Protein 1XG4 (pdb70)

GO terms:
  GO:0000287 magnesium ion binding (F, IDA)
  GO:0046421 methylisocitrate lyase activity (F, IDA)

Sequence (1143 aa):
SLHSPGKAFRAALTKENPLQIVGTINANHALLAQRAGYQAIYLSGGGVAAGSLGLPDLGISTLDDVLTDIRRITDVCSLPLLVDADIGFGSSAFNVARTVKSMIKAGAAGLHIEDQVGAKRSGHRPNKAIVSKEEMVDRIRAAVDAKTDPDFVIMARTDALAVEGLDAAIERAQAYVEAGAEMLFPEAITELAMYRQFADAVQVPILANITEFGATPLFTTDELRSAHVAMALYPLSAFRAMNRAAEHVYNVLRQEGTQKSVIDTMQTRNELYESINYYQYEEKLDNLHSPGKAFRAALTKENPLQIVGTINANHALLAQRAGYQAIYLSGGGVAAGSLGLPDLGISTLDDVLTDIRRITDVCSLPLLVDADIGFGSSAFNVARTVKSMIKAGAAGLHIEDQVGAKRSGHRPNKAIVSKEEMVDRIRAAVDAKTDPDFVIMARTDALAVEGLDAAIERAQAYVEAGAEMLFPEAITELAMYRQFADAVQVPILANITEFGATPLFTTDELRSAHVAMALYPLSAFRAMNRAAEHVYNVLRQEGTQKSVIDTMQTRNELYESINYYQYEEKLDNLHSPGKAFRAALTKENPLQIVGTINANHALLAQRAGYQAIYLSGGGVAAGSLGLPDLGISTLDDVLTDIRRITDVCSLPLLVDADIGFGSSAFNVARTVKSMIKAGAAGLHIEDQVGAKRSGHRPNKAIVSKEEMVDRIRAAVDAKTDPDFVIMARTDALAVEGLDAAIERAQAYVEAGAEMLFPEAITELAMYRQFADAVQVPILANITEFGATPLFTTDELRSAHVAMALYPLSAFRAMNRAAEHVYNVLRQEGTQKSVIDTMQTRNELYESINYYQYEEKLDNLLHSPGKAFRAALTKENPLQIVGTINANHALLAQRAGYQAIYLSGGGVAAGSLGLPDLGISTLDDVLTDIRRITDVCSLPLLVDADIGFGSSAFNVARTVKSMIKAGAAGLHIEDQVGAKRSGHRPNKAIVSKEEMVDRIRAAVDAKTDPDFVIMARTDALAVEGLDAAIERAQAYVEAGAEMLFPEAITELAMYRQFADAVQVPILANITEFGATPLFTTDELRSAHVAMALYPLSAFRAMNRAAEHVYNVLRQEGTQKSVIDTMQTRNELYESINYYQYEEK

Secondary structure (DSSP, 8-state):
----HHHHHHHHHHHSSSEEEEE-SSHHHHHHHHHTT-S-EEE-HHHIIIIII---SSS-S-HHHHHHHHHHHHHH--S-EEEE-TT-SSSSHHHHHHHHHHHHHHT-SEEEEE-B-SS---TTSSS--B--HHHHHHHHHHHHHH-SSTTSEEEEEE--HHHH-HHHHHHHHHHHHHTT-SEEEETT--SHHHHHHHHHHH-S-BEEE--SSSSS----HHHHHHTT-SEEEESSHHHHHHHHHHHHHHHHHHHHSSSGGGGGGSPPHHHHHHHTTHHHHHHHHH-/---HHHHHHHHHHHSSSEEEEE-SSHHHHHHHHHTT-S-EEE-HHHIIIIII---SSS-S-HHHHHHHHHHHHHH--S-EEEE-TT-SSSSHHHHHHHHHHHHHHT-SEEEEE-B-SS---TTSSS--B--HHHHHHHHHHHHHH-SSTTSEEEEEE-HHHHH-HHHHHHHHHHHHHTT-SEEEETT--SHHHHHHHHHHH-S-BEEE--SSSSS----HHHHHHTT-SEEEESSHHHHHHHHHHHHHHHHHHHHSSSGGGGGGSPPHHHHHHHTTHHHHHHHHH-/---HHHHHHHHHHHSSSEEEEE-SSHHHHHHHHHTT-S-EEE-HHHIIIIII---SSS---HHHHHHHHHHHHHH--S-EEEE-TT-SSSSHHHHHHHHHHHHHHT-SEEEEE-BSTTTTTTT--SS-B--HHHHHHHHHHHHHT-SSTTSEEEEEE--HHHH-HHHHHHHHHHHHHTT--EEEETT---HHHHHHHHHHH-S-BEEE--SSSSS----HHHHHHTT-SEEEESSHHHHHHHHHHHHHHHHHHHHSSSGGGGGGSPPHHHHHHHTTHHHHHHHHHT-/---HHHHHHHHHHHSSSEEEEE-SSHHHHHHHHHTT-SEEEE-HHHIIIIII---SSS-S-HHHHHHHHHHHHHH--S-EEEE-TT-SSSSHHHHHHHHHHHHHHT-SEEEEE-B-SS---TTSSS--B--HHHHHHHHHHHHHH-SSTTSEEEEEE-HHHHH-HHHHHHHHHHHHHTT-SEEEETT--SHHHHHHHHHHH-S-BEEE--SSSSS----HHHHHHTT--EEEESSHHHHHHHHHHHHHHHHHHHHSSSGGGGGGSPPHHHHHHHTTHHHHHT-

CATH classification: 3.20.20.60

Radius of gyration: 29.42 Å; Cα contacts (8 Å, |Δi|>4): 2658; chains: 4; bounding box: 77×76×77 Å

Foldseek 3Di:
DDDALLVQVVVQLVVDQQQEEEEALAQLSLLVVVVVPHQEYEHFLQSLACPVPVHASFLPDALVSQLVRLLRNVVQHVHAYEYECEAQRDDDLVSNLVSLVSSSVSPHNEYEYEFWPRRAHALQDPDTHGDDLVSSLRSLLSNCVSHPDNSRAYEYEYSCCRPPNLVVRLVSLQSNVVSPHQEYEDPLDQDLLSLLVSCVSNVHAYEYEQEPPGNYDNDDSVSNSVSVHSYYYHHCVVVVVVVVLVVVQVVCCVVPVDSVVCVVVDDDPVNSCVSRVNVVVVVVVVD/DDALLVQVVVQLVVDFQQEEEEALAQLSLLVCVVVPHQEYEHDLQSLACPVPVHASFLPDALVSQLVRLLRNVVQHVHAYEYECEAQGDDDLVSNLVSLVSSSVSRHNEYEYEFFDRGAHALQDPDTHGDDLVVSLRSLLSNCVSDPDNSRAYEYEYSCCRPPNLVVRLVSLQSNVVSPHQEYEDPLDQDLLSLLVSCVSRVHAYEYEQEPPGRYDNDDSVSNSVSVHSYYYHHCVVVVVVVVLVVVQVVCCVVPVDSVVCPVVDDDPVNSCVSRVVVVVVVVVVD/DDALLVQVVVQLVVDFQQEEEEQLAQLSLLVCVVVPHQAYEHDLQSLACPVVVHGSQLPDALVSQLVRLLRNVVQHVHAYEYECEAQRDDDLVSNLVSLLSSSVSPHNEYEYEFFDRRCVSVVHQPPGGDDLVVVLSSLLSNCVSDPDNSRAYEYEYPPCVRPNLVVQLVSLQSNVVSPHQEYEYPDDADLLSLLVSCVSRVHAYEDEQEPPDRHDNDDSVSNSVSVHSYYYHHCVVVVVVVVLVVVQVVCCVVPVDSVVCVVVDDDPVNSCVSRVNVVVVVVVVVD/DDALLVQVVVQLVVDQQQEEEEQLAQLSLLVCVVVPHQAYEHDLQSLACPVPVHASFQPDALVSQLVRLLRNVVQHVHAYEYECEAQGDDDLVSNLVSLVSSRVSPHNEYEYEFWDRGAHALQDPDTHGDDLVVSLRSLLSNCVSHPDNSRAYEYEYSCCRPPNLVVRLVSLQSNVVSPHQEYEDPLDQDLLSLLVSCVSHVHAYEYEQEPPGRYDNDDSVSNVVSVHRYYYHHCVVVVVVVVLVVVQVVCCVVVVDSVVCVVVDDDPVNSCVSRVNVVVVVD

Structure (mmCIF, N/CA/C/O backbone):
data_1XG4
#
_entry.id   1XG4
#
_cell.length_a   159.061
_cell.length_b   84.561
_cell.length_c   99.756
_cell.angle_alpha   90.00
_cell.angle_beta   108.15
_cell.angle_gamma   90.00
#
_symmetry.space_group_name_H-M   'C 1 2 1'
#
loop_
_entity.id
_entity.type
_entity.pdbx_description
1 polymer 'Probable methylisocitrate lyase'
2 non-polymer 'MAGNESIUM ION'
3 non-polymer 'ISOCITRIC ACID'
4 water water
#
loop_
_atom_site.group_PDB
_atom_site.id
_atom_site.type_symbol
_atom_site.label_atom_id
_atom_site.label_alt_id
_atom_site.label_comp_id
_atom_site.label_asym_id
_atom_site.label_entity_id
_atom_site.label_seq_id
_atom_site.pdbx_PDB_ins_code
_atom_site.Cartn_x
_atom_site.Cartn_y
_atom_site.Cartn_z
_atom_site.occupancy
_atom_site.B_iso_or_equiv
_atom_site.auth_seq_id
_atom_site.auth_comp_id
_atom_site.auth_asym_id
_atom_site.auth_atom_id
_atom_site.pdbx_PDB_model_num
ATOM 1 N N . SER A 1 1 ? 23.317 23.251 27.464 1.00 47.09 2 SER A N 1
ATOM 2 C CA . SER A 1 1 ? 22.607 22.258 26.605 1.00 46.71 2 SER A CA 1
ATOM 3 C C . SER A 1 1 ? 23.605 21.489 25.731 1.00 45.27 2 SER A C 1
ATOM 4 O O . SER A 1 1 ? 24.255 22.066 24.856 1.00 45.53 2 SER A O 1
ATOM 7 N N . LEU A 1 2 ? 23.721 20.187 25.978 1.00 42.48 3 LEU A N 1
ATOM 8 C CA . LEU A 1 2 ? 24.636 19.331 25.225 1.00 39.71 3 LEU A CA 1
ATOM 9 C C . LEU A 1 2 ? 23.990 18.832 23.932 1.00 37.75 3 LEU A C 1
ATOM 10 O O . LEU A 1 2 ? 22.771 18.687 23.857 1.00 38.02 3 LEU A O 1
ATOM 15 N N . HIS A 1 3 ? 24.815 18.564 22.922 1.00 34.96 4 HIS A N 1
ATOM 16 C CA . HIS A 1 3 ? 24.328 18.092 21.626 1.00 33.06 4 HIS A CA 1
ATOM 17 C C . HIS A 1 3 ? 23.923 16.621 21.641 1.00 28.95 4 HIS A C 1
ATOM 18 O O . HIS A 1 3 ? 24.652 15.769 22.143 1.00 28.36 4 HIS A O 1
ATOM 25 N N . SER A 1 4 ? 22.748 16.331 21.093 1.00 25.57 5 SER A N 1
ATOM 26 C CA . SER A 1 4 ? 22.252 14.960 21.025 1.00 23.42 5 SER A CA 1
ATOM 27 C C . SER A 1 4 ? 22.302 14.438 19.593 1.00 22.39 5 SER A C 1
ATOM 28 O O . SER A 1 4 ? 21.630 14.967 18.700 1.00 23.32 5 SER A O 1
ATOM 31 N N . PRO A 1 5 ? 23.108 13.400 19.351 1.00 20.14 6 PRO A N 1
ATOM 32 C CA . PRO A 1 5 ? 23.193 12.853 17.992 1.00 19.29 6 PRO A CA 1
ATOM 33 C C . PRO A 1 5 ? 21.840 12.298 17.545 1.00 18.55 6 PRO A C 1
ATOM 34 O O . PRO A 1 5 ? 21.480 12.380 16.359 1.00 17.78 6 PRO A O 1
ATOM 38 N N . GLY A 1 6 ? 21.101 11.740 18.502 1.00 17.45 7 GLY A N 1
ATOM 39 C CA . GLY A 1 6 ? 19.793 11.185 18.214 1.00 19.20 7 GLY A CA 1
ATOM 40 C C . GLY A 1 6 ? 18.841 12.268 17.749 1.00 19.95 7 GLY A C 1
ATOM 41 O O . GLY A 1 6 ? 18.028 12.047 16.851 1.00 19.15 7 GLY A O 1
ATOM 42 N N . LYS A 1 7 ? 18.941 13.446 18.363 1.00 19.71 8 LYS A N 1
ATOM 43 C CA . LYS A 1 7 ? 18.089 14.566 17.983 1.00 20.75 8 LYS A CA 1
ATOM 44 C C . LYS A 1 7 ? 18.460 15.024 16.572 1.00 21.23 8 LYS A C 1
ATOM 45 O O . LYS A 1 7 ? 17.592 15.430 15.801 1.00 21.66 8 LYS A O 1
ATOM 51 N N . ALA A 1 8 ? 19.749 14.961 16.240 1.00 18.03 9 ALA A N 1
ATOM 52 C CA . ALA A 1 8 ? 20.219 15.345 14.912 1.00 20.25 9 ALA A CA 1
ATOM 53 C C . ALA A 1 8 ? 19.731 14.344 13.856 1.00 21.52 9 ALA A C 1
ATOM 54 O O . ALA A 1 8 ? 19.432 14.729 12.721 1.00 20.67 9 ALA A O 1
ATOM 56 N N . PHE A 1 9 ? 19.646 13.066 14.232 1.00 20.18 10 PHE A N 1
ATOM 57 C CA . PHE A 1 9 ? 19.177 12.033 13.311 1.00 20.41 10 PHE A CA 1
ATOM 58 C C . PHE A 1 9 ? 17.702 12.273 12.990 1.00 20.64 10 PHE A C 1
ATOM 59 O O . PHE A 1 9 ? 17.293 12.251 11.824 1.00 20.44 10 PHE A O 1
ATOM 67 N N . ARG A 1 10 ? 16.912 12.500 14.032 1.00 19.96 11 ARG A N 1
ATOM 68 C CA . ARG A 1 10 ? 15.483 12.745 13.866 1.00 21.75 11 ARG A CA 1
ATOM 69 C C . ARG A 1 10 ? 15.263 13.989 12.999 1.00 22.38 11 ARG A C 1
ATOM 70 O O . ARG A 1 10 ? 14.354 14.029 12.169 1.00 24.01 11 ARG A O 1
ATOM 78 N N . ALA A 1 11 ? 16.108 14.997 13.178 1.00 23.05 12 ALA A N 1
ATOM 79 C CA . ALA A 1 11 ? 15.999 16.217 12.385 1.00 23.91 12 ALA A CA 1
ATOM 80 C C . ALA A 1 11 ? 16.327 15.935 10.918 1.00 24.40 12 ALA A C 1
ATOM 81 O O . ALA A 1 11 ? 15.686 16.481 10.015 1.00 24.88 12 ALA A O 1
ATOM 83 N N . ALA A 1 12 ? 17.325 15.087 10.677 1.00 22.87 13 ALA A N 1
ATOM 84 C CA . ALA A 1 12 ? 17.712 14.753 9.308 1.00 22.78 13 ALA A CA 1
ATOM 85 C C . ALA A 1 12 ? 16.557 14.072 8.586 1.00 23.17 13 ALA A C 1
ATOM 86 O O . ALA A 1 12 ? 16.357 14.277 7.386 1.00 22.84 13 ALA A O 1
ATOM 88 N N . LEU A 1 13 ? 15.801 13.260 9.319 1.00 23.70 14 LEU A N 1
ATOM 89 C CA . LEU A 1 13 ? 14.659 12.551 8.747 1.00 25.50 14 LEU A CA 1
ATOM 90 C C . LEU A 1 13 ? 13.582 13.512 8.258 1.00 27.43 14 LEU A C 1
ATOM 91 O O . LEU A 1 13 ? 12.898 13.234 7.274 1.00 25.48 14 LEU A O 1
ATOM 96 N N . THR A 1 14 ? 13.429 14.639 8.947 1.00 27.70 15 THR A N 1
ATOM 97 C CA . THR A 1 14 ? 12.410 15.615 8.574 1.00 29.93 15 THR A CA 1
ATOM 98 C C . THR A 1 14 ? 12.817 16.483 7.393 1.00 31.55 15 THR A C 1
ATOM 99 O O . THR A 1 14 ? 11.972 17.143 6.791 1.00 32.83 15 THR A O 1
ATOM 103 N N . LYS A 1 15 ? 14.102 16.479 7.057 1.00 32.04 16 LYS A N 1
ATOM 104 C CA . LYS A 1 15 ? 14.600 17.311 5.968 1.00 33.39 16 LYS A CA 1
ATOM 105 C C . LYS A 1 15 ? 14.895 16.582 4.665 1.00 32.38 16 LYS A C 1
ATOM 106 O O . LYS A 1 15 ? 15.161 17.211 3.638 1.00 32.90 16 LYS A O 1
ATOM 112 N N . GLU A 1 16 ? 14.831 15.259 4.696 1.00 31.18 17 GLU A N 1
ATOM 113 C CA . GLU A 1 16 ? 15.113 14.470 3.509 1.00 30.94 17 GLU A CA 1
ATOM 114 C C . GLU A 1 16 ? 14.168 13.271 3.485 1.00 31.10 17 GLU A C 1
ATOM 115 O O . GLU A 1 16 ? 14.020 12.576 4.488 1.00 31.06 17 GLU A O 1
ATOM 121 N N . ASN A 1 17 ? 13.529 13.031 2.341 1.00 31.41 18 ASN A N 1
ATOM 122 C CA . ASN A 1 17 ? 12.580 11.928 2.227 1.00 31.50 18 ASN A CA 1
ATOM 123 C C . ASN A 1 17 ? 12.629 11.196 0.879 1.00 29.96 18 ASN A C 1
ATOM 124 O O . ASN A 1 17 ? 12.207 11.724 -0.146 1.00 31.96 18 ASN A O 1
ATOM 129 N N . PRO A 1 18 ? 13.146 9.956 0.866 1.00 26.71 19 PRO A N 1
ATOM 130 C CA . PRO A 1 18 ? 13.664 9.258 2.046 1.00 24.40 19 PRO A CA 1
ATOM 131 C C . PRO A 1 18 ? 15.058 9.755 2.406 1.00 22.36 19 PRO A C 1
ATOM 132 O O . PRO A 1 18 ? 15.782 10.283 1.564 1.00 21.51 19 PRO A O 1
ATOM 136 N N . LEU A 1 19 ? 15.428 9.585 3.667 1.00 20.92 20 LEU A N 1
ATOM 137 C CA . LEU A 1 19 ? 16.741 10.004 4.132 1.00 20.34 20 LEU A CA 1
ATOM 138 C C . LEU A 1 19 ? 17.755 8.956 3.678 1.00 19.38 20 LEU A C 1
ATOM 139 O O . LEU A 1 19 ? 17.624 7.787 4.031 1.00 19.45 20 LEU A O 1
ATOM 144 N N . GLN A 1 20 ? 18.749 9.359 2.889 1.00 18.52 21 GLN A N 1
ATOM 145 C CA . GLN A 1 20 ? 19.773 8.411 2.462 1.00 18.36 21 GLN A CA 1
ATOM 146 C C . GLN A 1 20 ? 20.804 8.263 3.579 1.00 17.99 21 GLN A C 1
ATOM 147 O O . GLN A 1 20 ? 21.345 9.251 4.082 1.00 18.76 21 GLN A O 1
ATOM 153 N N . ILE A 1 21 ? 21.065 7.024 3.964 1.00 18.05 22 ILE A N 1
ATOM 154 C CA . ILE A 1 21 ? 22.035 6.750 5.017 1.00 16.15 22 ILE A CA 1
ATOM 155 C C . ILE A 1 21 ? 23.057 5.789 4.426 1.00 16.36 22 ILE A C 1
ATOM 156 O O . ILE A 1 21 ? 22.696 4.705 3.967 1.00 16.64 22 ILE A O 1
ATOM 161 N N . VAL A 1 22 ? 24.328 6.177 4.416 1.00 16.31 23 VAL A N 1
ATOM 162 C CA . VAL A 1 22 ? 25.333 5.282 3.854 1.00 14.02 23 VAL A CA 1
ATOM 163 C C . VAL A 1 22 ? 26.237 4.669 4.901 1.00 14.24 23 VAL A C 1
ATOM 164 O O . VAL A 1 22 ? 26.613 5.320 5.873 1.00 14.20 23 VAL A O 1
ATOM 168 N N . GLY A 1 23 ? 26.573 3.401 4.707 1.00 14.70 24 GLY A N 1
ATOM 169 C CA . GLY A 1 23 ? 27.490 2.763 5.629 1.00 14.02 24 GLY A CA 1
ATOM 170 C C . GLY A 1 23 ? 28.877 3.362 5.445 1.00 12.40 24 GLY A C 1
ATOM 171 O O . GLY A 1 23 ? 29.304 3.671 4.326 1.00 14.25 24 GLY A O 1
ATOM 172 N N . THR A 1 24 ? 29.589 3.523 6.554 1.00 13.96 25 THR A N 1
ATOM 173 C CA . THR A 1 24 ? 30.941 4.071 6.554 1.00 14.34 25 THR A CA 1
ATOM 174 C C . THR A 1 24 ? 31.788 3.059 7.324 1.00 13.66 25 THR A C 1
ATOM 175 O O . THR A 1 24 ? 31.640 2.901 8.537 1.00 16.62 25 THR A O 1
ATOM 179 N N . ILE A 1 25 ? 32.664 2.370 6.599 1.00 14.09 26 ILE A N 1
ATOM 180 C CA . ILE A 1 25 ? 33.504 1.312 7.171 1.00 13.83 26 ILE A CA 1
ATOM 181 C C . ILE A 1 25 ? 34.515 1.775 8.225 1.00 13.78 26 ILE A C 1
ATOM 182 O O . ILE A 1 25 ? 34.907 0.999 9.099 1.00 13.32 26 ILE A O 1
ATOM 187 N N . ASN A 1 26 ? 34.939 3.031 8.145 1.00 12.44 27 ASN A N 1
ATOM 188 C CA . ASN A 1 26 ? 35.887 3.571 9.110 1.00 13.14 27 ASN A CA 1
ATOM 189 C C . ASN A 1 26 ? 35.726 5.076 9.172 1.00 13.29 27 ASN A C 1
ATOM 190 O O . ASN A 1 26 ? 34.900 5.646 8.453 1.00 11.84 27 ASN A O 1
ATOM 195 N N . ALA A 1 27 ? 36.514 5.712 10.033 1.00 12.14 28 ALA A N 1
ATOM 196 C CA . ALA A 1 27 ? 36.443 7.161 10.219 1.00 12.99 28 ALA A CA 1
ATOM 197 C C . ALA A 1 27 ? 36.722 7.976 8.958 1.00 12.95 28 ALA A C 1
ATOM 198 O O . ALA A 1 27 ? 36.077 8.997 8.715 1.00 12.33 28 ALA A O 1
ATOM 200 N N . ASN A 1 28 ? 37.691 7.540 8.171 1.00 11.66 29 ASN A N 1
ATOM 201 C CA . ASN A 1 28 ? 38.027 8.238 6.937 1.00 13.52 29 ASN A CA 1
ATOM 202 C C . ASN A 1 28 ? 36.803 8.293 6.015 1.00 14.27 29 ASN A C 1
ATOM 203 O O . ASN A 1 28 ? 36.461 9.346 5.468 1.00 13.01 29 ASN A O 1
ATOM 208 N N . HIS A 1 29 ? 36.126 7.160 5.858 1.00 13.59 30 HIS A N 1
ATOM 209 C CA . HIS A 1 29 ? 34.972 7.124 4.976 1.00 14.71 30 HIS A CA 1
ATOM 210 C C . HIS A 1 29 ? 33.780 7.926 5.489 1.00 14.47 30 HIS A C 1
ATOM 211 O O . HIS A 1 29 ? 32.975 8.416 4.699 1.00 15.00 30 HIS A O 1
ATOM 218 N N . ALA A 1 30 ? 33.679 8.087 6.808 1.00 12.96 31 ALA A N 1
ATOM 219 C CA . ALA A 1 30 ? 32.610 8.886 7.385 1.00 12.91 31 ALA A CA 1
ATOM 220 C C . ALA A 1 30 ? 32.841 10.343 6.933 1.00 14.41 31 ALA A C 1
ATOM 221 O O . ALA A 1 30 ? 31.896 11.068 6.590 1.00 14.02 31 ALA A O 1
ATOM 223 N N . LEU A 1 31 ? 34.103 10.766 6.934 1.00 13.18 32 LEU A N 1
ATOM 224 C CA . LEU A 1 31 ? 34.435 12.119 6.493 1.00 14.77 32 LEU A CA 1
ATOM 225 C C . LEU A 1 31 ? 34.129 12.247 4.991 1.00 16.33 32 LEU A C 1
ATOM 226 O O . LEU A 1 31 ? 33.613 13.271 4.540 1.00 16.53 32 LEU A O 1
ATOM 231 N N . LEU A 1 32 ? 34.428 11.207 4.217 1.00 15.13 33 LEU A N 1
ATOM 232 C CA . LEU A 1 32 ? 34.137 11.246 2.780 1.00 16.64 33 LEU A CA 1
ATOM 233 C C . LEU A 1 32 ? 32.632 11.338 2.543 1.00 17.03 33 LEU A C 1
ATOM 234 O O . LEU A 1 32 ? 32.181 12.068 1.655 1.00 16.68 33 LEU A O 1
ATOM 239 N N . ALA A 1 33 ? 31.853 10.605 3.337 1.00 15.42 34 ALA A N 1
ATOM 240 C CA . ALA A 1 33 ? 30.393 10.624 3.200 1.00 16.00 34 ALA A CA 1
ATOM 241 C C . ALA A 1 33 ? 29.848 12.004 3.544 1.00 18.65 34 ALA A C 1
ATOM 242 O O . ALA A 1 33 ? 28.917 12.501 2.903 1.00 18.64 34 ALA A O 1
ATOM 244 N N . GLN A 1 34 ? 30.436 12.624 4.561 1.00 17.98 35 GLN A N 1
ATOM 245 C CA . GLN A 1 34 ? 30.016 13.944 4.982 1.00 17.79 35 GLN A CA 1
ATOM 246 C C . GLN A 1 34 ? 30.348 14.952 3.878 1.00 17.84 35 GLN A C 1
ATOM 247 O O . GLN A 1 34 ? 29.530 15.808 3.538 1.00 17.44 35 GLN A O 1
ATOM 253 N N . ARG A 1 35 ? 31.540 14.841 3.306 1.00 17.98 36 ARG A N 1
ATOM 254 C CA . ARG A 1 35 ? 31.933 15.755 2.237 1.00 20.65 36 ARG A CA 1
ATOM 255 C C . ARG A 1 35 ? 31.049 15.563 0.998 1.00 21.75 36 ARG A C 1
ATOM 256 O O . ARG A 1 35 ? 30.866 16.491 0.205 1.00 22.11 36 ARG A O 1
ATOM 264 N N . ALA A 1 36 ? 30.475 14.374 0.853 1.00 20.18 37 ALA A N 1
ATOM 265 C CA . ALA A 1 36 ? 29.598 14.076 -0.280 1.00 21.23 37 ALA A CA 1
ATOM 266 C C . ALA A 1 36 ? 28.178 14.613 -0.067 1.00 20.89 37 ALA A C 1
ATOM 267 O O . ALA A 1 36 ? 27.343 14.556 -0.974 1.00 23.19 37 ALA A O 1
ATOM 269 N N . GLY A 1 37 ? 27.897 15.122 1.129 1.00 21.22 38 GLY A N 1
ATOM 270 C CA . GLY A 1 37 ? 26.579 15.683 1.392 1.00 20.60 38 GLY A CA 1
ATOM 271 C C . GLY A 1 37 ? 25.574 14.887 2.207 1.00 20.88 38 GLY A C 1
ATOM 272 O O . GLY A 1 37 ? 24.470 15.368 2.477 1.00 18.85 38 GLY A O 1
ATOM 273 N N . TYR A 1 38 ? 25.935 13.676 2.615 1.00 20.00 39 TYR A N 1
ATOM 274 C CA . TYR A 1 38 ? 25.011 12.864 3.399 1.00 20.60 39 TYR A CA 1
ATOM 275 C C . TYR A 1 38 ? 24.734 13.504 4.755 1.00 19.41 39 TYR A C 1
ATOM 276 O O . TYR A 1 38 ? 25.589 14.191 5.306 1.00 19.83 39 TYR A O 1
ATOM 285 N N . GLN A 1 39 ? 23.531 13.282 5.275 1.00 18.68 40 GLN A N 1
ATOM 286 C CA . GLN A 1 39 ? 23.111 13.864 6.548 1.00 18.96 40 GLN A CA 1
ATOM 287 C C . GLN A 1 39 ? 23.085 12.856 7.690 1.00 18.23 40 GLN A C 1
ATOM 288 O O . GLN A 1 39 ? 22.812 13.209 8.840 1.00 17.88 40 GLN A O 1
ATOM 294 N N . ALA A 1 40 ? 23.348 11.598 7.359 1.00 16.24 41 ALA A N 1
ATOM 295 C CA . ALA A 1 40 ? 23.375 10.536 8.359 1.00 14.98 41 ALA A CA 1
ATOM 296 C C . ALA A 1 40 ? 24.210 9.391 7.808 1.00 14.63 41 ALA A C 1
ATOM 297 O O . ALA A 1 40 ? 24.250 9.170 6.584 1.00 15.93 41 ALA A O 1
ATOM 299 N N . ILE A 1 41 ? 24.866 8.656 8.709 1.00 12.69 42 ILE A N 1
ATOM 300 C CA . ILE A 1 41 ? 25.713 7.533 8.317 1.00 13.69 42 ILE A CA 1
ATOM 301 C C . ILE A 1 41 ? 25.402 6.285 9.143 1.00 12.18 42 ILE A C 1
ATOM 302 O O . ILE A 1 41 ? 24.680 6.348 10.136 1.00 11.59 42 ILE A O 1
ATOM 307 N N . TYR A 1 42 ? 25.971 5.158 8.728 1.00 12.54 43 TYR A N 1
ATOM 308 C CA . TYR A 1 42 ? 25.673 3.886 9.359 1.00 12.60 43 TYR A CA 1
ATOM 309 C C . TYR A 1 42 ? 26.904 3.033 9.657 1.00 12.27 43 TYR A C 1
ATOM 310 O O . TYR A 1 42 ? 27.852 3.011 8.871 1.00 12.32 43 TYR A O 1
ATOM 319 N N . LEU A 1 43 ? 26.890 2.336 10.793 1.00 11.66 44 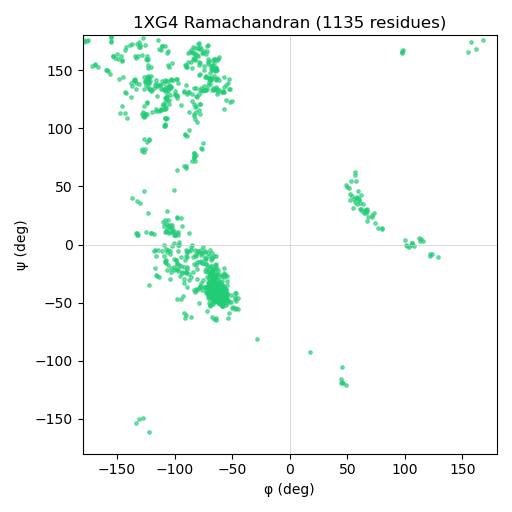LEU A N 1
ATOM 320 C CA . LEU A 1 43 ? 27.988 1.433 11.122 1.00 11.67 44 LEU A CA 1
ATOM 321 C C . LEU A 1 43 ? 27.397 0.033 10.967 1.00 12.69 44 LEU A C 1
ATOM 322 O O . LEU A 1 43 ? 26.624 -0.420 11.799 1.00 13.26 44 LEU A O 1
ATOM 327 N N . SER A 1 44 ? 27.751 -0.614 9.863 1.00 13.50 45 SER A N 1
ATOM 328 C CA . SER A 1 44 ? 27.271 -1.952 9.526 1.00 13.97 45 SER A CA 1
ATOM 329 C C . SER A 1 44 ? 27.908 -3.045 10.364 1.00 14.38 45 SER A C 1
ATOM 330 O O . SER A 1 44 ? 29.129 -3.065 10.532 1.00 13.82 45 SER A O 1
ATOM 333 N N . GLY A 1 45 ? 27.079 -3.947 10.886 1.00 12.81 46 GLY A N 1
ATOM 334 C CA . GLY A 1 45 ? 27.586 -5.050 11.691 1.00 14.93 46 GLY A CA 1
ATOM 335 C C . GLY A 1 45 ? 28.354 -5.986 10.773 1.00 15.31 46 GLY A C 1
ATOM 336 O O . GLY A 1 45 ? 29.365 -6.564 11.159 1.00 16.35 46 GLY A O 1
ATOM 337 N N . GLY A 1 46 ? 27.862 -6.138 9.548 1.00 15.44 47 GLY A N 1
ATOM 338 C CA . GLY A 1 46 ? 28.537 -6.992 8.588 1.00 15.12 47 GLY A CA 1
ATOM 339 C C . GLY A 1 46 ? 29.883 -6.392 8.221 1.00 16.26 47 GLY A C 1
ATOM 340 O O . GLY A 1 46 ? 30.817 -7.114 7.881 1.00 17.07 47 GLY A O 1
ATOM 341 N N . GLY A 1 47 ? 29.967 -5.059 8.277 1.00 14.61 48 GLY A N 1
ATOM 342 C CA . GLY A 1 47 ? 31.200 -4.346 7.974 1.00 14.44 48 GLY A CA 1
ATOM 343 C C . GLY A 1 47 ? 32.218 -4.434 9.103 1.00 13.03 48 GLY A C 1
ATOM 344 O O . GLY A 1 47 ? 33.428 -4.568 8.867 1.00 12.40 48 GLY A O 1
ATOM 345 N N . VAL A 1 48 ? 31.741 -4.348 10.339 1.00 12.43 49 VAL A N 1
ATOM 346 C CA . VAL A 1 48 ? 32.652 -4.477 11.474 1.00 13.20 49 VAL A CA 1
ATOM 347 C C . VAL A 1 48 ? 33.243 -5.882 11.415 1.00 13.69 49 VAL A C 1
ATOM 348 O O . VAL A 1 48 ? 34.449 -6.071 11.585 1.00 14.07 49 VAL A O 1
ATOM 352 N N . ALA A 1 49 ? 32.396 -6.872 11.148 1.00 13.96 50 ALA A N 1
ATOM 353 C CA . ALA A 1 49 ? 32.882 -8.243 11.076 1.00 13.97 50 ALA A CA 1
ATOM 354 C C . ALA A 1 49 ? 33.808 -8.495 9.884 1.00 14.75 50 ALA A C 1
ATOM 355 O O . ALA A 1 49 ? 34.980 -8.816 10.065 1.00 14.02 50 ALA A O 1
ATOM 357 N N . ALA A 1 50 ? 33.295 -8.328 8.670 1.00 14.53 51 ALA A N 1
ATOM 358 C CA . ALA A 1 50 ? 34.095 -8.615 7.481 1.00 14.63 51 ALA A CA 1
ATOM 359 C C . ALA A 1 50 ? 35.240 -7.651 7.210 1.00 14.41 51 ALA A C 1
ATOM 360 O O . ALA A 1 50 ? 36.285 -8.059 6.686 1.00 15.11 51 ALA A O 1
ATOM 362 N N . GLY A 1 51 ? 35.043 -6.383 7.564 1.00 14.52 52 GLY A N 1
ATOM 363 C CA . GLY A 1 51 ? 36.065 -5.379 7.332 1.00 15.23 52 GLY A CA 1
ATOM 364 C C . GLY A 1 51 ? 37.055 -5.185 8.472 1.00 14.94 52 GLY A C 1
ATOM 365 O O . GLY A 1 51 ? 38.253 -5.389 8.290 1.00 15.42 52 GLY A O 1
ATOM 366 N N . SER A 1 52 ? 36.564 -4.794 9.647 1.00 13.66 53 SER A N 1
ATOM 367 C CA . SER A 1 52 ? 37.446 -4.567 10.783 1.00 13.73 53 SER A CA 1
ATOM 368 C C . SER A 1 52 ? 38.052 -5.843 11.342 1.00 14.35 53 SER A C 1
ATOM 369 O O . SER A 1 52 ? 39.192 -5.841 11.802 1.00 14.39 53 SER A O 1
ATOM 372 N N . LEU A 1 53 ? 37.305 -6.940 11.286 1.00 14.80 54 LEU A N 1
ATOM 373 C CA . LEU A 1 53 ? 37.805 -8.191 11.852 1.00 14.80 54 LEU A CA 1
ATOM 374 C C . LEU A 1 53 ? 38.208 -9.256 10.824 1.00 13.52 54 LEU A C 1
ATOM 375 O O . LEU A 1 53 ? 38.901 -10.220 11.164 1.00 13.63 54 LEU A O 1
ATOM 380 N N . GLY A 1 54 ? 37.801 -9.068 9.575 1.00 12.57 55 GLY A N 1
ATOM 381 C CA . GLY A 1 54 ? 38.110 -10.051 8.545 1.00 14.03 55 GLY A CA 1
ATOM 382 C C . GLY A 1 54 ? 37.397 -11.366 8.824 1.00 13.67 55 GLY A C 1
ATOM 383 O O . GLY A 1 54 ? 37.884 -12.440 8.437 1.00 15.24 55 GLY A O 1
ATOM 384 N N . LEU A 1 55 ? 36.233 -11.278 9.466 1.00 13.74 56 LEU A N 1
ATOM 385 C CA . LEU A 1 55 ? 35.437 -12.451 9.841 1.00 15.89 56 LEU A CA 1
ATOM 386 C C . LEU A 1 55 ? 34.008 -12.448 9.310 1.00 15.29 56 LEU A C 1
ATOM 387 O O . LEU A 1 55 ? 33.443 -11.400 8.995 1.00 15.19 56 LEU A O 1
ATOM 392 N N . PRO A 1 56 ? 33.389 -13.634 9.226 1.00 16.08 57 PRO A N 1
ATOM 393 C CA . PRO A 1 56 ? 32.010 -13.725 8.738 1.00 15.64 57 PRO A CA 1
AT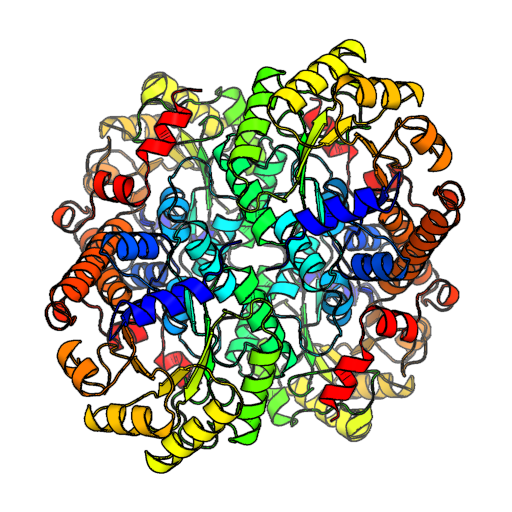OM 394 C C . PRO A 1 56 ? 31.054 -12.987 9.677 1.00 16.67 57 PRO A C 1
ATOM 395 O O . PRO A 1 56 ? 31.310 -12.875 10.878 1.00 17.12 57 PRO A O 1
ATOM 399 N N . ASP A 1 57 ? 29.953 -12.497 9.109 1.00 17.40 58 ASP A N 1
ATOM 400 C CA . ASP A 1 57 ? 28.899 -11.798 9.843 1.00 18.49 58 ASP A CA 1
ATOM 401 C C . ASP A 1 57 ? 28.003 -12.898 10.436 1.00 18.15 58 ASP A C 1
ATOM 402 O O . ASP A 1 57 ? 26.911 -13.160 9.938 1.00 18.30 58 ASP A O 1
ATOM 407 N N . LEU A 1 58 ? 28.485 -13.546 11.494 1.00 16.22 59 LEU A N 1
ATOM 408 C CA . LEU A 1 58 ? 27.758 -14.648 12.128 1.00 17.39 59 LEU A CA 1
ATOM 409 C C . LEU A 1 58 ? 27.765 -14.597 13.659 1.00 18.60 59 LEU A C 1
ATOM 410 O O . LEU A 1 58 ? 27.910 -15.626 14.332 1.00 18.16 59 LEU A O 1
ATOM 415 N N . GLY A 1 59 ? 27.620 -13.396 14.208 1.00 16.93 60 GLY A N 1
ATOM 416 C CA . GLY A 1 59 ? 27.589 -13.238 15.652 1.00 17.10 60 GLY A CA 1
ATOM 417 C C . GLY A 1 59 ? 28.922 -13.459 16.338 1.00 17.58 60 GLY A C 1
ATOM 418 O O . GLY A 1 59 ? 28.964 -13.773 17.526 1.00 17.51 60 GLY A O 1
ATOM 419 N N . ILE A 1 60 ? 30.014 -13.284 15.600 1.00 16.68 61 ILE A N 1
ATOM 420 C CA . ILE A 1 60 ? 31.343 -13.488 16.167 1.00 17.62 61 ILE A CA 1
ATOM 421 C C . ILE A 1 60 ? 31.874 -12.186 16.784 1.00 18.34 61 ILE A C 1
ATOM 422 O O . ILE A 1 60 ? 32.539 -12.211 17.820 1.00 20.47 61 ILE A O 1
ATOM 427 N N . SER A 1 61 ? 31.573 -11.051 16.156 1.00 18.49 62 SER A N 1
ATOM 428 C CA . SER A 1 61 ? 32.028 -9.763 16.686 1.00 19.57 62 SER A CA 1
ATOM 429 C C . SER A 1 61 ? 31.388 -9.509 18.055 1.00 20.19 62 SER A C 1
ATOM 430 O O . SER A 1 61 ? 30.276 -9.963 18.329 1.00 19.29 62 SER A O 1
ATOM 433 N N . THR A 1 62 ? 32.093 -8.778 18.912 1.00 20.28 63 THR A N 1
ATOM 434 C CA . THR A 1 62 ? 31.599 -8.478 20.252 1.00 19.63 63 THR A CA 1
ATOM 435 C C . THR A 1 62 ? 31.189 -7.015 20.365 1.00 19.12 63 THR A C 1
ATOM 436 O O . THR A 1 62 ? 31.468 -6.209 19.469 1.00 18.64 63 THR A O 1
ATOM 440 N N . LEU A 1 63 ? 30.546 -6.672 21.478 1.00 17.38 64 LEU A N 1
ATOM 441 C CA . LEU A 1 63 ? 30.114 -5.300 21.703 1.00 16.34 64 LEU A CA 1
ATOM 442 C C . LEU A 1 63 ? 31.300 -4.343 21.605 1.00 17.35 64 LEU A C 1
ATOM 443 O O . LEU A 1 63 ? 31.199 -3.287 21.000 1.00 16.62 64 LEU A O 1
ATOM 448 N N . ASP A 1 64 ? 32.430 -4.727 22.185 1.00 15.92 65 ASP A N 1
ATOM 449 C CA . ASP A 1 64 ? 33.602 -3.860 22.165 1.00 16.31 65 ASP A CA 1
ATOM 450 C C . ASP A 1 64 ? 34.213 -3.617 20.790 1.00 16.09 65 ASP A C 1
ATOM 451 O O . ASP A 1 64 ? 34.753 -2.532 20.531 1.00 15.24 65 ASP A O 1
ATOM 456 N N . ASP A 1 65 ? 34.120 -4.608 19.905 1.00 15.78 66 ASP A N 1
ATOM 457 C CA . ASP A 1 65 ? 34.631 -4.449 18.545 1.00 17.29 66 ASP A CA 1
ATOM 458 C C . ASP A 1 65 ? 33.845 -3.303 17.906 1.00 14.60 66 ASP A C 1
ATOM 459 O O . ASP A 1 65 ? 34.411 -2.451 17.222 1.00 15.77 66 ASP A O 1
ATOM 464 N N . VAL A 1 66 ? 32.534 -3.291 18.146 1.00 13.40 67 VAL A N 1
ATOM 465 C CA . VAL A 1 66 ? 31.664 -2.259 17.587 1.00 13.31 67 VAL A CA 1
ATOM 466 C C . VAL A 1 66 ? 31.899 -0.906 18.252 1.00 12.68 67 VAL A C 1
ATOM 467 O O . VAL A 1 66 ? 32.011 0.112 17.561 1.00 13.04 67 VAL A O 1
ATOM 471 N N . LEU A 1 67 ? 31.987 -0.887 19.582 1.00 12.05 68 LEU A N 1
ATOM 472 C CA . LEU A 1 67 ? 32.230 0.379 20.291 1.00 11.26 68 LEU A CA 1
ATOM 473 C C . LEU A 1 67 ? 33.523 1.048 19.802 1.00 12.84 68 LEU A C 1
ATOM 474 O O . LEU A 1 67 ? 33.614 2.283 19.693 1.00 10.99 68 LEU A O 1
ATOM 479 N N . THR A 1 68 ? 34.537 0.244 19.511 1.00 12.42 69 THR A N 1
ATOM 480 C CA . THR A 1 68 ? 35.792 0.805 19.036 1.00 12.42 69 THR A CA 1
ATOM 481 C C . THR A 1 68 ? 35.566 1.598 17.750 1.00 13.04 69 THR A C 1
ATOM 482 O O . THR A 1 68 ? 36.046 2.719 17.603 1.00 13.21 69 THR A O 1
ATOM 486 N N . ASP A 1 69 ? 34.813 1.017 16.831 1.00 12.55 70 ASP A N 1
ATOM 487 C CA . ASP A 1 69 ? 34.548 1.689 15.574 1.00 14.17 70 ASP A CA 1
ATOM 488 C C . ASP A 1 69 ? 33.619 2.882 15.771 1.00 12.42 70 ASP A C 1
ATOM 489 O O . ASP A 1 69 ? 33.758 3.891 15.082 1.00 13.18 70 ASP A O 1
ATOM 494 N N . ILE A 1 70 ? 32.676 2.793 16.707 1.00 12.69 71 ILE A N 1
ATOM 495 C CA . ILE A 1 70 ? 31.778 3.936 16.927 1.00 11.99 71 ILE A CA 1
ATOM 496 C C . ILE A 1 70 ? 32.588 5.137 17.408 1.00 12.53 71 ILE A C 1
ATOM 497 O O . ILE A 1 70 ? 32.393 6.259 16.935 1.00 13.23 71 ILE A O 1
ATOM 502 N N . ARG A 1 71 ? 33.485 4.905 18.364 1.00 12.47 72 ARG A N 1
ATOM 503 C CA . ARG A 1 71 ? 34.288 6.008 18.883 1.00 12.74 72 ARG A CA 1
ATOM 504 C C . ARG A 1 71 ? 35.186 6.597 17.807 1.00 12.55 72 ARG A C 1
ATOM 505 O O . ARG A 1 71 ? 35.294 7.822 17.680 1.00 16.04 72 ARG A O 1
ATOM 513 N N . ARG A 1 72 ? 35.828 5.738 17.030 1.00 12.83 73 ARG A N 1
ATOM 514 C CA . ARG A 1 72 ? 36.706 6.224 15.974 1.00 12.80 73 ARG A CA 1
ATOM 515 C C . ARG A 1 72 ? 35.945 7.142 15.028 1.00 14.07 73 ARG A C 1
ATOM 516 O O . ARG A 1 72 ? 36.399 8.239 14.698 1.00 13.08 73 ARG A O 1
ATOM 524 N N . ILE A 1 73 ? 34.766 6.706 14.618 1.00 12.69 74 ILE A N 1
ATOM 525 C CA . ILE A 1 73 ? 33.972 7.496 13.692 1.00 13.32 74 ILE A CA 1
ATOM 526 C C . ILE A 1 73 ? 33.414 8.784 14.295 1.00 13.62 74 ILE A C 1
ATOM 527 O O . ILE A 1 73 ? 33.606 9.864 13.734 1.00 14.17 74 ILE A O 1
ATOM 532 N N . THR A 1 74 ? 32.741 8.687 15.436 1.00 13.00 75 THR A N 1
ATOM 533 C CA . THR A 1 74 ? 32.124 9.875 16.014 1.00 15.03 75 THR A CA 1
ATOM 534 C C . THR A 1 74 ? 33.098 10.870 16.629 1.00 16.71 75 THR A C 1
ATOM 535 O O . THR A 1 74 ? 32.732 12.017 16.851 1.00 17.02 75 THR A O 1
ATOM 539 N N . ASP A 1 75 ? 34.330 10.442 16.904 1.00 16.24 76 ASP A N 1
ATOM 540 C CA . ASP A 1 75 ? 35.324 11.357 17.470 1.00 17.82 76 ASP A CA 1
ATOM 541 C C . ASP A 1 75 ? 35.702 12.418 16.427 1.00 18.67 76 ASP A C 1
ATOM 542 O O . ASP A 1 75 ? 36.065 13.540 16.778 1.00 19.09 76 ASP A O 1
ATOM 547 N N . VAL A 1 76 ? 35.605 12.065 15.147 1.00 17.98 77 VAL A N 1
ATOM 548 C CA . VAL A 1 76 ? 35.994 12.986 14.081 1.00 19.85 77 VAL A CA 1
ATOM 549 C C . VAL A 1 76 ? 34.877 13.462 13.151 1.00 19.52 77 VAL A C 1
ATOM 550 O O . VAL A 1 76 ? 34.970 14.552 12.578 1.00 19.70 77 VAL A O 1
ATOM 554 N N . CYS A 1 77 ? 33.826 12.661 12.996 1.00 16.71 78 CYS A N 1
ATOM 555 C CA . CYS A 1 77 ? 32.711 13.017 12.121 1.00 17.72 78 CYS A CA 1
ATOM 556 C C . CYS A 1 77 ? 31.480 13.404 12.931 1.00 18.94 78 CYS A C 1
ATOM 557 O O . CYS A 1 77 ? 31.022 12.634 13.777 1.00 20.71 78 CYS A O 1
ATOM 560 N N . SER A 1 78 ? 30.934 14.585 12.644 1.00 21.09 79 SER A N 1
ATOM 561 C CA . SER A 1 78 ? 29.775 15.110 13.363 1.00 22.74 79 SER A CA 1
ATOM 562 C C . SER A 1 78 ? 28.392 14.618 12.922 1.00 22.27 79 SER A C 1
ATOM 563 O O . SER A 1 78 ? 27.389 14.970 13.544 1.00 23.15 79 SER A O 1
ATOM 566 N N . LEU A 1 79 ? 28.324 13.819 11.862 1.00 20.85 80 LEU A N 1
ATOM 567 C CA . LEU A 1 79 ? 27.029 13.318 11.390 1.00 19.53 80 LEU A CA 1
ATOM 568 C C . LEU A 1 79 ? 26.459 12.253 12.326 1.00 19.83 80 LEU A C 1
ATOM 569 O O . LEU A 1 79 ? 27.205 11.467 12.908 1.00 19.95 80 LEU A O 1
ATOM 574 N N . PRO A 1 80 ? 25.127 12.224 12.497 1.00 17.59 81 PRO A N 1
ATOM 575 C CA . PRO A 1 80 ? 24.526 11.217 13.377 1.00 16.94 81 PRO A CA 1
ATOM 576 C C . PRO A 1 80 ? 24.757 9.816 12.803 1.00 17.27 81 PRO A C 1
ATOM 577 O O . PRO A 1 80 ? 24.546 9.575 11.612 1.00 15.75 81 PRO A O 1
ATOM 581 N N . LEU A 1 81 ? 25.186 8.905 13.669 1.00 14.82 82 LEU A N 1
ATOM 582 C CA . LEU A 1 81 ? 25.513 7.532 13.289 1.00 14.55 82 LEU A CA 1
ATOM 583 C C . LEU A 1 81 ? 24.522 6.490 13.815 1.00 14.07 82 LEU A C 1
ATOM 584 O O . LEU A 1 81 ? 24.329 6.354 15.032 1.00 12.94 82 LEU A O 1
ATOM 589 N N . LEU A 1 82 ? 23.890 5.760 12.893 1.00 14.12 83 LEU A N 1
ATOM 590 C CA . LEU A 1 82 ? 22.957 4.693 13.250 1.00 13.26 83 LEU A CA 1
ATOM 591 C C . LEU A 1 82 ? 23.833 3.438 13.296 1.00 12.43 83 LEU A C 1
ATOM 592 O O . LEU A 1 82 ? 24.606 3.189 12.375 1.00 12.84 83 LEU A O 1
ATOM 597 N N . VAL A 1 83 ? 23.696 2.651 14.357 1.00 12.47 84 VAL A N 1
ATOM 598 C CA . VAL A 1 83 ? 24.525 1.461 14.537 1.00 13.85 84 VAL A CA 1
ATOM 599 C C . VAL A 1 83 ? 23.783 0.130 14.545 1.00 13.64 84 VAL A C 1
ATOM 600 O O . VAL A 1 83 ? 22.723 0.000 15.156 1.00 14.83 84 VAL A O 1
ATOM 604 N N . ASP A 1 84 ? 24.369 -0.859 13.870 1.00 13.79 85 ASP A N 1
ATOM 605 C CA . ASP A 1 84 ? 23.838 -2.224 13.809 1.00 15.89 85 ASP A CA 1
ATOM 606 C C . ASP A 1 84 ? 24.244 -2.869 15.145 1.00 16.29 85 ASP A C 1
ATOM 607 O O . ASP A 1 84 ? 25.436 -3.035 15.421 1.00 16.84 85 ASP A O 1
ATOM 612 N N . ALA A 1 85 ? 23.266 -3.225 15.976 1.00 15.27 86 ALA A N 1
ATOM 613 C CA . ALA A 1 85 ? 23.568 -3.822 17.276 1.00 16.64 86 ALA A CA 1
ATOM 614 C C . ALA A 1 85 ? 23.181 -5.291 17.327 1.00 18.19 86 ALA A C 1
ATOM 615 O O . ALA A 1 85 ? 23.022 -5.859 18.411 1.00 19.12 86 ALA A O 1
ATOM 617 N N . ASP A 1 86 ? 23.022 -5.887 16.152 1.00 19.01 87 ASP A N 1
ATOM 618 C CA . ASP A 1 86 ? 22.657 -7.291 16.034 1.00 20.84 87 ASP A CA 1
ATOM 619 C C . ASP A 1 86 ? 21.527 -7.661 16.994 1.00 19.97 87 ASP A C 1
ATOM 620 O O . ASP A 1 86 ? 20.437 -7.115 16.874 1.00 20.14 87 ASP A O 1
ATOM 625 N N . ILE A 1 87 ? 21.757 -8.576 17.934 1.00 19.50 88 ILE A N 1
ATOM 626 C CA . ILE A 1 87 ? 20.686 -8.931 18.860 1.00 21.78 88 ILE A CA 1
ATOM 627 C C . ILE A 1 87 ? 20.854 -8.356 20.271 1.00 22.03 88 ILE A C 1
ATOM 628 O O . ILE A 1 87 ? 20.114 -8.712 21.193 1.00 22.73 88 ILE A O 1
ATOM 633 N N . GLY A 1 88 ? 21.815 -7.452 20.439 1.00 22.17 89 GLY A N 1
ATOM 634 C CA . GLY A 1 88 ? 22.029 -6.857 21.748 1.00 22.33 89 GLY A CA 1
ATOM 635 C C . GLY A 1 88 ? 23.255 -7.339 22.503 1.00 22.57 89 GLY A C 1
ATOM 636 O O . GLY A 1 88 ? 23.486 -6.909 23.635 1.00 23.11 89 GLY A O 1
ATOM 637 N N . PHE A 1 89 ? 24.022 -8.240 21.890 1.00 21.50 90 PHE A N 1
ATOM 638 C CA . PHE A 1 89 ? 25.256 -8.772 22.473 1.00 21.99 90 PHE A CA 1
ATOM 639 C C . PHE A 1 89 ? 25.116 -9.447 23.828 1.00 24.74 90 PHE A C 1
ATOM 640 O O . PHE A 1 89 ? 25.800 -9.097 24.789 1.00 25.41 90 PHE A O 1
ATOM 648 N N . GLY A 1 90 ? 24.235 -10.430 23.907 1.00 27.21 91 GLY A N 1
ATOM 649 C CA . GLY A 1 90 ? 24.055 -11.119 25.164 1.00 29.79 91 GLY A CA 1
ATOM 650 C C . GLY A 1 90 ? 22.752 -11.875 25.178 1.00 31.19 91 GLY A C 1
ATOM 651 O O . GLY A 1 90 ? 21.895 -11.676 24.314 1.00 32.09 91 GLY A O 1
ATOM 652 N N . SER A 1 91 ? 22.600 -12.739 26.172 1.00 31.78 92 SER A N 1
ATOM 653 C CA . SER A 1 91 ? 21.402 -13.544 26.286 1.00 31.83 92 SER A CA 1
ATOM 654 C C . SER A 1 91 ? 20.346 -12.975 27.226 1.00 30.13 92 SER A C 1
ATOM 655 O O . SER A 1 91 ? 19.312 -13.604 27.424 1.00 31.90 92 SER A O 1
ATOM 658 N N . SER A 1 92 ? 20.586 -11.797 27.804 1.00 27.38 93 SER A N 1
ATOM 659 C CA . SER A 1 92 ? 19.594 -11.218 28.711 1.00 24.94 93 SER A CA 1
ATOM 660 C C . SER A 1 92 ? 19.388 -9.717 28.551 1.00 23.87 93 SER A C 1
ATOM 661 O O . SER A 1 92 ? 20.129 -9.041 27.834 1.00 24.08 93 SER A O 1
ATOM 664 N N . ALA A 1 93 ? 18.372 -9.208 29.239 1.00 21.57 94 ALA A N 1
ATOM 665 C CA . ALA A 1 93 ? 18.034 -7.794 29.187 1.00 21.48 94 ALA A CA 1
ATOM 666 C C . ALA A 1 93 ? 19.181 -6.938 29.700 1.00 20.96 94 ALA A C 1
ATOM 667 O O . ALA A 1 93 ? 19.313 -5.782 29.310 1.00 19.87 94 ALA A O 1
ATOM 669 N N . PHE A 1 94 ? 19.998 -7.495 30.594 1.00 20.76 95 PHE A N 1
ATOM 670 C CA . PHE A 1 94 ? 21.123 -6.738 31.123 1.00 20.59 95 PHE A CA 1
ATOM 671 C C . PHE A 1 94 ? 22.123 -6.442 30.023 1.00 19.30 95 PHE A C 1
ATOM 672 O O . PHE A 1 94 ? 22.741 -5.382 30.013 1.00 18.31 95 PHE A O 1
ATOM 680 N N . ASN A 1 95 ? 22.284 -7.388 29.104 1.00 18.26 96 ASN A N 1
ATOM 681 C CA . ASN A 1 95 ? 23.209 -7.217 28.002 1.00 17.84 96 ASN A CA 1
ATOM 682 C C . ASN A 1 95 ? 22.678 -6.180 27.037 1.00 17.22 96 ASN A C 1
ATOM 683 O O . ASN A 1 95 ? 23.442 -5.361 26.522 1.00 15.57 96 ASN A O 1
ATOM 688 N N . VAL A 1 96 ? 21.374 -6.223 26.777 1.00 16.27 97 VAL A N 1
ATOM 689 C CA . VAL A 1 96 ? 20.775 -5.248 25.876 1.00 15.06 97 VAL A CA 1
ATOM 690 C C . VAL A 1 96 ? 20.940 -3.857 26.475 1.00 16.26 97 VAL A C 1
ATOM 691 O O . VAL A 1 96 ? 21.300 -2.915 25.768 1.00 15.55 97 VAL A O 1
ATOM 695 N N . ALA A 1 97 ? 20.688 -3.723 27.778 1.00 15.28 98 ALA A N 1
ATOM 696 C CA . ALA A 1 97 ? 20.828 -2.425 28.432 1.00 15.49 98 ALA A CA 1
ATOM 697 C C . ALA A 1 97 ? 22.274 -1.930 28.395 1.00 16.35 98 ALA A C 1
ATOM 698 O O . ALA A 1 97 ? 22.522 -0.757 28.118 1.00 15.33 98 ALA A O 1
ATOM 700 N N . ARG A 1 98 ? 23.236 -2.807 28.671 1.00 14.73 99 ARG A N 1
ATOM 701 C CA . ARG A 1 98 ? 24.630 -2.366 28.629 1.00 16.73 99 ARG A CA 1
ATOM 702 C C . ARG A 1 98 ? 24.989 -1.900 27.215 1.00 15.06 99 ARG A C 1
ATOM 703 O O . ARG A 1 98 ? 25.726 -0.932 27.029 1.00 15.90 99 ARG A O 1
ATOM 711 N N . THR A 1 99 ? 24.452 -2.583 26.208 1.00 14.78 100 THR A N 1
ATOM 712 C CA . THR A 1 99 ? 24.717 -2.230 24.819 1.00 14.42 100 THR A CA 1
ATOM 713 C C . THR A 1 99 ? 24.202 -0.827 24.486 1.00 14.73 100 THR A C 1
ATOM 714 O O . THR A 1 99 ? 24.912 -0.013 23.901 1.00 14.10 100 THR A O 1
ATOM 718 N N . VAL A 1 100 ? 22.967 -0.547 24.878 1.00 14.35 101 VAL A N 1
ATOM 719 C CA . VAL A 1 100 ? 22.360 0.748 24.617 1.00 13.40 101 VAL A CA 1
ATOM 720 C C . VAL A 1 100 ? 23.114 1.881 25.316 1.00 14.44 101 VAL A C 1
ATOM 721 O O . VAL A 1 100 ? 23.473 2.882 24.690 1.00 14.60 101 VAL A O 1
ATOM 725 N N . LYS A 1 101 ? 23.363 1.726 26.612 1.00 14.21 102 LYS A N 1
ATOM 726 C CA . LYS A 1 101 ? 24.052 2.780 27.348 1.00 14.85 102 LYS A CA 1
ATOM 727 C C . LYS A 1 101 ? 25.458 3.048 26.818 1.00 14.52 102 LYS A C 1
ATOM 728 O O . LYS A 1 101 ? 25.869 4.205 26.679 1.00 14.91 102 LYS A O 1
ATOM 734 N N . SER A 1 102 ? 26.183 1.979 26.502 1.00 13.64 103 SER A N 1
ATOM 735 C CA . SER A 1 102 ? 27.542 2.100 25.982 1.00 16.19 103 SER A CA 1
ATOM 736 C C . SER A 1 102 ? 27.594 2.755 24.609 1.00 14.78 103 SER A C 1
ATOM 737 O O . SER A 1 102 ? 28.494 3.548 24.325 1.00 14.08 103 SER A O 1
ATOM 740 N N . MET A 1 103 ? 26.651 2.407 23.741 1.00 14.48 104 MET A N 1
ATOM 741 C CA . MET A 1 103 ? 26.659 2.999 22.408 1.00 14.74 104 MET A CA 1
ATOM 742 C C . MET A 1 103 ? 26.276 4.465 22.478 1.00 14.46 104 MET A C 1
ATOM 743 O O . MET A 1 103 ? 26.788 5.279 21.705 1.00 15.02 104 MET A O 1
ATOM 748 N N . ILE A 1 104 ? 25.380 4.806 23.396 1.00 14.76 105 ILE A N 1
ATOM 749 C CA . ILE A 1 104 ? 25.009 6.207 23.558 1.00 15.35 105 ILE A CA 1
ATOM 750 C C . ILE A 1 104 ? 26.249 6.976 24.030 1.00 17.30 105 ILE A C 1
ATOM 751 O O . ILE A 1 104 ? 26.583 8.050 23.499 1.00 16.47 105 ILE A O 1
ATOM 756 N N . LYS A 1 105 ? 26.940 6.426 25.023 1.00 17.05 106 LYS A N 1
ATOM 757 C CA . LYS A 1 105 ? 28.137 7.086 25.547 1.00 18.16 106 LYS A CA 1
ATOM 758 C C . LYS A 1 105 ? 29.242 7.199 24.489 1.00 17.49 106 LYS A C 1
ATOM 759 O O . LYS A 1 105 ? 29.961 8.194 24.449 1.00 19.39 106 LYS A O 1
ATOM 765 N N . ALA A 1 106 ? 29.372 6.186 23.636 1.00 16.89 107 ALA A N 1
ATOM 766 C CA . ALA A 1 106 ? 30.387 6.181 22.583 1.00 16.05 107 ALA A CA 1
ATOM 767 C C . ALA A 1 106 ? 30.108 7.219 21.495 1.00 15.91 107 ALA A C 1
ATOM 768 O O . ALA A 1 106 ? 30.978 7.494 20.673 1.00 17.24 107 ALA A O 1
ATOM 770 N N . GLY A 1 107 ? 28.894 7.763 21.487 1.00 16.19 108 GLY A N 1
ATOM 771 C CA . GLY A 1 107 ? 28.547 8.803 20.531 1.00 16.77 108 GLY A CA 1
ATOM 772 C C . GLY A 1 107 ? 27.519 8.500 19.454 1.00 17.71 108 GLY A C 1
ATOM 773 O O . GLY A 1 107 ? 27.259 9.359 18.607 1.00 16.61 108 GLY A O 1
ATOM 774 N N . ALA A 1 108 ? 26.923 7.309 19.466 1.00 15.37 109 ALA A N 1
ATOM 775 C CA . ALA A 1 108 ? 25.940 6.957 18.436 1.00 16.26 109 ALA A CA 1
ATOM 776 C C . ALA A 1 108 ? 24.619 7.708 18.553 1.00 15.45 109 ALA A C 1
ATOM 777 O O . ALA A 1 108 ? 24.253 8.187 19.629 1.00 16.34 109 ALA A O 1
ATOM 779 N N . ALA A 1 109 ? 23.901 7.790 17.433 1.00 15.71 110 ALA A N 1
ATOM 780 C CA . ALA A 1 109 ? 22.619 8.484 17.376 1.00 15.43 110 ALA A CA 1
ATOM 781 C C . ALA A 1 109 ? 21.465 7.507 17.523 1.00 14.47 110 ALA A C 1
ATOM 782 O O . ALA A 1 109 ? 20.358 7.884 17.888 1.00 14.76 110 ALA A O 1
ATOM 784 N N . GLY A 1 110 ? 21.723 6.240 17.217 1.00 14.25 111 GLY A N 1
ATOM 785 C CA . GLY A 1 110 ? 20.680 5.240 17.335 1.00 13.64 111 GLY A CA 1
ATOM 786 C C . GLY A 1 110 ? 21.242 3.873 17.014 1.00 14.58 111 GLY A C 1
ATOM 787 O O . GLY A 1 110 ? 22.410 3.756 16.629 1.00 13.83 111 GLY A O 1
ATOM 788 N N . LEU A 1 111 ? 20.412 2.847 17.174 1.00 14.93 112 LEU A N 1
ATOM 789 C CA . LEU A 1 111 ? 20.826 1.486 16.886 1.00 14.83 112 LEU A CA 1
ATOM 790 C C . LEU A 1 111 ? 19.615 0.647 16.520 1.00 15.58 112 LEU A C 1
ATOM 791 O O . LEU A 1 111 ? 18.474 1.040 16.774 1.00 15.46 112 LEU A O 1
ATOM 796 N N . HIS A 1 112 ? 19.857 -0.494 15.886 1.00 15.77 113 HIS A N 1
ATOM 797 C CA . HIS A 1 112 ? 18.753 -1.393 15.622 1.00 16.54 113 HIS A CA 1
ATOM 798 C C . HIS A 1 112 ? 19.110 -2.762 16.178 1.00 16.05 113 HIS A C 1
ATOM 799 O O . HIS A 1 112 ? 20.285 -3.154 16.213 1.00 17.06 113 HIS A O 1
ATOM 806 N N . ILE A 1 113 ? 18.098 -3.444 16.699 1.00 16.56 114 ILE A N 1
ATOM 807 C CA . ILE A 1 113 ? 18.259 -4.795 17.230 1.00 18.27 114 ILE A CA 1
ATOM 808 C C . ILE A 1 113 ? 17.282 -5.636 16.426 1.00 18.57 114 ILE A C 1
ATOM 809 O O . ILE A 1 113 ? 16.197 -5.156 16.073 1.00 18.22 114 ILE A O 1
ATOM 814 N N . GLU A 1 114 ? 17.670 -6.872 16.128 1.00 18.57 115 GLU A N 1
ATOM 815 C CA . GLU A 1 114 ? 16.833 -7.770 15.322 1.00 18.45 115 GLU A CA 1
ATOM 816 C C . GLU A 1 114 ? 16.262 -8.931 16.125 1.00 19.05 115 GLU A C 1
ATOM 817 O O . GLU A 1 114 ? 16.643 -9.144 17.276 1.00 19.36 115 GLU A O 1
ATOM 823 N N . ASP A 1 115 ? 15.342 -9.674 15.508 1.00 19.27 116 ASP A N 1
ATOM 824 C CA . ASP A 1 115 ? 14.695 -10.799 16.176 1.00 19.30 116 ASP A CA 1
ATOM 825 C C . ASP A 1 115 ? 15.280 -12.181 15.876 1.00 20.97 116 ASP A C 1
ATOM 826 O O . ASP A 1 115 ? 14.599 -13.202 16.038 1.00 21.23 116 ASP A O 1
ATOM 831 N N . GLN A 1 116 ? 16.542 -12.225 15.459 1.00 20.71 117 GLN A N 1
ATOM 832 C CA . GLN A 1 116 ? 17.184 -13.504 15.176 1.00 21.81 117 GLN A CA 1
ATOM 833 C C . GLN A 1 116 ? 17.669 -14.183 16.456 1.00 22.93 117 GLN A C 1
ATOM 834 O O . GLN A 1 116 ? 17.802 -13.549 17.500 1.00 21.25 117 GLN A O 1
ATOM 840 N N . VAL A 1 117 ? 17.939 -15.480 16.361 1.00 25.48 118 VAL A N 1
ATOM 841 C CA . VAL A 1 117 ? 18.421 -16.251 17.498 1.00 29.37 118 VAL A CA 1
ATOM 842 C C . VAL A 1 117 ? 19.948 -16.222 17.525 1.00 30.61 118 VAL A C 1
ATOM 843 O O . VAL A 1 117 ? 20.593 -16.348 16.484 1.00 34.34 118 VAL A O 1
ATOM 847 N N . GLY A 1 118 ? 20.500 -16.046 18.724 1.00 31.02 119 GLY A N 1
ATOM 848 C CA . GLY A 1 118 ? 21.939 -16.007 18.962 1.00 31.80 119 GLY A CA 1
ATOM 849 C C . GLY A 1 118 ? 22.939 -15.771 17.843 1.00 31.17 119 GLY A C 1
ATOM 850 O O . GLY A 1 118 ? 23.297 -14.628 17.549 1.00 32.06 119 GLY A O 1
ATOM 851 N N . ALA A 1 119 ? 23.430 -16.850 17.238 1.00 29.90 120 ALA A N 1
ATOM 852 C CA . ALA A 1 119 ? 24.398 -16.721 16.154 1.00 28.16 120 ALA A CA 1
ATOM 853 C C . ALA A 1 119 ? 23.644 -16.305 14.901 1.00 26.61 120 ALA A C 1
ATOM 854 O O . ALA A 1 119 ? 23.289 -17.142 14.066 1.00 25.67 120 ALA A O 1
ATOM 856 N N . LYS A 1 120 ? 23.393 -15.004 14.781 1.00 24.55 121 LYS A N 1
ATOM 857 C CA . LYS A 1 120 ? 22.656 -14.471 13.639 1.00 23.55 121 LYS A CA 1
ATOM 858 C C . LYS A 1 120 ? 23.451 -14.480 12.341 1.00 23.59 121 LYS A C 1
ATOM 859 O O . LYS A 1 120 ? 24.667 -14.669 12.345 1.00 24.07 121 LYS A O 1
ATOM 865 N N . ARG A 1 121 ? 22.751 -14.281 11.229 1.00 21.97 122 ARG A N 1
ATOM 866 C CA . ARG A 1 121 ? 23.398 -14.232 9.924 1.00 20.98 122 ARG A CA 1
ATOM 867 C C . ARG A 1 121 ? 22.789 -13.084 9.127 1.00 20.01 122 ARG A C 1
ATOM 868 O O . ARG A 1 121 ? 21.832 -12.457 9.578 1.00 19.23 122 ARG A O 1
ATOM 876 N N . SER A 1 122 ? 23.359 -12.796 7.960 1.00 20.18 123 SER A N 1
ATOM 877 C CA . SER A 1 122 ? 22.850 -11.736 7.098 1.00 20.78 123 SER A CA 1
ATOM 878 C C . SER A 1 122 ? 21.385 -11.994 6.765 1.00 21.84 123 SER A C 1
ATOM 879 O O . SER A 1 122 ? 20.972 -13.144 6.589 1.00 20.14 123 SER A O 1
ATOM 882 N N . GLY A 1 123 ? 20.601 -10.925 6.672 1.00 21.47 124 GLY A N 1
ATOM 883 C CA . GLY A 1 123 ? 19.189 -11.081 6.367 1.00 22.48 124 GLY A CA 1
ATOM 884 C C . GLY A 1 123 ? 18.955 -11.589 4.957 1.00 23.85 124 GLY A C 1
ATOM 885 O O . GLY A 1 123 ? 17.838 -11.989 4.605 1.00 24.69 124 GLY A O 1
ATOM 886 N N . HIS A 1 124 ? 20.016 -11.589 4.154 1.00 22.61 125 HIS A N 1
ATOM 887 C CA . HIS A 1 124 ? 19.933 -12.032 2.772 1.00 23.42 125 HIS A CA 1
ATOM 888 C C . HIS A 1 124 ? 20.456 -13.448 2.560 1.00 23.87 125 HIS A C 1
ATOM 889 O O . HIS A 1 124 ? 20.640 -13.901 1.419 1.00 24.15 125 HIS A O 1
ATOM 896 N N . ARG A 1 125 ? 20.682 -14.146 3.667 1.00 22.77 126 ARG A N 1
ATOM 897 C CA . ARG A 1 125 ? 21.138 -15.531 3.630 1.00 22.98 126 ARG A CA 1
ATOM 898 C C . ARG A 1 125 ? 19.963 -16.434 4.003 1.00 24.73 126 ARG A C 1
ATOM 899 O O . ARG A 1 125 ? 19.030 -16.010 4.698 1.00 23.03 126 ARG A O 1
ATOM 907 N N . PRO A 1 126 ? 19.986 -17.692 3.536 1.00 26.47 127 PRO A N 1
ATOM 908 C CA . PRO A 1 126 ? 18.904 -18.628 3.841 1.00 27.66 127 PRO A CA 1
ATOM 909 C C . PRO A 1 126 ? 19.046 -19.293 5.210 1.00 27.85 127 PRO A C 1
ATOM 910 O O . PRO A 1 126 ? 20.081 -19.184 5.873 1.00 27.96 127 PRO A O 1
ATOM 914 N N . ASN A 1 127 ? 17.982 -19.966 5.625 1.00 28.49 128 ASN A N 1
ATOM 915 C CA . ASN A 1 127 ? 17.942 -20.688 6.887 1.00 29.86 128 ASN A CA 1
ATOM 916 C C . ASN A 1 127 ? 18.180 -19.874 8.151 1.00 29.41 128 ASN A C 1
ATOM 917 O O . ASN A 1 127 ? 18.944 -20.283 9.028 1.00 29.62 128 ASN A O 1
ATOM 922 N N . LYS A 1 128 ? 17.539 -18.718 8.261 1.00 28.41 129 LYS A N 1
ATOM 923 C CA . LYS A 1 128 ? 17.712 -17.955 9.478 1.00 28.97 129 LYS A CA 1
ATOM 924 C C . LYS A 1 128 ? 16.633 -18.372 10.468 1.00 28.85 129 LYS A C 1
ATOM 925 O O . LYS A 1 128 ? 15.578 -18.883 10.081 1.00 29.41 129 LYS A O 1
ATOM 931 N N . ALA A 1 129 ? 16.921 -18.204 11.751 1.00 26.89 130 ALA A N 1
ATOM 932 C CA . ALA A 1 129 ? 15.972 -18.575 12.789 1.00 26.73 130 ALA A CA 1
ATOM 933 C C . ALA A 1 129 ? 15.685 -17.351 13.632 1.00 26.37 130 ALA A C 1
ATOM 934 O O . ALA A 1 129 ? 16.593 -16.582 13.950 1.00 25.18 130 ALA A O 1
ATOM 936 N N . ILE A 1 130 ? 14.423 -17.164 13.993 1.00 25.77 131 ILE A N 1
ATOM 937 C CA . ILE A 1 130 ? 14.057 -16.010 14.796 1.00 26.41 131 ILE A CA 1
ATOM 938 C C . ILE A 1 130 ? 13.415 -16.417 16.113 1.00 25.83 131 ILE A C 1
ATOM 939 O O . ILE A 1 130 ? 12.822 -17.495 16.222 1.00 25.75 131 ILE A O 1
ATOM 944 N N . VAL A 1 131 ? 13.559 -15.562 17.121 1.00 23.45 132 VAL A N 1
ATOM 945 C CA . VAL A 1 131 ? 12.989 -15.832 18.435 1.00 23.79 132 VAL A CA 1
ATOM 946 C C . VAL A 1 131 ? 11.502 -15.526 18.416 1.00 23.66 132 VAL A C 1
ATOM 947 O O . VAL A 1 131 ? 10.994 -14.921 17.472 1.00 22.80 132 VAL A O 1
ATOM 951 N N . SER A 1 132 ? 10.809 -15.944 19.468 1.00 23.94 133 SER A N 1
ATOM 952 C CA . SER A 1 132 ? 9.376 -15.714 19.571 1.00 26.15 133 SER A CA 1
ATOM 953 C C . SER A 1 132 ? 9.093 -14.219 19.604 1.00 26.16 133 SER A C 1
ATOM 954 O O . SER A 1 132 ? 9.973 -13.413 19.920 1.00 25.40 133 SER A O 1
ATOM 957 N N . LYS A 1 133 ? 7.859 -13.852 19.279 1.00 26.24 134 LYS A N 1
ATOM 958 C CA . LYS A 1 133 ? 7.457 -12.454 19.287 1.00 26.78 134 LYS A CA 1
ATOM 959 C C . LYS A 1 133 ? 7.661 -11.875 20.684 1.00 26.63 134 LYS A C 1
ATOM 960 O O . LYS A 1 133 ? 8.195 -10.773 20.842 1.00 25.63 134 LYS A O 1
ATOM 966 N N . GLU A 1 134 ? 7.240 -12.628 21.695 1.00 26.13 135 GLU A N 1
ATOM 967 C CA . GLU A 1 134 ? 7.376 -12.208 23.084 1.00 28.01 135 GLU A CA 1
ATOM 968 C C . GLU A 1 134 ? 8.835 -11.953 23.463 1.00 27.00 135 GLU A C 1
ATOM 969 O O . GLU A 1 134 ? 9.137 -11.011 24.197 1.00 27.31 135 GLU A O 1
ATOM 975 N N . GLU A 1 135 ? 9.733 -12.805 22.980 1.00 25.79 136 GLU A N 1
ATOM 976 C CA . GLU A 1 135 ? 11.153 -12.661 23.284 1.00 27.41 136 GLU A CA 1
ATOM 977 C C . GLU A 1 135 ? 11.720 -11.361 22.718 1.00 25.16 136 GLU A C 1
ATOM 978 O O . GLU A 1 135 ? 12.501 -10.668 23.375 1.00 24.51 136 GLU A O 1
ATOM 984 N N . MET A 1 136 ? 11.337 -11.037 21.490 1.00 22.88 137 MET A N 1
ATOM 985 C CA . MET A 1 136 ? 11.826 -9.816 20.867 1.00 21.35 137 MET A CA 1
ATOM 986 C C . MET A 1 136 ? 11.212 -8.606 21.563 1.00 21.14 137 MET A C 1
ATOM 987 O O . MET A 1 136 ? 11.869 -7.587 21.760 1.00 19.81 137 MET A O 1
ATOM 992 N N . VAL A 1 137 ? 9.944 -8.718 21.942 1.00 21.17 138 VAL A N 1
ATOM 993 C CA . VAL A 1 137 ? 9.287 -7.626 22.642 1.00 20.36 138 VAL A CA 1
ATOM 994 C C . VAL A 1 137 ? 10.076 -7.324 23.919 1.00 21.29 138 VAL A C 1
ATOM 995 O O . VAL A 1 137 ? 10.244 -6.167 24.291 1.00 21.47 138 VAL A O 1
ATOM 999 N N . ASP A 1 138 ? 10.572 -8.362 24.585 1.00 22.26 139 ASP A N 1
ATOM 1000 C CA . ASP A 1 138 ? 11.341 -8.144 25.806 1.00 24.16 139 ASP A CA 1
ATOM 1001 C C . ASP A 1 138 ? 12.686 -7.485 25.505 1.00 23.91 139 ASP A C 1
ATOM 1002 O O . ASP A 1 138 ? 13.174 -6.680 26.301 1.00 23.01 139 ASP A O 1
ATOM 1007 N N . ARG A 1 139 ? 13.284 -7.820 24.363 1.00 21.69 140 ARG A N 1
ATOM 1008 C CA . ARG A 1 139 ? 14.554 -7.210 23.981 1.00 20.68 140 ARG A CA 1
ATOM 1009 C C . ARG A 1 139 ? 14.306 -5.725 23.782 1.00 20.39 140 ARG A C 1
ATOM 1010 O O . ARG A 1 139 ? 15.040 -4.885 24.298 1.00 18.31 140 ARG A O 1
ATOM 1018 N N . ILE A 1 140 ? 13.256 -5.413 23.027 1.00 20.32 141 ILE A N 1
ATOM 1019 C CA . ILE A 1 140 ? 12.897 -4.031 22.740 1.00 18.64 141 ILE A CA 1
ATOM 1020 C C . ILE A 1 140 ? 12.584 -3.212 24.001 1.00 19.65 141 ILE A C 1
ATOM 1021 O O . ILE A 1 140 ? 13.064 -2.086 24.154 1.00 19.76 141 ILE A O 1
ATOM 1026 N N . ARG A 1 141 ? 11.777 -3.771 24.898 1.00 20.00 142 ARG A N 1
ATOM 1027 C CA . ARG A 1 141 ? 11.435 -3.077 26.138 1.00 21.90 142 ARG A CA 1
ATOM 1028 C C . ARG A 1 141 ? 12.697 -2.767 26.936 1.00 20.36 142 ARG A C 1
ATOM 1029 O O . ARG A 1 141 ? 12.840 -1.677 27.471 1.00 20.45 142 ARG A O 1
ATOM 1037 N N . ALA A 1 142 ? 13.613 -3.730 27.001 1.00 20.34 143 ALA A N 1
ATOM 1038 C CA . ALA A 1 142 ? 14.862 -3.539 27.734 1.00 18.31 143 ALA A CA 1
ATOM 1039 C C . ALA A 1 142 ? 15.689 -2.419 27.109 1.00 18.48 143 ALA A C 1
ATOM 1040 O O . ALA A 1 142 ? 16.275 -1.606 27.820 1.00 19.74 143 ALA A O 1
ATOM 1042 N N . ALA A 1 143 ? 15.719 -2.370 25.780 1.00 18.57 144 ALA A N 1
ATOM 1043 C CA . ALA A 1 143 ? 16.491 -1.350 25.078 1.00 18.56 144 ALA A CA 1
ATOM 1044 C C . ALA A 1 143 ? 15.928 0.048 25.288 1.00 18.38 144 ALA A C 1
ATOM 1045 O O . ALA A 1 143 ? 16.669 0.999 25.558 1.00 18.13 144 ALA A O 1
ATOM 1047 N N . VAL A 1 144 ? 14.614 0.183 25.171 1.00 17.71 145 VAL A N 1
ATOM 1048 C CA . VAL A 1 144 ? 13.999 1.490 25.345 1.00 18.28 145 VAL A CA 1
ATOM 1049 C C . VAL A 1 144 ? 14.192 1.993 26.772 1.00 17.39 145 VAL A C 1
ATOM 1050 O O . VAL A 1 144 ? 14.547 3.159 26.994 1.00 18.14 145 VAL A O 1
ATOM 1054 N N . ASP A 1 145 ? 13.994 1.105 27.736 1.00 18.71 146 ASP A N 1
ATOM 1055 C CA . ASP A 1 145 ? 14.140 1.453 29.144 1.00 20.76 146 ASP A CA 1
ATOM 1056 C C . ASP A 1 145 ? 15.563 1.874 29.506 1.00 21.12 146 ASP A C 1
ATOM 1057 O O . ASP A 1 145 ? 15.775 2.609 30.472 1.00 20.59 146 ASP A O 1
ATOM 1062 N N . ALA A 1 146 ? 16.538 1.408 28.733 1.00 20.98 147 ALA A N 1
ATOM 1063 C CA . ALA A 1 146 ? 17.936 1.727 29.011 1.00 19.64 147 ALA A CA 1
ATOM 1064 C C . ALA A 1 146 ? 18.405 3.063 28.444 1.00 20.86 147 ALA A C 1
ATOM 1065 O O . ALA A 1 146 ? 19.494 3.527 28.774 1.00 20.79 147 ALA A O 1
ATOM 1067 N N . LYS A 1 147 ? 17.597 3.680 27.591 1.00 19.65 148 LYS A N 1
ATOM 1068 C CA . LYS A 1 147 ? 17.990 4.946 26.988 1.00 20.57 148 LYS A CA 1
ATOM 1069 C C . LYS A 1 147 ? 18.345 6.005 28.025 1.00 21.37 148 LYS A C 1
ATOM 1070 O O . LYS A 1 147 ? 17.547 6.312 28.909 1.00 21.75 148 LYS A O 1
ATOM 1076 N N . THR A 1 148 ? 19.553 6.553 27.915 1.00 22.11 149 THR A N 1
ATOM 1077 C CA . THR A 1 148 ? 20.012 7.600 28.824 1.00 23.83 149 THR A CA 1
ATOM 1078 C C . THR A 1 148 ? 19.830 8.964 28.158 1.00 25.47 149 THR A C 1
ATOM 1079 O O . THR A 1 148 ? 19.927 10.007 28.803 1.00 27.86 149 THR A O 1
ATOM 1083 N N . ASP A 1 149 ? 19.574 8.934 26.854 1.00 24.18 150 ASP A N 1
ATOM 1084 C CA . ASP A 1 149 ? 19.332 10.132 26.048 1.00 24.48 150 ASP A CA 1
ATOM 1085 C C . ASP A 1 149 ? 17.984 9.821 25.401 1.00 24.22 150 ASP A C 1
ATOM 1086 O O . ASP A 1 149 ? 17.885 8.905 24.584 1.00 23.37 150 ASP A O 1
ATOM 1091 N N . PRO A 1 150 ? 16.928 10.561 25.770 1.00 23.62 151 PRO A N 1
ATOM 1092 C CA . PRO A 1 150 ? 15.590 10.335 25.213 1.00 22.98 151 PRO A CA 1
ATOM 1093 C C . PRO A 1 150 ? 15.482 10.428 23.694 1.00 21.56 151 PRO A C 1
ATOM 1094 O O . PRO A 1 150 ? 14.569 9.849 23.102 1.00 22.54 151 PRO A O 1
ATOM 1098 N N . ASP A 1 151 ? 16.399 11.155 23.060 1.00 21.47 152 ASP A N 1
ATOM 1099 C CA . ASP A 1 151 ? 16.359 11.287 21.611 1.00 21.21 152 ASP A CA 1
ATOM 1100 C C . ASP A 1 151 ? 17.150 10.202 20.873 1.00 19.88 152 ASP A C 1
ATOM 1101 O O . ASP A 1 151 ? 17.135 10.144 19.650 1.00 18.39 152 ASP A O 1
ATOM 1106 N N . PHE A 1 152 ? 17.842 9.345 21.616 1.00 18.79 153 PHE A N 1
ATOM 1107 C CA . PHE A 1 152 ? 18.576 8.248 20.985 1.00 17.68 153 PHE A CA 1
ATOM 1108 C C . PHE A 1 152 ? 17.474 7.397 20.348 1.00 16.99 153 PHE A C 1
ATOM 1109 O O . PHE A 1 152 ? 16.406 7.219 20.929 1.00 17.74 153 PHE A O 1
ATOM 1117 N N . VAL A 1 153 ? 17.735 6.860 19.165 1.00 16.96 154 VAL A N 1
ATOM 1118 C CA . VAL A 1 153 ? 16.726 6.068 18.469 1.00 16.17 154 VAL A CA 1
ATOM 1119 C C . VAL A 1 153 ? 16.870 4.569 18.635 1.00 16.23 154 VAL A C 1
ATOM 1120 O O . VAL A 1 153 ? 17.945 4.018 18.414 1.00 15.88 154 VAL A O 1
ATOM 1124 N N . ILE A 1 154 ? 15.779 3.915 19.021 1.00 15.95 155 ILE A N 1
ATOM 1125 C CA . ILE A 1 154 ? 15.757 2.464 19.140 1.00 16.92 155 ILE A CA 1
ATOM 1126 C C . ILE A 1 154 ? 14.896 1.934 17.985 1.00 17.50 155 ILE A C 1
ATOM 1127 O O . ILE A 1 154 ? 13.672 2.106 17.961 1.00 18.61 155 ILE A O 1
ATOM 1132 N N . MET A 1 155 ? 15.558 1.305 17.024 1.00 16.88 156 MET A N 1
ATOM 1133 C CA . MET A 1 155 ? 14.918 0.744 15.840 1.00 17.03 156 MET A CA 1
ATOM 1134 C C . MET A 1 155 ? 14.860 -0.774 15.961 1.00 17.59 156 MET A C 1
ATOM 1135 O O . MET A 1 155 ? 15.806 -1.399 16.440 1.00 18.34 156 MET A O 1
ATOM 1140 N N . ALA A 1 156 ? 13.746 -1.363 15.534 1.00 15.82 157 ALA A N 1
ATOM 1141 C CA . ALA A 1 156 ? 13.591 -2.811 15.569 1.00 17.33 157 ALA A CA 1
ATOM 1142 C C . ALA A 1 156 ? 13.664 -3.333 14.142 1.00 17.71 157 ALA A C 1
ATOM 1143 O O . ALA A 1 156 ? 13.038 -2.775 13.240 1.00 19.35 157 ALA A O 1
ATOM 1145 N N . ARG A 1 157 ? 14.435 -4.393 13.942 1.00 16.65 158 ARG A N 1
ATOM 1146 C CA . ARG A 1 157 ? 14.563 -5.018 12.636 1.00 18.31 158 ARG A CA 1
ATOM 1147 C C . ARG A 1 157 ? 13.929 -6.400 12.725 1.00 18.37 158 ARG A C 1
ATOM 1148 O O . ARG A 1 157 ? 14.098 -7.097 13.719 1.00 18.45 158 ARG A O 1
ATOM 1156 N N . THR A 1 158 ? 13.164 -6.782 11.711 1.00 18.50 159 THR A N 1
ATOM 1157 C CA . THR A 1 158 ? 12.588 -8.123 11.717 1.00 18.80 159 THR A CA 1
ATOM 1158 C C . THR A 1 158 ? 13.078 -8.901 10.510 1.00 18.72 159 THR A C 1
ATOM 1159 O O . THR A 1 158 ? 13.099 -8.396 9.383 1.00 20.16 159 THR A O 1
ATOM 1163 N N . ASP A 1 159 ? 13.504 -10.130 10.766 1.00 19.18 160 ASP A N 1
ATOM 1164 C CA . ASP A 1 159 ? 13.990 -11.026 9.729 1.00 20.79 160 ASP A CA 1
ATOM 1165 C C . ASP A 1 159 ? 12.937 -12.103 9.459 1.00 22.18 160 ASP A C 1
ATOM 1166 O O . ASP A 1 159 ? 13.237 -13.132 8.856 1.00 22.49 160 ASP A O 1
ATOM 1171 N N . ALA A 1 160 ? 11.708 -11.848 9.903 1.00 22.37 161 ALA A N 1
ATOM 1172 C CA . ALA A 1 160 ? 10.607 -12.801 9.774 1.00 22.86 161 ALA A CA 1
ATOM 1173 C C . ALA A 1 160 ? 10.000 -13.034 8.394 1.00 23.39 161 ALA A C 1
ATOM 1174 O O . ALA A 1 160 ? 9.358 -14.062 8.190 1.00 26.34 161 ALA A O 1
ATOM 1176 N N . LEU A 1 161 ? 10.169 -12.111 7.451 1.00 22.82 162 LEU A N 1
ATOM 1177 C CA . LEU A 1 161 ? 9.565 -12.311 6.127 1.00 24.55 162 LEU A CA 1
ATOM 1178 C C . LEU A 1 161 ? 9.927 -13.660 5.494 1.00 25.26 162 LEU A C 1
ATOM 1179 O O . LEU A 1 161 ? 9.048 -14.482 5.194 1.00 24.45 162 LEU A O 1
ATOM 1184 N N . ALA A 1 162 ? 11.220 -13.897 5.305 1.00 25.44 163 ALA A N 1
ATOM 1185 C CA . ALA A 1 162 ? 11.685 -15.137 4.697 1.00 25.16 163 ALA A CA 1
ATOM 1186 C C . ALA A 1 162 ? 11.397 -16.377 5.535 1.00 26.77 163 ALA A C 1
ATOM 1187 O O . ALA A 1 162 ? 11.413 -17.493 5.013 1.00 27.60 163 ALA A O 1
ATOM 1189 N N . VAL A 1 163 ? 11.118 -16.183 6.821 1.00 26.92 164 VAL A N 1
ATOM 1190 C CA . VAL A 1 163 ? 10.873 -17.301 7.726 1.00 27.77 164 VAL A CA 1
ATOM 1191 C C . VAL A 1 163 ? 9.403 -17.627 7.970 1.00 28.18 164 VAL A C 1
ATOM 1192 O O . VAL A 1 163 ? 9.007 -18.790 7.907 1.00 29.24 164 VAL A O 1
ATOM 1196 N N . GLU A 1 164 ? 8.593 -16.610 8.240 1.00 27.21 165 GLU A N 1
ATOM 1197 C CA . GLU A 1 164 ? 7.179 -16.837 8.531 1.00 27.42 165 GLU A CA 1
ATOM 1198 C C . GLU A 1 164 ? 6.184 -16.227 7.542 1.00 28.42 165 GLU A C 1
ATOM 1199 O O . GLU A 1 164 ? 4.975 -16.435 7.665 1.00 28.69 165 GLU A O 1
ATOM 1205 N N . GLY A 1 165 ? 6.681 -15.478 6.566 1.00 27.60 166 GLY A N 1
ATOM 1206 C CA . GLY A 1 165 ? 5.788 -14.868 5.598 1.00 28.73 166 GLY A CA 1
ATOM 1207 C C . GLY A 1 165 ? 5.484 -13.418 5.917 1.00 28.67 166 GLY A C 1
ATOM 1208 O O . GLY A 1 165 ? 5.755 -12.944 7.021 1.00 29.18 166 GLY A O 1
ATOM 1209 N N . LEU A 1 166 ? 4.892 -12.721 4.957 1.00 28.37 167 LEU A N 1
ATOM 1210 C CA . LEU A 1 166 ? 4.578 -11.306 5.107 1.00 29.11 167 LEU A CA 1
ATOM 1211 C C . LEU A 1 166 ? 3.609 -10.947 6.232 1.00 29.29 167 LEU A C 1
ATOM 1212 O O . LEU A 1 166 ? 3.896 -10.062 7.037 1.00 27.61 167 LEU A O 1
ATOM 1217 N N . ASP A 1 167 ? 2.461 -11.612 6.304 1.00 29.29 168 ASP A N 1
ATOM 1218 C CA . ASP A 1 167 ? 1.505 -11.271 7.353 1.00 29.52 168 ASP A CA 1
ATOM 1219 C C . ASP A 1 167 ? 2.084 -11.467 8.750 1.00 28.20 168 ASP A C 1
ATOM 1220 O O . ASP A 1 167 ? 1.884 -10.635 9.633 1.00 26.24 168 ASP A O 1
ATOM 1225 N N . ALA A 1 168 ? 2.809 -12.561 8.943 1.00 27.01 169 ALA A N 1
ATOM 1226 C CA . ALA A 1 168 ? 3.415 -12.842 10.240 1.00 27.67 169 ALA A CA 1
ATOM 1227 C C . ALA A 1 168 ? 4.431 -11.760 10.586 1.00 26.74 169 ALA A C 1
ATOM 1228 O O . ALA A 1 168 ? 4.527 -11.332 11.740 1.00 26.22 169 ALA A O 1
ATOM 1230 N N . ALA A 1 169 ? 5.183 -11.318 9.579 1.00 24.99 170 ALA A N 1
ATOM 1231 C CA . ALA A 1 169 ? 6.199 -10.284 9.773 1.00 25.14 170 ALA A CA 1
ATOM 1232 C C . ALA A 1 169 ? 5.558 -8.946 10.125 1.00 24.40 170 ALA A C 1
ATOM 1233 O O . ALA A 1 169 ? 6.059 -8.213 10.979 1.00 23.25 170 ALA A O 1
ATOM 1235 N N . ILE A 1 170 ? 4.445 -8.623 9.475 1.00 24.87 171 ILE A N 1
ATOM 1236 C CA . ILE A 1 170 ? 3.768 -7.366 9.764 1.00 25.08 171 ILE A CA 1
ATOM 1237 C C . ILE A 1 170 ? 3.212 -7.401 11.186 1.00 25.78 171 ILE A C 1
ATOM 1238 O O . ILE A 1 170 ? 3.270 -6.406 11.905 1.00 25.59 171 ILE A O 1
ATOM 1243 N N . GLU A 1 171 ? 2.691 -8.559 11.589 1.00 25.38 172 GLU A N 1
ATOM 1244 C CA . GLU A 1 171 ? 2.137 -8.735 12.926 1.00 27.86 172 GLU A CA 1
ATOM 1245 C C . GLU A 1 171 ? 3.232 -8.541 13.983 1.00 26.02 172 GLU A C 1
ATOM 1246 O O . GLU A 1 171 ? 3.006 -7.899 15.009 1.00 25.96 172 GLU A O 1
ATOM 1252 N N . ARG A 1 172 ? 4.410 -9.104 13.730 1.00 24.50 173 ARG A N 1
ATOM 1253 C CA . ARG A 1 172 ? 5.539 -8.956 14.652 1.00 24.19 173 ARG A CA 1
ATOM 1254 C C . ARG A 1 172 ? 5.918 -7.483 14.728 1.00 23.42 173 ARG A C 1
ATOM 1255 O O . ARG A 1 172 ? 6.107 -6.930 15.816 1.00 23.86 173 ARG A O 1
ATOM 1263 N N . ALA A 1 173 ? 6.020 -6.848 13.564 1.00 23.08 174 ALA A N 1
ATOM 1264 C CA . ALA A 1 173 ? 6.372 -5.437 13.483 1.00 23.49 174 ALA A CA 1
ATOM 1265 C C . ALA A 1 173 ? 5.442 -4.585 14.338 1.00 24.22 174 ALA A C 1
ATOM 1266 O O . ALA A 1 173 ? 5.889 -3.706 15.075 1.00 22.92 174 ALA A O 1
ATOM 1268 N N . GLN A 1 174 ? 4.139 -4.831 14.239 1.00 23.32 175 GLN A N 1
ATOM 1269 C CA . GLN A 1 174 ? 3.200 -4.053 15.036 1.00 22.52 175 GLN A CA 1
ATOM 1270 C C . GLN A 1 174 ? 3.449 -4.269 16.520 1.00 21.78 175 GLN A C 1
ATOM 1271 O O . GLN A 1 174 ? 3.401 -3.328 17.308 1.00 23.67 175 GLN A O 1
ATOM 1277 N N . ALA A 1 175 ? 3.736 -5.508 16.904 1.00 21.44 176 ALA A N 1
ATOM 1278 C CA . ALA A 1 175 ? 3.996 -5.807 18.305 1.00 22.02 176 ALA A CA 1
ATOM 1279 C C . ALA A 1 175 ? 5.288 -5.142 18.763 1.00 22.17 176 ALA A C 1
ATOM 1280 O O . ALA A 1 175 ? 5.383 -4.676 19.901 1.00 22.32 176 ALA A O 1
ATOM 1282 N N . TYR A 1 176 ? 6.284 -5.103 17.881 1.00 21.32 177 TYR A N 1
ATOM 1283 C CA . TYR A 1 176 ? 7.561 -4.488 18.229 1.00 22.48 177 TYR A CA 1
ATOM 1284 C C . TYR A 1 176 ? 7.379 -2.983 18.442 1.00 22.81 177 TYR A C 1
ATOM 1285 O O . TYR A 1 176 ? 7.982 -2.401 19.342 1.00 22.39 177 TYR A O 1
ATOM 1294 N N . VAL A 1 177 ? 6.544 -2.353 17.617 1.00 23.01 178 VAL A N 1
ATOM 1295 C CA . VAL A 1 177 ? 6.306 -0.920 17.746 1.00 22.75 178 VAL A CA 1
ATOM 1296 C C . VAL A 1 177 ? 5.474 -0.636 18.988 1.00 25.02 178 VAL A C 1
ATOM 1297 O O . VAL A 1 177 ? 5.687 0.365 19.670 1.00 24.20 178 VAL A O 1
ATOM 1301 N N . GLU A 1 178 ? 4.529 -1.520 19.294 1.00 27.21 179 GLU A N 1
ATOM 1302 C CA . GLU A 1 178 ? 3.709 -1.346 20.487 1.00 29.65 179 GLU A CA 1
ATOM 1303 C C . GLU A 1 178 ? 4.602 -1.490 21.718 1.00 29.20 179 GLU A C 1
ATOM 1304 O O . GLU A 1 178 ? 4.350 -0.876 22.757 1.00 29.80 179 GLU A O 1
ATOM 1310 N N . ALA A 1 179 ? 5.658 -2.291 21.586 1.00 26.90 180 ALA A N 1
ATOM 1311 C CA . ALA A 1 179 ? 6.594 -2.529 22.683 1.00 26.20 180 ALA A CA 1
ATOM 1312 C C . ALA A 1 179 ? 7.558 -1.366 22.889 1.00 26.14 180 ALA A C 1
ATOM 1313 O O . ALA A 1 179 ? 8.339 -1.363 23.846 1.00 26.58 180 ALA A O 1
ATOM 1315 N N . GLY A 1 180 ? 7.519 -0.388 21.986 1.00 25.86 181 GLY A N 1
ATOM 1316 C CA . GLY A 1 180 ? 8.393 0.765 22.116 1.00 23.75 181 GLY A CA 1
ATOM 1317 C C . GLY A 1 180 ? 9.347 1.054 20.964 1.00 22.60 181 GLY A C 1
ATOM 1318 O O . GLY A 1 180 ? 10.003 2.092 20.968 1.00 22.36 181 GLY A O 1
ATOM 1319 N N . ALA A 1 181 ? 9.447 0.160 19.980 1.00 21.23 182 ALA A N 1
ATOM 1320 C CA . ALA A 1 181 ? 10.348 0.415 18.852 1.00 20.84 182 ALA A CA 1
ATOM 1321 C C . ALA A 1 181 ? 9.923 1.733 18.215 1.00 21.30 182 ALA A C 1
ATOM 1322 O O . ALA A 1 181 ? 8.743 1.937 17.929 1.00 22.82 182 ALA A O 1
ATOM 1324 N N . GLU A 1 182 ? 10.887 2.619 17.988 1.00 19.43 183 GLU A N 1
ATOM 1325 C CA . GLU A 1 182 ? 10.604 3.936 17.428 1.00 21.06 183 GLU A CA 1
ATOM 1326 C C . GLU A 1 182 ? 10.628 4.027 15.908 1.00 20.73 183 GLU A C 1
ATOM 1327 O O . GLU A 1 182 ? 10.095 4.976 15.323 1.00 19.94 183 GLU A O 1
ATOM 1333 N N . MET A 1 183 ? 11.274 3.055 15.278 1.00 18.51 184 MET A N 1
ATOM 1334 C CA . MET A 1 183 ? 11.379 2.984 13.825 1.00 18.38 184 MET A CA 1
ATOM 1335 C C . MET A 1 183 ? 11.442 1.495 13.507 1.00 19.71 184 MET A C 1
ATOM 1336 O O . MET A 1 183 ? 11.756 0.684 14.383 1.00 17.97 184 MET A O 1
ATOM 1341 N N . LEU A 1 184 ? 11.125 1.135 12.270 1.00 18.97 185 LEU A N 1
ATOM 1342 C CA . LEU A 1 184 ? 11.108 -0.262 11.870 1.00 21.89 185 LEU A CA 1
ATOM 1343 C C . LEU A 1 184 ? 11.976 -0.540 10.648 1.00 22.74 185 LEU A C 1
ATOM 1344 O O . LEU A 1 184 ? 11.986 0.226 9.683 1.00 23.85 185 LEU A O 1
ATOM 1349 N N . PHE A 1 185 ? 12.674 -1.671 10.702 1.00 21.00 186 PHE A N 1
ATOM 1350 C CA . PHE A 1 185 ? 13.575 -2.119 9.656 1.00 20.71 186 PHE A CA 1
ATOM 1351 C C . PHE A 1 185 ? 13.120 -3.505 9.186 1.00 20.54 186 PHE A C 1
ATOM 1352 O O . PHE A 1 185 ? 13.502 -4.515 9.770 1.00 19.49 186 PHE A O 1
ATOM 1360 N N . PRO A 1 186 ? 12.243 -3.564 8.164 1.00 21.40 187 PRO A N 1
ATOM 1361 C CA . PRO A 1 186 ? 11.794 -4.869 7.663 1.00 22.23 187 PRO A CA 1
ATOM 1362 C C . PRO A 1 186 ? 12.894 -5.303 6.692 1.00 21.28 187 PRO A C 1
ATOM 1363 O O . PRO A 1 186 ? 13.076 -4.708 5.633 1.00 22.17 187 PRO A O 1
ATOM 1367 N N . GLU A 1 187 ? 13.640 -6.330 7.079 1.00 20.86 188 GLU A N 1
ATOM 1368 C CA . GLU A 1 187 ? 14.771 -6.811 6.297 1.00 20.60 188 GLU A CA 1
ATOM 1369 C C . GLU A 1 187 ? 14.444 -7.675 5.085 1.00 21.09 188 GLU A C 1
ATOM 1370 O O . GLU A 1 187 ? 13.470 -8.424 5.082 1.00 21.35 188 GLU A O 1
ATOM 1376 N N . ALA A 1 188 ? 15.282 -7.543 4.059 1.00 21.86 189 ALA A N 1
ATOM 1377 C CA . ALA A 1 188 ? 15.193 -8.316 2.823 1.00 22.99 189 ALA A CA 1
ATOM 1378 C C . ALA A 1 188 ? 13.818 -8.368 2.150 1.00 22.74 189 ALA A C 1
ATOM 1379 O O . ALA A 1 188 ? 13.330 -9.441 1.787 1.00 23.44 189 ALA A O 1
ATOM 1381 N N . ILE A 1 189 ? 13.207 -7.199 1.986 1.00 22.50 190 ILE A N 1
ATOM 1382 C CA . ILE A 1 189 ? 11.914 -7.077 1.325 1.00 23.16 190 ILE A CA 1
ATOM 1383 C C . ILE A 1 189 ? 12.137 -7.345 -0.167 1.00 23.58 190 ILE A C 1
ATOM 1384 O O . ILE A 1 189 ? 13.101 -6.846 -0.762 1.00 22.31 190 ILE A O 1
ATOM 1389 N N . THR A 1 190 ? 11.241 -8.117 -0.773 1.00 22.79 191 THR A N 1
ATOM 1390 C CA . THR A 1 190 ? 11.379 -8.471 -2.182 1.00 24.51 191 THR A CA 1
ATOM 1391 C C . THR A 1 190 ? 10.531 -7.678 -3.173 1.00 24.30 191 THR A C 1
ATOM 1392 O O . THR A 1 190 ? 10.840 -7.650 -4.371 1.00 26.01 191 THR A O 1
ATOM 1396 N N . GLU A 1 191 ? 9.477 -7.032 -2.685 1.00 24.50 192 GLU A N 1
ATOM 1397 C CA . GLU A 1 191 ? 8.585 -6.251 -3.544 1.00 25.99 192 GLU A CA 1
ATOM 1398 C C . GLU A 1 191 ? 8.319 -4.898 -2.905 1.00 25.46 192 GLU A C 1
ATOM 1399 O O . GLU A 1 191 ? 8.106 -4.816 -1.695 1.00 23.91 192 GLU A O 1
ATOM 1405 N N . LEU A 1 192 ? 8.312 -3.849 -3.727 1.00 25.27 193 LEU A N 1
ATOM 1406 C CA . LEU A 1 192 ? 8.098 -2.477 -3.266 1.00 25.65 193 LEU A CA 1
ATOM 1407 C C . LEU A 1 192 ? 6.799 -2.322 -2.479 1.00 26.45 193 LEU A C 1
ATOM 1408 O O . LEU A 1 192 ? 6.746 -1.585 -1.492 1.00 24.54 193 LEU A O 1
ATOM 1413 N N . ALA A 1 193 ? 5.756 -3.020 -2.925 1.00 23.89 194 ALA A N 1
ATOM 1414 C CA . ALA A 1 193 ? 4.447 -2.956 -2.281 1.00 24.29 194 ALA A CA 1
ATOM 1415 C C . ALA A 1 193 ? 4.495 -3.380 -0.817 1.00 23.86 194 ALA A C 1
ATOM 1416 O O . ALA A 1 193 ? 3.670 -2.949 -0.013 1.00 23.61 194 ALA A O 1
ATOM 1418 N N . MET A 1 194 ? 5.453 -4.235 -0.476 1.00 24.08 195 MET A N 1
ATOM 1419 C CA . MET A 1 194 ? 5.601 -4.698 0.900 1.00 24.01 195 MET A CA 1
ATOM 1420 C C . MET A 1 194 ? 5.999 -3.556 1.820 1.00 22.44 195 MET A C 1
ATOM 1421 O O . MET A 1 194 ? 5.538 -3.491 2.954 1.00 22.27 195 MET A O 1
ATOM 1426 N N . TYR A 1 195 ? 6.854 -2.654 1.342 1.00 22.62 196 TYR A N 1
ATOM 1427 C CA . TYR A 1 195 ? 7.270 -1.526 2.177 1.00 22.13 196 TYR A CA 1
ATOM 1428 C C . TYR A 1 195 ? 6.067 -0.668 2.526 1.00 23.49 196 TYR A C 1
ATOM 1429 O O . TYR A 1 195 ? 5.942 -0.190 3.654 1.00 22.84 196 TYR A O 1
ATOM 1438 N N . ARG A 1 196 ? 5.186 -0.468 1.551 1.00 24.17 197 ARG A N 1
ATOM 1439 C CA . ARG A 1 196 ? 3.987 0.323 1.778 1.00 24.55 197 ARG A CA 1
ATOM 1440 C C . ARG A 1 196 ? 3.100 -0.370 2.804 1.00 23.25 197 ARG A C 1
ATOM 1441 O O . ARG A 1 196 ? 2.527 0.290 3.666 1.00 24.05 197 ARG A O 1
ATOM 1449 N N . GLN A 1 197 ? 2.982 -1.695 2.717 1.00 24.36 198 GLN A N 1
ATOM 1450 C CA . GLN A 1 197 ? 2.160 -2.432 3.679 1.00 24.18 198 GLN A CA 1
ATOM 1451 C C . GLN A 1 197 ? 2.712 -2.290 5.098 1.00 25.45 198 GLN A C 1
ATOM 1452 O O . GLN A 1 197 ? 1.949 -2.148 6.057 1.00 25.18 198 GLN A O 1
ATOM 1458 N N . PHE A 1 198 ? 4.038 -2.335 5.236 1.00 23.71 199 PHE A N 1
ATOM 1459 C CA . PHE A 1 198 ? 4.659 -2.177 6.549 1.00 22.95 199 PHE A CA 1
ATOM 1460 C C . PHE A 1 198 ? 4.435 -0.764 7.070 1.00 22.09 199 PHE A C 1
ATOM 1461 O O . PHE A 1 198 ? 4.024 -0.580 8.213 1.00 22.23 199 PHE A O 1
ATOM 1469 N N . ALA A 1 199 ? 4.700 0.222 6.219 1.00 22.37 200 ALA A N 1
ATOM 1470 C CA . ALA A 1 199 ? 4.544 1.625 6.588 1.00 23.62 200 ALA A CA 1
ATOM 1471 C C . ALA A 1 199 ? 3.143 1.949 7.099 1.00 25.62 200 ALA A C 1
ATOM 1472 O O . ALA A 1 199 ? 2.991 2.637 8.112 1.00 25.00 200 ALA A O 1
ATOM 1474 N N . ASP A 1 200 ? 2.119 1.465 6.398 1.00 25.11 201 ASP A N 1
ATOM 1475 C CA . ASP A 1 200 ? 0.744 1.727 6.812 1.00 26.44 201 ASP A CA 1
ATOM 1476 C C . ASP A 1 200 ? 0.376 1.004 8.103 1.00 26.11 201 ASP A C 1
ATOM 1477 O O . ASP A 1 200 ? -0.418 1.510 8.894 1.00 26.35 201 ASP A O 1
ATOM 1482 N N . ALA A 1 201 ? 0.960 -0.174 8.313 1.00 25.67 202 ALA A N 1
ATOM 1483 C CA . ALA A 1 201 ? 0.669 -0.987 9.486 1.00 26.81 202 ALA A CA 1
ATOM 1484 C C . ALA A 1 201 ? 1.272 -0.529 10.815 1.00 27.18 202 ALA A C 1
ATOM 1485 O O . ALA A 1 201 ? 0.633 -0.674 11.857 1.00 26.95 202 ALA A O 1
ATOM 1487 N N . VAL A 1 202 ? 2.487 0.014 10.802 1.00 27.15 203 VAL A N 1
ATOM 1488 C CA . VAL A 1 202 ? 3.104 0.440 12.062 1.00 27.77 203 VAL A CA 1
ATOM 1489 C C . VAL A 1 202 ? 3.088 1.934 12.323 1.00 28.07 203 VAL A C 1
ATOM 1490 O O . VAL A 1 202 ? 3.191 2.366 13.469 1.00 28.66 203 VAL A O 1
ATOM 1494 N N . GLN A 1 203 ? 2.983 2.717 11.262 1.00 28.21 204 GLN A N 1
ATOM 1495 C CA . GLN A 1 203 ? 2.929 4.164 11.379 1.00 30.28 204 GLN A CA 1
ATOM 1496 C C . GLN A 1 203 ? 4.090 4.848 12.109 1.00 30.01 204 GLN A C 1
ATOM 1497 O O . GLN A 1 203 ? 3.892 5.822 12.841 1.00 30.60 204 GLN A O 1
ATOM 1503 N N . VAL A 1 204 ? 5.292 4.309 11.921 1.00 27.59 205 VAL A N 1
ATOM 1504 C CA . VAL A 1 204 ? 6.525 4.900 12.452 1.00 25.32 205 VAL A CA 1
ATOM 1505 C C . VAL A 1 204 ? 7.459 4.818 11.251 1.00 23.45 205 VAL A C 1
ATOM 1506 O O . VAL A 1 204 ? 7.198 4.055 10.316 1.00 23.14 205 VAL A O 1
ATOM 1510 N N . PRO A 1 205 ? 8.553 5.592 11.247 1.00 21.95 206 PRO A N 1
ATOM 1511 C CA . PRO A 1 205 ? 9.489 5.558 10.114 1.00 21.27 206 PRO A CA 1
ATOM 1512 C C . PRO A 1 205 ? 9.989 4.168 9.738 1.00 22.07 206 PRO A C 1
ATOM 1513 O O . PRO A 1 205 ? 10.393 3.379 10.598 1.00 20.58 206 PRO A O 1
ATOM 1517 N N . ILE A 1 206 ? 9.961 3.888 8.436 1.00 19.89 207 ILE A N 1
ATOM 1518 C CA . ILE A 1 206 ? 10.391 2.609 7.887 1.00 19.48 207 ILE A CA 1
ATOM 1519 C C . ILE A 1 206 ? 11.732 2.743 7.162 1.00 18.44 207 ILE A C 1
ATOM 1520 O O . ILE A 1 206 ? 11.948 3.685 6.404 1.00 19.69 207 ILE A O 1
ATOM 1525 N N . LEU A 1 207 ? 12.634 1.800 7.406 1.00 16.75 208 LEU A N 1
ATOM 1526 C CA . LEU A 1 207 ? 13.935 1.813 6.750 1.00 16.90 208 LEU A CA 1
ATOM 1527 C C . LEU A 1 207 ? 14.003 0.677 5.728 1.00 17.24 208 LEU A C 1
ATOM 1528 O O . LEU A 1 207 ? 13.627 -0.455 6.033 1.00 18.59 208 LEU A O 1
ATOM 1533 N N . ALA A 1 208 ? 14.471 0.992 4.523 1.00 17.03 209 ALA A N 1
ATOM 1534 C CA . ALA A 1 208 ? 14.630 0.007 3.452 1.00 16.72 209 ALA A CA 1
ATOM 1535 C C . ALA A 1 208 ? 16.120 -0.247 3.310 1.00 17.35 209 ALA A C 1
ATOM 1536 O O . ALA A 1 208 ? 16.894 0.697 3.119 1.00 17.52 209 ALA A O 1
ATOM 1538 N N . ASN A 1 209 ? 16.518 -1.514 3.415 1.00 16.30 210 ASN A N 1
ATOM 1539 C CA . ASN A 1 209 ? 17.928 -1.905 3.320 1.00 17.36 210 ASN A CA 1
ATOM 1540 C C . ASN A 1 209 ? 18.264 -2.227 1.863 1.00 16.87 210 ASN A C 1
ATOM 1541 O O . ASN A 1 209 ? 18.049 -3.348 1.400 1.00 17.56 210 ASN A O 1
ATOM 1546 N N . ILE A 1 210 ? 18.783 -1.240 1.143 1.00 15.82 211 ILE A N 1
ATOM 1547 C CA . ILE A 1 210 ? 19.114 -1.439 -0.263 1.00 17.18 211 ILE A CA 1
ATOM 1548 C C . ILE A 1 210 ? 20.551 -1.926 -0.418 1.00 17.86 211 ILE A C 1
ATOM 1549 O O . ILE A 1 210 ? 21.412 -1.227 -0.953 1.00 19.40 211 ILE A O 1
ATOM 1554 N N . THR A 1 211 ? 20.814 -3.128 0.075 1.00 18.45 212 THR A N 1
ATOM 1555 C CA . THR A 1 211 ? 22.148 -3.703 -0.034 1.00 18.56 212 THR A CA 1
ATOM 1556 C C . THR A 1 211 ? 22.228 -4.485 -1.348 1.00 19.71 212 THR A C 1
ATOM 1557 O O . THR A 1 211 ? 21.208 -4.974 -1.855 1.00 19.25 212 THR A O 1
ATOM 1561 N N . GLU A 1 212 ? 23.434 -4.604 -1.894 1.00 19.19 213 GLU A N 1
ATOM 1562 C CA . GLU A 1 212 ? 23.640 -5.300 -3.167 1.00 19.45 213 GLU A CA 1
ATOM 1563 C C . GLU A 1 212 ? 23.739 -6.815 -3.060 1.00 20.14 213 GLU A C 1
ATOM 1564 O O . GLU A 1 212 ? 24.044 -7.366 -2.001 1.00 19.58 213 GLU A O 1
ATOM 1570 N N . PHE A 1 213 ? 23.478 -7.479 -4.184 1.00 18.86 214 PHE A N 1
ATOM 1571 C CA . PHE A 1 213 ? 23.606 -8.924 -4.283 1.00 20.85 214 PHE A CA 1
ATOM 1572 C C . PHE A 1 213 ? 22.810 -9.731 -3.267 1.00 20.89 214 PHE A C 1
ATOM 1573 O O . PHE A 1 213 ? 23.286 -10.752 -2.768 1.00 21.68 214 PHE A O 1
ATOM 1581 N N . GLY A 1 214 ? 21.593 -9.274 -2.983 1.00 21.45 215 GLY A N 1
ATOM 1582 C CA . GLY A 1 214 ? 20.736 -9.962 -2.039 1.00 22.47 215 GLY A CA 1
ATOM 1583 C C . GLY A 1 214 ? 19.364 -10.254 -2.619 1.00 23.86 215 GLY A C 1
ATOM 1584 O O . GLY A 1 214 ? 19.210 -10.438 -3.829 1.00 23.95 215 GLY A O 1
ATOM 1585 N N . ALA A 1 215 ? 18.359 -10.278 -1.751 1.00 23.56 216 ALA A N 1
ATOM 1586 C CA . ALA A 1 215 ? 16.988 -10.565 -2.163 1.00 22.63 216 ALA A CA 1
ATOM 1587 C C . ALA A 1 215 ? 16.207 -9.314 -2.544 1.00 23.19 216 ALA A C 1
ATOM 1588 O O . ALA A 1 215 ? 15.108 -9.405 -3.085 1.00 23.95 216 ALA A O 1
ATOM 1590 N N . THR A 1 216 ? 16.772 -8.146 -2.266 1.00 20.95 217 THR A N 1
ATOM 1591 C CA . THR A 1 216 ? 16.087 -6.888 -2.542 1.00 20.48 217 THR A CA 1
ATOM 1592 C C . THR A 1 216 ? 16.531 -6.203 -3.834 1.00 21.66 217 THR A C 1
ATOM 1593 O O . THR A 1 216 ? 17.727 -6.066 -4.101 1.00 21.58 217 THR A O 1
ATOM 1597 N N . PRO A 1 217 ? 15.564 -5.766 -4.658 1.00 21.30 218 PRO A N 1
ATOM 1598 C CA . PRO A 1 217 ? 15.889 -5.084 -5.915 1.00 22.73 218 PRO A CA 1
ATOM 1599 C C . PRO A 1 217 ? 16.558 -3.757 -5.555 1.00 21.91 218 PRO A C 1
ATOM 1600 O O . PRO A 1 217 ? 16.410 -3.278 -4.425 1.00 21.65 218 PRO A O 1
ATOM 1604 N N . LEU A 1 218 ? 17.296 -3.174 -6.496 1.00 22.41 219 LEU A N 1
ATOM 1605 C CA . LEU A 1 218 ? 17.942 -1.888 -6.247 1.00 21.54 219 LEU A CA 1
ATOM 1606 C C . LEU A 1 218 ? 16.938 -0.759 -6.489 1.00 22.41 219 LEU A C 1
ATOM 1607 O O . LEU A 1 218 ? 16.957 -0.108 -7.537 1.00 22.18 219 LEU A O 1
ATOM 1612 N N . PHE A 1 219 ? 16.060 -0.545 -5.510 1.00 21.67 220 PHE A N 1
ATOM 1613 C CA . PHE A 1 219 ? 15.035 0.495 -5.588 1.00 21.01 220 PHE A CA 1
ATOM 1614 C C . PHE A 1 219 ? 15.651 1.884 -5.529 1.00 21.69 220 PHE A C 1
ATOM 1615 O O . PHE A 1 219 ? 16.600 2.116 -4.776 1.00 20.37 220 PHE A O 1
ATOM 1623 N N . THR A 1 220 ? 15.100 2.805 -6.317 1.00 20.28 221 THR A N 1
ATOM 1624 C CA . THR A 1 220 ? 15.577 4.177 -6.357 1.00 20.31 221 THR A CA 1
ATOM 1625 C C . THR A 1 220 ? 14.905 4.946 -5.240 1.00 21.00 221 THR A C 1
ATOM 1626 O O . THR A 1 220 ? 13.919 4.479 -4.659 1.00 20.82 221 THR A O 1
ATOM 1630 N N . THR A 1 221 ? 15.430 6.127 -4.937 1.00 21.76 222 THR A N 1
ATOM 1631 C CA . THR A 1 221 ? 14.845 6.937 -3.882 1.00 23.33 222 THR A CA 1
ATOM 1632 C C . THR A 1 221 ? 13.437 7.373 -4.274 1.00 23.24 222 THR A C 1
ATOM 1633 O O . THR A 1 221 ? 12.589 7.587 -3.407 1.00 22.93 222 THR A O 1
ATOM 1637 N N . ASP A 1 222 ? 13.184 7.503 -5.576 1.00 24.49 223 ASP A N 1
ATOM 1638 C CA . ASP A 1 222 ? 11.849 7.880 -6.035 1.00 25.69 223 ASP A CA 1
ATOM 1639 C C . ASP A 1 222 ? 10.867 6.749 -5.759 1.00 24.53 223 ASP A C 1
ATOM 1640 O O . ASP A 1 222 ? 9.763 6.986 -5.272 1.00 24.14 223 ASP A O 1
ATOM 1645 N N . GLU A 1 223 ? 11.265 5.520 -6.075 1.00 23.06 224 GLU A N 1
ATOM 1646 C CA . GLU A 1 223 ? 10.396 4.376 -5.833 1.00 22.11 224 GLU A CA 1
ATOM 1647 C C . GLU A 1 223 ? 10.141 4.220 -4.335 1.00 21.52 224 GLU A C 1
ATOM 1648 O O . GLU A 1 223 ? 9.010 3.988 -3.898 1.00 20.19 224 GLU A O 1
ATOM 1654 N N . LEU A 1 224 ? 11.200 4.364 -3.543 1.00 21.11 225 LEU A N 1
ATOM 1655 C CA . LEU A 1 224 ? 11.074 4.229 -2.103 1.00 20.05 225 LEU A CA 1
ATOM 1656 C C . LEU A 1 224 ? 10.141 5.300 -1.538 1.00 19.99 225 LEU A C 1
ATOM 1657 O O . LEU A 1 224 ? 9.315 5.016 -0.670 1.00 19.29 225 LEU A O 1
ATOM 1662 N N . ARG A 1 225 ? 10.258 6.529 -2.035 1.00 21.46 226 ARG A N 1
ATOM 1663 C CA . ARG A 1 225 ? 9.397 7.602 -1.563 1.00 23.00 226 ARG A CA 1
ATOM 1664 C C . ARG A 1 225 ? 7.917 7.293 -1.860 1.00 23.08 226 ARG A C 1
ATOM 1665 O O . ARG A 1 225 ? 7.037 7.599 -1.050 1.00 22.52 226 ARG A O 1
ATOM 1673 N N . SER A 1 226 ? 7.651 6.670 -3.006 1.00 22.60 227 SER A N 1
ATOM 1674 C CA . SER A 1 226 ? 6.275 6.335 -3.383 1.00 22.88 227 SER A CA 1
ATOM 1675 C C . SER A 1 226 ? 5.660 5.280 -2.463 1.00 23.55 227 SER A C 1
ATOM 1676 O O . SER A 1 226 ? 4.433 5.168 -2.376 1.00 23.21 227 SER A O 1
ATOM 1679 N N . ALA A 1 227 ? 6.508 4.516 -1.774 1.00 22.10 228 ALA A N 1
ATOM 1680 C CA . ALA A 1 227 ? 6.044 3.481 -0.856 1.00 22.68 228 ALA A CA 1
ATOM 1681 C C . ALA A 1 227 ? 6.093 3.974 0.586 1.00 22.61 228 ALA A C 1
ATOM 1682 O O . ALA A 1 227 ? 5.890 3.200 1.523 1.00 23.61 228 ALA A O 1
ATOM 1684 N N . HIS A 1 228 ? 6.372 5.265 0.747 1.00 22.87 229 HIS A N 1
ATOM 1685 C CA . HIS A 1 228 ? 6.442 5.906 2.058 1.00 25.16 229 HIS A CA 1
ATOM 1686 C C . HIS A 1 228 ? 7.561 5.380 2.965 1.00 24.13 229 HIS A C 1
ATOM 1687 O O . HIS A 1 228 ? 7.394 5.297 4.184 1.00 25.37 229 HIS A O 1
ATOM 1694 N N . VAL A 1 229 ? 8.691 5.012 2.383 1.00 23.68 230 VAL A N 1
ATOM 1695 C CA . VAL A 1 229 ? 9.805 4.550 3.207 1.00 22.80 230 VAL A CA 1
ATOM 1696 C C . VAL A 1 229 ? 10.504 5.823 3.671 1.00 21.47 230 VAL A C 1
ATOM 1697 O O . VAL A 1 229 ? 10.736 6.733 2.870 1.00 21.80 230 VAL A O 1
ATOM 1701 N N . ALA A 1 230 ? 10.832 5.887 4.959 1.00 20.58 231 ALA A N 1
ATOM 1702 C CA . ALA A 1 230 ? 11.469 7.069 5.541 1.00 18.97 231 ALA A CA 1
ATOM 1703 C C . ALA A 1 230 ? 12.970 7.168 5.317 1.00 18.47 231 ALA A C 1
ATOM 1704 O O . ALA A 1 230 ? 13.523 8.265 5.277 1.00 19.50 231 ALA A O 1
ATOM 1706 N N . MET A 1 231 ? 13.644 6.030 5.209 1.00 17.79 232 MET A N 1
ATOM 1707 C CA . MET A 1 231 ? 15.082 6.057 4.984 1.00 17.40 232 MET A CA 1
ATOM 1708 C C . MET A 1 231 ? 15.569 4.932 4.088 1.00 17.29 232 MET A C 1
ATOM 1709 O O . MET A 1 231 ? 15.015 3.825 4.094 1.00 15.41 232 MET A O 1
ATOM 1714 N N . ALA A 1 232 ? 16.567 5.262 3.274 1.00 16.42 233 ALA A N 1
ATOM 1715 C CA . ALA A 1 232 ? 17.182 4.332 2.336 1.00 17.59 233 ALA A CA 1
ATOM 1716 C C . ALA A 1 232 ? 18.595 4.082 2.838 1.00 17.68 233 ALA A C 1
ATOM 1717 O O . ALA A 1 232 ? 19.414 5.000 2.890 1.00 18.08 233 ALA A O 1
ATOM 1719 N N . LEU A 1 233 ? 18.872 2.835 3.198 1.00 16.47 234 LEU A N 1
ATOM 1720 C CA . LEU A 1 233 ? 20.178 2.455 3.731 1.00 16.26 234 LEU A CA 1
ATOM 1721 C C . LEU A 1 233 ? 21.021 1.709 2.696 1.00 15.56 234 LEU A C 1
ATOM 1722 O O . LEU A 1 233 ? 20.524 0.823 2.003 1.00 16.72 234 LEU A O 1
ATOM 1727 N N . TYR A 1 234 ? 22.293 2.080 2.582 1.00 15.19 235 TYR A N 1
ATOM 1728 C CA . TYR A 1 234 ? 23.221 1.438 1.654 1.00 14.70 235 TYR A CA 1
ATOM 1729 C C . TYR A 1 234 ? 24.349 1.058 2.611 1.00 16.20 235 TYR A C 1
ATOM 1730 O O . TYR A 1 234 ? 25.360 1.757 2.713 1.00 16.29 235 TYR A O 1
ATOM 1739 N N . PRO A 1 235 ? 24.184 -0.075 3.313 1.00 17.15 236 PRO A N 1
ATOM 1740 C CA . PRO A 1 235 ? 25.106 -0.610 4.311 1.00 16.23 236 PRO A CA 1
ATOM 1741 C C . PRO A 1 235 ? 26.553 -0.903 4.004 1.00 15.37 236 PRO A C 1
ATOM 1742 O O . PRO A 1 235 ? 27.414 -0.587 4.831 1.00 16.78 236 PRO A O 1
ATOM 1746 N N . LEU A 1 236 ? 26.837 -1.480 2.838 1.00 14.54 237 LEU A N 1
ATOM 1747 C CA . LEU A 1 236 ? 28.211 -1.847 2.494 1.00 14.92 237 LEU A CA 1
ATOM 1748 C C . LEU A 1 236 ? 28.680 -1.424 1.103 1.00 14.44 237 LEU A C 1
ATOM 1749 O O . LEU A 1 236 ? 29.758 -1.833 0.658 1.00 15.15 237 LEU A O 1
ATOM 1754 N N . SER A 1 237 ? 27.885 -0.595 0.429 1.00 13.88 238 SER A N 1
ATOM 1755 C CA . SER A 1 237 ? 28.186 -0.156 -0.932 1.00 15.97 238 SER A CA 1
ATOM 1756 C C . SER A 1 237 ? 29.619 0.327 -1.161 1.00 15.76 238 SER A C 1
ATOM 1757 O O . SER A 1 237 ? 30.313 -0.169 -2.051 1.00 14.91 238 SER A O 1
ATOM 1760 N N . ALA A 1 238 ? 30.064 1.298 -0.368 1.00 15.79 239 ALA A N 1
ATOM 1761 C CA . ALA A 1 238 ? 31.414 1.819 -0.535 1.00 14.87 239 ALA A CA 1
ATOM 1762 C C . ALA A 1 238 ? 32.460 0.740 -0.221 1.00 13.85 239 ALA A C 1
ATOM 1763 O O . ALA A 1 238 ? 33.473 0.612 -0.920 1.00 13.26 239 ALA A O 1
ATOM 1765 N N . PHE A 1 239 ? 32.196 -0.037 0.824 1.00 13.79 240 PHE A N 1
ATOM 1766 C CA . PHE A 1 239 ? 33.086 -1.111 1.237 1.00 14.25 240 PHE A CA 1
ATOM 1767 C C . PHE A 1 239 ? 33.325 -2.063 0.059 1.00 14.80 240 PHE A C 1
ATOM 1768 O O . PHE A 1 239 ? 34.470 -2.430 -0.248 1.00 14.16 240 PHE A O 1
ATOM 1776 N N . ARG A 1 240 ? 32.249 -2.452 -0.621 1.00 14.40 241 ARG A N 1
ATOM 1777 C CA . ARG A 1 240 ? 32.405 -3.379 -1.736 1.00 15.47 241 ARG A CA 1
ATOM 1778 C C . ARG A 1 240 ? 33.308 -2.812 -2.822 1.00 15.29 241 ARG A C 1
ATOM 1779 O O . ARG A 1 240 ? 34.170 -3.516 -3.340 1.00 14.62 241 ARG A O 1
ATOM 1787 N N . ALA A 1 241 ? 33.125 -1.540 -3.159 1.00 15.16 242 ALA A N 1
ATOM 1788 C CA . ALA A 1 241 ? 33.955 -0.930 -4.197 1.00 15.11 242 ALA A CA 1
ATOM 1789 C C . ALA A 1 241 ? 35.398 -0.782 -3.721 1.00 14.91 242 ALA A C 1
ATOM 1790 O O . ALA A 1 241 ? 36.339 -0.988 -4.491 1.00 14.10 242 ALA A O 1
ATOM 1792 N N . MET A 1 242 ? 35.573 -0.439 -2.449 1.00 12.60 243 MET A N 1
ATOM 1793 C CA . MET A 1 242 ? 36.916 -0.275 -1.903 1.00 13.01 243 MET A CA 1
ATOM 1794 C C . MET A 1 242 ? 37.702 -1.592 -1.936 1.00 12.87 243 MET A C 1
ATOM 1795 O O . MET A 1 242 ? 38.905 -1.593 -2.205 1.00 13.81 243 MET A O 1
ATOM 1800 N N . ASN A 1 243 ? 37.021 -2.713 -1.700 1.00 13.44 244 ASN A N 1
ATOM 1801 C CA . ASN A 1 243 ? 37.710 -4.003 -1.702 1.00 14.22 244 ASN A CA 1
ATOM 1802 C C . ASN A 1 243 ? 38.173 -4.411 -3.093 1.00 14.32 244 ASN A C 1
ATOM 1803 O O . ASN A 1 243 ? 39.261 -4.957 -3.248 1.00 14.70 244 ASN A O 1
ATOM 1808 N N . ARG A 1 244 ? 37.349 -4.152 -4.103 1.00 15.38 245 ARG A N 1
ATOM 1809 C CA . ARG A 1 244 ? 37.739 -4.481 -5.471 1.00 16.48 245 ARG A CA 1
ATOM 1810 C C . ARG A 1 244 ? 38.940 -3.638 -5.883 1.00 16.32 245 ARG A C 1
ATOM 1811 O O . ARG A 1 244 ? 39.861 -4.131 -6.537 1.00 17.18 245 ARG A O 1
ATOM 1819 N N . ALA A 1 245 ? 38.920 -2.359 -5.514 1.00 16.70 246 ALA A N 1
ATOM 1820 C CA . ALA A 1 245 ? 40.021 -1.456 -5.853 1.00 16.54 246 ALA A CA 1
ATOM 1821 C C . ALA A 1 245 ? 41.322 -1.850 -5.162 1.00 17.07 246 ALA A C 1
ATOM 1822 O O . ALA A 1 245 ? 42.400 -1.759 -5.758 1.00 17.92 246 ALA A O 1
ATOM 1824 N N . ALA A 1 246 ? 41.226 -2.289 -3.908 1.00 16.72 247 ALA A N 1
ATOM 1825 C CA . ALA A 1 246 ? 42.409 -2.692 -3.155 1.00 15.41 247 ALA A CA 1
ATOM 1826 C C . ALA A 1 246 ? 42.957 -4.003 -3.747 1.00 16.15 247 ALA A C 1
ATOM 1827 O O . ALA A 1 246 ? 44.164 -4.160 -3.932 1.00 15.72 247 ALA A O 1
ATOM 1829 N N . GLU A 1 247 ? 42.056 -4.930 -4.051 1.00 15.79 248 GLU A N 1
ATOM 1830 C CA . GLU A 1 247 ? 42.423 -6.211 -4.647 1.00 18.75 248 GLU A CA 1
ATOM 1831 C C . GLU A 1 247 ? 43.150 -5.966 -5.975 1.00 17.62 248 GLU A C 1
ATOM 1832 O O . GLU A 1 247 ? 44.137 -6.630 -6.289 1.00 17.92 248 GLU A O 1
ATOM 1838 N N . HIS A 1 248 ? 42.664 -4.997 -6.744 1.00 17.12 249 HIS A N 1
ATOM 1839 C CA . HIS A 1 248 ? 43.266 -4.672 -8.030 1.00 18.06 249 HIS A CA 1
ATOM 1840 C C . HIS A 1 248 ? 44.696 -4.163 -7.856 1.00 17.14 249 HIS A C 1
ATOM 1841 O O . HIS A 1 248 ? 45.601 -4.586 -8.577 1.00 16.91 249 HIS A O 1
ATOM 1848 N N . VAL A 1 249 ? 44.901 -3.270 -6.892 1.00 16.69 250 VAL A N 1
ATOM 1849 C CA . VAL A 1 249 ? 46.239 -2.749 -6.629 1.00 17.02 250 VAL A CA 1
ATOM 1850 C C . VAL A 1 249 ? 47.158 -3.895 -6.201 1.00 16.44 250 VAL A C 1
ATOM 1851 O O . VAL A 1 249 ? 48.270 -4.028 -6.715 1.00 17.44 250 VAL A O 1
ATOM 1855 N N . TYR A 1 250 ? 46.689 -4.744 -5.285 1.00 17.24 251 TYR A N 1
ATOM 1856 C CA . TYR A 1 250 ? 47.526 -5.848 -4.830 1.00 17.94 251 TYR A CA 1
ATOM 1857 C C . TYR A 1 250 ? 47.960 -6.751 -5.989 1.00 18.17 251 TYR A C 1
ATOM 1858 O O . TYR A 1 250 ? 49.145 -7.072 -6.121 1.00 18.40 251 TYR A O 1
ATOM 1867 N N . ASN A 1 251 ? 47.012 -7.152 -6.833 1.00 19.29 252 ASN A N 1
ATOM 1868 C CA . ASN A 1 251 ? 47.352 -8.017 -7.960 1.00 21.10 252 ASN A CA 1
ATOM 1869 C C . ASN A 1 251 ? 48.310 -7.358 -8.963 1.00 20.18 252 ASN A C 1
ATOM 1870 O O . ASN A 1 251 ? 49.307 -7.964 -9.350 1.00 22.37 252 ASN A O 1
ATOM 1875 N N . VAL A 1 252 ? 48.026 -6.127 -9.380 1.00 21.23 253 VAL A N 1
ATOM 1876 C CA . VAL A 1 252 ? 48.902 -5.440 -10.339 1.00 22.00 253 VAL A CA 1
ATOM 1877 C C . VAL A 1 252 ? 50.332 -5.319 -9.809 1.00 22.66 253 VAL A C 1
ATOM 1878 O O . VAL A 1 252 ? 51.303 -5.624 -10.502 1.00 21.52 253 VAL A O 1
ATOM 1882 N N . LEU A 1 253 ? 50.457 -4.866 -8.569 1.00 21.52 254 LEU A N 1
ATOM 1883 C CA . LEU A 1 253 ? 51.758 -4.690 -7.945 1.00 21.56 254 LEU A CA 1
ATOM 1884 C C . LEU A 1 253 ? 52.537 -5.998 -7.882 1.00 21.24 254 LEU A C 1
ATOM 1885 O O . LEU A 1 253 ? 53.755 -6.024 -8.058 1.00 21.51 254 LEU A O 1
ATOM 1890 N N . ARG A 1 254 ? 51.822 -7.087 -7.642 1.00 20.69 255 ARG A N 1
ATOM 1891 C CA . ARG A 1 254 ? 52.438 -8.404 -7.540 1.00 22.04 255 ARG A CA 1
ATOM 1892 C C . ARG A 1 254 ? 52.881 -8.918 -8.912 1.00 22.99 255 ARG A C 1
ATOM 1893 O O . ARG A 1 254 ? 53.966 -9.475 -9.057 1.00 22.70 255 ARG A O 1
ATOM 1901 N N . GLN A 1 255 ? 52.034 -8.713 -9.912 1.00 26.29 256 GLN A N 1
ATOM 1902 C CA . GLN A 1 255 ? 52.314 -9.167 -11.271 1.00 28.01 256 GLN A CA 1
ATOM 1903 C C . GLN A 1 255 ? 53.296 -8.277 -12.041 1.00 27.67 256 GLN A C 1
ATOM 1904 O O . GLN A 1 255 ? 54.114 -8.775 -12.823 1.00 28.58 256 GLN A O 1
ATOM 1910 N N . GLU A 1 256 ? 53.230 -6.970 -11.819 1.00 26.07 257 GLU A N 1
ATOM 1911 C CA . GLU A 1 256 ? 54.097 -6.032 -12.532 1.00 26.17 257 GLU A CA 1
ATOM 1912 C C . GLU A 1 256 ? 55.357 -5.560 -11.791 1.00 24.76 257 GLU A C 1
ATOM 1913 O O . GLU A 1 256 ? 56.283 -5.014 -12.410 1.00 24.00 257 GLU A O 1
ATOM 1919 N N . GLY A 1 257 ? 55.398 -5.745 -10.475 1.00 22.47 258 GLY A N 1
ATOM 1920 C CA . GLY A 1 257 ? 56.572 -5.317 -9.725 1.00 22.84 258 GLY A CA 1
ATOM 1921 C C . GLY A 1 257 ? 56.638 -3.808 -9.560 1.00 22.31 258 GLY A C 1
ATOM 1922 O O . GLY A 1 257 ? 57.704 -3.239 -9.292 1.00 22.06 258 GLY A O 1
ATOM 1923 N N . THR A 1 258 ? 55.494 -3.159 -9.750 1.00 22.85 259 THR A N 1
ATOM 1924 C CA . THR A 1 258 ? 55.370 -1.713 -9.608 1.00 21.77 259 THR A CA 1
ATOM 1925 C C . THR A 1 258 ? 53.901 -1.317 -9.691 1.00 21.99 259 THR A C 1
ATOM 1926 O O . THR A 1 258 ? 53.105 -2.019 -10.317 1.00 21.28 259 THR A O 1
ATOM 1930 N N . GLN A 1 259 ? 53.536 -0.197 -9.066 1.00 20.27 260 GLN A N 1
ATOM 1931 C CA . GLN A 1 259 ? 52.146 0.244 -9.086 1.00 20.93 260 GLN A CA 1
ATOM 1932 C C . GLN A 1 259 ? 51.882 1.354 -10.109 1.00 22.06 260 GLN A C 1
ATOM 1933 O O . GLN A 1 259 ? 50.789 1.921 -10.165 1.00 20.81 260 GLN A O 1
ATOM 1939 N N . LYS A 1 260 ? 52.876 1.639 -10.942 1.00 22.30 261 LYS A N 1
ATOM 1940 C CA . LYS A 1 260 ? 52.734 2.686 -11.938 1.00 23.75 261 LYS A CA 1
ATOM 1941 C C . LYS A 1 260 ? 51.438 2.633 -12.753 1.00 22.99 261 LYS A C 1
ATOM 1942 O O . LYS A 1 260 ? 50.815 3.664 -12.990 1.00 21.94 261 LYS A O 1
ATOM 1948 N N . SER A 1 261 ? 51.019 1.438 -13.162 1.00 22.31 262 SER A N 1
ATOM 1949 C CA . SER A 1 261 ? 49.820 1.312 -13.993 1.00 24.68 262 SER A CA 1
ATOM 1950 C C . SER A 1 261 ? 48.465 1.482 -13.307 1.00 24.61 262 SER A C 1
ATOM 1951 O O . SER A 1 261 ? 47.425 1.415 -13.966 1.00 23.17 262 SER A O 1
ATOM 1954 N N . VAL A 1 262 ? 48.466 1.694 -11.994 1.00 24.18 263 VAL A N 1
ATOM 1955 C CA . VAL A 1 262 ? 47.217 1.884 -11.269 1.00 23.70 263 VAL A CA 1
ATOM 1956 C C . VAL A 1 262 ? 47.208 3.183 -10.471 1.00 23.60 263 VAL A C 1
ATOM 1957 O O . VAL A 1 262 ? 46.313 3.419 -9.657 1.00 21.31 263 VAL A O 1
ATOM 1961 N N . ILE A 1 263 ? 48.202 4.034 -10.721 1.00 23.20 264 ILE A N 1
ATOM 1962 C CA . ILE A 1 263 ? 48.286 5.321 -10.047 1.00 23.65 264 ILE A CA 1
ATOM 1963 C C . ILE A 1 263 ? 47.028 6.128 -10.354 1.00 24.57 264 ILE A C 1
ATOM 1964 O O . ILE A 1 263 ? 46.521 6.854 -9.503 1.00 22.39 264 ILE A O 1
ATOM 1969 N N . ASP A 1 264 ? 46.533 5.990 -11.581 1.00 23.48 265 ASP A N 1
ATOM 1970 C CA . ASP A 1 264 ? 45.356 6.724 -12.028 1.00 25.97 265 ASP A CA 1
ATOM 1971 C C . ASP A 1 264 ? 44.085 6.374 -11.261 1.00 24.07 265 ASP A C 1
ATOM 1972 O O . ASP A 1 264 ? 43.101 7.109 -11.325 1.00 25.56 265 ASP A O 1
ATOM 1977 N N . THR A 1 265 ? 44.099 5.250 -10.550 1.00 22.85 266 THR A N 1
ATOM 1978 C CA . THR A 1 265 ? 42.933 4.814 -9.783 1.00 22.54 266 THR A CA 1
ATOM 1979 C C . THR A 1 265 ? 43.019 5.233 -8.320 1.00 21.23 266 THR A C 1
ATOM 1980 O O . THR A 1 265 ? 42.109 4.951 -7.531 1.00 19.87 266 THR A O 1
ATOM 1984 N N . MET A 1 266 ? 44.104 5.910 -7.958 1.00 19.31 267 MET A N 1
ATOM 1985 C CA . MET A 1 266 ? 44.306 6.307 -6.566 1.00 18.37 267 MET A CA 1
ATOM 1986 C C . MET A 1 266 ? 43.929 7.727 -6.167 1.00 19.90 267 MET A C 1
ATOM 1987 O O . MET A 1 266 ? 44.126 8.682 -6.916 1.00 18.95 267 MET A O 1
ATOM 1992 N N . GLN A 1 267 ? 43.389 7.850 -4.961 1.00 19.48 268 GLN A N 1
ATOM 1993 C CA . GLN A 1 267 ? 43.069 9.145 -4.390 1.00 18.49 268 GLN A CA 1
ATOM 1994 C C . GLN A 1 267 ? 44.455 9.782 -4.256 1.00 18.65 268 GLN A C 1
ATOM 1995 O O . GLN A 1 267 ? 45.395 9.122 -3.819 1.00 18.02 268 GLN A O 1
ATOM 2001 N N . THR A 1 268 ? 44.602 11.049 -4.626 1.00 19.06 269 THR A N 1
ATOM 2002 C CA . THR A 1 268 ? 45.910 11.682 -4.504 1.00 19.03 269 THR A CA 1
ATOM 2003 C C . THR A 1 268 ? 46.212 12.022 -3.046 1.00 18.82 269 THR A C 1
ATOM 2004 O O . THR A 1 268 ? 45.312 12.039 -2.194 1.00 16.71 269 THR A O 1
ATOM 2008 N N . ARG A 1 269 ? 47.480 12.303 -2.762 1.00 19.27 270 ARG A N 1
ATOM 2009 C CA . ARG A 1 269 ? 47.878 12.663 -1.409 1.00 18.93 270 ARG A CA 1
ATOM 2010 C C . ARG A 1 269 ? 47.101 13.909 -0.997 1.00 18.60 270 ARG A C 1
ATOM 2011 O O . ARG A 1 269 ? 46.550 13.977 0.102 1.00 17.45 270 ARG A O 1
ATOM 2019 N N . ASN A 1 270 ? 47.043 14.897 -1.888 1.00 18.26 271 ASN A N 1
ATOM 2020 C CA . ASN A 1 270 ? 46.316 16.125 -1.578 1.00 18.92 271 ASN A CA 1
ATOM 2021 C C . ASN A 1 270 ? 44.832 15.889 -1.300 1.00 17.96 271 ASN A C 1
ATOM 2022 O O . ASN A 1 270 ? 44.253 16.541 -0.440 1.00 17.74 271 ASN A O 1
ATOM 2027 N N . GLU A 1 271 ? 44.208 14.977 -2.039 1.00 17.92 272 GLU A N 1
ATOM 2028 C CA . GLU A 1 271 ? 42.797 14.696 -1.816 1.00 16.83 272 GLU A CA 1
ATOM 2029 C C . GLU A 1 271 ? 42.647 14.078 -0.422 1.00 16.87 272 GLU A C 1
ATOM 2030 O O . GLU A 1 271 ? 41.696 14.374 0.294 1.00 17.91 272 GLU A O 1
ATOM 2036 N N . LEU A 1 272 ? 43.585 13.221 -0.040 1.00 17.95 273 LEU A N 1
ATOM 2037 C CA . LEU A 1 272 ? 43.534 12.606 1.286 1.00 16.16 273 LEU A CA 1
ATOM 2038 C C . LEU A 1 272 ? 43.662 13.703 2.345 1.00 16.74 273 LEU A C 1
ATOM 2039 O O . LEU A 1 272 ? 42.872 13.765 3.288 1.00 15.92 273 LEU A O 1
ATOM 2044 N N . TYR A 1 273 ? 44.648 14.579 2.168 1.00 15.89 274 TYR A N 1
ATOM 2045 C CA . TYR A 1 273 ? 44.903 15.655 3.117 1.00 16.99 274 TYR A CA 1
ATOM 2046 C C . TYR A 1 273 ? 43.719 16.595 3.254 1.00 17.88 274 TYR A C 1
ATOM 2047 O O . TYR A 1 273 ? 43.395 17.053 4.343 1.00 16.64 274 TYR A O 1
ATOM 2056 N N . GLU A 1 274 ? 43.086 16.889 2.129 1.00 19.66 275 GLU A N 1
ATOM 2057 C CA . GLU A 1 274 ? 41.913 17.745 2.113 1.00 21.38 275 GLU A CA 1
ATOM 2058 C C . GLU A 1 274 ? 40.809 17.079 2.953 1.00 19.96 275 GLU A C 1
ATOM 2059 O O . GLU A 1 274 ? 40.148 17.730 3.765 1.00 19.91 275 GLU A O 1
ATOM 2065 N N . SER A 1 275 ? 40.633 15.775 2.758 1.00 19.47 276 SER A N 1
ATOM 2066 C CA . SER A 1 275 ? 39.619 15.002 3.474 1.00 21.53 276 SER A CA 1
ATOM 2067 C C . SER A 1 275 ? 39.747 15.022 4.992 1.00 20.46 276 SER A C 1
ATOM 2068 O O . SER A 1 275 ? 38.734 15.056 5.695 1.00 20.30 276 SER A O 1
ATOM 2071 N N . ILE A 1 276 ? 40.983 14.983 5.491 1.00 19.34 277 ILE A N 1
ATOM 2072 C CA . ILE A 1 276 ? 41.224 14.977 6.936 1.00 18.15 277 ILE A CA 1
ATOM 2073 C C . ILE A 1 276 ? 41.683 16.320 7.523 1.00 17.66 277 ILE A C 1
ATOM 2074 O O . ILE A 1 276 ? 42.097 16.379 8.680 1.00 18.37 277 ILE A O 1
ATOM 2079 N N . ASN A 1 277 ? 41.599 17.387 6.730 1.00 18.92 278 ASN A N 1
ATOM 2080 C CA . ASN A 1 277 ? 41.979 18.736 7.177 1.00 18.20 278 ASN A CA 1
ATOM 2081 C C . ASN A 1 277 ? 43.447 18.792 7.595 1.00 17.27 278 ASN A C 1
ATOM 2082 O O . ASN A 1 277 ? 43.815 19.486 8.555 1.00 17.38 278 ASN A O 1
ATOM 2087 N N . TYR A 1 278 ? 44.286 18.090 6.849 1.00 16.63 279 TYR A N 1
ATOM 2088 C CA . TYR A 1 278 ? 45.707 17.995 7.161 1.00 17.40 279 TYR A CA 1
ATOM 2089 C C . TYR A 1 278 ? 46.495 19.293 7.234 1.00 19.22 279 TYR A C 1
ATOM 2090 O O . TYR A 1 278 ? 47.247 19.500 8.178 1.00 18.13 279 TYR A O 1
ATOM 2099 N N . TYR A 1 279 ? 46.327 20.163 6.244 1.00 18.91 280 TYR A N 1
ATOM 2100 C CA . TYR A 1 279 ? 47.100 21.401 6.210 1.00 20.70 280 TYR A CA 1
ATOM 2101 C C . TYR A 1 279 ? 46.922 22.309 7.412 1.00 20.20 280 TYR A C 1
ATOM 2102 O O . TYR A 1 279 ? 47.888 22.920 7.874 1.00 19.62 280 TYR A O 1
ATOM 2111 N N . GLN A 1 280 ? 45.702 22.411 7.920 1.00 18.94 281 GLN A N 1
ATOM 2112 C CA . GLN A 1 280 ? 45.467 23.252 9.083 1.00 21.38 281 GLN A CA 1
ATOM 2113 C C . GLN A 1 280 ? 46.258 22.749 10.292 1.00 20.55 281 GLN A C 1
ATOM 2114 O O . GLN A 1 280 ? 46.795 23.545 11.064 1.00 21.27 281 GLN A O 1
ATOM 2120 N N . TYR A 1 281 ? 46.346 21.430 10.445 1.00 20.12 282 TYR A N 1
ATOM 2121 C CA . TYR A 1 281 ? 47.102 20.849 11.546 1.00 19.67 282 TYR A CA 1
ATOM 2122 C C . TYR A 1 281 ? 48.604 21.089 11.371 1.00 19.79 282 TYR A C 1
ATOM 2123 O O . TYR A 1 281 ? 49.271 21.568 12.284 1.00 20.60 282 TYR A O 1
ATOM 2132 N N . GLU A 1 282 ? 49.140 20.748 10.203 1.00 20.36 283 GLU A N 1
ATOM 2133 C CA . GLU A 1 282 ? 50.572 20.925 9.984 1.00 22.73 283 GLU A CA 1
ATOM 2134 C C . GLU A 1 282 ? 51.015 22.376 10.154 1.00 23.76 283 GLU A C 1
ATOM 2135 O O . GLU A 1 282 ? 52.102 22.635 10.675 1.00 23.39 283 GLU A O 1
ATOM 2141 N N . GLU A 1 283 ? 50.176 23.317 9.726 1.00 23.52 284 GLU A N 1
ATOM 2142 C CA . GLU A 1 283 ? 50.513 24.733 9.855 1.00 26.61 284 GLU A CA 1
ATOM 2143 C C . GLU A 1 283 ? 50.683 25.084 11.333 1.00 26.10 284 GLU A C 1
ATOM 2144 O O . GLU A 1 283 ? 51.621 25.788 11.704 1.00 25.43 284 GLU A O 1
ATOM 2150 N N . LYS A 1 284 ? 49.789 24.585 12.183 1.00 26.84 285 LYS A N 1
ATOM 2151 C CA . LYS A 1 284 ? 49.905 24.853 13.613 1.00 29.00 285 LYS A CA 1
ATOM 2152 C C . LYS A 1 284 ? 51.258 24.390 14.141 1.00 29.26 285 LYS A C 1
ATOM 2153 O O . LYS A 1 284 ? 51.907 25.110 14.903 1.00 29.41 285 LYS A O 1
ATOM 2159 N N . LEU A 1 285 ? 51.680 23.190 13.740 1.00 30.60 286 LEU A N 1
ATOM 2160 C CA . LEU A 1 285 ? 52.973 22.655 14.172 1.00 31.09 286 LEU A CA 1
ATOM 2161 C C . LEU A 1 285 ? 54.111 23.536 13.689 1.00 32.36 286 LEU A C 1
ATOM 2162 O O . LEU A 1 285 ? 55.038 23.829 14.444 1.00 32.21 286 LEU A O 1
ATOM 2167 N N . ASP A 1 286 ? 54.047 23.940 12.423 1.00 32.38 287 ASP A N 1
ATOM 2168 C CA . ASP A 1 286 ? 55.081 24.790 11.846 1.00 33.75 287 ASP A CA 1
ATOM 2169 C C . ASP A 1 286 ? 55.229 26.113 12.593 1.00 35.01 287 ASP A C 1
ATOM 2170 O O . ASP A 1 286 ? 56.325 26.673 12.652 1.00 34.78 287 ASP A O 1
ATOM 2175 N N . ASN A 1 287 ? 54.133 26.611 13.159 1.00 36.37 288 ASN A N 1
ATOM 2176 C CA . ASN A 1 287 ? 54.170 27.875 13.891 1.00 38.52 288 ASN A CA 1
ATOM 2177 C C . ASN A 1 287 ? 54.618 27.702 15.341 1.00 39.33 288 ASN A C 1
ATOM 2178 O O . ASN A 1 287 ? 55.061 26.589 15.708 1.00 39.14 288 ASN A O 1
ATOM 2183 N N . LEU B 1 2 ? 56.472 -22.866 19.763 1.00 41.14 3 LEU B N 1
ATOM 2184 C CA . LEU B 1 2 ? 55.560 -21.708 19.524 1.00 40.26 3 LEU B CA 1
ATOM 2185 C C . LEU B 1 2 ? 56.025 -20.887 18.322 1.00 39.67 3 LEU B C 1
ATOM 2186 O O . LEU B 1 2 ? 57.196 -20.502 18.235 1.00 40.54 3 LEU B O 1
ATOM 2191 N N . HIS B 1 3 ? 55.100 -20.619 17.406 1.00 37.09 4 HIS B N 1
ATOM 2192 C CA . HIS B 1 3 ? 55.393 -19.852 16.200 1.00 36.07 4 HIS B CA 1
ATOM 2193 C C . HIS B 1 3 ? 55.826 -18.414 16.493 1.00 33.39 4 HIS B C 1
ATOM 2194 O O . HIS B 1 3 ? 55.221 -17.721 17.314 1.00 33.53 4 HIS B O 1
ATOM 2201 N N . SER B 1 4 ? 56.890 -17.984 15.822 1.00 29.98 5 SER B N 1
ATOM 2202 C CA . SER B 1 4 ? 57.419 -16.630 15.965 1.00 26.32 5 SER B CA 1
ATOM 2203 C C . SER B 1 4 ? 57.228 -15.867 14.658 1.00 24.55 5 SER B C 1
ATOM 2204 O O . SER B 1 4 ? 57.821 -16.220 13.633 1.00 23.92 5 SER B O 1
ATOM 2207 N N . PRO B 1 5 ? 56.391 -14.815 14.671 1.00 22.43 6 PRO B N 1
ATOM 2208 C CA . PRO B 1 5 ? 56.158 -14.026 13.457 1.00 21.20 6 PRO B CA 1
ATOM 2209 C C . PRO B 1 5 ? 57.464 -13.428 12.935 1.00 20.16 6 PRO B C 1
ATOM 2210 O O . PRO B 1 5 ? 57.688 -13.354 11.725 1.00 20.76 6 PRO B O 1
ATOM 2214 N N . GLY B 1 6 ? 58.315 -12.992 13.856 1.00 18.84 7 GLY B N 1
ATOM 2215 C CA . GLY B 1 6 ? 59.596 -12.418 13.472 1.00 20.46 7 GLY B CA 1
ATOM 2216 C C . GLY B 1 6 ? 60.426 -13.420 12.689 1.00 20.84 7 GLY B C 1
ATOM 2217 O O . GLY B 1 6 ? 61.088 -13.069 11.706 1.00 20.51 7 GLY B O 1
ATOM 2218 N N . LYS B 1 7 ? 60.404 -14.675 13.127 1.00 21.55 8 LYS B N 1
ATOM 2219 C CA . LYS B 1 7 ? 61.144 -15.724 12.435 1.00 23.47 8 LYS B CA 1
ATOM 2220 C C . LYS B 1 7 ? 60.586 -15.894 11.013 1.00 23.17 8 LYS B C 1
ATOM 2221 O O . LYS B 1 7 ? 61.344 -16.071 10.055 1.00 22.36 8 LYS B O 1
ATOM 2227 N N . ALA B 1 8 ? 59.262 -15.832 10.878 1.00 22.09 9 ALA B N 1
ATOM 2228 C CA . ALA B 1 8 ? 58.620 -15.966 9.568 1.00 21.63 9 ALA B CA 1
ATOM 2229 C C . ALA B 1 8 ? 58.981 -14.789 8.658 1.00 20.94 9 ALA B C 1
ATOM 2230 O O . ALA B 1 8 ? 59.112 -14.946 7.443 1.00 21.34 9 ALA B O 1
ATOM 2232 N N . PHE B 1 9 ? 59.134 -13.606 9.244 1.00 21.64 10 PHE B N 1
ATOM 2233 C CA . PHE B 1 9 ? 59.489 -12.425 8.469 1.00 21.48 10 PHE B CA 1
ATOM 2234 C C . PHE B 1 9 ? 60.906 -12.575 7.913 1.00 20.53 10 PHE B C 1
ATOM 2235 O O . PHE B 1 9 ? 61.151 -12.313 6.736 1.00 21.27 10 PHE B O 1
ATOM 2243 N N . ARG B 1 10 ? 61.837 -12.989 8.767 1.00 21.58 11 ARG B N 1
ATOM 2244 C CA . ARG B 1 10 ? 63.224 -13.171 8.346 1.00 21.83 11 ARG B CA 1
ATOM 2245 C C . ARG B 1 10 ? 63.298 -14.232 7.256 1.00 22.28 11 ARG B C 1
ATOM 2246 O O . ARG B 1 10 ? 64.105 -14.134 6.333 1.00 22.20 11 ARG B O 1
ATOM 2254 N N . ALA B 1 11 ? 62.444 -15.244 7.368 1.00 22.71 12 ALA B N 1
ATOM 2255 C CA . ALA B 1 11 ? 62.407 -16.319 6.384 1.00 24.56 12 ALA B CA 1
ATOM 2256 C C . ALA B 1 11 ? 61.915 -15.790 5.044 1.00 25.51 12 ALA B C 1
ATOM 2257 O O . ALA B 1 11 ? 62.445 -16.157 3.991 1.00 25.91 12 ALA B O 1
ATOM 2259 N N . ALA B 1 12 ? 60.905 -14.926 5.081 1.00 24.83 13 ALA B N 1
ATOM 2260 C CA . ALA B 1 12 ? 60.358 -14.358 3.855 1.00 25.30 13 ALA B CA 1
ATOM 2261 C C . ALA B 1 12 ? 61.434 -13.587 3.099 1.00 25.44 13 ALA B C 1
ATOM 2262 O O . ALA B 1 12 ? 61.461 -13.595 1.866 1.00 25.11 13 ALA B O 1
ATOM 2264 N N . LEU B 1 13 ? 62.313 -12.922 3.843 1.00 25.28 14 LEU B N 1
ATOM 2265 C CA . LEU B 1 13 ? 63.393 -12.137 3.245 1.00 27.96 14 LEU B CA 1
ATOM 2266 C C . LEU B 1 13 ? 64.319 -13.027 2.424 1.00 29.61 14 LEU B C 1
ATOM 2267 O O . LEU B 1 13 ? 64.841 -12.613 1.386 1.00 28.62 14 LEU B O 1
ATOM 2272 N N . THR B 1 14 ? 64.515 -14.251 2.909 1.00 30.65 15 THR B N 1
ATOM 2273 C CA . THR B 1 14 ? 65.393 -15.226 2.267 1.00 33.02 15 THR B CA 1
ATOM 2274 C C . THR B 1 14 ? 64.819 -15.833 0.987 1.00 33.24 15 THR B C 1
ATOM 2275 O O . THR B 1 14 ? 65.567 -16.316 0.134 1.00 33.25 15 THR B O 1
ATOM 2279 N N . LYS B 1 15 ? 63.499 -15.798 0.840 1.00 33.03 16 LYS B N 1
ATOM 2280 C CA . LYS B 1 15 ? 62.860 -16.387 -0.335 1.00 33.56 16 LYS B CA 1
ATOM 2281 C C . LYS B 1 15 ? 62.485 -15.395 -1.436 1.00 32.72 16 LYS B C 1
ATOM 2282 O O . LYS B 1 15 ? 62.168 -15.794 -2.554 1.00 33.11 16 LYS B O 1
ATOM 2288 N N . GLU B 1 16 ? 62.518 -14.107 -1.126 1.00 31.42 17 GLU B N 1
ATOM 2289 C CA . GLU B 1 16 ? 62.138 -13.096 -2.105 1.00 30.61 17 GLU B CA 1
ATOM 2290 C C . GLU B 1 16 ? 63.054 -11.898 -1.951 1.00 30.12 17 GLU B C 1
ATOM 2291 O O . GLU B 1 16 ? 63.245 -11.404 -0.843 1.00 30.58 17 GLU B O 1
ATOM 2297 N N . ASN B 1 17 ? 63.613 -11.427 -3.059 1.00 29.89 18 ASN B N 1
ATOM 2298 C CA . ASN B 1 17 ? 64.521 -10.288 -3.005 1.00 30.55 18 ASN B CA 1
ATOM 2299 C C . ASN B 1 17 ? 64.451 -9.418 -4.261 1.00 28.92 18 ASN B C 1
ATOM 2300 O O . ASN B 1 17 ? 64.815 -9.858 -5.353 1.00 30.70 18 ASN B O 1
ATOM 2305 N N . PRO B 1 18 ? 63.955 -8.171 -4.121 1.00 26.55 19 PRO B N 1
ATOM 2306 C CA . PRO B 1 18 ? 63.486 -7.626 -2.840 1.00 24.32 19 PRO B CA 1
ATOM 2307 C C . PRO B 1 18 ? 62.141 -8.214 -2.430 1.00 22.61 19 PRO B C 1
ATOM 2308 O O . PRO B 1 18 ? 61.330 -8.581 -3.276 1.00 22.27 19 PRO B O 1
ATOM 2312 N N . LEU B 1 19 ? 61.915 -8.298 -1.123 1.00 22.10 20 LEU B N 1
ATOM 2313 C CA . LEU B 1 19 ? 60.665 -8.828 -0.582 1.00 20.32 20 LEU B CA 1
ATOM 2314 C C . LEU B 1 19 ? 59.605 -7.728 -0.697 1.00 19.47 20 LEU B C 1
ATOM 2315 O O . LEU B 1 19 ? 59.786 -6.645 -0.154 1.00 18.70 20 LEU B O 1
ATOM 2320 N N . GLN B 1 20 ? 58.513 -7.994 -1.409 1.00 17.81 21 GLN B N 1
ATOM 2321 C CA . GLN B 1 20 ? 57.456 -6.998 -1.534 1.00 17.11 21 GLN B CA 1
ATOM 2322 C C . GLN B 1 20 ? 56.602 -7.045 -0.271 1.00 17.79 21 GLN B C 1
ATOM 2323 O O . GLN B 1 20 ? 56.123 -8.106 0.116 1.00 17.63 21 GLN B O 1
ATOM 2329 N N . ILE B 1 21 ? 56.423 -5.891 0.365 1.00 16.20 22 ILE B N 1
ATOM 2330 C CA . ILE B 1 21 ? 55.612 -5.800 1.579 1.00 16.03 22 ILE B CA 1
ATOM 2331 C C . ILE B 1 21 ? 54.547 -4.754 1.316 1.00 16.63 22 ILE B C 1
ATOM 2332 O O . ILE B 1 21 ? 54.872 -3.613 0.991 1.00 17.38 22 ILE B O 1
ATOM 2337 N N . VAL B 1 22 ? 53.280 -5.139 1.444 1.00 16.01 23 VAL B N 1
ATOM 2338 C CA . VAL B 1 22 ? 52.187 -4.197 1.209 1.00 16.40 23 VAL B CA 1
ATOM 2339 C C . VAL B 1 22 ? 51.433 -3.785 2.471 1.00 16.26 23 VAL B C 1
ATOM 2340 O O . VAL B 1 22 ? 51.170 -4.602 3.363 1.00 15.69 23 VAL B O 1
ATOM 2344 N N . GLY B 1 23 ? 51.099 -2.502 2.545 1.00 15.92 24 GLY B N 1
ATOM 2345 C CA . GLY B 1 23 ? 50.336 -2.020 3.680 1.00 14.37 24 GLY B CA 1
ATOM 2346 C C . GLY B 1 23 ? 48.938 -2.605 3.580 1.00 14.60 24 GLY B C 1
ATOM 2347 O O . GLY B 1 23 ? 48.385 -2.766 2.483 1.00 14.29 24 GLY B O 1
ATOM 2348 N N . THR B 1 24 ? 48.372 -2.949 4.733 1.00 13.90 25 THR B N 1
ATOM 2349 C CA . THR B 1 24 ? 47.028 -3.517 4.808 1.00 15.09 25 THR B CA 1
ATOM 2350 C C . THR B 1 24 ? 46.302 -2.636 5.825 1.00 15.79 25 THR B C 1
ATOM 2351 O O . THR B 1 24 ? 46.648 -2.621 6.994 1.00 16.06 25 THR B O 1
ATOM 2355 N N . ILE B 1 25 ? 45.297 -1.898 5.363 1.00 17.25 26 ILE B N 1
ATOM 2356 C CA . ILE B 1 25 ? 44.590 -0.948 6.218 1.00 16.24 26 ILE B CA 1
ATOM 2357 C C . ILE B 1 25 ? 43.728 -1.585 7.312 1.00 14.94 26 ILE B C 1
ATOM 2358 O O . ILE B 1 25 ? 43.475 -0.968 8.354 1.00 14.52 26 ILE B O 1
ATOM 2363 N N . ASN B 1 26 ? 43.286 -2.815 7.071 1.00 13.22 27 ASN B N 1
ATOM 2364 C CA . ASN B 1 26 ? 42.459 -3.536 8.021 1.00 13.67 27 ASN B CA 1
ATOM 2365 C C . ASN B 1 26 ? 42.612 -5.036 7.798 1.00 13.86 27 ASN B C 1
ATOM 2366 O O . ASN B 1 26 ? 43.309 -5.466 6.867 1.00 13.51 27 ASN B O 1
ATOM 2371 N N . ALA B 1 27 ? 41.982 -5.821 8.666 1.00 12.93 28 ALA B N 1
ATOM 2372 C CA . ALA B 1 27 ? 42.085 -7.275 8.584 1.00 13.89 28 ALA B CA 1
ATOM 2373 C C . ALA B 1 27 ? 41.629 -7.836 7.244 1.00 15.12 28 ALA B C 1
ATOM 2374 O O . ALA B 1 27 ? 42.231 -8.776 6.715 1.00 15.48 28 ALA B O 1
ATOM 2376 N N . ASN B 1 28 ? 40.557 -7.278 6.700 1.00 15.56 29 ASN B N 1
ATOM 2377 C CA . ASN B 1 28 ? 40.042 -7.767 5.423 1.00 14.61 29 ASN B CA 1
ATOM 2378 C C . ASN B 1 28 ? 41.117 -7.665 4.340 1.00 13.94 29 ASN B C 1
ATOM 2379 O O . ASN B 1 28 ? 41.408 -8.629 3.630 1.00 14.35 29 ASN B O 1
ATOM 2384 N N . HIS B 1 29 ? 41.723 -6.494 4.222 1.00 13.52 30 HIS B N 1
ATOM 2385 C CA . HIS B 1 29 ? 42.747 -6.293 3.211 1.00 13.98 30 HIS B CA 1
ATOM 2386 C C . HIS B 1 29 ? 43.986 -7.152 3.437 1.00 13.04 30 HIS B C 1
ATOM 2387 O O . HIS B 1 29 ? 44.695 -7.471 2.486 1.00 14.67 30 HIS B O 1
ATOM 2394 N N . ALA B 1 30 ? 44.258 -7.519 4.690 1.00 12.72 31 ALA B N 1
ATOM 2395 C CA . ALA B 1 30 ? 45.397 -8.387 4.980 1.00 13.94 31 ALA B CA 1
ATOM 2396 C C . ALA B 1 30 ? 45.099 -9.742 4.332 1.00 15.21 31 ALA B C 1
ATOM 2397 O O . ALA B 1 30 ? 45.997 -10.375 3.771 1.00 15.20 31 ALA B O 1
ATOM 2399 N N . LEU B 1 31 ? 43.842 -10.177 4.409 1.00 15.38 32 LEU B N 1
ATOM 2400 C CA . LEU B 1 31 ? 43.436 -11.441 3.789 1.00 15.66 32 LEU B CA 1
ATOM 2401 C C . LEU B 1 31 ? 43.529 -11.349 2.258 1.00 16.76 32 LEU B C 1
ATOM 2402 O O . LEU B 1 31 ? 43.897 -12.325 1.600 1.00 17.76 32 LEU B O 1
ATOM 2407 N N . LEU B 1 32 ? 43.190 -10.193 1.689 1.00 15.51 33 LEU B N 1
ATOM 2408 C CA . LEU B 1 32 ? 43.282 -10.020 0.239 1.00 15.71 33 LEU B CA 1
ATOM 2409 C C . LEU B 1 32 ? 44.745 -10.025 -0.199 1.00 15.29 33 LEU B C 1
ATOM 2410 O O . LEU B 1 32 ? 45.085 -10.545 -1.258 1.00 15.55 33 LEU B O 1
ATOM 2415 N N . ALA B 1 33 ? 45.612 -9.433 0.615 1.00 15.27 34 ALA B N 1
ATOM 2416 C CA . ALA B 1 33 ? 47.030 -9.390 0.292 1.00 17.16 34 ALA B CA 1
ATOM 2417 C C . ALA B 1 33 ? 47.580 -10.809 0.346 1.00 17.93 34 ALA B C 1
ATOM 2418 O O . ALA B 1 33 ? 48.396 -11.198 -0.493 1.00 18.26 34 ALA B O 1
ATOM 2420 N N . GLN B 1 34 ? 47.123 -11.590 1.323 1.00 17.10 35 GLN B N 1
ATOM 2421 C CA . GLN B 1 34 ? 47.595 -12.965 1.460 1.00 19.43 35 GLN B CA 1
ATOM 2422 C C . GLN B 1 34 ? 47.134 -13.788 0.252 1.00 20.24 35 GLN B C 1
ATOM 2423 O O . GLN B 1 34 ? 47.899 -14.582 -0.298 1.00 20.53 35 GLN B O 1
ATOM 2429 N N . ARG B 1 35 ? 45.888 -13.588 -0.161 1.00 21.07 36 ARG B N 1
ATOM 2430 C CA . ARG B 1 35 ? 45.359 -14.301 -1.312 1.00 23.43 36 ARG B CA 1
ATOM 2431 C C . ARG B 1 35 ? 46.045 -13.869 -2.612 1.00 23.18 36 ARG B C 1
ATOM 2432 O O . ARG B 1 35 ? 46.070 -14.633 -3.579 1.00 24.25 36 ARG B O 1
ATOM 2440 N N . ALA B 1 36 ? 46.593 -12.653 -2.634 1.00 19.90 37 ALA B N 1
ATOM 2441 C CA . ALA B 1 36 ? 47.296 -12.144 -3.813 1.00 21.46 37 ALA B CA 1
ATOM 2442 C C . ALA B 1 36 ? 48.722 -12.695 -3.890 1.00 21.70 37 ALA B C 1
ATOM 2443 O O . ALA B 1 36 ? 49.451 -12.437 -4.856 1.00 22.24 37 ALA B O 1
ATOM 2445 N N . GLY B 1 37 ? 49.128 -13.427 -2.857 1.00 21.83 38 GLY B N 1
ATOM 2446 C CA . GLY B 1 37 ? 50.444 -14.044 -2.857 1.00 21.29 38 GLY B CA 1
ATOM 2447 C C . GLY B 1 37 ? 51.572 -13.406 -2.067 1.00 21.26 38 GLY B C 1
ATOM 2448 O O . GLY B 1 37 ? 52.688 -13.931 -2.064 1.00 21.09 38 GLY B O 1
ATOM 2449 N N . TYR B 1 38 ? 51.303 -12.289 -1.397 1.00 20.48 39 TYR B N 1
ATOM 2450 C CA . TYR B 1 38 ? 52.342 -11.616 -0.623 1.00 19.66 39 TYR B CA 1
ATOM 2451 C C . TYR B 1 38 ? 52.833 -12.454 0.555 1.00 19.07 39 TYR B C 1
ATOM 2452 O O . TYR B 1 38 ? 52.086 -13.252 1.127 1.00 18.01 39 TYR B O 1
ATOM 2461 N N . GLN B 1 39 ? 54.100 -12.267 0.913 1.00 18.12 40 GLN B N 1
ATOM 2462 C CA . GLN B 1 39 ? 54.704 -13.033 1.997 1.00 18.52 40 GLN B CA 1
ATOM 2463 C C . GLN B 1 39 ? 54.865 -12.248 3.287 1.00 18.22 40 GLN B C 1
ATOM 2464 O O . GLN B 1 39 ? 55.266 -12.800 4.305 1.00 18.48 40 GLN B O 1
ATOM 2470 N N . ALA B 1 40 ? 54.553 -10.958 3.235 1.00 18.40 41 ALA B N 1
ATOM 2471 C CA . ALA B 1 40 ? 54.660 -10.099 4.406 1.00 18.79 41 ALA B CA 1
ATOM 2472 C C . ALA B 1 40 ? 53.777 -8.890 4.192 1.00 16.94 41 ALA B C 1
ATOM 2473 O O . ALA B 1 40 ? 53.563 -8.458 3.055 1.00 17.03 41 ALA B O 1
ATOM 2475 N N . ILE B 1 41 ? 53.273 -8.343 5.290 1.00 16.86 42 ILE B N 1
ATOM 2476 C CA . ILE B 1 41 ? 52.403 -7.182 5.231 1.00 16.04 42 ILE B CA 1
ATOM 2477 C C . ILE B 1 41 ? 52.856 -6.090 6.188 1.00 15.06 42 ILE B C 1
ATOM 2478 O O . ILE B 1 41 ? 53.717 -6.309 7.038 1.00 16.18 42 ILE B O 1
ATOM 2483 N N . TYR B 1 42 ? 52.241 -4.921 6.052 1.00 14.39 43 TYR B N 1
ATOM 2484 C CA . TYR B 1 42 ? 52.641 -3.749 6.814 1.00 14.19 43 TYR B CA 1
ATOM 2485 C C . TYR B 1 42 ? 51.472 -2.991 7.412 1.00 14.32 43 TYR B C 1
ATOM 2486 O O . TYR B 1 42 ? 50.421 -2.869 6.775 1.00 14.68 43 TYR B O 1
ATOM 2495 N N . LEU B 1 43 ? 51.644 -2.502 8.637 1.00 12.87 44 LEU B N 1
ATOM 2496 C CA . LEU B 1 43 ? 50.613 -1.677 9.267 1.00 14.53 44 LEU B CA 1
ATOM 2497 C C . LEU B 1 43 ? 51.178 -0.250 9.289 1.00 14.97 44 LEU B C 1
ATOM 2498 O O . LEU B 1 43 ? 52.043 0.085 10.100 1.00 15.92 44 LEU B O 1
ATOM 2503 N N . SER B 1 44 ? 50.687 0.575 8.368 1.00 15.50 45 SER B N 1
ATOM 2504 C CA . SER B 1 44 ? 51.116 1.967 8.214 1.00 15.63 45 SER B CA 1
ATOM 2505 C C . SER B 1 44 ? 50.631 2.889 9.316 1.00 13.29 45 SER B C 1
ATOM 2506 O O . SER B 1 44 ? 49.462 2.868 9.660 1.00 14.55 45 SER B O 1
ATOM 2509 N N . GLY B 1 45 ? 51.532 3.714 9.847 1.00 14.77 46 GLY B N 1
ATOM 2510 C CA . GLY B 1 45 ? 51.150 4.650 10.893 1.00 16.08 46 GLY B CA 1
ATOM 2511 C C . GLY B 1 45 ? 50.273 5.734 10.287 1.00 16.01 46 GLY B C 1
ATOM 2512 O O . GLY B 1 45 ? 49.329 6.226 10.920 1.00 17.05 46 GLY B O 1
ATOM 2513 N N . GLY B 1 46 ? 50.592 6.102 9.051 1.00 15.60 47 GLY B N 1
ATOM 2514 C CA . GLY B 1 46 ? 49.812 7.107 8.360 1.00 15.47 47 GLY B CA 1
ATOM 2515 C C . GLY B 1 46 ? 48.422 6.568 8.062 1.00 15.89 47 GLY B C 1
ATOM 2516 O O . GLY B 1 46 ? 47.464 7.332 7.961 1.00 16.33 47 GLY B O 1
ATOM 2517 N N . GLY B 1 47 ? 48.323 5.250 7.903 1.00 13.69 48 GLY B N 1
ATOM 2518 C CA . GLY B 1 47 ? 47.042 4.614 7.648 1.00 14.15 48 GLY B CA 1
ATOM 2519 C C . GLY B 1 47 ? 46.208 4.472 8.921 1.00 13.74 48 GLY B C 1
ATOM 2520 O O . GLY B 1 47 ? 44.981 4.562 8.890 1.00 14.26 48 GLY B O 1
ATOM 2521 N N . VAL B 1 48 ? 46.853 4.203 10.053 1.00 13.58 49 VAL B N 1
ATOM 2522 C CA . VAL B 1 48 ? 46.096 4.103 11.303 1.00 13.46 49 VAL B CA 1
ATOM 2523 C C . VAL B 1 48 ? 45.526 5.495 11.553 1.00 13.28 49 VAL B C 1
ATOM 2524 O O . VAL B 1 48 ? 44.352 5.657 11.868 1.00 14.09 49 VAL B O 1
ATOM 2528 N N . ALA B 1 49 ? 46.365 6.506 11.376 1.00 13.20 50 ALA B N 1
ATOM 2529 C CA . ALA B 1 49 ? 45.911 7.870 11.589 1.00 14.68 50 ALA B CA 1
ATOM 2530 C C . ALA B 1 49 ? 44.822 8.308 10.615 1.00 14.67 50 ALA B C 1
ATOM 2531 O O . ALA B 1 49 ? 43.698 8.603 11.027 1.00 15.25 50 ALA B O 1
ATOM 2533 N N . ALA B 1 50 ? 45.147 8.348 9.325 1.00 14.48 51 ALA B N 1
ATOM 2534 C CA . ALA B 1 50 ? 44.190 8.818 8.322 1.00 15.96 51 ALA B CA 1
ATOM 2535 C C . ALA B 1 50 ? 43.010 7.902 8.043 1.00 15.52 51 ALA B C 1
ATOM 2536 O O . ALA B 1 50 ? 41.912 8.388 7.729 1.00 16.58 51 ALA B O 1
ATOM 2538 N N . GLY B 1 51 ? 43.231 6.592 8.151 1.00 14.51 52 GLY B N 1
ATOM 2539 C CA . GLY B 1 51 ? 42.174 5.635 7.876 1.00 14.83 52 GLY B CA 1
ATOM 2540 C C . GLY B 1 51 ? 41.346 5.252 9.088 1.00 14.38 52 GLY B C 1
ATOM 2541 O O . GLY B 1 51 ? 40.137 5.519 9.137 1.00 14.98 52 GLY B O 1
ATOM 2542 N N . SER B 1 52 ? 41.983 4.634 10.077 1.00 13.74 53 SER B N 1
ATOM 2543 C CA . SER B 1 52 ? 41.262 4.212 11.276 1.00 13.28 53 SER B CA 1
ATOM 2544 C C . SER B 1 52 ? 40.757 5.371 12.133 1.00 12.80 53 SER B C 1
ATOM 2545 O O . SER B 1 52 ? 39.693 5.273 12.750 1.00 13.38 53 SER B O 1
ATOM 2548 N N . LEU B 1 53 ? 41.509 6.473 12.179 1.00 12.37 54 LEU B N 1
ATOM 2549 C CA . LEU B 1 53 ? 41.104 7.605 13.009 1.00 13.22 54 LEU B CA 1
ATOM 2550 C C . LEU B 1 53 ? 40.590 8.822 12.237 1.00 12.92 54 LEU B C 1
ATOM 2551 O O . LEU B 1 53 ? 39.954 9.691 12.821 1.00 13.94 54 LEU B O 1
ATOM 2556 N N . GLY B 1 54 ? 40.860 8.870 10.934 1.00 13.45 55 GLY B N 1
ATOM 2557 C CA . GLY B 1 54 ? 40.434 10.016 10.139 1.00 13.11 55 GLY B CA 1
ATOM 2558 C C . GLY B 1 54 ? 41.186 11.278 10.548 1.00 14.57 55 GLY B C 1
ATOM 2559 O O . GLY B 1 54 ? 40.661 12.396 10.435 1.00 15.30 55 GLY B O 1
ATOM 2560 N N . LEU B 1 55 ? 42.427 11.104 11.002 1.00 14.07 56 LEU B N 1
ATOM 2561 C CA . LEU B 1 55 ? 43.264 12.223 11.462 1.00 14.77 56 LEU B CA 1
ATOM 2562 C C . LEU B 1 55 ? 44.610 12.314 10.752 1.00 14.77 56 LEU B C 1
ATOM 2563 O O . LEU B 1 55 ? 45.096 11.341 10.183 1.00 14.39 56 LEU B O 1
ATOM 2568 N N . PRO B 1 56 ? 45.239 13.499 10.792 1.00 15.75 57 PRO B N 1
ATOM 2569 C CA . PRO B 1 56 ? 46.543 13.698 10.153 1.00 16.00 57 PRO B CA 1
ATOM 2570 C C . PRO B 1 56 ? 47.600 12.801 10.800 1.00 16.73 57 PRO B C 1
ATOM 2571 O O . PRO B 1 56 ? 47.502 12.488 11.982 1.00 16.85 57 PRO B O 1
ATOM 2575 N N . ASP B 1 57 ? 48.598 12.404 10.012 1.00 17.83 58 ASP B N 1
ATOM 2576 C CA . ASP B 1 57 ? 49.710 11.566 10.473 1.00 17.75 58 ASP B CA 1
ATOM 2577 C C . ASP B 1 57 ? 50.706 12.535 11.134 1.00 18.10 58 ASP B C 1
ATOM 2578 O O . ASP B 1 57 ? 51.773 12.815 10.590 1.00 18.03 58 ASP B O 1
ATOM 2583 N N . LEU B 1 58 ? 50.335 13.043 12.310 1.00 16.32 59 LEU B N 1
ATOM 2584 C CA . LEU B 1 58 ? 51.163 14.005 13.029 1.00 16.95 59 LEU B CA 1
ATOM 2585 C C . LEU B 1 58 ? 51.402 13.664 14.503 1.00 16.84 59 LEU B C 1
ATOM 2586 O O . LEU B 1 58 ? 51.477 14.556 15.352 1.00 17.87 59 LEU B O 1
ATOM 2591 N N . GLY B 1 59 ? 51.530 12.376 14.800 1.00 17.73 60 GLY B N 1
ATOM 2592 C CA . GLY B 1 59 ? 51.780 11.958 16.168 1.00 18.31 60 GLY B CA 1
ATOM 2593 C C . GLY B 1 59 ? 50.584 12.086 17.093 1.00 18.92 60 GLY B C 1
ATOM 2594 O O . GLY B 1 59 ? 50.745 12.247 18.312 1.00 18.15 60 GLY B O 1
ATOM 2595 N N . ILE B 1 60 ? 49.385 12.009 16.522 1.00 17.85 61 ILE B N 1
ATOM 2596 C CA . ILE B 1 60 ? 48.150 12.112 17.298 1.00 17.63 61 ILE B CA 1
ATOM 2597 C C . ILE B 1 60 ? 47.676 10.719 17.740 1.00 18.37 61 ILE B C 1
ATOM 2598 O O . ILE B 1 60 ? 47.097 10.562 18.815 1.00 18.03 61 ILE B O 1
ATOM 2603 N N . SER B 1 61 ? 47.927 9.715 16.907 1.00 19.34 62 SER B N 1
ATOM 2604 C CA . SER B 1 61 ? 47.546 8.337 17.226 1.00 19.80 62 SER B CA 1
ATOM 2605 C C . SER B 1 61 ? 48.320 7.861 18.461 1.00 20.84 62 SER B C 1
ATOM 2606 O O . SER B 1 61 ? 49.434 8.330 18.728 1.00 20.19 62 SER B O 1
ATOM 2609 N N . THR B 1 62 ? 47.732 6.930 19.208 1.00 19.81 63 THR B N 1
ATOM 2610 C CA . THR B 1 62 ? 48.369 6.406 20.415 1.00 21.46 63 THR B CA 1
ATOM 2611 C C . THR B 1 62 ? 48.758 4.958 20.214 1.00 20.25 63 THR B C 1
ATOM 2612 O O . THR B 1 62 ? 48.321 4.320 19.260 1.00 20.42 63 THR B O 1
ATOM 2616 N N . LEU B 1 63 ? 49.569 4.440 21.127 1.00 18.49 64 LEU B N 1
ATOM 2617 C CA . LEU B 1 63 ? 50.002 3.056 21.044 1.00 17.87 64 LEU B CA 1
ATOM 2618 C C . LEU B 1 63 ? 48.798 2.128 20.946 1.00 17.08 64 LEU B C 1
ATOM 2619 O O . LEU B 1 63 ? 48.798 1.186 20.153 1.00 17.03 64 LEU B O 1
ATOM 2624 N N . ASP B 1 64 ? 47.765 2.396 21.739 1.00 17.35 65 ASP B N 1
ATOM 2625 C CA . ASP B 1 64 ? 46.604 1.521 21.708 1.00 17.33 65 ASP B CA 1
ATOM 2626 C C . ASP B 1 64 ? 45.800 1.545 20.412 1.00 17.31 65 ASP B C 1
ATOM 2627 O O . ASP B 1 64 ? 45.187 0.539 20.056 1.00 16.31 65 ASP B O 1
ATOM 2632 N N . ASP B 1 65 ? 45.795 2.678 19.708 1.00 17.26 66 ASP B N 1
ATOM 2633 C CA . ASP B 1 65 ? 45.089 2.746 18.420 1.00 18.90 66 ASP B CA 1
ATOM 2634 C C . ASP B 1 65 ? 45.763 1.726 17.503 1.00 17.33 66 ASP B C 1
ATOM 2635 O O . ASP B 1 65 ? 45.101 0.987 16.773 1.00 15.89 66 ASP B O 1
ATOM 2640 N N . VAL B 1 66 ? 47.095 1.693 17.550 1.00 15.99 67 VAL B N 1
ATOM 2641 C CA . VAL B 1 66 ? 47.867 0.776 16.722 1.00 14.38 67 VAL B CA 1
ATOM 2642 C C . VAL B 1 66 ? 47.720 -0.669 17.187 1.00 14.80 67 VAL B C 1
ATOM 2643 O O . VAL B 1 66 ? 47.536 -1.559 16.359 1.00 13.56 67 VAL B O 1
ATOM 2647 N N . LEU B 1 67 ? 47.779 -0.902 18.500 1.00 13.13 68 LEU B N 1
ATOM 2648 C CA . LEU B 1 67 ? 47.631 -2.265 19.029 1.00 13.88 68 LEU B CA 1
ATOM 2649 C C . LEU B 1 67 ? 46.294 -2.863 18.596 1.00 13.28 68 LEU B C 1
ATOM 2650 O O . LEU B 1 67 ? 46.209 -4.045 18.256 1.00 13.58 68 LEU B O 1
ATOM 2655 N N . THR B 1 68 ? 45.236 -2.065 18.624 1.00 12.11 69 THR B N 1
ATOM 2656 C CA . THR B 1 68 ? 43.931 -2.554 18.197 1.00 13.56 69 THR B CA 1
ATOM 2657 C C . THR B 1 68 ? 43.978 -3.098 16.758 1.00 13.16 69 THR B C 1
ATOM 2658 O O . THR B 1 68 ? 43.471 -4.188 16.491 1.00 13.21 69 THR B O 1
ATOM 2662 N N . ASP B 1 69 ? 44.586 -2.352 15.839 1.00 12.15 70 ASP B N 1
ATOM 2663 C CA . ASP B 1 69 ? 44.681 -2.799 14.450 1.00 13.67 70 ASP B CA 1
ATOM 2664 C C . ASP B 1 69 ? 45.624 -4.003 14.299 1.00 13.03 70 ASP B C 1
ATOM 2665 O O . ASP B 1 69 ? 45.376 -4.880 13.469 1.00 15.57 70 ASP B O 1
ATOM 2670 N N . ILE B 1 70 ? 46.689 -4.063 15.101 1.00 14.32 71 ILE B N 1
ATOM 2671 C CA . ILE B 1 70 ? 47.619 -5.197 15.037 1.00 13.31 71 ILE B CA 1
ATOM 2672 C C . ILE B 1 70 ? 46.883 -6.498 15.405 1.00 14.32 71 ILE B C 1
ATOM 2673 O O . ILE B 1 70 ? 46.991 -7.493 14.698 1.00 14.06 71 ILE B O 1
ATOM 2678 N N . ARG B 1 71 ? 46.122 -6.478 16.498 1.00 12.99 72 ARG B N 1
ATOM 2679 C CA . ARG B 1 71 ? 45.395 -7.679 16.923 1.00 13.44 72 ARG B CA 1
ATOM 2680 C C . ARG B 1 71 ? 44.341 -8.073 15.908 1.00 13.51 72 ARG B C 1
ATOM 2681 O O . ARG B 1 71 ? 44.167 -9.249 15.620 1.00 14.95 72 ARG B O 1
ATOM 2689 N N . ARG B 1 72 ? 43.631 -7.095 15.356 1.00 14.85 73 ARG B N 1
ATOM 2690 C CA . ARG B 1 72 ? 42.616 -7.427 14.370 1.00 15.35 73 ARG B CA 1
ATOM 2691 C C . ARG B 1 72 ? 43.205 -8.130 13.150 1.00 14.70 73 ARG B C 1
ATOM 2692 O O . ARG B 1 72 ? 42.663 -9.128 12.669 1.00 14.64 73 ARG B O 1
ATOM 2700 N N . ILE B 1 73 ? 44.316 -7.609 12.654 1.00 13.56 74 ILE B N 1
ATOM 2701 C CA . ILE B 1 73 ? 44.961 -8.198 11.488 1.00 14.33 74 ILE B CA 1
ATOM 2702 C C . ILE B 1 73 ? 45.590 -9.564 11.776 1.00 14.33 74 ILE B C 1
ATOM 2703 O O . ILE B 1 73 ? 45.288 -10.542 11.081 1.00 15.29 74 ILE B O 1
ATOM 2708 N N . THR B 1 74 ? 46.435 -9.644 12.802 1.00 14.28 75 THR B N 1
ATOM 2709 C CA . THR B 1 74 ? 47.121 -10.904 13.109 1.00 14.68 75 THR B CA 1
ATOM 2710 C C . THR B 1 74 ? 46.251 -11.996 13.711 1.00 15.93 75 THR B C 1
ATOM 2711 O O . THR B 1 74 ? 46.643 -13.163 13.714 1.00 17.12 75 THR B O 1
ATOM 2715 N N . ASP B 1 75 ? 45.071 -11.635 14.211 1.00 15.11 76 ASP B N 1
ATOM 2716 C CA . ASP B 1 75 ? 44.162 -12.642 14.759 1.00 18.33 76 ASP B CA 1
ATOM 2717 C C . ASP B 1 75 ? 43.609 -13.500 13.612 1.00 19.98 76 ASP B C 1
ATOM 2718 O O . ASP B 1 75 ? 43.262 -14.663 13.816 1.00 19.96 76 ASP B O 1
ATOM 2723 N N . VAL B 1 76 ? 43.521 -12.932 12.410 1.00 19.38 77 VAL B N 1
ATOM 2724 C CA . VAL B 1 76 ? 42.955 -13.663 11.277 1.00 21.44 77 VAL B CA 1
ATOM 2725 C C . VAL B 1 76 ? 43.899 -13.934 10.100 1.00 20.61 77 VAL B C 1
ATOM 2726 O O . VAL B 1 76 ? 43.648 -14.831 9.291 1.00 21.21 77 VAL B O 1
ATOM 2730 N N . CYS B 1 77 ? 44.981 -13.175 9.996 1.00 19.83 78 CYS B N 1
ATOM 2731 C CA . CYS B 1 77 ? 45.928 -13.368 8.901 1.00 19.99 78 CYS B CA 1
ATOM 2732 C C . CYS B 1 77 ? 47.262 -13.830 9.476 1.00 20.81 78 CYS B C 1
ATOM 2733 O O . CYS B 1 77 ? 47.809 -13.192 10.369 1.00 20.34 78 CYS B O 1
ATOM 2736 N N . SER B 1 78 ? 47.786 -14.931 8.947 1.00 20.87 79 SER B N 1
ATOM 2737 C CA . SER B 1 78 ? 49.038 -15.511 9.445 1.00 21.36 79 SER B CA 1
ATOM 2738 C C . SER B 1 78 ? 50.350 -14.957 8.886 1.00 21.77 79 SER B C 1
ATOM 2739 O O . SER B 1 78 ? 51.435 -15.415 9.276 1.00 22.66 79 SER B O 1
ATOM 2742 N N . LEU B 1 79 ? 50.269 -13.987 7.980 1.00 19.38 80 LEU B N 1
ATOM 2743 C CA . LEU B 1 79 ? 51.478 -13.406 7.403 1.00 19.20 80 LEU B CA 1
ATOM 2744 C C . LEU B 1 79 ? 52.172 -12.504 8.414 1.00 18.29 80 LEU B C 1
ATOM 2745 O O . LEU B 1 79 ? 51.511 -11.816 9.198 1.00 18.68 80 LEU B O 1
ATOM 2750 N N . PRO B 1 80 ? 53.513 -12.493 8.407 1.00 17.82 81 PRO B N 1
ATOM 2751 C CA . PRO B 1 80 ? 54.277 -11.653 9.335 1.00 17.88 81 PRO B CA 1
ATOM 2752 C C . PRO B 1 80 ? 53.973 -10.187 9.042 1.00 16.55 81 PRO B C 1
ATOM 2753 O O . PRO B 1 80 ? 54.041 -9.740 7.891 1.00 16.84 81 PRO B O 1
ATOM 2757 N N . LEU B 1 81 ? 53.638 -9.451 10.092 1.00 14.78 82 LEU B N 1
ATOM 2758 C CA . LEU B 1 81 ? 53.274 -8.042 9.975 1.00 13.95 82 LEU B CA 1
ATOM 2759 C C . LEU B 1 81 ? 54.329 -7.113 10.537 1.00 14.17 82 LEU B C 1
ATOM 2760 O O . LEU B 1 81 ? 54.680 -7.207 11.719 1.00 15.70 82 LEU B O 1
ATOM 2765 N N . LEU B 1 82 ? 54.820 -6.212 9.688 1.00 12.68 83 LEU B N 1
ATOM 2766 C CA . LEU B 1 82 ? 55.809 -5.198 10.091 1.00 14.60 83 LEU B CA 1
ATOM 2767 C C . LEU B 1 82 ? 54.978 -3.986 10.504 1.00 14.35 83 LEU B C 1
ATOM 2768 O O . LEU B 1 82 ? 54.104 -3.563 9.756 1.00 15.59 83 LEU B O 1
ATOM 2773 N N . VAL B 1 83 ? 55.264 -3.416 11.671 1.00 14.61 84 VAL B N 1
ATOM 2774 C CA . VAL B 1 83 ? 54.491 -2.282 12.171 1.00 13.94 84 VAL B CA 1
ATOM 2775 C C . VAL B 1 83 ? 55.249 -0.965 12.307 1.00 15.54 84 VAL B C 1
ATOM 2776 O O . VAL B 1 83 ? 56.387 -0.928 12.763 1.00 15.81 84 VAL B O 1
ATOM 2780 N N . ASP B 1 84 ? 54.592 0.117 11.913 1.00 14.90 85 ASP B N 1
ATOM 2781 C CA . ASP B 1 84 ? 55.151 1.461 12.027 1.00 17.23 85 ASP B CA 1
ATOM 2782 C C . ASP B 1 84 ? 54.918 1.903 13.486 1.00 17.12 85 ASP B C 1
ATOM 2783 O O . ASP B 1 84 ? 53.772 2.073 13.909 1.00 16.91 85 ASP B O 1
ATOM 2788 N N . ALA B 1 85 ? 55.988 2.082 14.259 1.00 16.29 86 ALA B N 1
ATOM 2789 C CA . ALA B 1 85 ? 55.820 2.472 15.655 1.00 17.63 86 ALA B CA 1
ATOM 2790 C C . ALA B 1 85 ? 56.235 3.910 15.939 1.00 18.42 86 ALA B C 1
ATOM 2791 O O . ALA B 1 85 ? 56.491 4.272 17.088 1.00 18.07 86 ALA B O 1
ATOM 2793 N N . ASP B 1 86 ? 56.270 4.723 14.886 1.00 18.24 87 ASP B N 1
ATOM 2794 C CA . ASP B 1 86 ? 56.651 6.136 14.976 1.00 19.71 87 ASP B CA 1
ATOM 2795 C C . ASP B 1 86 ? 57.920 6.312 15.809 1.00 19.29 87 ASP B C 1
ATOM 2796 O O . ASP B 1 86 ? 58.967 5.774 15.444 1.00 18.60 87 ASP B O 1
ATOM 2801 N N . ILE B 1 87 ? 57.847 7.052 16.911 1.00 20.00 88 ILE B N 1
ATOM 2802 C CA . ILE B 1 87 ? 59.033 7.242 17.741 1.00 21.00 88 ILE B CA 1
ATOM 2803 C C . ILE B 1 87 ? 58.988 6.466 19.051 1.00 21.54 88 ILE B C 1
ATOM 2804 O O . ILE B 1 87 ? 59.795 6.708 19.951 1.00 23.76 88 ILE B O 1
ATOM 2809 N N . GLY B 1 88 ? 58.053 5.528 19.166 1.00 20.88 89 GLY B N 1
ATOM 2810 C CA . GLY B 1 88 ? 57.977 4.738 20.381 1.00 22.58 89 GLY B CA 1
ATOM 2811 C C . GLY B 1 88 ? 56.844 5.078 21.327 1.00 23.66 89 GLY B C 1
ATOM 2812 O O . GLY B 1 88 ? 56.726 4.465 22.386 1.00 25.85 89 GLY B O 1
ATOM 2813 N N . PHE B 1 89 ? 56.034 6.070 20.966 1.00 23.55 90 PHE B N 1
ATOM 2814 C CA . PHE B 1 89 ? 54.873 6.466 21.762 1.00 23.80 90 PHE B CA 1
ATOM 2815 C C . PHE B 1 89 ? 55.138 6.857 23.210 1.00 27.28 90 PHE B C 1
ATOM 2816 O O . PHE B 1 89 ? 54.628 6.225 24.140 1.00 29.76 90 PHE B O 1
ATOM 2824 N N . GLY B 1 90 ? 55.917 7.906 23.407 1.00 28.41 91 GLY B N 1
ATOM 2825 C CA . GLY B 1 90 ? 56.208 8.334 24.758 1.00 30.52 91 GLY B CA 1
ATOM 2826 C C . GLY B 1 90 ? 57.512 9.092 24.829 1.00 30.99 91 GLY B C 1
ATOM 2827 O O . GLY B 1 90 ? 58.324 9.040 23.905 1.00 32.86 91 GLY B O 1
ATOM 2828 N N . SER B 1 91 ? 57.719 9.767 25.952 1.00 31.69 92 SER B N 1
ATOM 2829 C CA . SER B 1 91 ? 58.905 10.579 26.172 1.00 32.53 92 SER B CA 1
ATOM 2830 C C . SER B 1 91 ? 60.164 9.829 26.589 1.00 30.51 92 SER B C 1
ATOM 2831 O O . SER B 1 91 ? 61.270 10.343 26.412 1.00 32.68 92 SER B O 1
ATOM 2834 N N . SER B 1 92 ? 60.017 8.620 27.122 1.00 26.77 93 SER B N 1
ATOM 2835 C CA . SER B 1 92 ? 61.185 7.891 27.614 1.00 23.20 93 SER B CA 1
ATOM 2836 C C . SER B 1 92 ? 61.405 6.475 27.102 1.00 22.53 93 SER B C 1
ATOM 2837 O O . SER B 1 92 ? 60.594 5.926 26.357 1.00 21.43 93 SER B O 1
ATOM 2840 N N . ALA B 1 93 ? 62.514 5.886 27.552 1.00 20.53 94 ALA B N 1
ATOM 2841 C CA . ALA B 1 93 ? 62.881 4.527 27.186 1.00 19.77 94 ALA B CA 1
ATOM 2842 C C . ALA B 1 93 ? 61.846 3.542 27.716 1.00 17.65 94 ALA B C 1
ATOM 2843 O O . ALA B 1 93 ? 61.682 2.459 27.159 1.00 16.74 94 ALA B O 1
ATOM 2845 N N . PHE B 1 94 ? 61.156 3.905 28.795 1.00 17.57 95 PHE B N 1
ATOM 2846 C CA . PHE B 1 94 ? 60.131 3.016 29.346 1.00 16.74 95 PHE B CA 1
ATOM 2847 C C . PHE B 1 94 ? 58.975 2.886 28.358 1.00 16.36 95 PHE B C 1
ATOM 2848 O O . PHE B 1 94 ? 58.394 1.814 28.210 1.00 15.72 95 PHE B O 1
ATOM 2856 N N . ASN B 1 95 ? 58.636 3.985 27.690 1.00 15.83 96 ASN B N 1
ATOM 2857 C CA . ASN B 1 95 ? 57.554 3.974 26.712 1.00 17.06 96 ASN B CA 1
ATOM 2858 C C . ASN B 1 95 ? 57.973 3.157 25.487 1.00 15.33 96 ASN B C 1
ATOM 2859 O O . ASN B 1 95 ? 57.175 2.408 24.928 1.00 15.84 96 ASN B O 1
ATOM 2864 N N . VAL B 1 96 ? 59.228 3.300 25.069 1.00 15.74 97 VAL B N 1
ATOM 2865 C CA . VAL B 1 96 ? 59.732 2.543 23.923 1.00 15.38 97 VAL B CA 1
ATOM 2866 C C . VAL B 1 96 ? 59.681 1.054 24.242 1.00 15.51 97 VAL B C 1
ATOM 2867 O O . VAL B 1 96 ? 59.233 0.246 23.423 1.00 14.06 97 VAL B O 1
ATOM 2871 N N . ALA B 1 97 ? 60.131 0.691 25.440 1.00 15.16 98 ALA B N 1
ATOM 2872 C CA . ALA B 1 97 ? 60.132 -0.712 25.842 1.00 15.06 98 ALA B CA 1
ATOM 2873 C C . ALA B 1 97 ? 58.715 -1.269 25.930 1.00 13.98 98 ALA B C 1
ATOM 2874 O O . ALA B 1 97 ? 58.453 -2.387 25.471 1.00 13.65 98 ALA B O 1
ATOM 2876 N N . ARG B 1 98 ? 57.799 -0.502 26.511 1.00 15.77 99 ARG B N 1
ATOM 2877 C CA . ARG B 1 98 ? 56.427 -0.985 26.626 1.00 16.59 99 ARG B CA 1
ATOM 2878 C C . ARG B 1 98 ? 55.837 -1.175 25.228 1.00 17.19 99 ARG B C 1
ATOM 2879 O O . ARG B 1 98 ? 55.123 -2.146 24.973 1.00 16.28 99 ARG B O 1
ATOM 2887 N N . THR B 1 99 ? 56.149 -0.255 24.317 1.00 15.96 100 THR B N 1
ATOM 2888 C CA . THR B 1 99 ? 55.668 -0.356 22.940 1.00 15.79 100 THR B CA 1
ATOM 2889 C C . THR B 1 99 ? 56.166 -1.660 22.319 1.00 16.44 100 THR B C 1
ATOM 2890 O O . THR B 1 99 ? 55.387 -2.414 21.743 1.00 14.98 100 THR B O 1
ATOM 2894 N N . VAL B 1 100 ? 57.462 -1.931 22.452 1.00 14.55 101 VAL B N 1
ATOM 2895 C CA . VAL B 1 100 ? 58.021 -3.153 21.894 1.00 14.84 101 VAL B CA 1
ATOM 2896 C C . VAL B 1 100 ? 57.349 -4.398 22.459 1.00 15.71 101 VAL B C 1
ATOM 2897 O O . VAL B 1 100 ? 56.880 -5.245 21.700 1.00 16.75 101 VAL B O 1
ATOM 2901 N N . LYS B 1 101 ? 57.285 -4.512 23.786 1.00 14.15 102 LYS B N 1
ATOM 2902 C CA . LYS B 1 101 ? 56.685 -5.705 24.383 1.00 14.99 102 LYS B CA 1
ATOM 2903 C C . LYS B 1 101 ? 55.213 -5.895 24.021 1.00 14.85 102 LYS B C 1
ATOM 2904 O O . LYS B 1 101 ? 54.776 -7.022 23.742 1.00 14.70 102 LYS B O 1
ATOM 2910 N N . SER B 1 102 ? 54.458 -4.795 23.984 1.00 14.60 103 SER B N 1
ATOM 2911 C CA . SER B 1 102 ? 53.034 -4.849 23.644 1.00 15.84 103 SER B CA 1
ATOM 2912 C C . SER B 1 102 ? 52.791 -5.261 22.197 1.00 16.15 103 SER B C 1
ATOM 2913 O O . SER B 1 102 ? 51.858 -6.011 21.907 1.00 14.67 103 SER B O 1
ATOM 2916 N N . MET B 1 103 ? 53.626 -4.774 21.282 1.00 16.31 104 MET B N 1
ATOM 2917 C CA . MET B 1 103 ? 53.462 -5.119 19.876 1.00 15.73 104 MET B CA 1
ATOM 2918 C C . MET B 1 103 ? 53.829 -6.577 19.624 1.00 16.25 104 MET B C 1
ATOM 2919 O O . MET B 1 103 ? 53.212 -7.234 18.789 1.00 17.05 104 MET B O 1
ATOM 2924 N N . ILE B 1 104 ? 54.828 -7.080 20.348 1.00 16.39 105 ILE B N 1
ATOM 2925 C CA . ILE B 1 104 ? 55.210 -8.479 20.208 1.00 17.61 105 ILE B CA 1
ATOM 2926 C C . ILE B 1 104 ? 54.027 -9.316 20.685 1.00 18.54 105 ILE B C 1
ATOM 2927 O O . ILE B 1 104 ? 53.596 -10.240 20.002 1.00 19.70 105 ILE B O 1
ATOM 2932 N N . LYS B 1 105 ? 53.492 -8.972 21.850 1.00 19.09 106 LYS B N 1
ATOM 2933 C CA . LYS B 1 105 ? 52.360 -9.709 22.398 1.00 21.37 106 LYS B CA 1
ATOM 2934 C C . LYS B 1 105 ? 51.110 -9.631 21.517 1.00 19.84 106 LYS B C 1
ATOM 2935 O O . LYS B 1 105 ? 50.340 -10.589 21.448 1.00 21.92 106 LYS B O 1
ATOM 2941 N N . ALA B 1 106 ? 50.912 -8.503 20.840 1.00 17.04 107 ALA B N 1
ATOM 2942 C CA . ALA B 1 106 ? 49.744 -8.326 19.983 1.00 17.05 107 ALA B CA 1
ATOM 2943 C C . ALA B 1 106 ? 49.842 -9.154 18.699 1.00 17.88 107 ALA B C 1
ATOM 2944 O O . ALA B 1 106 ? 48.857 -9.305 17.971 1.00 17.71 107 ALA B O 1
ATOM 2946 N N . GLY B 1 107 ? 51.036 -9.678 18.423 1.00 17.04 108 GLY B N 1
ATOM 2947 C CA . GLY B 1 107 ? 51.225 -10.507 17.244 1.00 19.35 108 GLY B CA 1
ATOM 2948 C C . GLY B 1 107 ? 52.093 -9.981 16.111 1.00 18.59 108 GLY B C 1
ATOM 2949 O O . GLY B 1 107 ? 52.178 -10.629 15.065 1.00 20.15 108 GLY B O 1
ATOM 2950 N N . ALA B 1 108 ? 52.736 -8.830 16.293 1.00 16.68 109 ALA B N 1
ATOM 2951 C CA . ALA B 1 108 ? 53.588 -8.271 15.237 1.00 17.24 109 ALA B CA 1
ATOM 2952 C C . ALA B 1 108 ? 54.879 -9.066 15.012 1.00 16.70 109 ALA B C 1
ATOM 2953 O O . ALA B 1 108 ? 55.335 -9.806 15.891 1.00 17.97 109 ALA B O 1
ATOM 2955 N N . ALA B 1 109 ? 55.462 -8.913 13.827 1.00 16.62 110 ALA B N 1
ATOM 2956 C CA . ALA B 1 109 ? 56.702 -9.609 13.475 1.00 16.38 110 ALA B CA 1
ATOM 2957 C C . ALA B 1 109 ? 57.901 -8.684 13.651 1.00 16.65 110 ALA B C 1
ATOM 2958 O O . ALA B 1 109 ? 59.035 -9.132 13.777 1.00 18.00 110 ALA B O 1
ATOM 2960 N N . GLY B 1 110 ? 57.641 -7.381 13.638 1.00 16.06 111 GLY B N 1
ATOM 2961 C CA . GLY B 1 110 ? 58.703 -6.418 13.808 1.00 15.25 111 GLY B CA 1
ATOM 2962 C C . GLY B 1 110 ? 58.115 -5.025 13.773 1.00 13.84 111 GLY B C 1
ATOM 2963 O O . GLY B 1 110 ? 56.914 -4.866 13.567 1.00 13.66 111 GLY B O 1
ATOM 2964 N N . LEU B 1 111 ? 58.952 -4.023 13.999 1.00 15.63 112 LEU B N 1
ATOM 2965 C CA . LEU B 1 111 ? 58.505 -2.644 13.971 1.00 15.44 112 LEU B CA 1
ATOM 2966 C C . LEU B 1 111 ? 59.673 -1.753 13.600 1.00 17.26 112 LEU B C 1
ATOM 2967 O O . LEU B 1 111 ? 60.831 -2.171 13.656 1.00 17.52 112 LEU B O 1
ATOM 2972 N N . HIS B 1 112 ? 59.365 -0.537 13.174 1.00 15.40 113 HIS B N 1
ATOM 2973 C CA . HIS B 1 112 ? 60.418 0.423 12.919 1.00 16.91 113 HIS B CA 1
ATOM 2974 C C . HIS B 1 112 ? 60.144 1.654 13.782 1.00 16.42 113 HIS B C 1
ATOM 2975 O O . HIS B 1 112 ? 58.988 2.000 14.067 1.00 17.10 113 HIS B O 1
ATOM 2982 N N . ILE B 1 113 ? 61.227 2.258 14.256 1.00 16.72 114 ILE B N 1
ATOM 2983 C CA . ILE B 1 113 ? 61.176 3.458 15.075 1.00 17.40 114 ILE B CA 1
ATOM 2984 C C . ILE B 1 113 ? 62.035 4.463 14.312 1.00 18.48 114 ILE B C 1
ATOM 2985 O O . ILE B 1 113 ? 63.055 4.086 13.717 1.00 17.38 114 ILE B O 1
ATOM 2990 N N . GLU B 1 114 ? 61.611 5.725 14.291 1.00 18.39 115 GLU B N 1
ATOM 2991 C CA . GLU B 1 114 ? 62.336 6.741 13.542 1.00 18.65 115 GLU B CA 1
ATOM 2992 C C . GLU B 1 114 ? 63.016 7.763 14.432 1.00 17.90 115 GLU B C 1
ATOM 2993 O O . GLU B 1 114 ? 62.784 7.794 15.642 1.00 17.04 115 GLU B O 1
ATOM 2999 N N . ASP B 1 115 ? 63.845 8.609 13.820 1.00 17.82 116 ASP B N 1
ATOM 3000 C CA . ASP B 1 115 ? 64.583 9.620 14.575 1.00 18.48 116 ASP B CA 1
ATOM 3001 C C . ASP B 1 115 ? 63.979 11.019 14.597 1.00 19.29 116 ASP B C 1
ATOM 3002 O O . ASP B 1 115 ? 64.684 12.001 14.822 1.00 20.77 116 ASP B O 1
ATOM 3007 N N . GLN B 1 116 ? 62.673 11.111 14.386 1.00 19.85 117 GLN B N 1
ATOM 3008 C CA . GLN B 1 116 ? 62.010 12.405 14.426 1.00 21.03 117 GLN B CA 1
ATOM 3009 C C . GLN B 1 116 ? 61.699 12.824 15.859 1.00 23.45 117 GLN B C 1
ATOM 3010 O O . GLN B 1 116 ? 61.759 12.017 16.785 1.00 22.41 117 GLN B O 1
ATOM 3016 N N . VAL B 1 117 ? 61.386 14.101 16.039 1.00 26.27 118 VAL B N 1
ATOM 3017 C CA . VAL B 1 117 ? 61.039 14.609 17.353 1.00 29.65 118 VAL B CA 1
ATOM 3018 C C . VAL B 1 117 ? 59.582 14.206 17.620 1.00 31.92 118 VAL B C 1
ATOM 3019 O O . VAL B 1 117 ? 58.906 13.657 16.737 1.00 33.03 118 VAL B O 1
ATOM 3023 N N . GLY B 1 118 ? 59.114 14.454 18.839 1.00 31.78 119 GLY B N 1
ATOM 3024 C CA . GLY B 1 118 ? 57.755 14.105 19.229 1.00 32.43 119 GLY B CA 1
ATOM 3025 C C . GLY B 1 118 ? 56.655 14.056 18.177 1.00 31.88 119 GLY B C 1
ATOM 3026 O O . GLY B 1 118 ? 56.285 12.983 17.699 1.00 33.78 119 GLY B O 1
ATOM 3027 N N . ALA B 1 119 ? 56.101 15.215 17.837 1.00 30.16 120 ALA B N 1
ATOM 3028 C CA . ALA B 1 119 ? 55.033 15.274 16.852 1.00 27.74 120 ALA B CA 1
ATOM 3029 C C . ALA B 1 119 ? 55.629 15.100 15.460 1.00 26.73 120 ALA B C 1
ATOM 3030 O O . ALA B 1 119 ? 55.886 16.074 14.755 1.00 27.10 120 ALA B O 1
ATOM 3032 N N . LYS B 1 120 ? 55.855 13.851 15.071 1.00 24.22 121 LYS B N 1
ATOM 3033 C CA . LYS B 1 120 ? 56.441 13.566 13.766 1.00 23.14 121 LYS B CA 1
ATOM 3034 C C . LYS B 1 120 ? 55.468 13.819 12.619 1.00 22.30 121 LYS B C 1
ATOM 3035 O O . LYS B 1 120 ? 54.283 14.087 12.841 1.00 22.15 121 LYS B O 1
ATOM 3041 N N . ARG B 1 121 ? 55.990 13.765 11.398 1.00 20.41 122 ARG B N 1
ATOM 3042 C CA . ARG B 1 121 ? 55.184 13.944 10.203 1.00 19.31 122 ARG B CA 1
ATOM 3043 C C . ARG B 1 121 ? 55.700 12.985 9.137 1.00 19.48 122 ARG B C 1
ATOM 3044 O O . ARG B 1 121 ? 56.751 12.350 9.308 1.00 19.02 122 ARG B O 1
ATOM 3052 N N . SER B 1 122 ? 54.952 12.863 8.045 1.00 17.44 123 SER B N 1
ATOM 3053 C CA . SER B 1 122 ? 55.343 11.992 6.949 1.00 19.12 123 SER B CA 1
ATOM 3054 C C . SER B 1 122 ? 56.764 12.333 6.480 1.00 19.80 123 SER B C 1
ATOM 3055 O O . SER B 1 122 ? 57.139 13.502 6.390 1.00 20.90 123 SER B O 1
ATOM 3058 N N . GLY B 1 123 ? 57.550 11.306 6.184 1.00 20.91 124 GLY B N 1
ATOM 3059 C CA . GLY B 1 123 ? 58.909 11.535 5.729 1.00 20.26 124 GLY B CA 1
ATOM 3060 C C . GLY B 1 123 ? 58.954 12.271 4.402 1.00 20.58 124 GLY B C 1
ATOM 3061 O O . GLY B 1 123 ? 60.016 12.717 3.965 1.00 19.79 124 GLY B O 1
ATOM 3062 N N . HIS B 1 124 ? 57.796 12.411 3.760 1.00 21.56 125 HIS B N 1
ATOM 3063 C CA . HIS B 1 124 ? 57.721 13.092 2.475 1.00 22.18 125 HIS B CA 1
ATOM 3064 C C . HIS B 1 124 ? 57.189 14.514 2.562 1.00 23.38 125 HIS B C 1
ATOM 3065 O O . HIS B 1 124 ? 56.886 15.139 1.542 1.00 24.61 125 HIS B O 1
ATOM 3072 N N . ARG B 1 125 ? 57.099 15.020 3.789 1.00 22.37 126 ARG B N 1
ATOM 3073 C CA . ARG B 1 125 ? 56.636 16.378 4.053 1.00 22.26 126 ARG B CA 1
ATOM 3074 C C . ARG B 1 125 ? 57.863 17.231 4.338 1.00 21.80 126 ARG B C 1
ATOM 3075 O O . ARG B 1 125 ? 58.906 16.719 4.750 1.00 20.93 126 ARG B O 1
ATOM 3083 N N . PRO B 1 126 ? 57.758 18.546 4.120 1.00 22.96 127 PRO B N 1
ATOM 3084 C CA . PRO B 1 126 ? 58.912 19.406 4.387 1.00 24.22 127 PRO B CA 1
ATOM 3085 C C . PRO B 1 126 ? 58.972 19.804 5.859 1.00 24.35 127 PRO B C 1
ATOM 3086 O O . PRO B 1 126 ? 58.039 19.548 6.624 1.00 24.63 127 PRO B O 1
ATOM 3090 N N . ASN B 1 127 ? 60.087 20.410 6.251 1.00 24.73 128 ASN B N 1
ATOM 3091 C CA . ASN B 1 127 ? 60.271 20.889 7.614 1.00 26.03 128 ASN B CA 1
ATOM 3092 C C . ASN B 1 127 ? 60.251 19.850 8.732 1.00 24.85 128 ASN B C 1
ATOM 3093 O O . ASN B 1 127 ? 59.660 20.076 9.787 1.00 25.40 128 ASN B O 1
ATOM 3098 N N . LYS B 1 128 ? 60.903 18.716 8.507 1.00 24.29 129 LYS B N 1
ATOM 3099 C CA . LYS B 1 128 ? 60.970 17.683 9.533 1.00 24.33 129 LYS B CA 1
ATOM 3100 C C . LYS B 1 128 ? 62.036 18.077 10.558 1.00 25.16 129 LYS B C 1
ATOM 3101 O O . LYS B 1 128 ? 62.959 18.837 10.254 1.00 23.95 129 LYS B O 1
ATOM 3107 N N . ALA B 1 129 ? 61.890 17.583 11.781 1.00 24.40 130 ALA B N 1
ATOM 3108 C CA . ALA B 1 129 ? 62.864 17.857 12.827 1.00 25.37 130 ALA B CA 1
ATOM 3109 C C . ALA B 1 129 ? 63.279 16.496 13.376 1.00 25.45 130 ALA B C 1
ATOM 3110 O O . ALA B 1 129 ? 62.430 15.635 13.626 1.00 26.36 130 ALA B O 1
ATOM 3112 N N . ILE B 1 130 ? 64.579 16.288 13.543 1.00 25.47 131 ILE B N 1
ATOM 3113 C CA . ILE B 1 130 ? 65.054 15.018 14.057 1.00 25.68 131 ILE B CA 1
ATOM 3114 C C . ILE B 1 130 ? 65.890 15.195 15.316 1.00 25.30 131 ILE B C 1
ATOM 3115 O O . ILE B 1 130 ? 66.514 16.241 15.524 1.00 26.44 131 ILE B O 1
ATOM 3120 N N . VAL B 1 131 ? 65.889 14.171 16.162 1.00 23.68 132 VAL B N 1
ATOM 3121 C CA . VAL B 1 131 ? 66.651 14.210 17.400 1.00 23.17 132 VAL B CA 1
ATOM 3122 C C . VAL B 1 131 ? 68.132 13.960 17.117 1.00 23.35 132 VAL B C 1
ATOM 3123 O O . VAL B 1 131 ? 68.510 13.586 16.008 1.00 22.79 132 VAL B O 1
ATOM 3127 N N . SER B 1 132 ? 68.972 14.171 18.122 1.00 23.54 133 SER B N 1
ATOM 3128 C CA . SER B 1 132 ? 70.398 13.956 17.936 1.00 25.14 133 SER B CA 1
ATOM 3129 C C . SER B 1 132 ? 70.678 12.485 17.669 1.00 24.63 133 SER B C 1
ATOM 3130 O O . SER B 1 132 ? 69.859 11.614 17.975 1.00 22.41 133 SER B O 1
ATOM 3133 N N . LYS B 1 133 ? 71.835 12.213 17.079 1.00 24.70 134 LYS B N 1
ATOM 3134 C CA . LYS B 1 133 ? 72.222 10.846 16.784 1.00 24.46 134 LYS B CA 1
ATOM 3135 C C . LYS B 1 133 ? 72.203 10.041 18.082 1.00 24.78 134 LYS B C 1
ATOM 3136 O O . LYS B 1 133 ? 71.682 8.919 18.130 1.00 23.66 134 LYS B O 1
ATOM 3142 N N . GLU B 1 134 ? 72.748 10.636 19.140 1.00 24.86 135 GLU B N 1
ATOM 3143 C CA . GLU B 1 134 ? 72.812 9.997 20.450 1.00 25.44 135 GLU B CA 1
ATOM 3144 C C . GLU B 1 134 ? 71.431 9.703 21.021 1.00 24.80 135 GLU B C 1
ATOM 3145 O O . GLU B 1 134 ? 71.216 8.660 21.632 1.00 22.66 135 GLU B O 1
ATOM 3151 N N . GLU B 1 135 ? 70.501 10.634 20.844 1.00 23.30 136 GLU B N 1
ATOM 3152 C CA . GLU B 1 135 ? 69.158 10.439 21.363 1.00 24.11 136 GLU B CA 1
ATOM 3153 C C . GLU B 1 135 ? 68.489 9.268 20.646 1.00 21.39 136 GLU B C 1
ATOM 3154 O O . GLU B 1 135 ? 67.777 8.484 21.269 1.00 19.98 136 GLU B O 1
ATOM 3160 N N . MET B 1 136 ? 68.718 9.142 19.340 1.00 19.88 137 MET B N 1
ATOM 3161 C CA . MET B 1 136 ? 68.123 8.028 18.599 1.00 18.69 137 MET B CA 1
ATOM 3162 C C . MET B 1 136 ? 68.779 6.707 19.006 1.00 19.64 137 MET B C 1
ATOM 3163 O O . MET B 1 136 ? 68.113 5.675 19.115 1.00 17.70 137 MET B O 1
ATOM 3168 N N . VAL B 1 137 ? 70.088 6.731 19.220 1.00 19.68 138 VAL B N 1
ATOM 3169 C CA . VAL B 1 137 ? 70.779 5.516 19.641 1.00 19.39 138 VAL B CA 1
ATOM 3170 C C . VAL B 1 137 ? 70.164 4.994 20.948 1.00 20.13 138 VAL B C 1
ATOM 3171 O O . VAL B 1 137 ? 70.004 3.785 21.139 1.00 19.24 138 VAL B O 1
ATOM 3175 N N . ASP B 1 138 ? 69.802 5.903 21.841 1.00 18.77 139 ASP B N 1
ATOM 3176 C CA . ASP B 1 138 ? 69.197 5.503 23.105 1.00 20.73 139 ASP B CA 1
ATOM 3177 C C . ASP B 1 138 ? 67.824 4.864 22.878 1.00 20.32 139 ASP B C 1
ATOM 3178 O O . ASP B 1 138 ? 67.463 3.900 23.553 1.00 19.67 139 ASP B O 1
ATOM 3183 N N . ARG B 1 139 ? 67.056 5.405 21.936 1.00 19.53 140 ARG B N 1
ATOM 3184 C CA . ARG B 1 139 ? 65.741 4.839 21.658 1.00 19.42 140 ARG B CA 1
ATOM 3185 C C . ARG B 1 139 ? 65.902 3.435 21.081 1.00 18.32 140 ARG B C 1
ATOM 3186 O O . ARG B 1 139 ? 65.153 2.534 21.422 1.00 17.93 140 ARG B O 1
ATOM 3194 N N . ILE B 1 140 ? 66.898 3.249 20.217 1.00 17.67 141 ILE B N 1
ATOM 3195 C CA . ILE B 1 140 ? 67.146 1.944 19.612 1.00 16.92 141 ILE B CA 1
ATOM 3196 C C . ILE B 1 140 ? 67.623 0.955 20.670 1.00 17.73 141 ILE B C 1
ATOM 3197 O O . ILE B 1 140 ? 67.190 -0.195 20.684 1.00 17.53 141 ILE B O 1
ATOM 3202 N N . ARG B 1 141 ? 68.513 1.402 21.552 1.00 19.17 142 ARG B N 1
ATOM 3203 C CA . ARG B 1 141 ? 69.022 0.530 22.611 1.00 19.81 142 ARG B CA 1
ATOM 3204 C C . ARG B 1 141 ? 67.867 0.067 23.493 1.00 19.01 142 ARG B C 1
ATOM 3205 O O . ARG B 1 141 ? 67.756 -1.116 23.813 1.00 18.26 142 ARG B O 1
ATOM 3213 N N . ALA B 1 142 ? 66.992 0.993 23.866 1.00 17.41 143 ALA B N 1
ATOM 3214 C CA . ALA B 1 142 ? 65.840 0.629 24.684 1.00 17.87 143 ALA B CA 1
ATOM 3215 C C . ALA B 1 142 ? 64.944 -0.383 23.954 1.00 17.38 143 ALA B C 1
ATOM 3216 O O . ALA B 1 142 ? 64.440 -1.317 24.561 1.00 18.87 143 ALA B O 1
ATOM 3218 N N . ALA B 1 143 ? 64.753 -0.204 22.648 1.00 16.70 144 ALA B N 1
ATOM 3219 C CA . ALA B 1 143 ? 63.893 -1.110 21.888 1.00 16.55 144 ALA B CA 1
ATOM 3220 C C . ALA B 1 143 ? 64.460 -2.516 21.787 1.00 17.17 144 ALA B C 1
ATOM 3221 O O . ALA B 1 143 ? 63.754 -3.499 22.015 1.00 17.32 144 ALA B O 1
ATOM 3223 N N . VAL B 1 144 ? 65.737 -2.614 21.433 1.00 17.64 145 VAL B N 1
ATOM 3224 C CA . VAL B 1 144 ? 66.376 -3.916 21.301 1.00 19.03 145 VAL B CA 1
ATOM 3225 C C . VAL B 1 144 ? 66.390 -4.671 22.628 1.00 19.72 145 VAL B C 1
ATOM 3226 O O . VAL B 1 144 ? 66.071 -5.865 22.679 1.00 20.46 145 VAL B O 1
ATOM 3230 N N . ASP B 1 145 ? 66.728 -3.975 23.706 1.00 19.99 146 ASP B N 1
ATOM 3231 C CA . ASP B 1 145 ? 66.776 -4.607 25.022 1.00 22.45 146 ASP B CA 1
ATOM 3232 C C . ASP B 1 145 ? 65.406 -5.093 25.493 1.00 21.82 146 ASP B C 1
ATOM 3233 O O . ASP B 1 145 ? 65.315 -5.979 26.345 1.00 22.81 146 ASP B O 1
ATOM 3238 N N . ALA B 1 146 ? 64.343 -4.529 24.924 1.00 20.07 147 ALA B N 1
ATOM 3239 C CA . ALA B 1 146 ? 62.982 -4.892 25.315 1.00 20.59 147 ALA B CA 1
ATOM 3240 C C . ALA B 1 146 ? 62.443 -6.146 24.634 1.00 21.39 147 ALA B C 1
ATOM 3241 O O . ALA B 1 146 ? 61.456 -6.730 25.089 1.00 21.26 147 ALA B O 1
ATOM 3243 N N . LYS B 1 147 ? 63.086 -6.565 23.551 1.00 20.69 148 LYS B N 1
ATOM 3244 C CA . LYS B 1 147 ? 62.641 -7.742 22.812 1.00 21.96 148 LYS B CA 1
ATOM 3245 C C . LYS B 1 147 ? 62.415 -8.965 23.698 1.00 24.09 148 LYS B C 1
ATOM 3246 O O . LYS B 1 147 ? 63.324 -9.398 24.418 1.00 23.40 148 LYS B O 1
ATOM 3252 N N . THR B 1 148 ? 61.200 -9.512 23.641 1.00 23.47 149 THR B N 1
ATOM 3253 C CA . THR B 1 148 ? 60.845 -10.697 24.416 1.00 24.80 149 THR B CA 1
ATOM 3254 C C . THR B 1 148 ? 60.902 -11.924 23.513 1.00 26.06 149 THR B C 1
ATOM 3255 O O . THR B 1 148 ? 60.862 -13.065 23.977 1.00 27.70 149 THR B O 1
ATOM 3259 N N . ASP B 1 149 ? 60.993 -11.665 22.214 1.00 26.49 150 ASP B N 1
ATOM 3260 C CA . ASP B 1 149 ? 61.103 -12.699 21.195 1.00 27.08 150 ASP B CA 1
ATOM 3261 C C . ASP B 1 149 ? 62.381 -12.305 20.465 1.00 26.73 150 ASP B C 1
ATOM 3262 O O . ASP B 1 149 ? 62.429 -11.265 19.810 1.00 25.31 150 ASP B O 1
ATOM 3267 N N . PRO B 1 150 ? 63.443 -13.116 20.581 1.00 26.50 151 PRO B N 1
ATOM 3268 C CA . PRO B 1 150 ? 64.697 -12.776 19.904 1.00 26.24 151 PRO B CA 1
ATOM 3269 C C . PRO B 1 150 ? 64.605 -12.559 18.395 1.00 24.93 151 PRO B C 1
ATOM 3270 O O . PRO B 1 150 ? 65.416 -11.829 17.825 1.00 24.63 151 PRO B O 1
ATOM 3274 N N . ASP B 1 151 ? 63.622 -13.185 17.751 1.00 23.62 152 ASP B N 1
ATOM 3275 C CA . ASP B 1 151 ? 63.455 -13.056 16.304 1.00 23.02 152 ASP B CA 1
ATOM 3276 C C . ASP B 1 151 ? 62.578 -11.884 15.874 1.00 22.24 152 ASP B C 1
ATOM 3277 O O . ASP B 1 151 ? 62.446 -11.606 14.677 1.00 21.15 152 ASP B O 1
ATOM 3282 N N . PHE B 1 152 ? 61.971 -11.202 16.839 1.00 21.40 153 PHE B N 1
ATOM 3283 C CA . PHE B 1 152 ? 61.162 -10.031 16.512 1.00 19.91 153 PHE B CA 1
ATOM 3284 C C . PHE B 1 152 ? 62.170 -9.060 15.908 1.00 21.47 153 PHE B C 1
ATOM 3285 O O . PHE B 1 152 ? 63.319 -8.989 16.367 1.00 20.85 153 PHE B O 1
ATOM 3293 N N . VAL B 1 153 ? 61.760 -8.302 14.895 1.00 19.46 154 VAL B N 1
ATOM 3294 C CA . VAL B 1 153 ? 62.686 -7.377 14.246 1.00 18.73 154 VAL B CA 1
ATOM 3295 C C . VAL B 1 153 ? 62.591 -5.915 14.658 1.00 19.53 154 VAL B C 1
ATOM 3296 O O . VAL B 1 153 ? 61.503 -5.324 14.653 1.00 18.31 154 VAL B O 1
ATOM 3300 N N . ILE B 1 154 ? 63.735 -5.333 15.013 1.00 17.72 155 ILE B N 1
ATOM 3301 C CA . ILE B 1 154 ? 63.781 -3.912 15.350 1.00 17.98 155 ILE B CA 1
ATOM 3302 C C . ILE B 1 154 ? 64.481 -3.212 14.183 1.00 19.55 155 ILE B C 1
ATOM 3303 O O . ILE B 1 154 ? 65.692 -3.366 13.967 1.00 17.93 155 ILE B O 1
ATOM 3308 N N . MET B 1 155 ? 63.694 -2.469 13.410 1.00 18.30 156 MET B N 1
ATOM 3309 C CA . MET B 1 155 ? 64.187 -1.733 12.254 1.00 18.03 156 MET B CA 1
ATOM 3310 C C . MET B 1 155 ? 64.271 -0.244 12.591 1.00 17.48 156 MET B C 1
ATOM 3311 O O . MET B 1 155 ? 63.378 0.302 13.231 1.00 18.15 156 MET B O 1
ATOM 3316 N N . ALA B 1 156 ? 65.356 0.404 12.180 1.00 17.81 157 ALA B N 1
ATOM 3317 C CA . ALA B 1 156 ? 65.528 1.828 12.428 1.00 18.03 157 ALA B CA 1
ATOM 3318 C C . ALA B 1 156 ? 65.257 2.613 11.158 1.00 18.47 157 ALA B C 1
ATOM 3319 O O . ALA B 1 156 ? 65.714 2.248 10.075 1.00 18.92 157 ALA B O 1
ATOM 3321 N N . ARG B 1 157 ? 64.510 3.697 11.299 1.00 18.74 158 ARG B N 1
ATOM 3322 C CA . ARG B 1 157 ? 64.193 4.554 10.176 1.00 18.27 158 ARG B CA 1
ATOM 3323 C C . ARG B 1 157 ? 64.850 5.906 10.407 1.00 19.66 158 ARG B C 1
ATOM 3324 O O . ARG B 1 157 ? 64.837 6.426 11.528 1.00 18.04 158 ARG B O 1
ATOM 3332 N N . THR B 1 158 ? 65.454 6.464 9.362 1.00 18.37 159 THR B N 1
ATOM 3333 C CA . THR B 1 158 ? 66.046 7.783 9.505 1.00 18.46 159 THR B CA 1
ATOM 3334 C C . THR B 1 158 ? 65.411 8.734 8.516 1.00 18.48 159 THR B C 1
ATOM 3335 O O . THR B 1 158 ? 65.233 8.405 7.340 1.00 18.07 159 THR B O 1
ATOM 3339 N N . ASP B 1 159 ? 65.063 9.911 9.018 1.00 18.09 160 ASP B N 1
ATOM 3340 C CA . ASP B 1 159 ? 64.458 10.960 8.216 1.00 19.97 160 ASP B CA 1
ATOM 3341 C C . ASP B 1 159 ? 65.476 12.072 7.991 1.00 20.34 160 ASP B C 1
ATOM 3342 O O . ASP B 1 159 ? 65.110 13.182 7.610 1.00 20.86 160 ASP B O 1
ATOM 3347 N N . ALA B 1 160 ? 66.755 11.770 8.201 1.00 21.06 161 ALA B N 1
ATOM 3348 C CA . ALA B 1 160 ? 67.802 12.781 8.080 1.00 21.51 161 ALA B CA 1
ATOM 3349 C C . ALA B 1 160 ? 68.246 13.223 6.686 1.00 21.65 161 ALA B C 1
ATOM 3350 O O . ALA B 1 160 ? 68.905 14.253 6.565 1.00 22.40 161 ALA B O 1
ATOM 3352 N N . LEU B 1 161 ? 67.912 12.470 5.643 1.00 21.84 162 LEU B N 1
ATOM 3353 C CA . LEU B 1 161 ? 68.345 12.858 4.297 1.00 21.54 162 LEU B CA 1
ATOM 3354 C C . LEU B 1 161 ? 67.912 14.274 3.925 1.00 22.74 162 LEU B C 1
ATOM 3355 O O . LEU B 1 161 ? 68.741 15.094 3.516 1.00 22.09 162 LEU B O 1
ATOM 3360 N N . ALA B 1 162 ? 66.622 14.566 4.078 1.00 21.19 163 ALA B N 1
ATOM 3361 C CA . ALA B 1 162 ? 66.089 15.890 3.737 1.00 22.04 163 ALA B CA 1
ATOM 3362 C C . ALA B 1 162 ? 66.516 16.985 4.699 1.00 22.44 163 ALA B C 1
ATOM 3363 O O . ALA B 1 162 ? 66.506 18.161 4.344 1.00 24.34 163 ALA B O 1
ATOM 3365 N N . VAL B 1 163 ? 66.882 16.603 5.916 1.00 23.30 164 VAL B N 1
ATOM 3366 C CA . VAL B 1 163 ? 67.280 17.576 6.925 1.00 23.22 164 VAL B CA 1
ATOM 3367 C C . VAL B 1 163 ? 68.779 17.855 6.983 1.00 23.86 164 VAL B C 1
ATOM 3368 O O . VAL B 1 163 ? 69.189 19.009 7.073 1.00 25.05 164 VAL B O 1
ATOM 3372 N N . GLU B 1 164 ? 69.594 16.806 6.923 1.00 24.61 165 GLU B N 1
ATOM 3373 C CA . GLU B 1 164 ? 71.040 16.986 7.032 1.00 25.07 165 GLU B CA 1
ATOM 3374 C C . GLU B 1 164 ? 71.882 16.567 5.827 1.00 24.72 165 GLU B C 1
ATOM 3375 O O . GLU B 1 164 ? 73.097 16.777 5.819 1.00 25.05 165 GLU B O 1
ATOM 3381 N N . GLY B 1 165 ? 71.257 15.971 4.821 1.00 23.89 166 GLY B N 1
ATOM 3382 C CA . GLY B 1 165 ? 72.011 15.554 3.654 1.00 23.80 166 GLY B CA 1
ATOM 3383 C C . GLY B 1 165 ? 72.380 14.084 3.698 1.00 24.33 166 GLY B C 1
ATOM 3384 O O . GLY B 1 165 ? 72.289 13.440 4.743 1.00 23.74 166 GLY B O 1
ATOM 3385 N N . LEU B 1 166 ? 72.821 13.560 2.561 1.00 23.32 167 LEU B N 1
ATOM 3386 C CA . LEU B 1 166 ? 73.169 12.149 2.444 1.00 24.07 167 LEU B CA 1
ATOM 3387 C C . LEU B 1 166 ? 74.280 11.649 3.367 1.00 24.15 167 LEU B C 1
ATOM 3388 O O . LEU B 1 166 ? 74.112 10.631 4.043 1.00 23.74 167 LEU B O 1
ATOM 3393 N N . ASP B 1 167 ? 75.423 12.336 3.388 1.00 24.78 168 ASP B N 1
ATOM 3394 C CA . ASP B 1 167 ? 76.530 11.902 4.239 1.00 24.66 168 ASP B CA 1
ATOM 3395 C C . ASP B 1 167 ? 76.119 11.830 5.709 1.00 24.19 168 ASP B C 1
ATOM 3396 O O . ASP B 1 167 ? 76.497 10.898 6.424 1.00 24.54 168 ASP B O 1
ATOM 3401 N N . ALA B 1 168 ? 75.357 12.821 6.157 1.00 23.53 169 ALA B N 1
ATOM 3402 C CA . ALA B 1 168 ? 74.896 12.859 7.543 1.00 24.19 169 ALA B CA 1
ATOM 3403 C C . ALA B 1 168 ? 73.934 11.703 7.809 1.00 23.12 169 ALA B C 1
ATOM 3404 O O . ALA B 1 168 ? 73.987 11.063 8.865 1.00 22.25 169 ALA B O 1
ATOM 3406 N N . ALA B 1 169 ? 73.052 11.447 6.847 1.00 23.29 170 ALA B N 1
ATOM 3407 C CA . ALA B 1 169 ? 72.079 10.364 6.971 1.00 22.34 170 ALA B CA 1
ATOM 3408 C C . ALA B 1 169 ? 72.781 9.009 7.054 1.00 22.60 170 ALA B C 1
ATOM 3409 O O . ALA B 1 169 ? 72.381 8.144 7.834 1.00 21.74 170 ALA B O 1
ATOM 3411 N N . ILE B 1 170 ? 73.824 8.822 6.248 1.00 20.75 171 ILE B N 1
ATOM 3412 C CA . ILE B 1 170 ? 74.549 7.556 6.260 1.00 21.28 171 ILE B CA 1
ATOM 3413 C C . ILE B 1 170 ? 75.304 7.371 7.571 1.00 22.36 171 ILE B C 1
ATOM 3414 O O . ILE B 1 170 ? 75.362 6.265 8.111 1.00 21.68 171 ILE B O 1
ATOM 3419 N N . GLU B 1 171 ? 75.869 8.455 8.090 1.00 22.01 172 GLU B N 1
ATOM 3420 C CA . GLU B 1 171 ? 76.587 8.382 9.359 1.00 24.06 172 GLU B CA 1
ATOM 3421 C C . GLU B 1 171 ? 75.608 7.984 10.474 1.00 22.66 172 GLU B C 1
ATOM 3422 O O . GLU B 1 171 ? 75.953 7.206 11.362 1.00 21.26 172 GLU B O 1
ATOM 3428 N N . ARG B 1 172 ? 74.387 8.513 10.422 1.00 20.88 173 ARG B N 1
ATOM 3429 C CA . ARG B 1 172 ? 73.389 8.164 11.428 1.00 21.35 173 ARG B CA 1
ATOM 3430 C C . ARG B 1 172 ? 73.031 6.687 11.306 1.00 20.66 173 ARG B C 1
ATOM 3431 O O . ARG B 1 172 ? 72.985 5.965 12.307 1.00 21.43 173 ARG B O 1
ATOM 3439 N N . ALA B 1 173 ? 72.795 6.238 10.076 1.00 20.65 174 ALA B N 1
ATOM 3440 C CA . ALA B 1 173 ? 72.452 4.845 9.817 1.00 20.89 174 ALA B CA 1
ATOM 3441 C C . ALA B 1 173 ? 73.516 3.920 10.403 1.00 20.86 174 ALA B C 1
ATOM 3442 O O . ALA B 1 173 ? 73.202 2.895 11.015 1.00 21.34 174 ALA B O 1
ATOM 3444 N N . GLN B 1 174 ? 74.783 4.268 10.206 1.00 21.14 175 GLN B N 1
ATOM 3445 C CA . GLN B 1 174 ? 75.858 3.440 10.746 1.00 21.09 175 GLN B CA 1
ATOM 3446 C C . GLN B 1 174 ? 75.767 3.357 12.270 1.00 20.49 175 GLN B C 1
ATOM 3447 O O . GLN B 1 174 ? 75.920 2.284 12.851 1.00 21.32 175 GLN B O 1
ATOM 3453 N N . ALA B 1 175 ? 75.517 4.495 12.912 1.00 19.81 176 ALA B N 1
ATOM 3454 C CA . ALA B 1 175 ? 75.398 4.538 14.363 1.00 20.41 176 ALA B CA 1
ATOM 3455 C C . ALA B 1 175 ? 74.193 3.731 14.839 1.00 19.28 176 ALA B C 1
ATOM 3456 O O . ALA B 1 175 ? 74.270 3.008 15.836 1.00 18.59 176 ALA B O 1
ATOM 3458 N N . TYR B 1 176 ? 73.079 3.855 14.122 1.00 20.41 177 TYR B N 1
ATOM 3459 C CA . TYR B 1 176 ? 71.860 3.140 14.493 1.00 19.57 177 TYR B CA 1
ATOM 3460 C C . TYR B 1 176 ? 72.050 1.636 14.441 1.00 20.57 177 TYR B C 1
ATOM 3461 O O . TYR B 1 176 ? 71.643 0.921 15.359 1.00 20.22 177 TYR B O 1
ATOM 3470 N N . VAL B 1 177 ? 72.664 1.153 13.364 1.00 20.86 178 VAL B N 1
ATOM 3471 C CA . VAL B 1 177 ? 72.908 -0.276 13.218 1.00 22.36 178 VAL B CA 1
ATOM 3472 C C . VAL B 1 177 ? 73.927 -0.736 14.257 1.00 23.42 178 VAL B C 1
ATOM 3473 O O . VAL B 1 177 ? 73.802 -1.818 14.826 1.00 23.41 178 VAL B O 1
ATOM 3477 N N . GLU B 1 178 ? 74.928 0.100 14.515 1.00 24.71 179 GLU B N 1
ATOM 3478 C CA . GLU B 1 178 ? 75.944 -0.220 15.507 1.00 27.18 179 GLU B CA 1
ATOM 3479 C C . GLU B 1 178 ? 75.278 -0.406 16.876 1.00 26.30 179 GLU B C 1
ATOM 3480 O O . GLU B 1 178 ? 75.695 -1.249 17.673 1.00 27.00 179 GLU B O 1
ATOM 3486 N N . ALA B 1 179 ? 74.234 0.380 17.131 1.00 24.45 180 ALA B N 1
ATOM 3487 C CA . ALA B 1 179 ? 73.499 0.326 18.397 1.00 24.60 180 ALA B CA 1
ATOM 3488 C C . ALA B 1 179 ? 72.549 -0.868 18.510 1.00 23.77 180 ALA B C 1
ATOM 3489 O O . ALA B 1 179 ? 71.921 -1.069 19.551 1.00 24.31 180 ALA B O 1
ATOM 3491 N N . GLY B 1 180 ? 72.422 -1.645 17.441 1.00 24.35 181 GLY B N 1
ATOM 3492 C CA . GLY B 1 180 ? 71.550 -2.806 17.493 1.00 23.16 181 GLY B CA 1
ATOM 3493 C C . GLY B 1 180 ? 70.418 -2.900 16.487 1.00 22.49 181 GLY B C 1
ATOM 3494 O O . GLY B 1 180 ? 69.768 -3.940 16.396 1.00 22.07 181 GLY B O 1
ATOM 3495 N N . ALA B 1 181 ? 70.153 -1.834 15.738 1.00 21.43 182 ALA B N 1
ATOM 3496 C CA . ALA B 1 181 ? 69.086 -1.897 14.742 1.00 21.21 182 ALA B CA 1
ATOM 3497 C C . ALA B 1 181 ? 69.451 -3.042 13.792 1.00 21.91 182 ALA B C 1
ATOM 3498 O O . ALA B 1 181 ? 70.586 -3.124 13.310 1.00 21.15 182 ALA B O 1
ATOM 3500 N N . GLU B 1 182 ? 68.486 -3.919 13.532 1.00 20.09 183 GLU B N 1
ATOM 3501 C CA . GLU B 1 182 ? 68.686 -5.107 12.706 1.00 21.47 183 GLU B CA 1
ATOM 3502 C C . GLU B 1 182 ? 68.442 -4.925 11.218 1.00 21.18 183 GLU B C 1
ATOM 3503 O O . GLU B 1 182 ? 68.918 -5.717 10.400 1.00 21.44 183 GLU B O 1
ATOM 3509 N N . MET B 1 183 ? 67.674 -3.896 10.879 1.00 18.89 184 MET B N 1
ATOM 3510 C CA . MET B 1 183 ? 67.368 -3.569 9.497 1.00 19.05 184 MET B CA 1
ATOM 3511 C C . MET B 1 183 ? 67.272 -2.054 9.445 1.00 17.89 184 MET B C 1
ATOM 3512 O O . MET B 1 183 ? 67.052 -1.417 10.476 1.00 17.96 184 MET B O 1
ATOM 3517 N N . LEU B 1 184 ? 67.444 -1.477 8.260 1.00 19.73 185 LEU B N 1
ATOM 3518 C CA . LEU B 1 184 ? 67.410 -0.024 8.104 1.00 20.75 185 LEU B CA 1
ATOM 3519 C C . LEU B 1 184 ? 66.398 0.457 7.069 1.00 22.16 185 LEU B C 1
ATOM 3520 O O . LEU B 1 184 ? 66.239 -0.145 6.004 1.00 21.62 185 LEU B O 1
ATOM 3525 N N . PHE B 1 185 ? 65.750 1.572 7.396 1.00 20.98 186 PHE B N 1
ATOM 3526 C CA . PHE B 1 185 ? 64.719 2.189 6.568 1.00 20.19 186 PHE B CA 1
ATOM 3527 C C . PHE B 1 185 ? 65.118 3.641 6.266 1.00 19.87 186 PHE B C 1
ATOM 3528 O O . PHE B 1 185 ? 64.783 4.555 7.023 1.00 19.81 186 PHE B O 1
ATOM 3536 N N . PRO B 1 186 ? 65.881 3.869 5.177 1.00 20.76 187 PRO B N 1
ATOM 3537 C CA . PRO B 1 186 ? 66.280 5.239 4.833 1.00 21.39 187 PRO B CA 1
ATOM 3538 C C . PRO B 1 186 ? 65.083 5.869 4.110 1.00 20.71 187 PRO B C 1
ATOM 3539 O O . PRO B 1 186 ? 64.797 5.561 2.949 1.00 21.60 187 PRO B O 1
ATOM 3543 N N . GLU B 1 187 ? 64.383 6.751 4.812 1.00 21.36 188 GLU B N 1
ATOM 3544 C CA . GLU B 1 187 ? 63.176 7.376 4.285 1.00 22.37 188 GLU B CA 1
ATOM 3545 C C . GLU B 1 187 ? 63.336 8.432 3.200 1.00 21.41 188 GLU B C 1
ATOM 3546 O O . GLU B 1 187 ? 64.300 9.198 3.177 1.00 21.47 188 GLU B O 1
ATOM 3552 N N . ALA B 1 188 ? 62.366 8.437 2.289 1.00 21.37 189 ALA B N 1
ATOM 3553 C CA . ALA B 1 188 ? 62.294 9.393 1.192 1.00 22.07 189 ALA B CA 1
ATOM 3554 C C . ALA B 1 188 ? 63.569 9.599 0.375 1.00 22.43 189 ALA B C 1
ATOM 3555 O O . ALA B 1 188 ? 64.006 10.736 0.164 1.00 23.20 189 ALA B O 1
ATOM 3557 N N . ILE B 1 189 ? 64.153 8.495 -0.080 1.00 22.65 190 ILE B N 1
ATOM 3558 C CA . ILE B 1 189 ? 65.353 8.527 -0.916 1.00 23.24 190 ILE B CA 1
ATOM 3559 C C . ILE B 1 189 ? 64.926 9.079 -2.282 1.00 24.00 190 ILE B C 1
ATOM 3560 O O . ILE B 1 189 ? 63.862 8.732 -2.797 1.00 23.06 190 ILE B O 1
ATOM 3565 N N . THR B 1 190 ? 65.760 9.929 -2.871 1.00 23.46 191 THR B N 1
ATOM 3566 C CA . THR B 1 190 ? 65.440 10.541 -4.154 1.00 24.41 191 THR B CA 1
ATOM 3567 C C . THR B 1 190 ? 66.112 9.909 -5.376 1.00 25.46 191 THR B C 1
ATOM 3568 O O . THR B 1 190 ? 65.621 10.049 -6.504 1.00 25.60 191 THR B O 1
ATOM 3572 N N . GLU B 1 191 ? 67.222 9.208 -5.157 1.00 25.49 192 GLU B N 1
ATOM 3573 C CA . GLU B 1 191 ? 67.956 8.582 -6.255 1.00 25.83 192 GLU B CA 1
ATOM 3574 C C . GLU B 1 191 ? 68.278 7.124 -5.944 1.00 24.98 192 GLU B C 1
ATOM 3575 O O . GLU B 1 191 ? 68.679 6.797 -4.828 1.00 22.59 192 GLU B O 1
ATOM 3581 N N . LEU B 1 192 ? 68.115 6.256 -6.939 1.00 24.69 193 LEU B N 1
ATOM 3582 C CA . LEU B 1 192 ? 68.364 4.824 -6.768 1.00 25.30 193 LEU B CA 1
ATOM 3583 C C . LEU B 1 192 ? 69.721 4.507 -6.147 1.00 24.90 193 LEU B C 1
ATOM 3584 O O . LEU B 1 192 ? 69.824 3.643 -5.278 1.00 24.57 193 LEU B O 1
ATOM 3589 N N . ALA B 1 193 ? 70.756 5.202 -6.608 1.00 24.50 194 ALA B N 1
ATOM 3590 C CA . ALA B 1 193 ? 72.122 4.978 -6.133 1.00 24.95 194 ALA B CA 1
ATOM 3591 C C . ALA B 1 193 ? 72.266 5.073 -4.620 1.00 24.97 194 ALA B C 1
ATOM 3592 O O . ALA B 1 193 ? 73.105 4.392 -4.033 1.00 24.01 194 ALA B O 1
ATOM 3594 N N . MET B 1 194 ? 71.446 5.916 -3.994 1.00 24.12 195 MET B N 1
ATOM 3595 C CA . MET B 1 194 ? 71.488 6.092 -2.547 1.00 23.36 195 MET B CA 1
ATOM 3596 C C . MET B 1 194 ? 71.196 4.810 -1.779 1.00 22.13 195 MET B C 1
ATOM 3597 O O . MET B 1 194 ? 71.817 4.552 -0.747 1.00 22.77 195 MET B O 1
ATOM 3602 N N . TYR B 1 195 ? 70.257 4.002 -2.265 1.00 21.53 196 TYR B N 1
ATOM 3603 C CA . TYR B 1 195 ? 69.933 2.753 -1.578 1.00 21.66 196 TYR B CA 1
ATOM 3604 C C . TYR B 1 195 ? 71.155 1.857 -1.486 1.00 22.15 196 TYR B C 1
ATOM 3605 O O . TYR B 1 195 ? 71.401 1.239 -0.456 1.00 20.93 196 TYR B O 1
ATOM 3614 N N . ARG B 1 196 ? 71.915 1.792 -2.575 1.00 23.17 197 ARG B N 1
ATOM 3615 C CA . ARG B 1 196 ? 73.126 0.977 -2.627 1.00 24.31 197 ARG B CA 1
ATOM 3616 C C . ARG B 1 196 ? 74.142 1.465 -1.594 1.00 23.29 197 ARG B C 1
ATOM 3617 O O . ARG B 1 196 ? 74.792 0.669 -0.910 1.00 24.90 197 ARG B O 1
ATOM 3625 N N . GLN B 1 197 ? 74.275 2.779 -1.481 1.00 24.76 198 GLN B N 1
ATOM 3626 C CA . GLN B 1 197 ? 75.210 3.368 -0.529 1.00 25.02 198 GLN B CA 1
ATOM 3627 C C . GLN B 1 197 ? 74.857 3.038 0.915 1.00 25.08 198 GLN B C 1
ATOM 3628 O O . GLN B 1 197 ? 75.745 2.798 1.730 1.00 24.57 198 GLN B O 1
ATOM 3634 N N . PHE B 1 198 ? 73.564 3.037 1.236 1.00 23.89 199 PHE B N 1
ATOM 3635 C CA . PHE B 1 198 ? 73.139 2.698 2.590 1.00 22.94 199 PHE B CA 1
ATOM 3636 C C . PHE B 1 198 ? 73.383 1.210 2.824 1.00 23.02 199 PHE B C 1
ATOM 3637 O O . PHE B 1 198 ? 73.897 0.813 3.867 1.00 23.92 199 PHE B O 1
ATOM 3645 N N . ALA B 1 199 ? 73.026 0.390 1.840 1.00 22.81 200 ALA B N 1
ATOM 3646 C CA . ALA B 1 199 ? 73.192 -1.055 1.956 1.00 23.23 200 ALA B CA 1
ATOM 3647 C C . ALA B 1 199 ? 74.643 -1.417 2.238 1.00 23.91 200 ALA B C 1
ATOM 3648 O O . ALA B 1 199 ? 74.932 -2.241 3.113 1.00 24.46 200 ALA B O 1
ATOM 3650 N N . ASP B 1 200 ? 75.553 -0.794 1.495 1.00 24.21 201 ASP B N 1
ATOM 3651 C CA . ASP B 1 200 ? 76.976 -1.056 1.659 1.00 24.70 201 ASP B CA 1
ATOM 3652 C C . ASP B 1 200 ? 77.491 -0.548 2.994 1.00 25.56 201 ASP B C 1
ATOM 3653 O O . ASP B 1 200 ? 78.283 -1.218 3.659 1.00 25.07 201 ASP B O 1
ATOM 3658 N N . ALA B 1 201 ? 77.047 0.645 3.379 1.00 23.93 202 ALA B N 1
ATOM 3659 C CA . ALA B 1 201 ? 77.479 1.239 4.636 1.00 25.45 202 ALA B CA 1
ATOM 3660 C C . ALA B 1 201 ? 77.078 0.453 5.889 1.00 25.36 202 ALA B C 1
ATOM 3661 O O . ALA B 1 201 ? 77.879 0.324 6.815 1.00 25.38 202 ALA B O 1
ATOM 3663 N N . VAL B 1 202 ? 75.862 -0.088 5.927 1.00 24.89 203 VAL B N 1
ATOM 3664 C CA . VAL B 1 202 ? 75.422 -0.797 7.132 1.00 26.24 203 VAL B CA 1
ATOM 3665 C C . VAL B 1 202 ? 75.416 -2.324 7.135 1.00 27.37 203 VAL B C 1
ATOM 3666 O O . VAL B 1 202 ? 75.401 -2.941 8.201 1.00 28.78 203 VAL B O 1
ATOM 3670 N N . GLN B 1 203 ? 75.413 -2.946 5.966 1.00 27.58 204 GLN B N 1
ATOM 3671 C CA . GLN B 1 203 ? 75.442 -4.406 5.914 1.00 29.57 204 GLN B CA 1
ATOM 3672 C C . GLN B 1 203 ? 74.254 -5.113 6.577 1.00 28.72 204 GLN B C 1
ATOM 3673 O O . GLN B 1 203 ? 74.405 -6.212 7.117 1.00 28.50 204 GLN B O 1
ATOM 3679 N N . VAL B 1 204 ? 73.089 -4.474 6.571 1.00 26.51 205 VAL B N 1
ATOM 3680 C CA . VAL B 1 204 ? 71.875 -5.088 7.104 1.00 25.60 205 VAL B CA 1
ATOM 3681 C C . VAL B 1 204 ? 70.788 -4.840 6.062 1.00 23.71 205 VAL B C 1
ATOM 3682 O O . VAL B 1 204 ? 70.938 -3.965 5.203 1.00 22.85 205 VAL B O 1
ATOM 3686 N N . PRO B 1 205 ? 69.688 -5.615 6.101 1.00 22.69 206 PRO B N 1
ATOM 3687 C CA . PRO B 1 205 ? 68.610 -5.425 5.125 1.00 21.78 206 PRO B CA 1
ATOM 3688 C C . PRO B 1 205 ? 68.120 -3.983 5.038 1.00 21.18 206 PRO B C 1
ATOM 3689 O O . PRO B 1 205 ? 67.879 -3.338 6.063 1.00 23.07 206 PRO B O 1
ATOM 3693 N N . ILE B 1 206 ? 67.969 -3.496 3.808 1.00 19.00 207 ILE B N 1
ATOM 3694 C CA . ILE B 1 206 ? 67.518 -2.134 3.537 1.00 18.87 207 ILE B CA 1
ATOM 3695 C C . ILE B 1 206 ? 66.092 -2.144 2.985 1.00 18.07 207 ILE B C 1
ATOM 3696 O O . ILE B 1 206 ? 65.775 -2.924 2.085 1.00 18.20 207 ILE B O 1
ATOM 3701 N N . LEU B 1 207 ? 65.240 -1.271 3.520 1.00 16.94 208 LEU B N 1
ATOM 3702 C CA . LEU B 1 207 ? 63.870 -1.181 3.049 1.00 18.33 208 LEU B CA 1
ATOM 3703 C C . LEU B 1 207 ? 63.679 0.098 2.248 1.00 17.66 208 LEU B C 1
ATOM 3704 O O . LEU B 1 207 ? 64.075 1.178 2.681 1.00 19.32 208 LEU B O 1
ATOM 3709 N N . ALA B 1 208 ? 63.085 -0.041 1.068 1.00 18.35 209 ALA B N 1
ATOM 3710 C CA . ALA B 1 208 ? 62.796 1.089 0.193 1.00 17.82 209 ALA B CA 1
ATOM 3711 C C . ALA B 1 208 ? 61.294 1.362 0.290 1.00 18.39 209 ALA B C 1
ATOM 3712 O O . ALA B 1 208 ? 60.475 0.489 -0.005 1.00 19.64 209 ALA B O 1
ATOM 3714 N N . ASN B 1 209 ? 60.941 2.575 0.700 1.00 19.36 210 ASN B N 1
ATOM 3715 C CA . ASN B 1 209 ? 59.535 2.966 0.873 1.00 19.77 210 ASN B CA 1
ATOM 3716 C C . ASN B 1 209 ? 58.991 3.538 -0.436 1.00 19.30 210 ASN B C 1
ATOM 3717 O O . ASN B 1 209 ? 59.136 4.724 -0.705 1.00 19.88 210 ASN B O 1
ATOM 3722 N N . ILE B 1 210 ? 58.369 2.688 -1.248 1.00 18.02 211 ILE B N 1
ATOM 3723 C CA . ILE B 1 210 ? 57.852 3.135 -2.535 1.00 19.16 211 ILE B CA 1
ATOM 3724 C C . ILE B 1 210 ? 56.413 3.621 -2.421 1.00 19.85 211 ILE B C 1
ATOM 3725 O O . ILE B 1 210 ? 55.479 3.004 -2.938 1.00 20.43 211 ILE B O 1
ATOM 3730 N N . THR B 1 211 ? 56.248 4.737 -1.724 1.00 20.09 212 THR B N 1
ATOM 3731 C CA . THR B 1 211 ? 54.935 5.335 -1.528 1.00 19.64 212 THR B CA 1
ATOM 3732 C C . THR B 1 211 ? 54.683 6.316 -2.672 1.00 20.54 212 THR B C 1
ATOM 3733 O O . THR B 1 211 ? 55.628 6.855 -3.254 1.00 21.41 212 THR B O 1
ATOM 3737 N N . GLU B 1 212 ? 53.417 6.540 -3.006 1.00 19.45 213 GLU B N 1
ATOM 3738 C CA . GLU B 1 212 ? 53.083 7.453 -4.099 1.00 20.62 213 GLU B CA 1
ATOM 3739 C C . GLU B 1 212 ? 53.040 8.919 -3.695 1.00 21.34 213 GLU B C 1
ATOM 3740 O O . GLU B 1 212 ? 52.879 9.260 -2.522 1.00 21.76 213 GLU B O 1
ATOM 3746 N N . PHE B 1 213 ? 53.162 9.779 -4.702 1.00 22.04 214 PHE B N 1
ATOM 3747 C CA . PHE B 1 213 ? 53.058 11.222 -4.531 1.00 23.18 214 PHE B CA 1
ATOM 3748 C C . PHE B 1 213 ? 53.981 11.831 -3.487 1.00 23.87 214 PHE B C 1
ATOM 3749 O O . PHE B 1 213 ? 53.573 12.718 -2.730 1.00 24.44 214 PHE B O 1
ATOM 3757 N N . GLY B 1 214 ? 55.222 11.361 -3.465 1.00 22.29 215 GLY B N 1
ATOM 3758 C CA . GLY B 1 214 ? 56.196 11.867 -2.523 1.00 24.37 215 GLY B CA 1
ATOM 3759 C C . GLY B 1 214 ? 57.497 12.235 -3.209 1.00 24.96 215 GLY B C 1
ATOM 3760 O O . GLY B 1 214 ? 57.506 12.592 -4.391 1.00 26.04 215 GLY B O 1
ATOM 3761 N N . ALA B 1 215 ? 58.601 12.124 -2.480 1.00 24.96 216 ALA B N 1
ATOM 3762 C CA . ALA B 1 215 ? 59.911 12.475 -3.018 1.00 24.83 216 ALA B CA 1
ATOM 3763 C C . ALA B 1 215 ? 60.616 11.319 -3.712 1.00 25.93 216 ALA B C 1
ATOM 3764 O O . ALA B 1 215 ? 61.634 11.515 -4.382 1.00 26.56 216 ALA B O 1
ATOM 3766 N N . THR B 1 216 ? 60.076 10.115 -3.562 1.00 24.90 217 THR B N 1
ATOM 3767 C CA . THR B 1 216 ? 60.690 8.926 -4.138 1.00 24.76 217 THR B CA 1
ATOM 3768 C C . THR B 1 216 ? 60.070 8.462 -5.452 1.00 24.25 217 THR B C 1
ATOM 3769 O O . THR B 1 216 ? 58.845 8.334 -5.566 1.00 24.77 217 THR B O 1
ATOM 3773 N N . PRO B 1 217 ? 60.912 8.225 -6.475 1.00 23.64 218 PRO B N 1
ATOM 3774 C CA . PRO B 1 217 ? 60.420 7.765 -7.780 1.00 22.91 218 PRO B CA 1
ATOM 3775 C C . PRO B 1 217 ? 59.771 6.392 -7.611 1.00 23.82 218 PRO B C 1
ATOM 3776 O O . PRO B 1 217 ? 60.058 5.685 -6.641 1.00 24.05 218 PRO B O 1
ATOM 3780 N N . LEU B 1 218 ? 58.902 6.011 -8.543 1.00 24.14 219 LEU B N 1
ATOM 3781 C CA . LEU B 1 218 ? 58.260 4.697 -8.464 1.00 24.37 219 LEU B CA 1
ATOM 3782 C C . LEU B 1 218 ? 59.209 3.629 -9.017 1.00 24.26 219 LEU B C 1
ATOM 3783 O O . LEU B 1 218 ? 59.047 3.153 -10.146 1.00 24.09 219 LEU B O 1
ATOM 3788 N N . PHE B 1 219 ? 60.204 3.258 -8.217 1.00 24.24 220 PHE B N 1
ATOM 3789 C CA . PHE B 1 219 ? 61.181 2.254 -8.625 1.00 23.50 220 PHE B CA 1
ATOM 3790 C C . PHE B 1 219 ? 60.554 0.866 -8.743 1.00 23.66 220 PHE B C 1
ATOM 3791 O O . PHE B 1 219 ? 59.699 0.481 -7.939 1.00 22.29 220 PHE B O 1
ATOM 3799 N N . THR B 1 220 ? 60.987 0.106 -9.742 1.00 22.59 221 THR B N 1
ATOM 3800 C CA . THR B 1 220 ? 60.456 -1.234 -9.941 1.00 22.95 221 THR B CA 1
ATOM 3801 C C . THR B 1 220 ? 61.244 -2.200 -9.077 1.00 22.73 221 THR B C 1
ATOM 3802 O O . THR B 1 220 ? 62.297 -1.849 -8.544 1.00 22.48 221 THR B O 1
ATOM 3806 N N . THR B 1 221 ? 60.741 -3.418 -8.931 1.00 21.52 222 THR B N 1
ATOM 3807 C CA . THR B 1 221 ? 61.449 -4.397 -8.122 1.00 23.17 222 THR B CA 1
ATOM 3808 C C . THR B 1 221 ? 62.797 -4.737 -8.767 1.00 23.90 222 THR B C 1
ATOM 3809 O O . THR B 1 221 ? 63.777 -4.986 -8.067 1.00 22.44 222 THR B O 1
ATOM 3813 N N . ASP B 1 222 ? 62.849 -4.739 -10.098 1.00 24.65 223 ASP B N 1
ATOM 3814 C CA . ASP B 1 222 ? 64.115 -5.017 -10.782 1.00 25.64 223 ASP B CA 1
ATOM 3815 C C . ASP B 1 222 ? 65.130 -3.914 -10.467 1.00 23.94 223 ASP B C 1
ATOM 3816 O O . ASP B 1 222 ? 66.297 -4.195 -10.201 1.00 24.11 223 ASP B O 1
ATOM 3821 N N . GLU B 1 223 ? 64.688 -2.658 -10.483 1.00 23.27 224 GLU B N 1
ATOM 3822 C CA . GLU B 1 223 ? 65.589 -1.549 -10.174 1.00 22.84 224 GLU B CA 1
ATOM 3823 C C . GLU B 1 223 ? 66.054 -1.613 -8.715 1.00 22.51 224 GLU B C 1
ATOM 3824 O O . GLU B 1 223 ? 67.236 -1.426 -8.414 1.00 21.93 224 GLU B O 1
ATOM 3830 N N . LEU B 1 224 ? 65.130 -1.885 -7.798 1.00 22.41 225 LEU B N 1
ATOM 3831 C CA . LEU B 1 224 ? 65.501 -1.979 -6.390 1.00 20.60 225 LEU B CA 1
ATOM 3832 C C . LEU B 1 224 ? 66.502 -3.122 -6.176 1.00 21.35 225 LEU B C 1
ATOM 3833 O O . LEU B 1 224 ? 67.457 -2.986 -5.407 1.00 21.26 225 LEU B O 1
ATOM 3838 N N . ARG B 1 225 ? 66.298 -4.234 -6.877 1.00 22.50 226 ARG B N 1
ATOM 3839 C CA . ARG B 1 225 ? 67.195 -5.383 -6.766 1.00 23.51 226 ARG B CA 1
ATOM 3840 C C . ARG B 1 225 ? 68.610 -4.997 -7.197 1.00 23.96 226 ARG B C 1
ATOM 3841 O O . ARG B 1 225 ? 69.584 -5.405 -6.570 1.00 24.64 226 ARG B O 1
ATOM 3849 N N . SER B 1 226 ? 68.721 -4.195 -8.252 1.00 24.43 227 SER B N 1
ATOM 3850 C CA . SER B 1 226 ? 70.034 -3.787 -8.740 1.00 25.35 227 SER B CA 1
ATOM 3851 C C . SER B 1 226 ? 70.734 -2.895 -7.730 1.00 25.10 227 SER B C 1
ATOM 3852 O O . SER B 1 226 ? 71.961 -2.779 -7.739 1.00 23.90 227 SER B O 1
ATOM 3855 N N . ALA B 1 227 ? 69.952 -2.271 -6.850 1.00 24.27 228 ALA B N 1
ATOM 3856 C CA . ALA B 1 227 ? 70.507 -1.387 -5.830 1.00 24.27 228 ALA B CA 1
ATOM 3857 C C . ALA B 1 227 ? 70.696 -2.088 -4.475 1.00 24.80 228 ALA B C 1
ATOM 3858 O O . ALA B 1 227 ? 70.972 -1.442 -3.461 1.00 25.75 228 ALA B O 1
ATOM 3860 N N . HIS B 1 228 ? 70.554 -3.411 -4.474 1.00 24.53 229 HIS B N 1
ATOM 3861 C CA . HIS B 1 228 ? 70.733 -4.230 -3.278 1.00 26.36 229 HIS B CA 1
ATOM 3862 C C . HIS B 1 228 ? 69.703 -3.969 -2.182 1.00 25.08 229 HIS B C 1
ATOM 3863 O O . HIS B 1 228 ? 70.003 -4.114 -0.996 1.00 26.63 229 HIS B O 1
ATOM 3870 N N . VAL B 1 229 ? 68.505 -3.566 -2.582 1.00 23.12 230 VAL B N 1
ATOM 3871 C CA . VAL B 1 229 ? 67.426 -3.323 -1.632 1.00 21.17 230 VAL B CA 1
ATOM 3872 C C . VAL B 1 229 ? 66.841 -4.667 -1.213 1.00 21.20 230 VAL B C 1
ATOM 3873 O O . VAL B 1 229 ? 66.563 -5.513 -2.062 1.00 20.19 230 VAL B O 1
ATOM 3877 N N . ALA B 1 230 ? 66.642 -4.865 0.088 1.00 20.87 231 ALA B N 1
ATOM 3878 C CA . ALA B 1 230 ? 66.098 -6.130 0.578 1.00 20.33 231 ALA B CA 1
ATOM 3879 C C . ALA B 1 230 ? 64.572 -6.184 0.619 1.00 20.46 231 ALA B C 1
ATOM 3880 O O . ALA B 1 230 ? 63.983 -7.255 0.457 1.00 20.28 231 ALA B O 1
ATOM 3882 N N . MET B 1 231 ? 63.941 -5.032 0.828 1.00 18.40 232 MET B N 1
ATOM 3883 C CA . MET B 1 231 ? 62.478 -4.949 0.926 1.00 19.95 232 MET B CA 1
ATOM 3884 C C . MET B 1 231 ? 61.907 -3.761 0.163 1.00 18.02 232 MET B C 1
ATOM 3885 O O . MET B 1 231 ? 62.442 -2.655 0.231 1.00 20.21 232 MET B O 1
ATOM 3890 N N . ALA B 1 232 ? 60.815 -3.994 -0.559 1.00 18.55 233 ALA B N 1
ATOM 3891 C CA . ALA B 1 232 ? 60.133 -2.928 -1.286 1.00 17.76 233 ALA B CA 1
ATOM 3892 C C . ALA B 1 232 ? 58.801 -2.767 -0.563 1.00 17.42 233 ALA B C 1
ATOM 3893 O O . ALA B 1 232 ? 57.992 -3.691 -0.568 1.00 18.10 233 ALA B O 1
ATOM 3895 N N . LEU B 1 233 ? 58.575 -1.603 0.049 1.00 15.88 234 LEU B N 1
ATOM 3896 C CA . LEU B 1 233 ? 57.340 -1.341 0.801 1.00 16.12 234 LEU B CA 1
ATOM 3897 C C . LEU B 1 233 ? 56.381 -0.428 0.040 1.00 16.12 234 LEU B C 1
ATOM 3898 O O . LEU B 1 233 ? 56.800 0.565 -0.527 1.00 17.91 234 LEU B O 1
ATOM 3903 N N . TYR B 1 234 ? 55.095 -0.778 0.038 1.00 17.00 235 TYR B N 1
ATOM 3904 C CA . TYR B 1 234 ? 54.045 0.006 -0.634 1.00 16.31 235 TYR B CA 1
ATOM 3905 C C . TYR B 1 234 ? 53.048 0.157 0.511 1.00 16.59 235 TYR B C 1
ATOM 3906 O O . TYR B 1 234 ? 52.060 -0.583 0.611 1.00 16.35 235 TYR B O 1
ATOM 3915 N N . PRO B 1 235 ? 53.297 1.137 1.386 1.00 15.65 236 PRO B N 1
ATOM 3916 C CA . PRO B 1 235 ? 52.517 1.451 2.580 1.00 15.32 236 PRO B CA 1
ATOM 3917 C C . PRO B 1 235 ? 51.045 1.793 2.531 1.00 15.10 236 PRO B C 1
ATOM 3918 O O . PRO B 1 235 ? 50.286 1.363 3.404 1.00 15.00 236 PRO B O 1
ATOM 3922 N N . LEU B 1 236 ? 50.631 2.564 1.533 1.00 15.11 237 LEU B N 1
ATOM 3923 C CA . LEU B 1 236 ? 49.237 2.995 1.468 1.00 16.45 237 LEU B CA 1
ATOM 3924 C C . LEU B 1 236 ? 48.589 2.841 0.090 1.00 15.27 237 LEU B C 1
ATOM 3925 O O . LEU B 1 236 ? 47.485 3.335 -0.134 1.00 16.49 237 LEU B O 1
ATOM 3930 N N . SER B 1 237 ? 49.271 2.159 -0.820 1.00 16.61 238 SER B N 1
ATOM 3931 C CA . SER B 1 237 ? 48.781 1.975 -2.185 1.00 17.95 238 SER B CA 1
ATOM 3932 C C . SER B 1 237 ? 47.332 1.492 -2.284 1.00 17.64 238 SER B C 1
ATOM 3933 O O . SER B 1 237 ? 46.512 2.124 -2.954 1.00 16.48 238 SER B O 1
ATOM 3936 N N . ALA B 1 238 ? 47.008 0.389 -1.614 1.00 15.55 239 ALA B N 1
ATOM 3937 C CA . ALA B 1 238 ? 45.642 -0.139 -1.664 1.00 16.75 239 ALA B CA 1
ATOM 3938 C C . ALA B 1 238 ? 44.650 0.854 -1.067 1.00 16.87 239 ALA B C 1
ATOM 3939 O O . ALA B 1 238 ? 43.562 1.054 -1.602 1.00 16.56 239 ALA B O 1
ATOM 3941 N N . PHE B 1 239 ? 45.035 1.463 0.050 1.00 15.73 240 PHE B N 1
ATOM 3942 C CA . PHE B 1 239 ? 44.216 2.463 0.740 1.00 15.75 240 PHE B CA 1
ATOM 3943 C C . PHE B 1 239 ? 43.829 3.635 -0.182 1.00 15.65 240 PHE B C 1
ATOM 3944 O O . PHE B 1 239 ? 42.661 4.055 -0.213 1.00 14.08 240 PHE B O 1
ATOM 3952 N N . ARG B 1 240 ? 44.797 4.168 -0.931 1.00 15.05 241 ARG B N 1
ATOM 3953 C CA . ARG B 1 240 ? 44.495 5.285 -1.824 1.00 15.34 241 ARG B CA 1
ATOM 3954 C C . ARG B 1 240 ? 43.460 4.893 -2.881 1.00 14.91 241 ARG B C 1
ATOM 3955 O O . ARG B 1 240 ? 42.569 5.680 -3.206 1.00 14.81 241 ARG B O 1
ATOM 3963 N N . ALA B 1 241 ? 43.562 3.680 -3.413 1.00 16.10 242 ALA B N 1
ATOM 3964 C CA . ALA B 1 241 ? 42.602 3.245 -4.421 1.00 16.36 242 ALA B CA 1
ATOM 3965 C C . ALA B 1 241 ? 41.236 2.965 -3.792 1.00 17.04 242 ALA B C 1
ATOM 3966 O O . ALA B 1 241 ? 40.186 3.239 -4.393 1.00 16.26 242 ALA B O 1
ATOM 3968 N N . MET B 1 242 ? 41.247 2.427 -2.574 1.00 15.15 243 MET B N 1
ATOM 3969 C CA . MET B 1 242 ? 40.010 2.120 -1.882 1.00 13.36 243 MET B CA 1
ATOM 3970 C C . MET B 1 242 ? 39.246 3.403 -1.574 1.00 14.65 243 MET B C 1
ATOM 3971 O O . MET B 1 242 ? 38.022 3.431 -1.636 1.00 16.26 243 MET B O 1
ATOM 3976 N N . ASN B 1 243 ? 39.971 4.478 -1.268 1.00 14.38 244 ASN B N 1
ATOM 3977 C CA . ASN B 1 243 ? 39.324 5.734 -0.941 1.00 15.01 244 ASN B CA 1
ATOM 3978 C C . ASN B 1 243 ? 38.667 6.370 -2.164 1.00 14.98 244 ASN B C 1
ATOM 3979 O O . ASN B 1 243 ? 37.557 6.891 -2.069 1.00 14.71 244 ASN B O 1
ATOM 3984 N N . ARG B 1 244 ? 39.353 6.328 -3.304 1.00 15.68 245 ARG B N 1
ATOM 3985 C CA . ARG B 1 244 ? 38.786 6.911 -4.512 1.00 16.90 245 ARG B CA 1
ATOM 3986 C C . ARG B 1 244 ? 37.525 6.152 -4.893 1.00 16.25 245 ARG B C 1
ATOM 3987 O O . ARG B 1 244 ? 36.522 6.758 -5.268 1.00 16.97 245 ARG B O 1
ATOM 3995 N N . ALA B 1 245 ? 37.569 4.826 -4.786 1.00 16.15 246 ALA B N 1
ATOM 3996 C CA . ALA B 1 245 ? 36.412 4.003 -5.137 1.00 16.81 246 ALA B CA 1
ATOM 3997 C C . ALA B 1 245 ? 35.220 4.268 -4.210 1.00 16.66 246 ALA B C 1
ATOM 3998 O O . ALA B 1 245 ? 34.071 4.341 -4.665 1.00 16.21 246 ALA B O 1
ATOM 4000 N N . ALA B 1 246 ? 35.490 4.419 -2.913 1.00 15.49 247 ALA B N 1
ATOM 4001 C CA . ALA B 1 246 ? 34.427 4.682 -1.955 1.00 15.75 247 ALA B CA 1
ATOM 4002 C C . ALA B 1 246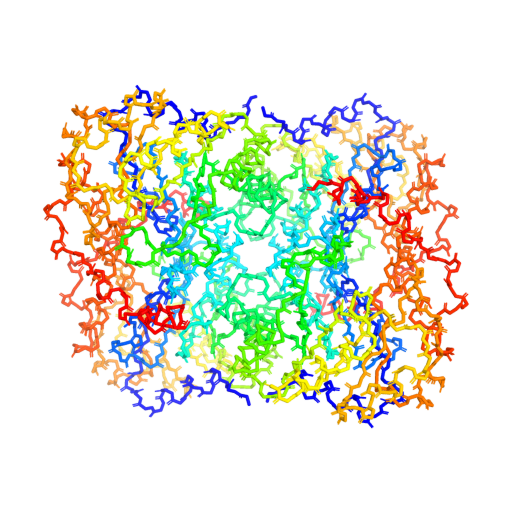 ? 33.796 6.035 -2.260 1.00 15.00 247 ALA B C 1
ATOM 4003 O O . ALA B 1 246 ? 32.576 6.168 -2.262 1.00 15.23 247 ALA B O 1
ATOM 4005 N N . GLU B 1 247 ? 34.639 7.031 -2.505 1.00 17.17 248 GLU B N 1
ATOM 4006 C CA . GLU B 1 247 ? 34.178 8.377 -2.809 1.00 18.68 248 GLU B CA 1
ATOM 4007 C C . GLU B 1 247 ? 33.281 8.360 -4.052 1.00 17.81 248 GLU B C 1
ATOM 4008 O O . GLU B 1 247 ? 32.256 9.052 -4.096 1.00 17.02 248 GLU B O 1
ATOM 4014 N N . HIS B 1 248 ? 33.666 7.565 -5.049 1.00 16.53 249 HIS B N 1
ATOM 4015 C CA . HIS B 1 248 ? 32.889 7.467 -6.284 1.00 18.50 249 HIS B CA 1
ATOM 4016 C C . HIS B 1 248 ? 31.486 6.923 -5.988 1.00 18.80 249 HIS B C 1
ATOM 4017 O O . HIS B 1 248 ? 30.483 7.468 -6.466 1.00 21.85 249 HIS B O 1
ATOM 4024 N N . VAL B 1 249 ? 31.413 5.857 -5.191 1.00 17.18 250 VAL B N 1
ATOM 4025 C CA . VAL B 1 249 ? 30.127 5.270 -4.819 1.00 16.92 250 VAL B CA 1
ATOM 4026 C C . VAL B 1 249 ? 29.255 6.270 -4.070 1.00 17.57 250 VAL B C 1
ATOM 4027 O O . VAL B 1 249 ? 28.056 6.371 -4.342 1.00 17.57 250 VAL B O 1
ATOM 4031 N N . TYR B 1 250 ? 29.847 7.001 -3.120 1.00 16.42 251 TYR B N 1
ATOM 4032 C CA . TYR B 1 250 ? 29.086 7.979 -2.348 1.00 17.57 251 TYR B CA 1
ATOM 4033 C C . TYR B 1 250 ? 28.539 9.091 -3.248 1.00 18.01 251 TYR B C 1
ATOM 4034 O O . TYR B 1 250 ? 27.388 9.499 -3.104 1.00 17.33 251 TYR B O 1
ATOM 4043 N N . ASN B 1 251 ? 29.370 9.583 -4.163 1.00 18.32 252 ASN B N 1
ATOM 4044 C CA . ASN B 1 251 ? 28.942 10.644 -5.070 1.00 20.82 252 ASN B CA 1
ATOM 4045 C C . ASN B 1 251 ? 27.836 10.200 -6.029 1.00 20.36 252 ASN B C 1
ATOM 4046 O O . ASN B 1 251 ? 26.853 10.914 -6.215 1.00 20.58 252 ASN B O 1
ATOM 4051 N N . VAL B 1 252 ? 27.998 9.033 -6.638 1.00 20.65 253 VAL B N 1
ATOM 4052 C CA . VAL B 1 252 ? 26.991 8.532 -7.569 1.00 20.80 253 VAL B CA 1
ATOM 4053 C C . VAL B 1 252 ? 25.661 8.271 -6.861 1.00 21.27 253 VAL B C 1
ATOM 4054 O O . VAL B 1 252 ? 24.602 8.652 -7.361 1.00 20.99 253 VAL B O 1
ATOM 4058 N N . LEU B 1 253 ? 25.704 7.623 -5.700 1.00 19.35 254 LEU B N 1
ATOM 4059 C CA . LEU B 1 253 ? 24.477 7.353 -4.953 1.00 19.25 254 LEU B CA 1
ATOM 4060 C C . LEU B 1 253 ? 23.726 8.640 -4.619 1.00 19.68 254 LEU B C 1
ATOM 4061 O O . LEU B 1 253 ? 22.500 8.688 -4.675 1.00 19.79 254 LEU B O 1
ATOM 4066 N N . ARG B 1 254 ? 24.478 9.678 -4.271 1.00 19.49 255 ARG B N 1
ATOM 4067 C CA . ARG B 1 254 ? 23.910 10.967 -3.896 1.00 22.03 255 ARG B CA 1
ATOM 4068 C C . ARG B 1 254 ? 23.296 11.716 -5.082 1.00 23.76 255 ARG B C 1
ATOM 4069 O O . ARG B 1 254 ? 22.259 12.366 -4.948 1.00 25.23 255 ARG B O 1
ATOM 4077 N N . GLN B 1 255 ? 23.940 11.616 -6.238 1.00 24.94 256 GLN B N 1
ATOM 4078 C CA . GLN B 1 255 ? 23.468 12.293 -7.440 1.00 27.10 256 GLN B CA 1
ATOM 4079 C C . GLN B 1 255 ? 22.369 11.525 -8.166 1.00 26.50 256 GLN B C 1
ATOM 4080 O O . GLN B 1 255 ? 21.395 12.122 -8.629 1.00 27.37 256 GLN B O 1
ATOM 4086 N N . GLU B 1 256 ? 22.514 10.205 -8.248 1.00 24.93 257 GLU B N 1
ATOM 4087 C CA . GLU B 1 256 ? 21.551 9.360 -8.958 1.00 25.85 257 GLU B CA 1
ATOM 4088 C C . GLU B 1 256 ? 20.388 8.759 -8.150 1.00 25.68 257 GLU B C 1
ATOM 4089 O O . GLU B 1 256 ? 19.382 8.340 -8.730 1.00 25.75 257 GLU B O 1
ATOM 4095 N N . GLY B 1 257 ? 20.522 8.693 -6.830 1.00 22.73 258 GLY B N 1
ATOM 4096 C CA . GLY B 1 257 ? 19.455 8.126 -6.023 1.00 19.88 258 GLY B CA 1
ATOM 4097 C C . GLY B 1 257 ? 19.419 6.604 -6.078 1.00 19.38 258 GLY B C 1
ATOM 4098 O O . GLY B 1 257 ? 18.430 5.988 -5.677 1.00 19.85 258 GLY B O 1
ATOM 4099 N N . THR B 1 258 ? 20.496 6.004 -6.580 1.00 18.75 259 THR B N 1
ATOM 4100 C CA . THR B 1 258 ? 20.631 4.547 -6.699 1.00 19.91 259 THR B CA 1
ATOM 4101 C C . THR B 1 258 ? 22.079 4.221 -7.053 1.00 19.28 259 THR B C 1
ATOM 4102 O O . THR B 1 258 ? 22.783 5.056 -7.634 1.00 19.31 259 THR B O 1
ATOM 4106 N N . GLN B 1 259 ? 22.522 3.011 -6.712 1.00 19.72 260 GLN B N 1
ATOM 4107 C CA . GLN B 1 259 ? 23.895 2.595 -6.999 1.00 20.10 260 GLN B CA 1
ATOM 4108 C C . GLN B 1 259 ? 23.989 1.691 -8.230 1.00 20.26 260 GLN B C 1
ATOM 4109 O O . GLN B 1 259 ? 25.033 1.096 -8.506 1.00 18.88 260 GLN B O 1
ATOM 4115 N N . LYS B 1 260 ? 22.897 1.597 -8.981 1.00 21.60 261 LYS B N 1
ATOM 4116 C CA . LYS B 1 260 ? 22.881 0.757 -10.174 1.00 23.38 261 LYS B CA 1
ATOM 4117 C C . LYS B 1 260 ? 24.088 0.947 -11.089 1.00 23.02 261 LYS B C 1
ATOM 4118 O O . LYS B 1 260 ? 24.693 -0.028 -11.531 1.00 23.84 261 LYS B O 1
ATOM 4124 N N . SER B 1 261 ? 24.434 2.199 -11.372 1.00 22.56 262 SER B N 1
ATOM 4125 C CA . SER B 1 261 ? 25.536 2.502 -12.284 1.00 23.18 262 SER B CA 1
ATOM 4126 C C . SER B 1 261 ? 26.953 2.198 -11.805 1.00 23.61 262 SER B C 1
ATOM 4127 O O . SER B 1 261 ? 27.896 2.267 -12.598 1.00 24.73 262 SER B O 1
ATOM 4130 N N . VAL B 1 262 ? 27.116 1.869 -10.525 1.00 22.19 263 VAL B N 1
ATOM 4131 C CA . VAL B 1 262 ? 28.442 1.546 -10.004 1.00 21.58 263 VAL B CA 1
ATOM 4132 C C . VAL B 1 262 ? 28.535 0.124 -9.477 1.00 21.67 263 VAL B C 1
ATOM 4133 O O . VAL B 1 262 ? 29.525 -0.252 -8.859 1.00 20.54 263 VAL B O 1
ATOM 4137 N N . ILE B 1 263 ? 27.497 -0.667 -9.729 1.00 21.40 264 ILE B N 1
ATOM 4138 C CA . ILE B 1 263 ? 27.490 -2.055 -9.291 1.00 21.41 264 ILE B CA 1
ATOM 4139 C C . ILE B 1 263 ? 28.686 -2.798 -9.893 1.00 21.77 264 ILE B C 1
ATOM 4140 O O . ILE B 1 263 ? 29.274 -3.666 -9.251 1.00 20.71 264 ILE B O 1
ATOM 4145 N N . ASP B 1 264 ? 29.056 -2.458 -11.126 1.00 22.66 265 ASP B N 1
ATOM 4146 C CA . ASP B 1 264 ? 30.167 -3.153 -11.765 1.00 23.93 265 ASP B CA 1
ATOM 4147 C C . ASP B 1 264 ? 31.532 -2.826 -11.165 1.00 22.87 265 ASP B C 1
ATOM 4148 O O . ASP B 1 264 ? 32.528 -3.448 -11.527 1.00 22.98 265 ASP B O 1
ATOM 4153 N N . THR B 1 265 ? 31.583 -1.856 -10.253 1.00 21.38 266 THR B N 1
ATOM 4154 C CA . THR B 1 265 ? 32.848 -1.496 -9.611 1.00 20.55 266 THR B CA 1
ATOM 4155 C C . THR B 1 265 ? 32.969 -2.202 -8.264 1.00 19.58 266 THR B C 1
ATOM 4156 O O . THR B 1 265 ? 33.980 -2.064 -7.568 1.00 19.00 266 THR B O 1
ATOM 4160 N N . MET B 1 266 ? 31.954 -2.982 -7.907 1.00 18.21 267 MET B N 1
ATOM 4161 C CA . MET B 1 266 ? 31.944 -3.637 -6.596 1.00 17.47 267 MET B CA 1
ATOM 4162 C C . MET B 1 266 ? 32.367 -5.086 -6.487 1.00 18.90 267 MET B C 1
ATOM 4163 O O . MET B 1 266 ? 32.059 -5.907 -7.344 1.00 17.65 267 MET B O 1
ATOM 4168 N N . GLN B 1 267 ? 33.065 -5.395 -5.402 1.00 17.56 268 GLN B N 1
ATOM 4169 C CA . GLN B 1 267 ? 33.444 -6.772 -5.121 1.00 16.43 268 GLN B CA 1
ATOM 4170 C C . GLN B 1 267 ? 32.088 -7.461 -4.887 1.00 16.67 268 GLN B C 1
ATOM 4171 O O . GLN B 1 267 ? 31.238 -6.946 -4.161 1.00 15.34 268 GLN B O 1
ATOM 4177 N N . THR B 1 268 ? 31.866 -8.629 -5.481 1.00 17.85 269 THR B N 1
ATOM 4178 C CA . THR B 1 268 ? 30.573 -9.280 -5.294 1.00 17.11 269 THR B CA 1
ATOM 4179 C C . THR B 1 268 ? 30.464 -9.947 -3.929 1.00 17.98 269 THR B C 1
ATOM 4180 O O . THR B 1 268 ? 31.457 -10.087 -3.217 1.00 17.07 269 THR B O 1
ATOM 4184 N N . ARG B 1 269 ? 29.254 -10.361 -3.564 1.00 18.56 270 ARG B N 1
ATOM 4185 C CA . ARG B 1 269 ? 29.069 -11.016 -2.275 1.00 18.10 270 ARG B CA 1
ATOM 4186 C C . ARG B 1 269 ? 29.880 -12.312 -2.255 1.00 19.02 270 ARG B C 1
ATOM 4187 O O . ARG B 1 269 ? 30.553 -12.618 -1.268 1.00 17.09 270 ARG B O 1
ATOM 4195 N N . ASN B 1 270 ? 29.833 -13.080 -3.343 1.00 19.42 271 ASN B N 1
ATOM 4196 C CA . ASN B 1 270 ? 30.617 -14.317 -3.366 1.00 19.86 271 ASN B CA 1
ATOM 4197 C C . ASN B 1 270 ? 32.115 -14.054 -3.190 1.00 19.46 271 ASN B C 1
ATOM 4198 O O . ASN B 1 270 ? 32.791 -14.779 -2.460 1.00 18.75 271 ASN B O 1
ATOM 4203 N N . GLU B 1 271 ? 32.642 -13.032 -3.864 1.00 16.88 272 GLU B N 1
ATOM 4204 C CA . GLU B 1 271 ? 34.061 -12.720 -3.737 1.00 17.96 272 GLU B CA 1
ATOM 4205 C C . GLU B 1 271 ? 34.414 -12.384 -2.286 1.00 16.75 272 GLU B C 1
ATOM 4206 O O . GLU B 1 271 ? 35.451 -12.802 -1.785 1.00 16.60 272 GLU B O 1
ATOM 4212 N N . LEU B 1 272 ? 33.550 -11.617 -1.622 1.00 16.40 273 LEU B N 1
ATOM 4213 C CA . LEU B 1 272 ? 33.778 -11.255 -0.222 1.00 16.05 273 LEU B CA 1
ATOM 4214 C C . LEU B 1 272 ? 33.793 -12.502 0.650 1.00 16.35 273 LEU B C 1
ATOM 4215 O O . LEU B 1 272 ? 34.689 -12.686 1.476 1.00 16.35 273 LEU B O 1
ATOM 4220 N N . TYR B 1 273 ? 32.794 -13.361 0.453 1.00 16.22 274 TYR B N 1
ATOM 4221 C CA . TYR B 1 273 ? 32.669 -14.594 1.228 1.00 17.54 274 TYR B CA 1
ATOM 4222 C C . TYR B 1 273 ? 33.875 -15.516 1.049 1.00 17.55 274 TYR B C 1
ATOM 4223 O O . TYR B 1 273 ? 34.368 -16.096 2.016 1.00 16.69 274 TYR B O 1
ATOM 4232 N N . GLU B 1 274 ? 34.362 -15.654 -0.181 1.00 18.45 275 GLU B N 1
ATOM 4233 C CA . GLU B 1 274 ? 35.535 -16.489 -0.397 1.00 19.67 275 GLU B CA 1
ATOM 4234 C C . GLU B 1 274 ? 36.737 -15.887 0.334 1.00 21.00 275 GLU B C 1
ATOM 4235 O O . GLU B 1 274 ? 37.550 -16.599 0.923 1.00 20.55 275 GLU B O 1
ATOM 4241 N N . SER B 1 275 ? 36.830 -14.565 0.303 1.00 19.06 276 SER B N 1
ATOM 4242 C CA . SER B 1 275 ? 37.930 -13.838 0.941 1.00 21.26 276 SER B CA 1
ATOM 4243 C C . SER B 1 275 ? 38.039 -14.061 2.453 1.00 20.05 276 SER B C 1
ATOM 4244 O O . SER B 1 275 ? 39.141 -14.171 2.992 1.00 19.62 276 SER B O 1
ATOM 4247 N N . ILE B 1 276 ? 36.898 -14.113 3.135 1.00 17.87 277 ILE B N 1
ATOM 4248 C CA . ILE B 1 276 ? 36.897 -14.300 4.584 1.00 17.19 277 ILE B CA 1
ATOM 4249 C C . ILE B 1 276 ? 36.526 -15.717 5.039 1.00 18.10 277 ILE B C 1
ATOM 4250 O O . ILE B 1 276 ? 36.246 -15.935 6.215 1.00 17.49 277 ILE B O 1
ATOM 4255 N N . ASN B 1 277 ? 36.530 -16.668 4.101 1.00 18.42 278 ASN B N 1
ATOM 4256 C CA . ASN B 1 277 ? 36.217 -18.068 4.401 1.00 19.72 278 ASN B CA 1
ATOM 4257 C C . ASN B 1 277 ? 34.813 -18.216 5.003 1.00 18.99 278 ASN B C 1
ATOM 4258 O O . ASN B 1 277 ? 34.567 -19.075 5.844 1.00 18.94 278 ASN B O 1
ATOM 4263 N N . TYR B 1 278 ? 33.894 -17.377 4.545 1.00 17.39 279 TYR B N 1
ATOM 4264 C CA . TYR B 1 278 ? 32.524 -17.369 5.035 1.00 16.87 279 TYR B CA 1
ATOM 4265 C C . TYR B 1 278 ? 31.783 -18.703 4.991 1.00 17.36 279 TYR B C 1
ATOM 4266 O O . TYR B 1 278 ? 31.144 -19.111 5.975 1.00 15.71 279 TYR B O 1
ATOM 4275 N N . TYR B 1 279 ? 31.853 -19.384 3.850 1.00 17.97 280 TYR B N 1
ATOM 4276 C CA . TYR B 1 279 ? 31.124 -20.634 3.699 1.00 18.10 280 TYR B CA 1
ATOM 4277 C C . TYR B 1 279 ? 31.521 -21.723 4.690 1.00 17.62 280 TYR B C 1
ATOM 4278 O O . TYR B 1 279 ? 30.677 -22.526 5.084 1.00 18.07 280 TYR B O 1
ATOM 4287 N N . GLN B 1 280 ? 32.785 -21.752 5.096 1.00 17.30 281 GLN B N 1
ATOM 4288 C CA . GLN B 1 280 ? 33.225 -22.760 6.059 1.00 19.42 281 GLN B CA 1
ATOM 4289 C C . GLN B 1 280 ? 32.493 -22.568 7.380 1.00 19.50 281 GLN B C 1
ATOM 4290 O O . GLN B 1 280 ? 32.090 -23.537 8.021 1.00 18.94 281 GLN B O 1
ATOM 4296 N N . TYR B 1 281 ? 32.348 -21.313 7.796 1.00 17.99 282 TYR B N 1
ATOM 4297 C CA . TYR B 1 281 ? 31.649 -21.009 9.043 1.00 18.10 282 TYR B CA 1
ATOM 4298 C C . TYR B 1 281 ? 30.149 -21.271 8.931 1.00 17.03 282 TYR B C 1
ATOM 4299 O O . TYR B 1 281 ? 29.548 -21.880 9.815 1.00 18.45 282 TYR B O 1
ATOM 4308 N N . GLU B 1 282 ? 29.526 -20.796 7.861 1.00 16.93 283 GLU B N 1
ATOM 4309 C CA . GLU B 1 282 ? 28.091 -21.008 7.744 1.00 20.60 283 GLU B CA 1
ATOM 4310 C C . GLU B 1 282 ? 27.745 -22.493 7.678 1.00 21.18 283 GLU B C 1
ATOM 4311 O O . GLU B 1 282 ? 26.740 -22.914 8.247 1.00 21.94 283 GLU B O 1
ATOM 4317 N N . GLU B 1 283 ? 28.581 -23.287 7.006 1.00 21.07 284 GLU B N 1
ATOM 4318 C CA . GLU B 1 283 ? 28.321 -24.727 6.905 1.00 23.00 284 GLU B CA 1
ATOM 4319 C C . GLU B 1 283 ? 28.326 -25.378 8.289 1.00 23.95 284 GLU B C 1
ATOM 4320 O O . GLU B 1 283 ? 27.488 -26.241 8.578 1.00 23.81 284 GLU B O 1
ATOM 4326 N N . LYS B 1 284 ? 29.257 -24.962 9.144 1.00 24.47 285 LYS B N 1
ATOM 4327 C CA . LYS B 1 284 ? 29.342 -25.511 10.4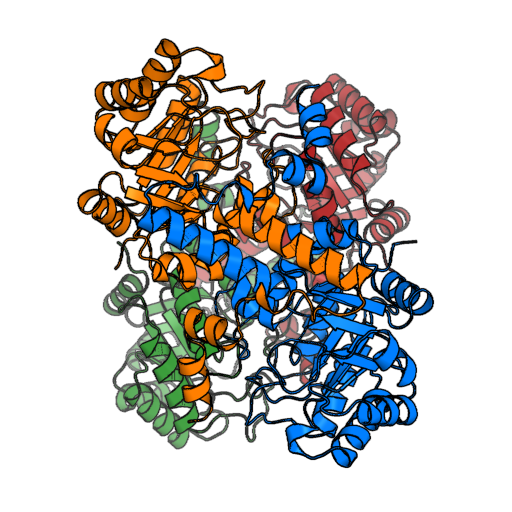96 1.00 27.63 285 LYS B CA 1
ATOM 4328 C C . LYS B 1 284 ? 28.077 -25.211 11.288 1.00 28.08 285 LYS B C 1
ATOM 4329 O O . LYS B 1 284 ? 27.572 -26.075 12.000 1.00 27.58 285 LYS B O 1
ATOM 4335 N N . LEU B 1 285 ? 27.570 -23.988 11.165 1.00 28.23 286 LEU B N 1
ATOM 4336 C CA . LEU B 1 285 ? 26.354 -23.595 11.874 1.00 30.69 286 LEU B CA 1
ATOM 4337 C C . LEU B 1 285 ? 25.140 -24.393 11.413 1.00 33.06 286 LEU B C 1
ATOM 4338 O O . LEU B 1 285 ? 24.313 -24.804 12.232 1.00 32.42 286 LEU B O 1
ATOM 4343 N N . ASP B 1 286 ? 25.028 -24.597 10.103 1.00 33.74 287 ASP B N 1
ATOM 4344 C CA . ASP B 1 286 ? 23.900 -25.333 9.547 1.00 37.15 287 ASP B CA 1
ATOM 4345 C C . ASP B 1 286 ? 23.956 -26.823 9.871 1.00 38.47 287 ASP B C 1
ATOM 4346 O O . ASP B 1 286 ? 22.946 -27.514 9.784 1.00 38.74 287 ASP B O 1
ATOM 4351 N N . ASN B 1 287 ? 25.135 -27.312 10.238 1.00 39.78 288 ASN B N 1
ATOM 4352 C CA . ASN B 1 287 ? 25.308 -28.719 10.575 1.00 42.49 288 ASN B CA 1
ATOM 4353 C C . ASN B 1 287 ? 25.322 -28.949 12.085 1.00 43.87 288 ASN B C 1
ATOM 4354 O O . ASN B 1 287 ? 24.897 -28.033 12.824 1.00 44.11 288 ASN B O 1
ATOM 4359 N N . LEU C 1 2 ? 60.570 -19.584 22.947 1.00 39.47 3 LEU C N 1
ATOM 4360 C CA . LEU C 1 2 ? 59.480 -18.699 23.453 1.00 38.39 3 LEU C CA 1
ATOM 4361 C C . LEU C 1 2 ? 58.816 -19.336 24.673 1.00 37.90 3 LEU C C 1
ATOM 4362 O O . LEU C 1 2 ? 58.520 -20.531 24.679 1.00 39.17 3 LEU C O 1
ATOM 4367 N N . HIS C 1 3 ? 58.584 -18.526 25.699 1.00 36.70 4 HIS C N 1
ATOM 4368 C CA . HIS C 1 3 ? 57.972 -18.992 26.937 1.00 35.07 4 HIS C CA 1
ATOM 4369 C C . HIS C 1 3 ? 56.472 -19.244 26.802 1.00 32.54 4 HIS C C 1
ATOM 4370 O O . HIS C 1 3 ? 55.750 -18.452 26.196 1.00 32.82 4 HIS C O 1
ATOM 4377 N N . SER C 1 4 ? 56.018 -20.361 27.365 1.00 29.14 5 SER C N 1
ATOM 4378 C CA . SER C 1 4 ? 54.608 -20.732 27.341 1.00 25.91 5 SER C CA 1
ATOM 4379 C C . SER C 1 4 ? 54.062 -20.676 28.762 1.00 24.07 5 SER C C 1
ATOM 4380 O O . SER C 1 4 ? 54.495 -21.427 29.628 1.00 22.97 5 SER C O 1
ATOM 4383 N N . PRO C 1 5 ? 53.110 -19.773 29.022 1.00 22.68 6 PRO C N 1
ATOM 4384 C CA . PRO C 1 5 ? 52.544 -19.676 30.373 1.00 21.75 6 PRO C CA 1
ATOM 4385 C C . PRO C 1 5 ? 51.894 -20.996 30.777 1.00 20.89 6 PRO C C 1
ATOM 4386 O O . PRO C 1 5 ? 51.993 -21.421 31.932 1.00 19.86 6 PRO C O 1
ATOM 4390 N N . GLY C 1 6 ? 51.239 -21.635 29.812 1.00 20.03 7 GLY C N 1
ATOM 4391 C CA . GLY C 1 6 ? 50.581 -22.909 30.058 1.00 20.81 7 GLY C CA 1
ATOM 4392 C C . GLY C 1 6 ? 51.573 -23.967 30.503 1.00 22.06 7 GLY C C 1
ATOM 4393 O O . GLY C 1 6 ? 51.277 -24.794 31.371 1.00 20.28 7 GLY C O 1
ATOM 4394 N N . LYS C 1 7 ? 52.754 -23.953 29.900 1.00 22.78 8 LYS C N 1
ATOM 4395 C CA . LYS C 1 7 ? 53.781 -24.915 30.269 1.00 23.76 8 LYS C CA 1
ATOM 4396 C C . LYS C 1 7 ? 54.242 -24.619 31.700 1.00 22.89 8 LYS C C 1
ATOM 4397 O O . LYS C 1 7 ? 54.549 -25.533 32.461 1.00 22.95 8 LYS C O 1
ATOM 4403 N N . ALA C 1 8 ? 54.274 -23.342 32.072 1.00 21.48 9 ALA C N 1
ATOM 4404 C CA . ALA C 1 8 ? 54.684 -22.962 33.419 1.00 21.91 9 ALA C CA 1
ATOM 4405 C C . ALA C 1 8 ? 53.630 -23.390 34.440 1.00 21.67 9 ALA C C 1
ATOM 4406 O O . ALA C 1 8 ? 53.956 -23.727 35.579 1.00 22.53 9 ALA C O 1
ATOM 4408 N N . PHE C 1 9 ? 52.365 -23.363 34.033 1.00 21.13 10 PHE C N 1
ATOM 4409 C CA . PHE C 1 9 ? 51.290 -23.752 34.933 1.00 22.07 10 PHE C CA 1
ATOM 4410 C C . PHE C 1 9 ? 51.392 -25.253 35.220 1.00 22.87 10 PHE C C 1
ATOM 4411 O O . PHE C 1 9 ? 51.304 -25.691 36.370 1.00 22.26 10 PHE C O 1
ATOM 4419 N N . ARG C 1 10 ? 51.589 -26.031 34.162 1.00 24.24 11 ARG C N 1
ATOM 4420 C CA . ARG C 1 10 ? 51.698 -27.476 34.294 1.00 24.82 11 ARG C CA 1
ATOM 4421 C C . ARG C 1 10 ? 52.900 -27.828 35.163 1.00 24.99 11 ARG C C 1
ATOM 4422 O O . ARG C 1 10 ? 52.854 -28.775 35.952 1.00 25.88 11 ARG C O 1
ATOM 4430 N N . ALA C 1 11 ? 53.966 -27.047 35.044 1.00 24.75 12 ALA C N 1
ATOM 4431 C CA . ALA C 1 11 ? 55.162 -27.292 35.837 1.00 25.24 12 ALA C CA 1
ATOM 4432 C C . ALA C 1 11 ? 54.905 -27.006 37.314 1.00 25.47 12 ALA C C 1
ATOM 4433 O O . ALA C 1 11 ? 55.358 -27.752 38.185 1.00 24.76 12 ALA C O 1
ATOM 4435 N N . ALA C 1 12 ? 54.177 -25.928 37.600 1.00 23.99 13 ALA C N 1
ATOM 4436 C CA . ALA C 1 12 ? 53.866 -25.575 38.978 1.00 24.77 13 ALA C CA 1
ATOM 4437 C C . ALA C 1 12 ? 53.027 -26.664 39.643 1.00 25.70 13 ALA C C 1
ATOM 4438 O O . ALA C 1 12 ? 53.114 -26.866 40.856 1.00 25.75 13 ALA C O 1
ATOM 4440 N N . LEU C 1 13 ? 52.212 -27.359 38.851 1.00 26.87 14 LEU C N 1
ATOM 4441 C CA . LEU C 1 13 ? 51.370 -28.431 39.374 1.00 29.43 14 LEU C CA 1
ATOM 4442 C C . LEU C 1 13 ? 52.190 -29.620 39.861 1.00 30.77 14 LEU C C 1
ATOM 4443 O O . LEU C 1 13 ? 51.809 -30.290 40.819 1.00 29.61 14 LEU C O 1
ATOM 4448 N N . THR C 1 14 ? 53.315 -29.884 39.202 1.00 32.14 15 THR C N 1
ATOM 4449 C CA . THR C 1 14 ? 54.165 -31.008 39.590 1.00 33.58 15 THR C CA 1
ATOM 4450 C C . THR C 1 14 ? 55.078 -30.673 40.773 1.00 34.20 15 THR C C 1
ATOM 4451 O O . THR C 1 14 ? 55.611 -31.570 41.424 1.00 34.70 15 THR C O 1
ATOM 4455 N N . LYS C 1 15 ? 55.256 -29.388 41.056 1.00 34.57 16 LYS C N 1
ATOM 4456 C CA . LYS C 1 15 ? 56.126 -28.975 42.152 1.00 34.74 16 LYS C CA 1
ATOM 4457 C C . LYS C 1 15 ? 55.396 -28.695 43.459 1.00 34.14 16 LYS C C 1
ATOM 4458 O O . LYS C 1 15 ? 56.010 -28.673 44.527 1.00 33.33 16 LYS C O 1
ATOM 4464 N N . GLU C 1 16 ? 54.087 -28.492 43.378 1.00 32.62 17 GLU C N 1
ATOM 4465 C CA . GLU C 1 16 ? 53.294 -28.190 44.561 1.00 32.80 17 GLU C CA 1
ATOM 4466 C C . GLU C 1 16 ? 51.977 -28.960 44.514 1.00 32.65 17 GLU C C 1
ATOM 4467 O O . GLU C 1 16 ? 51.240 -28.879 43.533 1.00 32.33 17 GLU C O 1
ATOM 4473 N N . ASN C 1 17 ? 51.684 -29.704 45.576 1.00 31.80 18 ASN C N 1
ATOM 4474 C CA . ASN C 1 17 ? 50.461 -30.494 45.625 1.00 32.15 18 ASN C CA 1
ATOM 4475 C C . ASN C 1 17 ? 49.820 -30.543 47.020 1.00 31.71 18 ASN C C 1
ATOM 4476 O O . ASN C 1 17 ? 50.383 -31.118 47.956 1.00 32.57 18 ASN C O 1
ATOM 4481 N N . PRO C 1 18 ? 48.629 -29.928 47.174 1.00 28.65 19 PRO C N 1
ATOM 4482 C CA . PRO C 1 18 ? 47.924 -29.227 46.097 1.00 26.96 19 PRO C CA 1
ATOM 4483 C C . PRO C 1 18 ? 48.579 -27.889 45.793 1.00 24.72 19 PRO C C 1
ATOM 4484 O O . PRO C 1 18 ? 49.217 -27.291 46.657 1.00 24.17 19 PRO C O 1
ATOM 4488 N N . LEU C 1 19 ? 48.413 -27.435 44.558 1.00 22.72 20 LEU C N 1
ATOM 4489 C CA . LEU C 1 19 ? 48.980 -26.173 44.107 1.00 22.13 20 LEU C CA 1
ATOM 4490 C C . LEU C 1 19 ? 48.045 -25.058 44.563 1.00 20.88 20 LEU C C 1
ATOM 4491 O O . LEU C 1 19 ? 46.884 -25.044 44.171 1.00 21.54 20 LEU C O 1
ATOM 4496 N N . GLN C 1 20 ? 48.536 -24.135 45.381 1.00 19.55 21 GLN C N 1
ATOM 4497 C CA . GLN C 1 20 ? 47.691 -23.028 45.813 1.00 19.41 21 GLN C CA 1
ATOM 4498 C C . GLN C 1 20 ? 47.646 -22.005 44.678 1.00 19.50 21 GLN C C 1
ATOM 4499 O O . GLN C 1 20 ? 48.685 -21.616 44.155 1.00 19.11 21 GLN C O 1
ATOM 4505 N N . ILE C 1 21 ? 46.442 -21.585 44.307 1.00 18.67 22 ILE C N 1
ATOM 4506 C CA . ILE C 1 21 ? 46.253 -20.589 43.250 1.00 18.59 22 ILE C CA 1
ATOM 4507 C C . ILE C 1 21 ? 45.384 -19.485 43.842 1.00 17.17 22 ILE C C 1
ATOM 4508 O O . ILE C 1 21 ? 44.258 -19.747 44.247 1.00 19.88 22 ILE C O 1
ATOM 4513 N N . VAL C 1 22 ? 45.904 -18.260 43.903 1.00 16.67 23 VAL C N 1
ATOM 4514 C CA . VAL C 1 22 ? 45.146 -17.151 44.484 1.00 14.92 23 VAL C CA 1
ATOM 4515 C C . VAL C 1 22 ? 44.638 -16.164 43.443 1.00 15.50 23 VAL C C 1
ATOM 4516 O O . VAL C 1 22 ? 45.326 -15.861 42.466 1.00 14.68 23 VAL C O 1
ATOM 4520 N N . GLY C 1 23 ? 43.417 -15.686 43.660 1.00 14.41 24 GLY C N 1
ATOM 4521 C CA . GLY C 1 23 ? 42.854 -14.707 42.759 1.00 14.68 24 GLY C CA 1
ATOM 4522 C C . GLY C 1 23 ? 43.618 -13.412 42.963 1.00 14.30 24 GLY C C 1
ATOM 4523 O O . GLY C 1 23 ? 44.019 -13.082 44.088 1.00 14.72 24 GLY C O 1
ATOM 4524 N N . THR C 1 24 ? 43.834 -12.693 41.863 1.00 14.58 25 THR C N 1
ATOM 4525 C CA . THR C 1 24 ? 44.528 -11.403 41.870 1.00 14.31 25 THR C CA 1
ATOM 4526 C C . THR C 1 24 ? 43.581 -10.468 41.123 1.00 14.14 25 THR C C 1
ATOM 4527 O O . THR C 1 24 ? 43.373 -10.621 39.921 1.00 15.04 25 THR C O 1
ATOM 4531 N N . ILE C 1 25 ? 43.015 -9.501 41.841 1.00 15.34 26 ILE C N 1
ATOM 4532 C CA . ILE C 1 25 ? 42.041 -8.577 41.258 1.00 15.01 26 ILE C CA 1
ATOM 4533 C C . ILE C 1 25 ? 42.620 -7.597 40.225 1.00 16.60 26 ILE C C 1
ATOM 4534 O O . ILE C 1 25 ? 41.891 -7.099 39.350 1.00 14.25 26 ILE C O 1
ATOM 4539 N N . ASN C 1 26 ? 43.922 -7.321 40.325 1.00 14.04 27 ASN C N 1
ATOM 4540 C CA . ASN C 1 26 ? 44.592 -6.427 39.381 1.00 14.13 27 ASN C CA 1
ATOM 4541 C C . ASN C 1 26 ? 46.089 -6.739 39.313 1.00 13.68 27 ASN C C 1
ATOM 4542 O O . ASN C 1 26 ? 46.587 -7.643 40.021 1.00 14.47 27 ASN C O 1
ATOM 4547 N N . ALA C 1 27 ? 46.807 -6.011 38.459 1.00 12.46 28 ALA C N 1
ATOM 4548 C CA . ALA C 1 27 ? 48.237 -6.240 38.271 1.00 12.09 28 ALA C CA 1
ATOM 4549 C C . ALA C 1 27 ? 49.047 -6.066 39.548 1.00 12.69 28 ALA C C 1
ATOM 4550 O O . ALA C 1 27 ? 49.989 -6.824 39.816 1.00 14.86 28 ALA C O 1
ATOM 4552 N N . ASN C 1 28 ? 48.683 -5.064 40.338 1.00 13.60 29 ASN C N 1
ATOM 4553 C CA . ASN C 1 28 ? 49.395 -4.804 41.577 1.00 14.18 29 ASN C CA 1
ATOM 4554 C C . ASN C 1 28 ? 49.327 -6.010 42.509 1.00 14.79 29 ASN C C 1
ATOM 4555 O O . ASN C 1 28 ? 50.348 -6.446 43.053 1.00 15.01 29 ASN C O 1
ATOM 4560 N N . HIS C 1 29 ? 48.132 -6.568 42.675 1.00 14.24 30 HIS C N 1
ATOM 4561 C CA . HIS C 1 29 ? 47.967 -7.712 43.560 1.00 14.57 30 HIS C CA 1
ATOM 4562 C C . HIS C 1 29 ? 48.637 -8.966 43.003 1.00 15.18 30 HIS C C 1
ATOM 4563 O O . HIS C 1 29 ? 49.019 -9.858 43.768 1.00 16.26 30 HIS C O 1
ATOM 4570 N N . ALA C 1 30 ? 48.778 -9.041 41.680 1.00 14.61 31 ALA C N 1
ATOM 4571 C CA . ALA C 1 30 ? 49.467 -10.180 41.084 1.00 14.11 31 ALA C CA 1
ATOM 4572 C C . ALA C 1 30 ? 50.925 -10.111 41.564 1.00 15.59 31 ALA C C 1
ATOM 4573 O O . ALA C 1 30 ? 51.535 -11.138 41.878 1.00 15.77 31 ALA C O 1
ATOM 4575 N N . LEU C 1 31 ? 51.478 -8.901 41.643 1.00 14.27 32 LEU C N 1
ATOM 4576 C CA . LEU C 1 31 ? 52.860 -8.744 42.095 1.00 15.49 32 LEU C CA 1
ATOM 4577 C C . LEU C 1 31 ? 52.979 -9.079 43.583 1.00 15.88 32 LEU C C 1
ATOM 4578 O O . LEU C 1 31 ? 53.966 -9.684 44.004 1.00 17.71 32 LEU C O 1
ATOM 4583 N N . LEU C 1 32 ? 51.981 -8.697 44.374 1.00 15.74 33 LEU C N 1
ATOM 4584 C CA . LEU C 1 32 ? 51.995 -9.019 45.808 1.00 16.59 33 LEU C CA 1
ATOM 4585 C C . LEU C 1 32 ? 51.937 -10.532 45.996 1.00 16.51 33 LEU C C 1
ATOM 4586 O O . LEU C 1 32 ? 52.620 -11.081 46.868 1.00 14.63 33 LEU C O 1
ATOM 4591 N N . ALA C 1 33 ? 51.122 -11.208 45.184 1.00 17.35 34 ALA C N 1
ATOM 4592 C CA . ALA C 1 33 ? 51.003 -12.664 45.261 1.00 17.54 34 ALA C CA 1
ATOM 4593 C C . ALA C 1 33 ? 52.337 -13.327 44.901 1.00 18.80 34 ALA C C 1
ATOM 4594 O O . ALA C 1 33 ? 52.756 -14.313 45.529 1.00 18.17 34 ALA C O 1
ATOM 4596 N N . GLN C 1 34 ? 52.995 -12.790 43.881 1.00 17.75 35 GLN C N 1
ATOM 4597 C CA . GLN C 1 34 ? 54.280 -13.322 43.453 1.00 20.18 35 GLN C CA 1
ATOM 4598 C C . GLN C 1 34 ? 55.304 -13.125 44.577 1.00 20.19 35 GLN C C 1
ATOM 4599 O O . GLN C 1 34 ? 56.081 -14.032 44.880 1.00 21.51 35 GLN C O 1
ATOM 4605 N N . ARG C 1 35 ? 55.288 -11.956 45.209 1.00 20.66 36 ARG C N 1
ATOM 4606 C CA . ARG C 1 35 ? 56.228 -11.685 46.297 1.00 23.60 36 ARG C CA 1
ATOM 4607 C C . ARG C 1 35 ? 55.963 -12.593 47.502 1.00 24.30 36 ARG C C 1
ATOM 4608 O O . ARG C 1 35 ? 56.896 -12.954 48.221 1.00 24.74 36 ARG C O 1
ATOM 4616 N N . ALA C 1 36 ? 54.698 -12.956 47.716 1.00 22.59 37 ALA C N 1
ATOM 4617 C CA . ALA C 1 36 ? 54.308 -13.818 48.834 1.00 22.33 37 ALA C CA 1
ATOM 4618 C C . ALA C 1 36 ? 54.733 -15.269 48.597 1.00 22.85 37 ALA C C 1
ATOM 4619 O O . ALA C 1 36 ? 54.659 -16.099 49.509 1.00 23.16 37 ALA C O 1
ATOM 4621 N N . GLY C 1 37 ? 55.161 -15.576 47.375 1.00 22.13 38 GLY C N 1
ATOM 4622 C CA . GLY C 1 37 ? 55.625 -16.924 47.073 1.00 22.23 38 GLY C CA 1
ATOM 4623 C C . GLY C 1 37 ? 54.745 -17.835 46.237 1.00 21.02 38 GLY C C 1
ATOM 4624 O O . GLY C 1 37 ? 55.112 -18.981 45.980 1.00 22.31 38 GLY C O 1
ATOM 4625 N N . TYR C 1 38 ? 53.590 -17.348 45.794 1.00 19.95 39 TYR C N 1
ATOM 4626 C CA . TYR C 1 38 ? 52.702 -18.175 44.988 1.00 18.58 39 TYR C CA 1
ATOM 4627 C C . TYR C 1 38 ? 53.297 -18.492 43.620 1.00 18.46 39 TYR C C 1
ATOM 4628 O O . TYR C 1 38 ? 54.065 -17.704 43.073 1.00 20.07 39 TYR C O 1
ATOM 4637 N N . GLN C 1 39 ? 52.925 -19.648 43.073 1.00 18.46 40 GLN C N 1
ATOM 4638 C CA . GLN C 1 39 ? 53.446 -20.108 41.793 1.00 19.36 40 GLN C CA 1
ATOM 4639 C C . GLN C 1 39 ? 52.448 -20.034 40.638 1.00 19.05 40 GLN C C 1
ATOM 4640 O O . GLN C 1 39 ? 52.788 -20.323 39.492 1.00 19.05 40 GLN C O 1
ATOM 4646 N N . ALA C 1 40 ? 51.219 -19.642 40.948 1.00 19.71 41 ALA C N 1
ATOM 4647 C CA . ALA C 1 40 ? 50.178 -19.521 39.936 1.00 17.53 41 ALA C CA 1
ATOM 4648 C C . ALA C 1 40 ? 49.101 -18.598 40.493 1.00 15.59 41 ALA C C 1
ATOM 4649 O O . ALA C 1 40 ? 48.900 -18.530 41.704 1.00 16.55 41 ALA C O 1
ATOM 4651 N N . ILE C 1 41 ? 48.416 -17.880 39.607 1.00 14.71 42 ILE C N 1
ATOM 4652 C CA . ILE C 1 41 ? 47.392 -16.954 40.043 1.00 14.15 42 ILE C CA 1
ATOM 4653 C C . ILE C 1 41 ? 46.130 -17.128 39.221 1.00 14.00 42 ILE C C 1
ATOM 4654 O O . ILE C 1 41 ? 46.124 -17.856 38.226 1.00 13.82 42 ILE C O 1
ATOM 4659 N N . TYR C 1 42 ? 45.067 -16.436 39.628 1.00 15.21 43 TYR C N 1
ATOM 4660 C CA . TYR C 1 42 ? 43.760 -16.594 39.003 1.00 14.34 43 TYR C CA 1
ATOM 4661 C C . TYR C 1 42 ? 43.029 -15.283 38.722 1.00 14.37 43 TYR C C 1
ATOM 4662 O O . TYR C 1 42 ? 43.103 -14.352 39.518 1.00 13.12 43 TYR C O 1
ATOM 4671 N N . LEU C 1 43 ? 42.349 -15.214 37.579 1.00 13.96 44 LEU C N 1
ATOM 4672 C CA . LEU C 1 43 ? 41.547 -14.034 37.233 1.00 15.13 44 LEU C CA 1
ATOM 4673 C C . LEU C 1 43 ? 40.097 -14.501 37.371 1.00 14.72 44 LEU C C 1
ATOM 4674 O O . LEU C 1 43 ? 39.573 -15.208 36.503 1.00 16.05 44 LEU C O 1
ATOM 4679 N N . SER C 1 44 ? 39.469 -14.121 38.481 1.00 14.81 45 SER C N 1
ATOM 4680 C CA . SER C 1 44 ? 38.088 -14.472 38.797 1.00 15.45 45 SER C CA 1
ATOM 4681 C C . SER C 1 44 ? 37.073 -13.718 37.944 1.00 16.66 45 SER C C 1
ATOM 4682 O O . SER C 1 44 ? 37.180 -12.509 37.800 1.00 16.32 45 SER C O 1
ATOM 4685 N N . GLY C 1 45 ? 36.093 -14.435 37.404 1.00 17.95 46 GLY C N 1
ATOM 4686 C CA . GLY C 1 45 ? 35.052 -13.793 36.611 1.00 18.34 46 GLY C CA 1
ATOM 4687 C C . GLY C 1 45 ? 34.211 -12.922 37.529 1.00 18.38 46 GLY C C 1
ATOM 4688 O O . GLY C 1 45 ? 33.730 -11.855 37.138 1.00 16.84 46 GLY C O 1
ATOM 4689 N N . GLY C 1 46 ? 34.027 -13.387 38.762 1.00 17.83 47 GLY C N 1
ATOM 4690 C CA . GLY C 1 46 ? 33.267 -12.628 39.739 1.00 17.29 47 GLY C CA 1
ATOM 4691 C C . GLY C 1 46 ? 34.024 -11.359 40.086 1.00 18.41 47 GLY C C 1
ATOM 4692 O O . GLY C 1 46 ? 33.415 -10.320 40.360 1.00 18.32 47 GLY C O 1
ATOM 4693 N N . GLY C 1 47 ? 35.355 -11.450 40.078 1.00 17.26 48 GLY C N 1
ATOM 4694 C CA . GLY C 1 47 ? 36.195 -10.301 40.379 1.00 15.96 48 GLY C CA 1
ATOM 4695 C C . GLY C 1 47 ? 36.205 -9.282 39.251 1.00 15.58 48 GLY C C 1
ATOM 4696 O O . GLY C 1 47 ? 36.188 -8.075 39.505 1.00 16.95 48 GLY C O 1
ATOM 4697 N N . VAL C 1 48 ? 36.246 -9.750 38.004 1.00 14.02 49 VAL C N 1
ATOM 4698 C CA . VAL C 1 48 ? 36.224 -8.819 36.869 1.00 14.38 49 VAL C CA 1
ATOM 4699 C C . VAL C 1 48 ? 34.888 -8.073 36.934 1.00 14.57 49 VAL C C 1
ATOM 4700 O O . VAL C 1 48 ? 34.831 -6.847 36.800 1.00 14.76 49 VAL C O 1
ATOM 4704 N N . ALA C 1 49 ? 33.810 -8.815 37.159 1.00 13.96 50 ALA C N 1
ATOM 4705 C CA . ALA C 1 49 ? 32.487 -8.208 37.247 1.00 13.34 50 ALA C CA 1
ATOM 4706 C C . ALA C 1 49 ? 32.359 -7.257 38.438 1.00 13.94 50 ALA C C 1
ATOM 4707 O O . ALA C 1 49 ? 32.191 -6.051 38.260 1.00 14.01 50 ALA C O 1
ATOM 4709 N N . ALA C 1 50 ? 32.457 -7.792 39.654 1.00 13.04 51 ALA C N 1
ATOM 4710 C CA . ALA C 1 50 ? 32.289 -6.982 40.856 1.00 12.95 51 ALA C CA 1
ATOM 4711 C C . ALA C 1 50 ? 33.377 -5.943 41.127 1.00 13.97 51 ALA C C 1
ATOM 4712 O O . ALA C 1 50 ? 33.078 -4.846 41.601 1.00 15.10 51 ALA C O 1
ATOM 4714 N N . GLY C 1 51 ? 34.623 -6.287 40.820 1.00 13.15 52 GLY C N 1
ATOM 4715 C CA . GLY C 1 51 ? 35.740 -5.393 41.058 1.00 12.76 52 GLY C CA 1
ATOM 4716 C C . GLY C 1 51 ? 36.003 -4.404 39.941 1.00 14.58 52 GLY C C 1
ATOM 4717 O O . GLY C 1 51 ? 35.893 -3.194 40.145 1.00 12.94 52 GLY C O 1
ATOM 4718 N N . SER C 1 52 ? 36.329 -4.910 38.754 1.00 12.94 53 SER C N 1
ATOM 4719 C CA . SER C 1 52 ? 36.625 -4.036 37.623 1.00 13.48 53 SER C CA 1
ATOM 4720 C C . SER C 1 52 ? 35.429 -3.277 37.063 1.00 14.50 53 SER C C 1
ATOM 4721 O O . SER C 1 52 ? 35.577 -2.137 36.622 1.00 14.03 53 SER C O 1
ATOM 4724 N N . LEU C 1 53 ? 34.252 -3.900 37.077 1.00 13.05 54 LEU C N 1
ATOM 4725 C CA . LEU C 1 53 ? 33.058 -3.247 36.535 1.00 13.23 54 LEU C CA 1
ATOM 4726 C C . LEU C 1 53 ? 32.039 -2.772 37.567 1.00 12.61 54 LEU C C 1
ATOM 4727 O O . LEU C 1 53 ? 31.119 -2.009 37.226 1.00 11.93 54 LEU C O 1
ATOM 4732 N N . GLY C 1 54 ? 32.189 -3.219 38.817 1.00 13.05 55 GLY C N 1
ATOM 4733 C CA . GLY C 1 54 ? 31.245 -2.833 39.863 1.00 14.45 55 GLY C CA 1
ATOM 4734 C C . GLY C 1 54 ? 29.864 -3.418 39.587 1.00 14.04 55 GLY C C 1
ATOM 4735 O O . GLY C 1 54 ? 28.838 -2.857 39.989 1.00 15.91 55 GLY C O 1
ATOM 4736 N N . LEU C 1 55 ? 29.836 -4.557 38.903 1.00 13.48 56 LEU C N 1
ATOM 4737 C CA . LEU C 1 55 ? 28.581 -5.218 38.530 1.00 15.51 56 LEU C CA 1
ATOM 4738 C C . LEU C 1 55 ? 28.464 -6.655 39.029 1.00 16.73 56 LEU C C 1
ATOM 4739 O O . LEU C 1 55 ? 29.461 -7.303 39.340 1.00 15.36 56 LEU C O 1
ATOM 4744 N N . PRO C 1 56 ? 27.226 -7.170 39.099 1.00 17.40 57 PRO C N 1
ATOM 4745 C CA . PRO C 1 56 ? 26.978 -8.542 39.547 1.00 17.89 57 PRO C CA 1
ATOM 4746 C C . PRO C 1 56 ? 27.540 -9.509 38.512 1.00 17.08 57 PRO C C 1
ATOM 4747 O O . PRO C 1 56 ? 27.629 -9.179 37.339 1.00 15.81 57 PRO C O 1
ATOM 4751 N N . ASP C 1 57 ? 27.889 -10.716 38.948 1.00 19.58 58 ASP C N 1
ATOM 4752 C CA . ASP C 1 57 ? 28.427 -11.731 38.051 1.00 20.56 58 ASP C CA 1
ATOM 4753 C C . ASP C 1 57 ? 27.238 -12.463 37.409 1.00 21.57 58 ASP C C 1
ATOM 4754 O O . ASP C 1 57 ? 26.951 -13.615 37.747 1.00 21.29 58 ASP C O 1
ATOM 4759 N N . LEU C 1 58 ? 26.542 -11.778 36.502 1.00 19.73 59 LEU C N 1
ATOM 4760 C CA . LEU C 1 58 ? 25.367 -12.341 35.826 1.00 18.84 59 LEU C CA 1
ATOM 4761 C C . LEU C 1 58 ? 25.454 -12.260 34.301 1.00 19.48 59 LEU C C 1
ATOM 4762 O O . LEU C 1 58 ? 24.499 -11.858 33.635 1.00 19.78 59 LEU C O 1
ATOM 4767 N N . GLY C 1 59 ? 26.608 -12.633 33.757 1.00 19.24 60 GLY C N 1
ATOM 4768 C CA . GLY C 1 59 ? 26.798 -12.610 32.319 1.00 19.34 60 GLY C CA 1
ATOM 4769 C C . GLY C 1 59 ? 26.794 -11.234 31.674 1.00 18.87 60 GLY C C 1
ATOM 4770 O O . GLY C 1 59 ? 26.464 -11.122 30.501 1.00 18.39 60 GLY C O 1
ATOM 4771 N N . ILE C 1 60 ? 27.162 -10.194 32.420 1.00 18.75 61 ILE C N 1
ATOM 4772 C CA . ILE C 1 60 ? 27.183 -8.831 31.864 1.00 17.92 61 ILE C CA 1
ATOM 4773 C C . ILE C 1 60 ? 28.575 -8.430 31.350 1.00 18.39 61 ILE C C 1
ATOM 4774 O O . ILE C 1 60 ? 28.691 -7.606 30.449 1.00 20.43 61 ILE C O 1
ATOM 4779 N N . SER C 1 61 ? 29.633 -9.006 31.915 1.00 18.10 62 SER C N 1
ATOM 4780 C CA . SER C 1 61 ? 30.986 -8.673 31.463 1.00 19.09 62 SER C CA 1
ATOM 4781 C C . SER C 1 61 ? 31.214 -9.206 30.045 1.00 19.18 62 SER C C 1
ATOM 4782 O O . SER C 1 61 ? 30.604 -10.198 29.642 1.00 20.62 62 SER C O 1
ATOM 4785 N N . THR C 1 62 ? 32.071 -8.534 29.284 1.00 18.04 63 THR C N 1
ATOM 4786 C CA . THR C 1 62 ? 32.366 -8.956 27.916 1.00 18.61 63 THR C CA 1
ATOM 4787 C C . THR C 1 62 ? 33.761 -9.566 27.863 1.00 18.63 63 THR C C 1
ATOM 4788 O O . THR C 1 62 ? 34.555 -9.396 28.789 1.00 17.24 63 THR C O 1
ATOM 4792 N N . LEU C 1 63 ? 34.055 -10.273 26.779 1.00 16.83 64 LEU C N 1
ATOM 4793 C CA . LEU C 1 63 ? 35.369 -10.881 26.610 1.00 16.59 64 LEU C CA 1
ATOM 4794 C C . LEU C 1 63 ? 36.423 -9.786 26.735 1.00 16.06 64 LEU C C 1
ATOM 4795 O O . LEU C 1 63 ? 37.431 -9.967 27.397 1.00 15.58 64 LEU C O 1
ATOM 4800 N N . ASP C 1 64 ? 36.178 -8.635 26.119 1.00 16.26 65 ASP C N 1
ATOM 4801 C CA . ASP C 1 64 ? 37.157 -7.563 26.175 1.00 16.66 65 ASP C CA 1
ATOM 4802 C C . ASP C 1 64 ? 37.420 -7.040 27.582 1.00 16.73 65 ASP C C 1
ATOM 4803 O O . ASP C 1 64 ? 38.540 -6.604 27.869 1.00 15.51 65 ASP C O 1
ATOM 4808 N N . ASP C 1 65 ? 36.408 -7.059 28.454 1.00 15.90 66 ASP C N 1
ATOM 4809 C CA . ASP C 1 65 ? 36.609 -6.611 29.837 1.00 15.00 66 ASP C CA 1
ATOM 4810 C C . ASP C 1 65 ? 37.663 -7.525 30.470 1.00 14.93 66 ASP C C 1
ATOM 4811 O O . ASP C 1 65 ? 38.580 -7.072 31.156 1.00 14.30 66 ASP C O 1
ATOM 4816 N N . VAL C 1 66 ? 37.516 -8.823 30.225 1.00 13.91 67 VAL C N 1
ATOM 4817 C CA . VAL C 1 66 ? 38.435 -9.819 30.771 1.00 13.49 67 VAL C CA 1
ATOM 4818 C C . VAL C 1 66 ? 39.815 -9.728 30.128 1.00 13.80 67 VAL C C 1
ATOM 4819 O O . VAL C 1 66 ? 40.825 -9.769 30.824 1.00 14.21 67 VAL C O 1
ATOM 4823 N N . LEU C 1 67 ? 39.868 -9.606 28.806 1.00 11.26 68 LEU C N 1
ATOM 4824 C CA . LEU C 1 67 ? 41.156 -9.505 28.115 1.00 12.97 68 LEU C CA 1
ATOM 4825 C C . LEU C 1 67 ? 41.989 -8.331 28.626 1.00 11.80 68 LEU C C 1
ATOM 4826 O O . LEU C 1 67 ? 43.211 -8.426 28.758 1.00 12.26 68 LEU C O 1
ATOM 4831 N N . THR C 1 68 ? 41.330 -7.213 28.906 1.00 12.86 69 THR C N 1
ATOM 4832 C CA . THR C 1 68 ? 42.039 -6.039 29.407 1.00 13.88 69 THR C CA 1
ATOM 4833 C C . THR C 1 68 ? 42.728 -6.375 30.723 1.00 14.08 69 THR C C 1
ATOM 4834 O O . THR C 1 68 ? 43.887 -6.013 30.938 1.00 13.73 69 THR C O 1
ATOM 4838 N N . ASP C 1 69 ? 42.018 -7.070 31.605 1.00 12.65 70 ASP C N 1
ATOM 4839 C CA . ASP C 1 69 ? 42.622 -7.442 32.884 1.00 13.74 70 ASP C CA 1
ATOM 4840 C C . ASP C 1 69 ? 43.728 -8.489 32.694 1.00 14.21 70 ASP C C 1
ATOM 4841 O O . ASP C 1 69 ? 44.745 -8.447 33.392 1.00 14.52 70 ASP C O 1
ATOM 4846 N N . ILE C 1 70 ? 43.557 -9.405 31.742 1.00 13.29 71 ILE C N 1
ATOM 4847 C CA . ILE C 1 70 ? 44.599 -10.414 31.489 1.00 13.89 71 ILE C CA 1
ATOM 4848 C C . ILE C 1 70 ? 45.892 -9.723 31.036 1.00 14.42 71 ILE C C 1
ATOM 4849 O O . ILE C 1 70 ? 46.985 -10.052 31.516 1.00 14.95 71 ILE C O 1
ATOM 4854 N N . ARG C 1 71 ? 45.777 -8.768 30.112 1.00 13.61 72 ARG C N 1
ATOM 4855 C CA . ARG C 1 71 ? 46.969 -8.077 29.624 1.00 14.36 72 ARG C CA 1
ATOM 4856 C C . ARG C 1 71 ? 47.643 -7.256 30.709 1.00 14.06 72 ARG C C 1
ATOM 4857 O O . ARG C 1 71 ? 48.869 -7.272 30.830 1.00 13.72 72 ARG C O 1
ATOM 4865 N N . ARG C 1 72 ? 46.848 -6.543 31.505 1.00 12.36 73 ARG C N 1
ATOM 4866 C CA . ARG C 1 72 ? 47.424 -5.734 32.563 1.00 12.63 73 ARG C CA 1
ATOM 4867 C C . ARG C 1 72 ? 48.237 -6.596 33.516 1.00 13.98 73 ARG C C 1
ATOM 4868 O O . ARG C 1 72 ? 49.361 -6.243 33.874 1.00 13.82 73 ARG C O 1
ATOM 4876 N N . ILE C 1 73 ? 47.669 -7.733 33.904 1.00 12.95 74 ILE C N 1
ATOM 4877 C CA . ILE C 1 73 ? 48.346 -8.623 34.837 1.00 14.29 74 ILE C CA 1
ATOM 4878 C C . ILE C 1 73 ? 49.574 -9.326 34.256 1.00 14.68 74 ILE C C 1
ATOM 4879 O O . ILE C 1 73 ? 50.653 -9.285 34.851 1.00 17.20 74 ILE C O 1
ATOM 4884 N N . THR C 1 74 ? 49.426 -9.949 33.094 1.00 13.25 75 THR C N 1
ATOM 4885 C CA . THR C 1 74 ? 50.544 -10.704 32.513 1.00 14.68 75 THR C CA 1
ATOM 4886 C C . THR C 1 74 ? 51.639 -9.865 31.854 1.00 15.18 75 THR C C 1
ATOM 4887 O O . THR C 1 74 ? 52.736 -10.367 31.572 1.00 14.86 75 THR C O 1
ATOM 4891 N N . ASP C 1 75 ? 51.360 -8.590 31.605 1.00 14.91 76 ASP C N 1
ATOM 4892 C CA . ASP C 1 75 ? 52.381 -7.726 31.023 1.00 16.73 76 ASP C CA 1
ATOM 4893 C C . ASP C 1 75 ? 53.452 -7.438 32.081 1.00 17.45 76 ASP C C 1
ATOM 4894 O O . ASP C 1 75 ? 54.608 -7.202 31.748 1.00 18.76 76 ASP C O 1
ATOM 4899 N N . VAL C 1 76 ? 53.069 -7.472 33.358 1.00 17.66 77 VAL C N 1
ATOM 4900 C CA . VAL C 1 76 ? 54.012 -7.172 34.432 1.00 19.11 77 VAL C CA 1
ATOM 4901 C C . VAL C 1 76 ? 54.364 -8.346 35.352 1.00 20.09 77 VAL C C 1
ATOM 4902 O O . VAL C 1 76 ? 55.459 -8.389 35.917 1.00 20.39 77 VAL C O 1
ATOM 4906 N N . CYS C 1 77 ? 53.455 -9.303 35.495 1.00 18.52 78 CYS C N 1
ATOM 4907 C CA . CYS C 1 77 ? 53.705 -10.456 36.364 1.00 19.75 78 CYS C CA 1
ATOM 4908 C C . CYS C 1 77 ? 53.929 -11.729 35.559 1.00 20.29 78 CYS C C 1
ATOM 4909 O O . CYS C 1 77 ? 53.094 -12.106 34.736 1.00 21.59 78 CYS C O 1
ATOM 4912 N N . SER C 1 78 ? 55.052 -12.397 35.816 1.00 21.18 79 SER C N 1
ATOM 4913 C CA . SER C 1 78 ? 55.416 -13.614 35.097 1.00 22.27 79 SER C CA 1
ATOM 4914 C C . SER C 1 78 ? 54.744 -14.920 35.539 1.00 21.41 79 SER C C 1
ATOM 4915 O O . SER C 1 78 ? 54.944 -15.953 34.905 1.00 24.06 79 SER C O 1
ATOM 4918 N N . LEU C 1 79 ? 53.962 -14.895 36.614 1.00 19.90 80 LEU C N 1
ATOM 4919 C CA . LEU C 1 79 ? 53.297 -16.120 37.056 1.00 18.15 80 LEU C CA 1
ATOM 4920 C C . LEU C 1 79 ? 52.202 -16.558 36.085 1.00 19.02 80 LEU C C 1
ATOM 4921 O O . LEU C 1 79 ? 51.561 -15.729 35.438 1.00 19.71 80 LEU C O 1
ATOM 4926 N N . PRO C 1 80 ? 51.989 -17.875 35.949 1.00 17.44 81 PRO C N 1
ATOM 4927 C CA . PRO C 1 80 ? 50.946 -18.374 35.049 1.00 17.23 81 PRO C CA 1
ATOM 4928 C C . PRO C 1 80 ? 49.570 -18.000 35.603 1.00 18.57 81 PRO C C 1
ATOM 4929 O O . PRO C 1 80 ? 49.288 -18.189 36.792 1.00 18.18 81 PRO C O 1
ATOM 4933 N N . LEU C 1 81 ? 48.725 -17.473 34.719 1.00 17.40 82 LEU C N 1
ATOM 4934 C CA . LEU C 1 81 ? 47.391 -16.994 35.067 1.00 16.80 82 LEU C CA 1
ATOM 4935 C C . LEU C 1 81 ? 46.258 -17.863 34.526 1.00 14.89 82 LEU C C 1
ATOM 4936 O O . LEU C 1 81 ? 46.083 -17.967 33.309 1.00 16.55 82 LEU C O 1
ATOM 4941 N N . LEU C 1 82 ? 45.487 -18.464 35.428 1.00 13.55 83 LEU C N 1
ATOM 4942 C CA . LEU C 1 82 ? 44.323 -19.279 35.064 1.00 14.63 83 LEU C CA 1
ATOM 4943 C C . LEU C 1 82 ? 43.151 -18.289 35.000 1.00 15.01 83 LEU C C 1
ATOM 4944 O O . LEU C 1 82 ? 42.957 -17.507 35.926 1.00 14.74 83 LEU C O 1
ATOM 4949 N N . VAL C 1 83 ? 42.371 -18.335 33.925 1.00 14.98 84 VAL C N 1
ATOM 4950 C CA . VAL C 1 83 ? 41.261 -17.396 33.754 1.00 15.53 84 VAL C CA 1
ATOM 4951 C C . VAL C 1 83 ? 39.867 -18.017 33.721 1.00 15.24 84 VAL C C 1
ATOM 4952 O O . VAL C 1 83 ? 39.668 -19.077 33.146 1.00 16.34 84 VAL C O 1
ATOM 4956 N N . ASP C 1 84 ? 38.896 -17.341 34.335 1.00 15.12 85 ASP C N 1
ATOM 4957 C CA . ASP C 1 84 ? 37.500 -17.798 34.316 1.00 16.97 85 ASP C CA 1
ATOM 4958 C C . ASP C 1 84 ? 36.931 -17.289 32.982 1.00 17.36 85 ASP C C 1
ATOM 4959 O O . ASP C 1 84 ? 36.780 -16.082 32.797 1.00 18.31 85 ASP C O 1
ATOM 4964 N N . ALA C 1 85 ? 36.621 -18.188 32.053 1.00 15.69 86 ALA C N 1
ATOM 4965 C CA . ALA C 1 85 ? 36.088 -17.765 30.753 1.00 16.79 86 ALA C CA 1
ATOM 4966 C C . ALA C 1 85 ? 34.579 -18.005 30.618 1.00 16.68 86 ALA C C 1
ATOM 4967 O O . ALA C 1 85 ? 34.029 -17.967 29.511 1.00 18.28 86 ALA C O 1
ATOM 4969 N N . ASP C 1 86 ? 33.925 -18.242 31.751 1.00 17.79 87 ASP C N 1
ATOM 4970 C CA . ASP C 1 86 ? 32.486 -18.518 31.807 1.00 20.89 87 ASP C CA 1
ATOM 4971 C C . ASP C 1 86 ? 32.051 -19.504 30.718 1.00 19.30 87 ASP C C 1
ATOM 4972 O O . ASP C 1 86 ? 32.484 -20.651 30.736 1.00 19.30 87 ASP C O 1
ATOM 4977 N N . ILE C 1 87 ? 31.205 -19.076 29.779 1.00 18.65 88 ILE C N 1
ATOM 4978 C CA . ILE C 1 87 ? 30.756 -19.980 28.713 1.00 20.28 88 ILE C CA 1
ATOM 4979 C C . ILE C 1 87 ? 31.322 -19.668 27.321 1.00 20.86 88 ILE C C 1
ATOM 4980 O O . ILE C 1 87 ? 30.815 -20.163 26.308 1.00 20.44 88 ILE C O 1
ATOM 4985 N N . GLY C 1 88 ? 32.372 -18.856 27.264 1.00 21.43 89 GLY C N 1
ATOM 4986 C CA . GLY C 1 88 ? 32.965 -18.537 25.973 1.00 21.69 89 GLY C CA 1
ATOM 4987 C C . GLY C 1 88 ? 32.573 -17.197 25.375 1.00 22.11 89 GLY C C 1
ATOM 4988 O O . GLY C 1 88 ? 32.948 -16.891 24.242 1.00 23.99 89 GLY C O 1
ATOM 4989 N N . PHE C 1 89 ? 31.791 -16.415 26.116 1.00 22.51 90 PHE C N 1
ATOM 4990 C CA . PHE C 1 89 ? 31.377 -15.083 25.680 1.00 23.12 90 PHE C CA 1
ATOM 4991 C C . PHE C 1 89 ? 30.729 -14.982 24.305 1.00 25.37 90 PHE C C 1
ATOM 4992 O O . PHE C 1 89 ? 31.154 -14.193 23.460 1.00 26.85 90 PHE C O 1
ATOM 5000 N N . GLY C 1 90 ? 29.685 -15.765 24.088 1.00 24.95 91 GLY C N 1
ATOM 5001 C CA . GLY C 1 90 ? 29.007 -15.730 22.807 1.00 26.14 91 GLY C CA 1
ATOM 5002 C C . GLY C 1 90 ? 28.081 -16.918 22.745 1.00 26.15 91 GLY C C 1
ATOM 5003 O O . GLY C 1 90 ? 28.094 -17.741 23.648 1.00 26.02 91 GLY C O 1
ATOM 5004 N N . SER C 1 91 ? 27.299 -17.031 21.680 1.00 26.79 92 SER C N 1
ATOM 5005 C CA . SER C 1 91 ? 26.357 -18.136 21.576 1.00 28.29 92 SER C CA 1
ATOM 5006 C C . SER C 1 91 ? 26.813 -19.338 20.759 1.00 27.60 92 SER C C 1
ATOM 5007 O O . SER C 1 91 ? 26.108 -20.345 20.731 1.00 27.62 92 SER C O 1
ATOM 5010 N N . SER C 1 92 ? 27.971 -19.258 20.103 1.00 25.33 93 SER C N 1
ATOM 5011 C CA . SER C 1 92 ? 28.415 -20.384 19.275 1.00 23.20 93 SER C CA 1
ATOM 5012 C C . SER C 1 92 ? 29.848 -20.854 19.501 1.00 23.38 93 SER C C 1
ATOM 5013 O O . SER C 1 92 ? 30.623 -20.242 20.245 1.00 21.37 93 SER C O 1
ATOM 5016 N N . ALA C 1 93 ? 30.195 -21.945 18.825 1.00 23.45 94 ALA C N 1
ATOM 5017 C CA . ALA C 1 93 ? 31.533 -22.512 18.921 1.00 22.47 94 ALA C CA 1
ATOM 5018 C C . ALA C 1 93 ? 32.552 -21.496 18.417 1.00 20.59 94 ALA C C 1
ATOM 5019 O O . ALA C 1 93 ? 33.719 -21.546 18.798 1.00 20.14 94 ALA C O 1
ATOM 5021 N N . PHE C 1 94 ? 32.111 -20.588 17.547 1.00 20.28 95 PHE C N 1
ATOM 5022 C CA . PHE C 1 94 ? 33.005 -19.563 17.014 1.00 18.63 95 PHE C CA 1
ATOM 5023 C C . PHE C 1 94 ? 33.419 -18.602 18.111 1.00 17.92 95 PHE C C 1
ATOM 5024 O O . PHE C 1 94 ? 34.551 -18.129 18.127 1.00 17.95 95 PHE C O 1
ATOM 5032 N N . ASN C 1 95 ? 32.490 -18.300 19.018 1.00 18.32 96 ASN C N 1
ATOM 5033 C CA . ASN C 1 95 ? 32.783 -17.386 20.116 1.00 17.26 96 ASN C CA 1
ATOM 5034 C C . ASN C 1 95 ? 33.733 -18.068 21.098 1.00 18.08 96 ASN C C 1
ATOM 5035 O O . ASN C 1 95 ? 34.649 -17.446 21.624 1.00 16.35 96 ASN C O 1
ATOM 5040 N N . VAL C 1 96 ? 33.512 -19.353 21.341 1.00 16.50 97 VAL C N 1
ATOM 5041 C CA . VAL C 1 96 ? 34.386 -20.088 22.236 1.00 17.63 97 VAL C CA 1
ATOM 5042 C C . VAL C 1 96 ? 35.800 -20.073 21.659 1.00 16.71 97 VAL C C 1
ATOM 5043 O O . VAL C 1 96 ? 36.766 -19.798 22.369 1.00 15.57 97 VAL C O 1
ATOM 5047 N N . ALA C 1 97 ? 35.923 -20.366 20.365 1.00 16.96 98 ALA C N 1
ATOM 5048 C CA . ALA C 1 97 ? 37.231 -20.391 19.712 1.00 16.20 98 ALA C CA 1
ATOM 5049 C C . ALA C 1 97 ? 37.934 -19.039 19.778 1.00 15.56 98 ALA C C 1
ATOM 5050 O O . ALA C 1 97 ? 39.120 -18.972 20.107 1.00 15.21 98 ALA C O 1
ATOM 5052 N N . ARG C 1 98 ? 37.217 -17.962 19.468 1.00 15.29 99 ARG C N 1
ATOM 5053 C CA . ARG C 1 98 ? 37.844 -16.640 19.516 1.00 15.96 99 ARG C CA 1
ATOM 5054 C C . ARG C 1 98 ? 38.260 -16.295 20.952 1.00 15.71 99 ARG C C 1
ATOM 5055 O O . ARG C 1 98 ? 39.302 -15.689 21.165 1.00 14.89 99 ARG C O 1
ATOM 5063 N N . THR C 1 99 ? 37.448 -16.674 21.934 1.00 15.34 100 THR C N 1
ATOM 5064 C CA . THR C 1 99 ? 37.793 -16.435 23.333 1.00 15.61 100 THR C CA 1
ATOM 5065 C C . THR C 1 99 ? 39.116 -17.122 23.679 1.00 15.51 100 THR C C 1
ATOM 5066 O O . THR C 1 99 ? 40.016 -16.512 24.263 1.00 14.52 100 THR C O 1
ATOM 5070 N N . VAL C 1 100 ? 39.242 -18.393 23.306 1.00 15.32 101 VAL C N 1
ATOM 5071 C CA . VAL C 1 100 ? 40.465 -19.134 23.585 1.00 15.92 101 VAL C CA 1
ATOM 5072 C C . VAL C 1 100 ? 41.701 -18.500 22.928 1.00 15.73 101 VAL C C 1
ATOM 5073 O O . VAL C 1 100 ? 42.709 -18.245 23.592 1.00 17.09 101 VAL C O 1
ATOM 5077 N N . LYS C 1 101 ? 41.617 -18.231 21.630 1.00 15.65 102 LYS C N 1
ATOM 5078 C CA . LYS C 1 101 ? 42.743 -17.644 20.917 1.00 15.73 102 LYS C CA 1
ATOM 5079 C C . LYS C 1 101 ? 43.094 -16.268 21.474 1.00 15.81 102 LYS C C 1
ATOM 5080 O O . LYS C 1 101 ? 44.267 -15.960 21.646 1.00 15.34 102 LYS C O 1
ATOM 5086 N N . SER C 1 102 ? 42.082 -15.447 21.755 1.00 14.90 103 SER C N 1
ATOM 5087 C CA . SER C 1 102 ? 42.325 -14.115 22.313 1.00 15.88 103 SER C CA 1
ATOM 5088 C C . SER C 1 102 ? 42.989 -14.176 23.686 1.00 15.22 103 SER C C 1
ATOM 5089 O O . SER C 1 102 ? 43.905 -13.398 23.979 1.00 15.75 103 SER C O 1
ATOM 5092 N N . MET C 1 103 ? 42.530 -15.088 24.538 1.00 14.83 104 MET C N 1
ATOM 5093 C CA . MET C 1 103 ? 43.108 -15.200 25.874 1.00 15.36 104 MET C CA 1
ATOM 5094 C C . MET C 1 103 ? 44.549 -15.695 25.827 1.00 16.03 104 MET C C 1
ATOM 5095 O O . MET C 1 103 ? 45.375 -15.266 26.626 1.00 16.79 104 MET C O 1
ATOM 5100 N N . ILE C 1 104 ? 44.852 -16.584 24.884 1.00 15.99 105 ILE C N 1
ATOM 5101 C CA . ILE C 1 104 ? 46.222 -17.060 24.733 1.00 17.26 105 ILE C CA 1
ATOM 5102 C C . ILE C 1 104 ? 47.104 -15.871 24.318 1.00 18.62 105 ILE C C 1
ATOM 5103 O O . ILE C 1 104 ? 48.180 -15.649 24.887 1.00 18.66 105 ILE C O 1
ATOM 5108 N N . LYS C 1 105 ? 46.637 -15.090 23.346 1.00 19.57 106 LYS C N 1
ATOM 5109 C CA . LYS C 1 105 ? 47.408 -13.941 22.877 1.00 20.99 106 LYS C CA 1
ATOM 5110 C C . LYS C 1 105 ? 47.562 -12.897 23.972 1.00 19.83 106 LYS C C 1
ATOM 5111 O O . LYS C 1 105 ? 48.600 -12.250 24.070 1.00 21.09 106 LYS C O 1
ATOM 5117 N N . ALA C 1 106 ? 46.532 -12.737 24.796 1.00 18.47 107 ALA C N 1
ATOM 5118 C CA . ALA C 1 106 ? 46.588 -11.767 25.886 1.00 17.61 107 ALA C CA 1
ATOM 5119 C C . ALA C 1 106 ? 47.607 -12.187 26.951 1.00 18.96 107 ALA C C 1
ATOM 5120 O O . ALA C 1 106 ? 48.019 -11.360 27.769 1.00 18.22 107 ALA C O 1
ATOM 5122 N N . GLY C 1 107 ? 47.993 -13.465 26.958 1.00 18.51 108 GLY C N 1
ATOM 5123 C CA . GLY C 1 107 ? 48.996 -13.932 27.911 1.00 18.59 108 GLY C CA 1
ATOM 5124 C C . GLY C 1 107 ? 48.611 -14.934 28.998 1.00 17.64 108 GLY C C 1
ATOM 5125 O O . GLY C 1 107 ? 49.441 -15.264 29.857 1.00 17.97 108 GLY C O 1
ATOM 5126 N N . ALA C 1 108 ? 47.376 -15.424 28.970 1.00 15.56 109 ALA C N 1
ATOM 5127 C CA . ALA C 1 108 ? 46.896 -16.374 29.984 1.00 16.31 109 ALA C CA 1
ATOM 5128 C C . ALA C 1 108 ? 47.545 -17.759 29.846 1.00 15.59 109 ALA C C 1
ATOM 5129 O O . ALA C 1 108 ? 47.993 -18.143 28.765 1.00 17.46 109 ALA C O 1
ATOM 5131 N N . ALA C 1 109 ? 47.583 -18.495 30.955 1.00 16.84 110 ALA C N 1
ATOM 5132 C CA . ALA C 1 109 ? 48.169 -19.836 31.000 1.00 17.29 110 ALA C CA 1
ATOM 5133 C C . ALA C 1 109 ? 47.106 -20.910 30.767 1.00 17.35 110 ALA C C 1
ATOM 5134 O O . ALA C 1 109 ? 47.418 -22.024 30.347 1.00 17.80 110 ALA C O 1
ATOM 5136 N N . GLY C 1 110 ? 45.850 -20.568 31.047 1.00 16.45 111 GLY C N 1
ATOM 5137 C CA . GLY C 1 110 ? 44.763 -21.505 30.848 1.00 15.02 111 GLY C CA 1
ATOM 5138 C C . GLY C 1 110 ? 43.437 -20.858 31.209 1.00 16.04 111 GLY C C 1
ATOM 5139 O O . GLY C 1 110 ? 43.407 -19.731 31.700 1.00 16.62 111 GLY C O 1
ATOM 5140 N N . LEU C 1 111 ? 42.340 -21.558 30.959 1.00 15.87 112 LEU C N 1
ATOM 5141 C CA . LEU C 1 111 ? 41.029 -21.024 31.304 1.00 14.89 112 LEU C CA 1
ATOM 5142 C C . LEU C 1 111 ? 40.098 -22.170 31.628 1.00 16.63 112 LEU C C 1
ATOM 5143 O O . LEU C 1 111 ? 40.413 -23.324 31.341 1.00 17.27 112 LEU C O 1
ATOM 5148 N N . HIS C 1 112 ? 38.980 -21.859 32.275 1.00 16.42 113 HIS C N 1
ATOM 5149 C CA . HIS C 1 112 ? 37.977 -22.883 32.495 1.00 16.01 113 HIS C CA 1
ATOM 5150 C C . HIS C 1 112 ? 36.693 -22.399 31.846 1.00 17.27 113 HIS C C 1
ATOM 5151 O O . HIS C 1 112 ? 36.405 -21.203 31.837 1.00 17.60 113 HIS C O 1
ATOM 5158 N N . ILE C 1 113 ? 35.965 -23.319 31.223 1.00 17.23 114 ILE C N 1
ATOM 5159 C CA . ILE C 1 113 ? 34.693 -22.991 30.586 1.00 18.54 114 ILE C CA 1
ATOM 5160 C C . ILE C 1 113 ? 33.678 -23.877 31.286 1.00 19.64 114 ILE C C 1
ATOM 5161 O O . ILE C 1 113 ? 34.010 -24.998 31.671 1.00 19.50 114 ILE C O 1
ATOM 5166 N N . GLU C 1 114 ? 32.464 -23.373 31.474 1.00 18.77 115 GLU C N 1
ATOM 5167 C CA . GLU C 1 114 ? 31.447 -24.143 32.180 1.00 19.33 115 GLU C CA 1
ATOM 5168 C C . GLU C 1 114 ? 30.254 -24.545 31.344 1.00 18.89 115 GLU C C 1
ATOM 5169 O O . GLU C 1 114 ? 30.129 -24.160 30.175 1.00 18.57 115 GLU C O 1
ATOM 5175 N N . ASP C 1 115 ? 29.367 -25.314 31.967 1.00 18.35 116 ASP C N 1
ATOM 5176 C CA . ASP C 1 115 ? 28.205 -25.853 31.280 1.00 19.19 116 ASP C CA 1
ATOM 5177 C C . ASP C 1 115 ? 26.844 -25.208 31.484 1.00 18.80 116 ASP C C 1
ATOM 5178 O O . ASP C 1 115 ? 25.823 -25.812 31.148 1.00 18.40 116 ASP C O 1
ATOM 5183 N N . GLN C 1 116 ? 26.807 -23.982 31.997 1.00 18.24 117 GLN C N 1
ATOM 5184 C CA . GLN C 1 116 ? 25.511 -23.346 32.201 1.00 17.89 117 GLN C CA 1
ATOM 5185 C C . GLN C 1 116 ? 24.919 -22.764 30.922 1.00 17.80 117 GLN C C 1
ATOM 5186 O O . GLN C 1 116 ? 25.628 -22.481 29.947 1.00 16.93 117 GLN C O 1
ATOM 5192 N N . VAL C 1 117 ? 23.602 -22.612 30.934 1.00 18.37 118 VAL C N 1
ATOM 5193 C CA . VAL C 1 117 ? 22.877 -22.008 29.825 1.00 18.99 118 VAL C CA 1
ATOM 5194 C C . VAL C 1 117 ? 22.963 -20.511 30.107 1.00 19.40 118 VAL C C 1
ATOM 5195 O O . VAL C 1 117 ? 22.563 -20.074 31.178 1.00 20.00 118 VAL C O 1
ATOM 5199 N N . GLY C 1 118 ? 23.492 -19.729 29.166 1.00 19.63 119 GLY C N 1
ATOM 5200 C CA . GLY C 1 118 ? 23.600 -18.292 29.395 1.00 18.77 119 GLY C CA 1
ATOM 5201 C C . GLY C 1 118 ? 24.212 -17.994 30.751 1.00 18.11 119 GLY C C 1
ATOM 5202 O O . GLY C 1 118 ? 25.343 -18.409 31.027 1.00 18.32 119 GLY C O 1
ATOM 5203 N N . ALA C 1 119 ? 23.474 -17.270 31.593 1.00 17.12 120 ALA C N 1
ATOM 5204 C CA . ALA C 1 119 ? 23.927 -16.944 32.947 1.00 17.51 120 ALA C CA 1
ATOM 5205 C C . ALA C 1 119 ? 22.886 -17.458 33.947 1.00 18.67 120 ALA C C 1
ATOM 5206 O O . ALA C 1 119 ? 22.753 -16.920 35.045 1.00 18.67 120 ALA C O 1
ATOM 5208 N N . LYS C 1 120 ? 22.160 -18.507 33.559 1.00 18.33 121 LYS C N 1
ATOM 5209 C CA . LYS C 1 120 ? 21.107 -19.085 34.397 1.00 19.69 121 LYS C CA 1
ATOM 5210 C C . LYS C 1 120 ? 21.608 -19.635 35.729 1.00 16.67 121 LYS C C 1
ATOM 5211 O O . LYS C 1 120 ? 20.949 -19.459 36.754 1.00 16.52 121 LYS C O 1
ATOM 5217 N N . ARG C 1 121 ? 22.748 -20.324 35.728 1.00 16.47 122 ARG C N 1
ATOM 5218 C CA . ARG C 1 121 ? 23.277 -20.834 36.978 1.00 16.65 122 ARG C CA 1
ATOM 5219 C C . ARG C 1 121 ? 23.816 -19.651 37.788 1.00 17.52 122 ARG C C 1
ATOM 5220 O O . ARG C 1 121 ? 23.687 -19.608 39.017 1.00 17.36 122 ARG C O 1
ATOM 5228 N N . SER C 1 122 ? 24.409 -18.683 37.096 1.00 17.29 123 SER C N 1
ATOM 5229 C CA . SER C 1 122 ? 24.911 -17.511 37.794 1.00 18.39 123 SER C CA 1
ATOM 5230 C C . SER C 1 122 ? 23.734 -16.855 38.512 1.00 18.60 123 SER C C 1
ATOM 5231 O O . SER C 1 122 ? 23.895 -16.312 39.606 1.00 20.23 123 SER C O 1
ATOM 5234 N N . GLY C 1 123 ? 22.556 -16.936 37.894 1.00 17.56 124 GLY C N 1
ATOM 5235 C CA . GLY C 1 123 ? 21.343 -16.358 38.459 1.00 18.91 124 GLY C CA 1
ATOM 5236 C C . GLY C 1 123 ? 20.601 -17.288 39.412 1.00 19.73 124 GLY C C 1
ATOM 5237 O O . GLY C 1 123 ? 19.458 -17.018 39.812 1.00 19.39 124 GLY C O 1
ATOM 5238 N N . HIS C 1 124 ? 21.248 -18.396 39.754 1.00 19.56 125 HIS C N 1
ATOM 5239 C CA . HIS C 1 124 ? 20.694 -19.375 40.684 1.00 21.53 125 HIS C CA 1
ATOM 5240 C C . HIS C 1 124 ? 19.390 -20.056 40.261 1.00 22.07 125 HIS C C 1
ATOM 5241 O O . HIS C 1 124 ? 18.580 -20.437 41.111 1.00 22.91 125 HIS C O 1
ATOM 5248 N N . ARG C 1 125 ? 19.186 -20.216 38.960 1.00 20.03 126 ARG C N 1
ATOM 5249 C CA . ARG C 1 125 ? 17.983 -20.881 38.465 1.00 21.46 126 ARG C CA 1
ATOM 5250 C C . ARG C 1 125 ? 18.272 -22.375 38.489 1.00 19.31 126 ARG C C 1
ATOM 5251 O O . ARG C 1 125 ? 19.289 -22.821 37.969 1.00 19.75 126 ARG C O 1
ATOM 5259 N N . PRO C 1 126 ? 17.372 -23.174 39.084 1.00 20.34 127 PRO C N 1
ATOM 5260 C CA . PRO C 1 126 ? 17.617 -24.614 39.145 1.00 19.63 127 PRO C CA 1
ATOM 5261 C C . PRO C 1 126 ? 17.216 -25.456 37.943 1.00 19.21 127 PRO C C 1
ATOM 5262 O O . PRO C 1 126 ? 17.768 -26.530 37.739 1.00 19.67 127 PRO C O 1
ATOM 5266 N N . ASN C 1 127 ? 16.276 -24.984 37.134 1.00 18.83 128 ASN C N 1
ATOM 5267 C CA . ASN C 1 127 ? 15.828 -25.806 36.011 1.00 19.67 128 ASN C CA 1
ATOM 5268 C C . ASN C 1 127 ? 16.212 -25.311 34.622 1.00 19.81 128 ASN C C 1
ATOM 5269 O O . ASN C 1 127 ? 16.173 -24.116 34.343 1.00 20.39 128 ASN C O 1
ATOM 5274 N N . LYS C 1 128 ? 16.571 -26.256 33.760 1.00 20.59 129 LYS C N 1
ATOM 5275 C CA . LYS C 1 128 ? 16.972 -25.968 32.389 1.00 22.60 129 LYS C CA 1
ATOM 5276 C C . LYS C 1 128 ? 18.063 -24.900 32.367 1.00 21.74 129 LYS C C 1
ATOM 5277 O O . LYS C 1 128 ? 18.085 -24.034 31.487 1.00 21.66 129 LYS C O 1
ATOM 5283 N N . ALA C 1 129 ? 18.970 -24.979 33.336 1.00 20.21 130 ALA C N 1
ATOM 5284 C CA . ALA C 1 129 ? 20.059 -24.016 33.454 1.00 19.98 130 ALA C CA 1
ATOM 5285 C C . ALA C 1 129 ? 21.413 -24.611 33.094 1.00 19.76 130 ALA C C 1
ATOM 5286 O O . ALA C 1 129 ? 22.422 -23.917 33.140 1.00 19.45 130 ALA C O 1
ATOM 5288 N N . ILE C 1 130 ? 21.435 -25.896 32.740 1.00 18.84 131 ILE C N 1
ATOM 5289 C CA . ILE C 1 130 ? 22.682 -26.566 32.361 1.00 20.74 131 ILE C CA 1
ATOM 5290 C C . ILE C 1 130 ? 22.481 -27.138 30.959 1.00 19.20 131 ILE C C 1
ATOM 5291 O O . ILE C 1 130 ? 21.439 -27.723 30.673 1.00 19.18 131 ILE C O 1
ATOM 5296 N N . VAL C 1 131 ? 23.460 -26.966 30.081 1.00 18.19 132 VAL C N 1
ATOM 5297 C CA . VAL C 1 131 ? 23.335 -27.489 28.729 1.00 17.74 132 VAL C CA 1
ATOM 5298 C C . VAL C 1 131 ? 23.469 -29.007 28.757 1.00 19.08 132 VAL C C 1
ATOM 5299 O O . VAL C 1 131 ? 23.922 -29.574 29.750 1.00 19.31 132 VAL C O 1
ATOM 5303 N N . SER C 1 132 ? 23.062 -29.664 27.676 1.00 20.76 133 SER C N 1
ATOM 5304 C CA . SER C 1 132 ? 23.171 -31.118 27.608 1.00 23.14 133 SER C CA 1
ATOM 5305 C C . SER C 1 132 ? 24.646 -31.507 27.578 1.00 23.56 133 SER C C 1
ATOM 5306 O O . SER C 1 132 ? 25.500 -30.692 27.226 1.00 22.76 133 SER C O 1
ATOM 5309 N N . LYS C 1 133 ? 24.940 -32.751 27.951 1.00 24.13 134 LYS C N 1
ATOM 5310 C CA . LYS C 1 133 ? 26.308 -33.258 27.947 1.00 26.03 134 LYS C CA 1
ATOM 5311 C C . LYS C 1 133 ? 26.926 -33.063 26.571 1.00 25.61 134 LYS C C 1
ATOM 5312 O O . LYS C 1 133 ? 28.094 -32.683 26.453 1.00 25.63 134 LYS C O 1
ATOM 5318 N N . GLU C 1 134 ? 26.131 -33.327 25.536 1.00 26.08 135 GLU C N 1
ATOM 5319 C CA . GLU C 1 134 ? 26.580 -33.192 24.154 1.00 27.61 135 GLU C CA 1
ATOM 5320 C C . GLU C 1 134 ? 26.937 -31.744 23.829 1.00 26.14 135 GLU C C 1
ATOM 5321 O O . GLU C 1 134 ? 27.963 -31.478 23.200 1.00 25.45 135 GLU C O 1
ATOM 5327 N N . GLU C 1 135 ? 26.088 -30.812 24.250 1.00 24.89 136 GLU C N 1
ATOM 5328 C CA . GLU C 1 135 ? 26.349 -29.401 23.990 1.00 24.27 136 GLU C CA 1
ATOM 5329 C C . GLU C 1 135 ? 27.619 -28.933 24.698 1.00 22.52 136 GLU C C 1
ATOM 5330 O O . GLU C 1 135 ? 28.367 -28.109 24.162 1.00 22.62 136 GLU C O 1
ATOM 5336 N N . MET C 1 136 ? 27.879 -29.445 25.899 1.00 21.54 137 MET C N 1
ATOM 5337 C CA . MET C 1 136 ? 29.090 -29.035 26.603 1.00 21.03 137 MET C CA 1
ATOM 5338 C C . MET C 1 136 ? 30.304 -29.652 25.929 1.00 21.53 137 MET C C 1
ATOM 5339 O O . MET C 1 136 ? 31.366 -29.037 25.864 1.00 20.86 137 MET C O 1
ATOM 5344 N N . VAL C 1 137 ? 30.156 -30.880 25.446 1.00 22.48 138 VAL C N 1
ATOM 5345 C CA . VAL C 1 137 ? 31.262 -31.527 24.751 1.00 22.74 138 VAL C CA 1
ATOM 5346 C C . VAL C 1 137 ? 31.602 -30.672 23.523 1.00 23.18 138 VAL C C 1
ATOM 5347 O O . VAL C 1 137 ? 32.774 -30.520 23.177 1.00 23.46 138 VAL C O 1
ATOM 5351 N N . ASP C 1 138 ? 30.584 -30.097 22.882 1.00 24.14 139 ASP C N 1
ATOM 5352 C CA . ASP C 1 138 ? 30.825 -29.235 21.721 1.00 23.11 139 ASP C CA 1
ATOM 5353 C C . ASP C 1 138 ? 31.634 -27.992 22.116 1.00 21.64 139 ASP C C 1
ATOM 5354 O O . ASP C 1 138 ? 32.516 -27.562 21.371 1.00 18.31 139 ASP C O 1
ATOM 5359 N N . ARG C 1 139 ? 31.329 -27.410 23.277 1.00 19.64 140 ARG C N 1
ATOM 5360 C CA . ARG C 1 139 ? 32.064 -26.233 23.745 1.00 19.13 140 ARG C CA 1
ATOM 5361 C C . ARG C 1 139 ? 33.509 -26.606 24.025 1.00 18.89 140 ARG C C 1
ATOM 5362 O O . ARG C 1 139 ? 34.437 -25.865 23.690 1.00 18.27 140 ARG C O 1
ATOM 5370 N N . ILE C 1 140 ? 33.698 -27.762 24.651 1.00 18.00 141 ILE C N 1
ATOM 5371 C CA . ILE C 1 140 ? 35.027 -28.224 24.999 1.00 19.14 141 ILE C CA 1
ATOM 5372 C C . ILE C 1 140 ? 35.863 -28.525 23.766 1.00 18.44 141 ILE C C 1
ATOM 5373 O O . ILE C 1 140 ? 37.026 -28.128 23.690 1.00 20.23 141 ILE C O 1
ATOM 5378 N N . ARG C 1 141 ? 35.274 -29.215 22.799 1.00 19.38 142 ARG C N 1
ATOM 5379 C CA . ARG C 1 141 ? 36.008 -29.528 21.586 1.00 22.54 142 ARG C CA 1
ATOM 5380 C C . ARG C 1 141 ? 36.372 -28.250 20.846 1.00 21.56 142 ARG C C 1
ATOM 5381 O O . ARG C 1 141 ? 37.471 -28.131 20.323 1.00 22.32 142 ARG C O 1
ATOM 5389 N N . ALA C 1 142 ? 35.458 -27.287 20.817 1.00 20.99 143 ALA C N 1
ATOM 5390 C CA . ALA C 1 142 ? 35.750 -26.027 20.150 1.00 20.19 143 ALA C CA 1
ATOM 5391 C C . ALA C 1 142 ? 36.922 -25.329 20.854 1.00 19.54 143 ALA C C 1
ATOM 5392 O O . ALA C 1 142 ? 37.810 -24.775 20.208 1.00 20.66 143 ALA C O 1
ATOM 5394 N N . ALA C 1 143 ? 36.937 -25.374 22.182 1.00 17.97 144 ALA C N 1
ATOM 5395 C CA . ALA C 1 143 ? 38.007 -24.739 22.958 1.00 18.77 144 ALA C CA 1
ATOM 5396 C C . ALA C 1 143 ? 39.349 -25.429 22.744 1.00 19.45 144 ALA C C 1
ATOM 5397 O O . ALA C 1 143 ? 40.371 -24.779 22.534 1.00 20.82 144 ALA C O 1
ATOM 5399 N N . VAL C 1 144 ? 39.347 -26.754 22.820 1.00 18.56 145 VAL C N 1
ATOM 5400 C CA . VAL C 1 144 ? 40.576 -27.512 22.640 1.00 19.10 145 VAL C CA 1
ATOM 5401 C C . VAL C 1 144 ? 41.151 -27.356 21.228 1.00 19.80 145 VAL C C 1
ATOM 5402 O O . VAL C 1 144 ? 42.362 -27.178 21.065 1.00 20.26 145 VAL C O 1
ATOM 5406 N N . ASP C 1 145 ? 40.291 -27.401 20.215 1.00 20.88 146 ASP C N 1
ATOM 5407 C CA . ASP C 1 145 ? 40.761 -27.264 18.837 1.00 23.13 146 ASP C CA 1
ATOM 5408 C C . ASP C 1 145 ? 41.269 -25.857 18.520 1.00 23.26 146 ASP C C 1
ATOM 5409 O O . ASP C 1 145 ? 42.028 -25.667 17.566 1.00 21.43 146 ASP C O 1
ATOM 5414 N N . ALA C 1 146 ? 40.844 -24.875 19.312 1.00 21.53 147 ALA C N 1
ATOM 5415 C CA . ALA C 1 146 ? 41.255 -23.492 19.097 1.00 22.14 147 ALA C CA 1
ATOM 5416 C C . ALA C 1 146 ? 42.629 -23.168 19.678 1.00 22.55 147 ALA C C 1
ATOM 5417 O O . ALA C 1 146 ? 43.179 -22.105 19.405 1.00 22.76 147 ALA C O 1
ATOM 5419 N N . LYS C 1 147 ? 43.189 -24.077 20.465 1.00 22.43 148 LYS C N 1
ATOM 5420 C CA . LYS C 1 147 ? 44.487 -23.844 21.093 1.00 23.41 148 LYS C CA 1
ATOM 5421 C C . LYS C 1 147 ? 45.618 -23.547 20.113 1.00 24.84 148 LYS C C 1
ATOM 5422 O O . LYS C 1 147 ? 45.972 -24.389 19.292 1.00 25.32 148 LYS C O 1
ATOM 5428 N N . THR C 1 148 ? 46.184 -22.347 20.205 1.00 24.19 149 THR C N 1
ATOM 5429 C CA . THR C 1 148 ? 47.301 -21.967 19.343 1.00 26.06 149 THR C CA 1
ATOM 5430 C C . THR C 1 148 ? 48.620 -22.317 20.039 1.00 26.51 149 THR C C 1
ATOM 5431 O O . THR C 1 148 ? 49.685 -22.309 19.422 1.00 28.17 149 THR C O 1
ATOM 5435 N N . ASP C 1 149 ? 48.535 -22.614 21.332 1.00 25.76 150 ASP C N 1
ATOM 5436 C CA . ASP C 1 149 ? 49.686 -23.015 22.144 1.00 25.95 150 ASP C CA 1
ATOM 5437 C C . ASP C 1 149 ? 49.236 -24.334 22.750 1.00 26.25 150 ASP C C 1
ATOM 5438 O O . ASP C 1 149 ? 48.319 -24.359 23.569 1.00 26.04 150 ASP C O 1
ATOM 5443 N N . PRO C 1 150 ? 49.861 -25.453 22.346 1.00 26.55 151 PRO C N 1
ATOM 5444 C CA . PRO C 1 150 ? 49.470 -26.761 22.883 1.00 26.20 151 PRO C CA 1
ATOM 5445 C C . PRO C 1 150 ? 49.512 -26.904 24.402 1.00 25.15 151 PRO C C 1
ATOM 5446 O O . PRO C 1 150 ? 48.788 -27.726 24.973 1.00 25.85 151 PRO C O 1
ATOM 5450 N N . ASP C 1 151 ? 50.354 -26.117 25.061 1.00 25.07 152 ASP C N 1
ATOM 5451 C CA . ASP C 1 151 ? 50.461 -26.201 26.511 1.00 25.04 152 ASP C CA 1
ATOM 5452 C C . ASP C 1 151 ? 49.444 -25.348 27.281 1.00 22.98 152 ASP C C 1
ATOM 5453 O O . ASP C 1 151 ? 49.379 -25.417 28.509 1.00 22.92 152 ASP C O 1
ATOM 5458 N N . PHE C 1 152 ? 48.653 -24.554 26.564 1.00 22.20 153 PHE C N 1
ATOM 5459 C CA . PHE C 1 152 ? 47.617 -23.734 27.204 1.00 21.52 153 PHE C CA 1
ATOM 5460 C C . PHE C 1 152 ? 46.660 -24.759 27.810 1.00 22.30 153 PHE C C 1
ATOM 5461 O O . PHE C 1 152 ? 46.398 -25.798 27.204 1.00 22.92 153 PHE C O 1
ATOM 5469 N N . VAL C 1 153 ? 46.124 -24.464 28.990 1.00 21.52 154 VAL C N 1
ATOM 5470 C CA . VAL C 1 153 ? 45.235 -25.405 29.669 1.00 20.80 154 VAL C CA 1
ATOM 5471 C C . VAL C 1 153 ? 43.742 -25.148 29.503 1.00 20.42 154 VAL C C 1
ATOM 5472 O O . VAL C 1 153 ? 43.272 -24.041 29.739 1.00 18.35 154 VAL C O 1
ATOM 5476 N N . ILE C 1 154 ? 42.999 -26.170 29.078 1.00 19.33 155 ILE C N 1
ATOM 5477 C CA . ILE C 1 154 ? 41.555 -26.040 28.958 1.00 19.29 155 ILE C CA 1
ATOM 5478 C C . ILE C 1 154 ? 40.963 -26.865 30.088 1.00 21.09 155 ILE C C 1
ATOM 5479 O O . ILE C 1 154 ? 41.033 -28.097 30.078 1.00 20.65 155 ILE C O 1
ATOM 5484 N N . MET C 1 155 ? 40.408 -26.172 31.074 1.00 19.57 156 MET C N 1
ATOM 5485 C CA . MET C 1 155 ? 39.786 -26.800 32.232 1.00 19.47 156 MET C CA 1
ATOM 5486 C C . MET C 1 155 ? 38.267 -26.741 32.074 1.00 20.54 156 MET C C 1
ATOM 5487 O O . MET C 1 155 ? 37.723 -25.772 31.540 1.00 20.56 156 MET C O 1
ATOM 5492 N N . ALA C 1 156 ? 37.579 -27.797 32.493 1.00 19.17 157 ALA C N 1
ATOM 5493 C CA . ALA C 1 156 ? 36.126 -27.802 32.408 1.00 19.28 157 ALA C CA 1
ATOM 5494 C C . ALA C 1 156 ? 35.567 -27.596 33.811 1.00 19.68 157 ALA C C 1
ATOM 5495 O O . ALA C 1 156 ? 36.060 -28.185 34.776 1.00 18.76 157 ALA C O 1
ATOM 5497 N N . ARG C 1 157 ? 34.565 -26.733 33.924 1.00 19.89 158 ARG C N 1
ATOM 5498 C CA . ARG C 1 157 ? 33.922 -26.474 35.205 1.00 18.67 158 ARG C CA 1
ATOM 5499 C C . ARG C 1 157 ? 32.471 -26.896 35.070 1.00 20.51 158 ARG C C 1
ATOM 5500 O O . ARG C 1 157 ? 31.818 -26.606 34.063 1.00 20.79 158 ARG C O 1
ATOM 5508 N N . THR C 1 158 ? 31.959 -27.610 36.064 1.00 21.45 159 THR C N 1
ATOM 5509 C CA . THR C 1 158 ? 30.565 -28.017 35.992 1.00 23.18 159 THR C CA 1
ATOM 5510 C C . THR C 1 158 ? 29.834 -27.498 37.207 1.00 24.31 159 THR C C 1
ATOM 5511 O O . THR C 1 158 ? 30.318 -27.606 38.339 1.00 22.48 159 THR C O 1
ATOM 5515 N N . ASP C 1 159 ? 28.668 -26.921 36.941 1.00 26.54 160 ASP C N 1
ATOM 5516 C CA . ASP C 1 159 ? 27.808 -26.344 37.960 1.00 29.00 160 ASP C CA 1
ATOM 5517 C C . ASP C 1 159 ? 26.610 -27.269 38.147 1.00 26.90 160 ASP C C 1
ATOM 5518 O O . ASP C 1 159 ? 25.530 -26.805 38.515 1.00 28.63 160 ASP C O 1
ATOM 5523 N N . ALA C 1 160 ? 26.801 -28.565 37.900 1.00 23.70 161 ALA C N 1
ATOM 5524 C CA . ALA C 1 160 ? 25.709 -29.535 37.993 1.00 20.93 161 ALA C CA 1
ATOM 5525 C C . ALA C 1 160 ? 25.468 -30.220 39.341 1.00 20.59 161 ALA C C 1
ATOM 5526 O O . ALA C 1 160 ? 24.360 -30.677 39.607 1.00 20.18 161 ALA C O 1
ATOM 5528 N N . LEU C 1 161 ? 26.479 -30.307 40.192 1.00 20.14 162 LEU C N 1
ATOM 5529 C CA . LEU C 1 161 ? 26.294 -30.978 41.477 1.00 20.46 162 LEU C CA 1
ATOM 5530 C C . LEU C 1 161 ? 25.114 -30.404 42.269 1.00 20.81 162 LEU C C 1
ATOM 5531 O O . LEU C 1 161 ? 24.264 -31.150 42.763 1.00 21.89 162 LEU C O 1
ATOM 5536 N N . ALA C 1 162 ? 25.066 -29.077 42.366 1.00 20.51 163 ALA C N 1
ATOM 5537 C CA . ALA C 1 162 ? 24.024 -28.359 43.107 1.00 20.11 163 ALA C CA 1
ATOM 5538 C C . ALA C 1 162 ? 22.626 -28.441 42.515 1.00 20.21 163 ALA C C 1
ATOM 5539 O O . ALA C 1 162 ? 21.654 -28.051 43.163 1.00 20.92 163 ALA C O 1
ATOM 5541 N N . VAL C 1 163 ? 22.512 -28.940 41.293 1.00 19.18 164 VAL C N 1
ATOM 5542 C CA . VAL C 1 163 ? 21.211 -29.026 40.657 1.00 21.67 164 VAL C CA 1
ATOM 5543 C C . VAL C 1 163 ? 20.799 -30.432 40.215 1.00 20.95 164 VAL C C 1
ATOM 5544 O O . VAL C 1 163 ? 19.616 -30.779 40.298 1.00 20.69 164 VAL C O 1
ATOM 5548 N N . GLU C 1 164 ? 21.764 -31.243 39.776 1.00 19.46 165 GLU C N 1
ATOM 5549 C CA . GLU C 1 164 ? 21.468 -32.593 39.288 1.00 20.22 165 GLU C CA 1
ATOM 5550 C C . GLU C 1 164 ? 21.926 -33.735 40.191 1.00 20.09 165 GLU C C 1
ATOM 5551 O O . GLU C 1 164 ? 21.577 -34.891 39.949 1.00 20.10 165 GLU C O 1
ATOM 5557 N N . GLY C 1 165 ? 22.711 -33.426 41.214 1.00 18.16 166 GLY C N 1
ATOM 5558 C CA . GLY C 1 165 ? 23.188 -34.467 42.106 1.00 21.14 166 GLY C CA 1
ATOM 5559 C C . GLY C 1 165 ? 24.592 -34.958 41.775 1.00 23.33 166 GLY C C 1
ATOM 5560 O O . GLY C 1 165 ? 25.104 -34.711 40.677 1.00 23.29 166 GLY C O 1
ATOM 5561 N N . LEU C 1 166 ? 25.199 -35.678 42.719 1.00 23.53 167 LEU C N 1
ATOM 5562 C CA . LEU C 1 166 ? 26.565 -36.180 42.572 1.00 24.70 167 LEU C CA 1
ATOM 5563 C C . LEU C 1 166 ? 26.776 -37.100 41.374 1.00 25.40 167 LEU C C 1
ATOM 5564 O O . LEU C 1 166 ? 27.703 -36.895 40.586 1.00 24.23 167 LEU C O 1
ATOM 5569 N N . ASP C 1 167 ? 25.933 -38.121 41.250 1.00 24.36 168 ASP C N 1
ATOM 5570 C CA . ASP C 1 167 ? 26.041 -39.071 40.146 1.00 26.50 168 ASP C CA 1
ATOM 5571 C C . ASP C 1 167 ? 26.063 -38.387 38.786 1.00 25.67 168 ASP C C 1
ATOM 5572 O O . ASP C 1 167 ? 26.925 -38.674 37.950 1.00 25.00 168 ASP C O 1
ATOM 5577 N N . ALA C 1 168 ? 25.108 -37.488 38.565 1.00 24.19 169 ALA C N 1
ATOM 5578 C CA . ALA C 1 168 ? 25.020 -36.771 37.300 1.00 22.84 169 ALA C CA 1
ATOM 5579 C C . ALA C 1 168 ? 26.241 -35.881 37.059 1.00 20.51 169 ALA C C 1
ATOM 5580 O O . ALA C 1 168 ? 26.716 -35.776 35.925 1.00 21.05 169 ALA C O 1
ATOM 5582 N N . ALA C 1 169 ? 26.744 -35.248 38.114 1.00 20.48 170 ALA C N 1
ATOM 5583 C CA . ALA C 1 169 ? 27.913 -34.376 37.990 1.00 20.91 170 ALA C CA 1
ATOM 5584 C C . ALA C 1 169 ? 29.159 -35.184 37.625 1.00 21.90 170 ALA C C 1
ATOM 5585 O O . ALA C 1 169 ? 29.992 -34.739 36.822 1.00 19.35 170 ALA C O 1
ATOM 5587 N N . ILE C 1 170 ? 29.290 -36.365 38.224 1.00 21.89 171 ILE C N 1
ATOM 5588 C CA . ILE C 1 170 ? 30.430 -37.231 37.930 1.00 22.38 171 ILE C CA 1
ATOM 5589 C C . ILE C 1 170 ? 30.343 -37.726 36.485 1.00 23.13 171 ILE C C 1
ATOM 5590 O O . ILE C 1 170 ? 31.355 -37.785 35.778 1.00 23.31 171 ILE C O 1
ATOM 5595 N N . GLU C 1 171 ? 29.135 -38.061 36.042 1.00 24.09 172 GLU C N 1
ATOM 5596 C CA . GLU C 1 171 ? 28.927 -38.533 34.679 1.00 25.18 172 GLU C CA 1
ATOM 5597 C C . GLU C 1 171 ? 29.279 -37.432 33.674 1.00 24.73 172 GLU C C 1
ATOM 5598 O O . GLU C 1 171 ? 29.917 -37.689 32.651 1.00 22.52 172 GLU C O 1
ATOM 5604 N N . ARG C 1 172 ? 28.864 -36.205 33.966 1.00 22.33 173 ARG C N 1
ATOM 5605 C CA . ARG C 1 172 ? 29.180 -35.090 33.082 1.00 21.72 173 ARG C CA 1
ATOM 5606 C C . ARG C 1 172 ? 30.695 -34.910 33.043 1.00 21.16 173 ARG C C 1
ATOM 5607 O O . ARG C 1 172 ? 31.280 -34.773 31.970 1.00 22.20 173 ARG C O 1
ATOM 5615 N N . ALA C 1 173 ? 31.323 -34.926 34.215 1.00 19.87 174 ALA C N 1
ATOM 5616 C CA . ALA C 1 173 ? 32.762 -34.745 34.321 1.00 19.61 174 ALA C CA 1
ATOM 5617 C C . ALA C 1 173 ? 33.540 -35.769 33.499 1.00 21.20 174 ALA C C 1
ATOM 5618 O O . ALA C 1 173 ? 34.555 -35.444 32.881 1.00 20.63 174 ALA C O 1
ATOM 5620 N N . GLN C 1 174 ? 33.069 -37.011 33.492 1.00 21.16 175 GLN C N 1
ATOM 5621 C CA . GLN C 1 174 ? 33.761 -38.039 32.728 1.00 23.55 175 GLN C CA 1
ATOM 5622 C C . GLN C 1 174 ? 33.609 -37.775 31.230 1.00 22.10 175 GLN C C 1
ATOM 5623 O O . GLN C 1 174 ? 34.555 -37.955 30.464 1.00 22.65 175 GLN C O 1
ATOM 5629 N N . ALA C 1 175 ? 32.429 -37.325 30.815 1.00 21.26 176 ALA C N 1
ATOM 5630 C CA . ALA C 1 175 ? 32.189 -37.033 29.404 1.00 20.74 176 ALA C CA 1
ATOM 5631 C C . ALA C 1 175 ? 33.025 -35.837 28.959 1.00 21.66 176 ALA C C 1
ATOM 5632 O O . ALA C 1 175 ? 33.509 -35.797 27.821 1.00 20.29 176 ALA C O 1
ATOM 5634 N N . TYR C 1 176 ? 33.203 -34.878 29.867 1.00 19.66 177 TYR C N 1
ATOM 5635 C CA . TYR C 1 176 ? 33.963 -33.667 29.562 1.00 20.25 177 TYR C CA 1
ATOM 5636 C C . TYR C 1 176 ? 35.445 -33.952 29.385 1.00 21.38 177 TYR C C 1
ATOM 5637 O O . TYR C 1 176 ? 36.094 -33.387 28.503 1.00 21.98 177 TYR C O 1
ATOM 5646 N N . VAL C 1 177 ? 35.982 -34.812 30.245 1.00 22.22 178 VAL C N 1
ATOM 5647 C CA . VAL C 1 177 ? 37.386 -35.183 30.185 1.00 24.09 178 VAL C CA 1
ATOM 5648 C C . VAL C 1 177 ? 37.612 -36.031 28.943 1.00 25.61 178 VAL C C 1
ATOM 5649 O O . VAL C 1 177 ? 38.646 -35.921 28.295 1.00 25.32 178 VAL C O 1
ATOM 5653 N N . GLU C 1 178 ? 36.640 -36.873 28.607 1.00 26.85 179 GLU C N 1
ATOM 5654 C CA . GLU C 1 178 ? 36.767 -37.709 27.421 1.00 29.79 179 GLU C CA 1
ATOM 5655 C C . GLU C 1 178 ? 36.772 -36.848 26.156 1.00 29.60 179 GLU C C 1
ATOM 5656 O O . GLU C 1 178 ? 37.434 -37.188 25.170 1.00 29.52 179 GLU C O 1
ATOM 5662 N N . ALA C 1 179 ? 36.044 -35.734 26.195 1.00 27.55 180 ALA C N 1
ATOM 5663 C CA . ALA C 1 179 ? 35.957 -34.812 25.060 1.00 27.35 180 ALA C CA 1
ATOM 5664 C C . ALA C 1 179 ? 37.196 -33.930 24.920 1.00 26.67 180 ALA C C 1
ATOM 5665 O O . ALA C 1 179 ? 37.334 -33.206 23.932 1.00 26.38 180 ALA C O 1
ATOM 5667 N N . GLY C 1 180 ? 38.087 -33.972 25.907 1.00 24.59 181 GLY C N 1
ATOM 5668 C CA . GLY C 1 180 ? 39.292 -33.170 25.826 1.00 24.75 181 GLY C CA 1
ATOM 5669 C C . GLY C 1 180 ? 39.641 -32.290 27.011 1.00 23.34 181 GLY C C 1
ATOM 5670 O O . GLY C 1 180 ? 40.735 -31.738 27.049 1.00 22.79 181 GLY C O 1
ATOM 5671 N N . ALA C 1 181 ? 38.731 -32.130 27.970 1.00 22.28 182 ALA C N 1
ATOM 5672 C CA . ALA C 1 181 ? 39.033 -31.291 29.130 1.00 22.70 182 ALA C CA 1
ATOM 5673 C C . ALA C 1 181 ? 40.277 -31.855 29.799 1.00 23.38 182 ALA C C 1
ATOM 5674 O O . ALA C 1 181 ? 40.367 -33.063 30.039 1.00 23.62 182 ALA C O 1
ATOM 5676 N N . GLU C 1 182 ? 41.232 -30.982 30.100 1.00 23.62 183 GLU C N 1
ATOM 5677 C CA . GLU C 1 182 ? 42.496 -31.396 30.698 1.00 24.03 183 GLU C CA 1
ATOM 5678 C C . GLU C 1 182 ? 42.521 -31.424 32.218 1.00 24.79 183 GLU C C 1
ATOM 5679 O O . GLU C 1 182 ? 43.337 -32.124 32.819 1.00 24.67 183 GLU C O 1
ATOM 5685 N N . MET C 1 183 ? 41.640 -30.645 32.835 1.00 23.93 184 MET C N 1
ATOM 5686 C CA . MET C 1 183 ? 41.535 -30.589 34.286 1.00 22.29 184 MET C CA 1
ATOM 5687 C C . MET C 1 183 ? 40.067 -30.350 34.600 1.00 22.18 184 MET C C 1
ATOM 5688 O O . MET C 1 183 ? 39.312 -29.934 33.721 1.00 22.50 184 MET C O 1
ATOM 5693 N N . LEU C 1 184 ? 39.653 -30.617 35.837 1.00 21.77 185 LEU C N 1
ATOM 5694 C CA . LEU C 1 184 ? 38.248 -30.446 36.197 1.00 22.01 185 LEU C CA 1
ATOM 5695 C C . LEU C 1 184 ? 38.017 -29.549 37.414 1.00 21.98 185 LEU C C 1
ATOM 5696 O O . LEU C 1 184 ? 38.760 -29.602 38.389 1.00 21.98 185 LEU C O 1
ATOM 5701 N N . PHE C 1 185 ? 36.963 -28.732 37.334 1.00 22.25 186 PHE C N 1
ATOM 5702 C CA . PHE C 1 185 ? 36.566 -27.793 38.387 1.00 21.55 186 PHE C CA 1
ATOM 5703 C C . PHE C 1 185 ? 35.117 -28.133 38.786 1.00 22.24 186 PHE C C 1
ATOM 5704 O O . PHE C 1 185 ? 34.163 -27.625 38.198 1.00 21.04 186 PHE C O 1
ATOM 5712 N N . PRO C 1 186 ? 34.938 -29.031 39.770 1.00 22.30 187 PRO C N 1
ATOM 5713 C CA . PRO C 1 186 ? 33.589 -29.399 40.205 1.00 23.33 187 PRO C CA 1
ATOM 5714 C C . PRO C 1 186 ? 33.113 -28.420 41.281 1.00 24.40 187 PRO C C 1
ATOM 5715 O O . PRO C 1 186 ? 33.670 -28.372 42.373 1.00 26.10 187 PRO C O 1
ATOM 5719 N N . GLU C 1 187 ? 32.091 -27.632 40.969 1.00 24.95 188 GLU C N 1
ATOM 5720 C CA . GLU C 1 187 ? 31.583 -26.651 41.927 1.00 27.90 188 GLU C CA 1
ATOM 5721 C C . GLU C 1 187 ? 30.621 -27.200 42.964 1.00 27.59 188 GLU C C 1
ATOM 5722 O O . GLU C 1 187 ? 30.026 -28.260 42.785 1.00 27.10 188 GLU C O 1
ATOM 5728 N N . ALA C 1 188 ? 30.489 -26.453 44.056 1.00 28.39 189 ALA C N 1
ATOM 5729 C CA . ALA C 1 188 ? 29.572 -26.768 45.147 1.00 29.11 189 ALA C CA 1
ATOM 5730 C C . ALA C 1 188 ? 29.856 -27.999 45.989 1.00 29.40 189 ALA C C 1
ATOM 5731 O O . ALA C 1 188 ? 28.948 -28.510 46.644 1.00 30.16 189 ALA C O 1
ATOM 5733 N N . ILE C 1 189 ? 31.093 -28.487 45.979 1.00 28.34 190 ILE C N 1
ATOM 5734 C CA . ILE C 1 189 ? 31.422 -29.651 46.794 1.00 28.23 190 ILE C CA 1
ATOM 5735 C C . ILE C 1 189 ? 31.572 -29.207 48.243 1.00 29.43 190 ILE C C 1
ATOM 5736 O O . ILE C 1 189 ? 32.217 -28.201 48.531 1.00 29.16 190 ILE C O 1
ATOM 5741 N N . THR C 1 190 ? 30.969 -29.965 49.153 1.00 31.72 191 THR C N 1
ATOM 5742 C CA . THR C 1 190 ? 31.012 -29.632 50.572 1.00 34.07 191 THR C CA 1
ATOM 5743 C C . THR C 1 190 ? 31.726 -30.661 51.443 1.00 34.97 191 THR C C 1
ATOM 5744 O O . THR C 1 190 ? 31.990 -30.406 52.620 1.00 35.35 191 THR C O 1
ATOM 5748 N N . GLU C 1 191 ? 32.048 -31.816 50.872 1.00 36.02 192 GLU C N 1
ATOM 5749 C CA . GLU C 1 191 ? 32.718 -32.863 51.637 1.00 36.52 192 GLU C CA 1
ATOM 5750 C C . GLU C 1 191 ? 34.018 -33.314 50.986 1.00 35.85 192 GLU C C 1
ATOM 5751 O O . GLU C 1 191 ? 34.081 -33.493 49.771 1.00 35.08 192 GLU C O 1
ATOM 5757 N N . LEU C 1 192 ? 35.054 -33.499 51.800 1.00 35.40 193 LEU C N 1
ATOM 5758 C CA . LEU C 1 192 ? 36.355 -33.937 51.300 1.00 35.17 193 LEU C CA 1
ATOM 5759 C C . LEU C 1 192 ? 36.257 -35.225 50.491 1.00 35.17 193 LEU C C 1
ATOM 5760 O O . LEU C 1 192 ? 36.882 -35.354 49.436 1.00 34.42 193 LEU C O 1
ATOM 5765 N N . ALA C 1 193 ? 35.476 -36.175 51.000 1.00 34.77 194 ALA C N 1
AT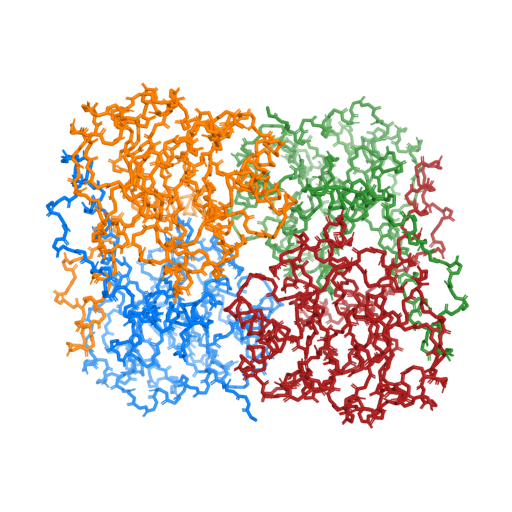OM 5766 C CA . ALA C 1 193 ? 35.287 -37.465 50.344 1.00 33.74 194 ALA C CA 1
ATOM 5767 C C . ALA C 1 193 ? 34.817 -37.287 48.908 1.00 33.32 194 ALA C C 1
ATOM 5768 O O . ALA C 1 193 ? 35.181 -38.056 48.017 1.00 32.39 194 ALA C O 1
ATOM 5770 N N . MET C 1 194 ? 34.005 -36.260 48.691 1.00 33.13 195 MET C N 1
ATOM 5771 C CA . MET C 1 194 ? 33.470 -35.968 47.373 1.00 32.58 195 MET C CA 1
ATOM 5772 C C . MET C 1 194 ? 34.588 -35.593 46.403 1.00 31.63 195 MET C C 1
ATOM 5773 O O . MET C 1 194 ? 34.571 -35.994 45.243 1.00 30.59 195 MET C O 1
ATOM 5778 N N . TYR C 1 195 ? 35.564 -34.822 46.871 1.00 31.17 196 TYR C N 1
ATOM 5779 C CA . TYR C 1 195 ? 36.675 -34.449 46.009 1.00 31.62 196 TYR C CA 1
ATOM 5780 C C . TYR C 1 195 ? 37.400 -35.715 45.581 1.00 31.58 196 TYR C C 1
ATOM 5781 O O . TYR C 1 195 ? 37.795 -35.863 44.421 1.00 30.23 196 TYR C O 1
ATOM 5790 N N . ARG C 1 196 ? 37.560 -36.638 46.524 1.00 33.45 197 ARG C N 1
ATOM 5791 C CA . ARG C 1 196 ? 38.241 -37.891 46.237 1.00 34.54 197 ARG C CA 1
ATOM 5792 C C . ARG C 1 196 ? 37.489 -38.681 45.164 1.00 34.02 197 ARG C C 1
ATOM 5793 O O . ARG C 1 196 ? 38.105 -39.252 44.269 1.00 34.19 197 ARG C O 1
ATOM 5801 N N . GLN C 1 197 ? 36.159 -38.704 45.243 1.00 34.11 198 GLN C N 1
ATOM 5802 C CA . GLN C 1 197 ? 35.357 -39.417 44.252 1.00 33.95 198 GLN C CA 1
ATOM 5803 C C . GLN C 1 197 ? 35.591 -38.901 42.832 1.00 33.68 198 GLN C C 1
ATOM 5804 O O . GLN C 1 197 ? 35.715 -39.690 41.898 1.00 33.96 198 GLN C O 1
ATOM 5810 N N . PHE C 1 198 ? 35.635 -37.578 42.669 1.00 33.48 199 PHE C N 1
ATOM 5811 C CA . PHE C 1 198 ? 35.864 -36.975 41.354 1.00 32.93 199 PHE C CA 1
ATOM 5812 C C . PHE C 1 198 ? 37.260 -37.307 40.850 1.00 33.07 199 PHE C C 1
ATOM 5813 O O . PHE C 1 198 ? 37.435 -37.694 39.693 1.00 33.29 199 PHE C O 1
ATOM 5821 N N . ALA C 1 199 ? 38.251 -37.147 41.722 1.00 33.75 200 ALA C N 1
ATOM 5822 C CA . ALA C 1 199 ? 39.632 -37.438 41.364 1.00 35.46 200 ALA C CA 1
ATOM 5823 C C . ALA C 1 199 ? 39.745 -38.831 40.742 1.00 36.13 200 ALA C C 1
ATOM 5824 O O . ALA C 1 199 ? 40.330 -38.994 39.675 1.00 37.23 200 ALA C O 1
ATOM 5826 N N . ASP C 1 200 ? 39.172 -39.832 41.402 1.00 37.39 201 ASP C N 1
ATOM 5827 C CA . ASP C 1 200 ? 39.232 -41.199 40.891 1.00 38.51 201 ASP C CA 1
ATOM 5828 C C . ASP C 1 200 ? 38.398 -41.420 39.633 1.00 38.24 201 ASP C C 1
ATOM 5829 O O . ASP C 1 200 ? 38.731 -42.264 38.800 1.00 37.83 201 ASP C O 1
ATOM 5834 N N . ALA C 1 201 ? 37.320 -40.657 39.489 1.00 37.15 202 ALA C N 1
ATOM 5835 C CA . ALA C 1 201 ? 36.445 -40.804 38.334 1.00 36.49 202 ALA C CA 1
ATOM 5836 C C . ALA C 1 201 ? 37.005 -40.268 37.016 1.00 36.37 202 ALA C C 1
ATOM 5837 O O . ALA C 1 201 ? 36.778 -40.862 35.965 1.00 36.15 202 ALA C O 1
ATOM 5839 N N . VAL C 1 202 ? 37.738 -39.158 37.067 1.00 36.92 203 VAL C N 1
ATOM 5840 C CA . VAL C 1 202 ? 38.285 -38.555 35.847 1.00 37.69 203 VAL C CA 1
ATOM 5841 C C . VAL C 1 202 ? 39.776 -38.780 35.615 1.00 37.56 203 VAL C C 1
ATOM 5842 O O . VAL C 1 202 ? 40.236 -38.804 34.472 1.00 38.73 203 VAL C O 1
ATOM 5846 N N . GLN C 1 203 ? 40.533 -38.924 36.693 1.00 36.99 204 GLN C N 1
ATOM 5847 C CA . GLN C 1 203 ? 41.963 -39.169 36.583 1.00 37.21 204 GLN C CA 1
ATOM 5848 C C . GLN C 1 203 ? 42.775 -38.030 35.962 1.00 35.90 204 GLN C C 1
ATOM 5849 O O . GLN C 1 203 ? 43.822 -38.260 35.353 1.00 35.85 204 GLN C O 1
ATOM 5855 N N . VAL C 1 204 ? 42.278 -36.805 36.105 1.00 33.28 205 VAL C N 1
ATOM 5856 C CA . VAL C 1 204 ? 42.982 -35.616 35.629 1.00 30.17 205 VAL C CA 1
ATOM 5857 C C . VAL C 1 204 ? 42.995 -34.711 36.856 1.00 27.87 205 VAL C C 1
ATOM 5858 O O . VAL C 1 204 ? 42.239 -34.946 37.803 1.00 26.71 205 VAL C O 1
ATOM 5862 N N . PRO C 1 205 ? 43.852 -33.680 36.870 1.00 24.96 206 PRO C N 1
ATOM 5863 C CA . PRO C 1 205 ? 43.903 -32.783 38.030 1.00 24.34 206 PRO C CA 1
ATOM 5864 C C . PRO C 1 205 ? 42.548 -32.168 38.389 1.00 24.13 206 PRO C C 1
ATOM 5865 O O . PRO C 1 205 ? 41.794 -31.740 37.512 1.00 24.11 206 PRO C O 1
ATOM 5869 N N . ILE C 1 206 ? 42.260 -32.135 39.688 1.00 24.17 207 ILE C N 1
ATOM 5870 C CA . ILE C 1 206 ? 41.007 -31.604 40.224 1.00 23.45 207 ILE C CA 1
ATOM 5871 C C . ILE C 1 206 ? 41.264 -30.319 41.007 1.00 22.73 207 ILE C C 1
ATOM 5872 O O . ILE C 1 206 ? 42.190 -30.251 41.815 1.00 20.72 207 ILE C O 1
ATOM 5877 N N . LEU C 1 207 ? 40.439 -29.301 40.763 1.00 20.99 208 LEU C N 1
ATOM 5878 C CA . LEU C 1 207 ? 40.575 -28.031 41.459 1.00 21.39 208 LEU C CA 1
ATOM 5879 C C . LEU C 1 207 ? 39.474 -27.893 42.508 1.00 20.05 208 LEU C C 1
ATOM 5880 O O . LEU C 1 207 ? 38.306 -28.137 42.220 1.00 20.66 208 LEU C O 1
ATOM 5885 N N . ALA C 1 208 ? 39.862 -27.516 43.721 1.00 19.36 209 ALA C N 1
ATOM 5886 C CA . ALA C 1 208 ? 38.917 -27.311 44.810 1.00 19.55 209 ALA C CA 1
ATOM 5887 C C . ALA C 1 208 ? 38.769 -25.808 45.012 1.00 19.98 209 ALA C C 1
ATOM 5888 O O . ALA C 1 208 ? 39.754 -25.110 45.236 1.00 20.67 209 ALA C O 1
ATOM 5890 N N . ASN C 1 209 ? 37.534 -25.325 44.938 1.00 21.51 210 ASN C N 1
ATOM 5891 C CA . ASN C 1 209 ? 37.236 -23.907 45.106 1.00 22.19 210 ASN C CA 1
ATOM 5892 C C . ASN C 1 209 ? 37.018 -23.592 46.584 1.00 22.18 210 ASN C C 1
ATOM 5893 O O . ASN C 1 209 ? 35.928 -23.808 47.118 1.00 23.78 210 ASN C O 1
ATOM 5898 N N . ILE C 1 210 ? 38.045 -23.069 47.243 1.00 21.33 211 ILE C N 1
ATOM 5899 C CA . ILE C 1 210 ? 37.950 -22.751 48.662 1.00 22.02 211 ILE C CA 1
ATOM 5900 C C . ILE C 1 210 ? 37.642 -21.263 48.866 1.00 23.47 211 ILE C C 1
ATOM 5901 O O . ILE C 1 210 ? 38.448 -20.514 49.411 1.00 24.85 211 ILE C O 1
ATOM 5906 N N . THR C 1 211 ? 36.473 -20.838 48.406 1.00 23.05 212 THR C N 1
ATOM 5907 C CA . THR C 1 211 ? 36.059 -19.448 48.554 1.00 24.51 212 THR C CA 1
ATOM 5908 C C . THR C 1 211 ? 35.345 -19.287 49.901 1.00 24.80 212 THR C C 1
ATOM 5909 O O . THR C 1 211 ? 34.837 -20.268 50.460 1.00 25.04 212 THR C O 1
ATOM 5913 N N . GLU C 1 212 ? 35.309 -18.061 50.423 1.00 23.60 213 GLU C N 1
ATOM 5914 C CA . GLU C 1 212 ? 34.673 -17.794 51.713 1.00 24.44 213 GLU C CA 1
ATOM 5915 C C . GLU C 1 212 ? 33.177 -17.533 51.596 1.00 26.67 213 GLU C C 1
ATOM 5916 O O . GLU C 1 212 ? 32.654 -17.288 50.507 1.00 26.96 213 GLU C O 1
ATOM 5922 N N . PHE C 1 213 ? 32.507 -17.576 52.745 1.00 28.51 214 PHE C N 1
ATOM 5923 C CA . PHE C 1 213 ? 31.079 -17.292 52.850 1.00 30.09 214 PHE C CA 1
ATOM 5924 C C . PHE C 1 213 ? 30.164 -18.108 51.945 1.00 31.59 214 PHE C C 1
ATOM 5925 O O . PHE C 1 213 ? 29.104 -17.636 51.526 1.00 33.50 214 PHE C O 1
ATOM 5933 N N . GLY C 1 214 ? 30.570 -19.340 51.663 1.00 34.04 215 GLY C N 1
ATOM 5934 C CA . GLY C 1 214 ? 29.770 -20.219 50.829 1.00 36.19 215 GLY C CA 1
ATOM 5935 C C . GLY C 1 214 ? 29.428 -21.499 51.575 1.00 37.69 215 GLY C C 1
ATOM 5936 O O . GLY C 1 214 ? 29.511 -21.550 52.805 1.00 38.98 215 GLY C O 1
ATOM 5937 N N . ALA C 1 215 ? 29.049 -22.535 50.835 1.00 38.86 216 ALA C N 1
ATOM 5938 C CA . ALA C 1 215 ? 28.698 -23.822 51.431 1.00 39.30 216 ALA C CA 1
ATOM 5939 C C . ALA C 1 215 ? 29.946 -24.641 51.746 1.00 39.57 216 ALA C C 1
ATOM 5940 O O . ALA C 1 215 ? 30.011 -25.317 52.774 1.00 40.73 216 ALA C O 1
ATOM 5942 N N . THR C 1 216 ? 30.936 -24.576 50.861 1.00 38.70 217 THR C N 1
ATOM 5943 C CA . THR C 1 216 ? 32.177 -25.322 51.050 1.00 36.97 217 THR C CA 1
ATOM 5944 C C . THR C 1 216 ? 32.933 -24.911 52.307 1.00 35.98 217 THR C C 1
ATOM 5945 O O . THR C 1 216 ? 33.109 -23.720 52.581 1.00 35.95 217 THR C O 1
ATOM 5949 N N . PRO C 1 217 ? 33.380 -25.898 53.101 1.00 33.83 218 PRO C N 1
ATOM 5950 C CA . PRO C 1 217 ? 34.127 -25.611 54.327 1.00 31.79 218 PRO C CA 1
ATOM 5951 C C . PRO C 1 217 ? 35.511 -25.091 53.931 1.00 29.56 218 PRO C C 1
ATOM 5952 O O . PRO C 1 217 ? 35.965 -25.313 52.806 1.00 28.26 218 PRO C O 1
ATOM 5956 N N . LEU C 1 218 ? 36.173 -24.399 54.847 1.00 27.59 219 LEU C N 1
ATOM 5957 C CA . LEU C 1 218 ? 37.498 -23.869 54.563 1.00 27.13 219 LEU C CA 1
ATOM 5958 C C . LEU C 1 218 ? 38.543 -24.959 54.798 1.00 26.91 219 LEU C C 1
ATOM 5959 O O . LEU C 1 218 ? 39.243 -24.953 55.812 1.00 27.38 219 LEU C O 1
ATOM 5964 N N . PHE C 1 219 ? 38.632 -25.894 53.855 1.00 24.24 220 PHE C N 1
ATOM 5965 C CA . PHE C 1 219 ? 39.581 -27.002 53.939 1.00 25.54 220 PHE C CA 1
ATOM 5966 C C . PHE C 1 219 ? 41.019 -26.511 53.863 1.00 25.73 220 PHE C C 1
ATOM 5967 O O . PHE C 1 219 ? 41.330 -25.547 53.152 1.00 23.61 220 PHE C O 1
ATOM 5975 N N . THR C 1 220 ? 41.901 -27.187 54.593 1.00 24.86 221 THR C N 1
ATOM 5976 C CA . THR C 1 220 ? 43.313 -26.832 54.604 1.00 24.96 221 THR C CA 1
ATOM 5977 C C . THR C 1 220 ? 44.013 -27.568 53.471 1.00 23.73 221 THR C C 1
ATOM 5978 O O . THR C 1 220 ? 43.471 -28.513 52.906 1.00 24.78 221 THR C O 1
ATOM 5982 N N . THR C 1 221 ? 45.221 -27.140 53.132 1.00 25.15 222 THR C N 1
ATOM 5983 C CA . THR C 1 221 ? 45.941 -27.810 52.064 1.00 26.57 222 THR C CA 1
ATOM 5984 C C . THR C 1 221 ? 46.219 -29.270 52.446 1.00 27.43 222 THR C C 1
ATOM 5985 O O . THR C 1 221 ? 46.199 -30.149 51.588 1.00 25.67 222 THR C O 1
ATOM 5989 N N . ASP C 1 222 ? 46.451 -29.534 53.731 1.00 27.62 223 ASP C N 1
ATOM 5990 C CA . ASP C 1 222 ? 46.702 -30.910 54.170 1.00 28.87 223 ASP C CA 1
ATOM 5991 C C . ASP C 1 222 ? 45.460 -31.764 53.934 1.00 28.04 223 ASP C C 1
ATOM 5992 O O . ASP C 1 222 ? 45.554 -32.889 53.442 1.00 26.87 223 ASP C O 1
ATOM 5997 N N . GLU C 1 223 ? 44.294 -31.225 54.281 1.00 27.13 224 GLU C N 1
ATOM 5998 C CA . GLU C 1 223 ? 43.046 -31.952 54.081 1.00 27.30 224 GLU C CA 1
ATOM 5999 C C . GLU C 1 223 ? 42.823 -32.205 52.593 1.00 27.40 224 GLU C C 1
ATOM 6000 O O . GLU C 1 223 ? 42.460 -33.308 52.183 1.00 25.53 224 GLU C O 1
ATOM 6006 N N . LEU C 1 224 ? 43.048 -31.180 51.776 1.00 26.42 225 LEU C N 1
ATOM 6007 C CA . LEU C 1 224 ? 42.854 -31.332 50.343 1.00 26.63 225 LEU C CA 1
ATOM 6008 C C . LEU C 1 224 ? 43.799 -32.375 49.739 1.00 26.80 225 LEU C C 1
ATOM 6009 O O . LEU C 1 224 ? 43.401 -33.142 48.864 1.00 27.37 225 LEU C O 1
ATOM 6014 N N . ARG C 1 225 ? 45.044 -32.408 50.206 1.00 27.45 226 ARG C N 1
ATOM 6015 C CA . ARG C 1 225 ? 46.000 -33.375 49.680 1.00 28.55 226 ARG C CA 1
ATOM 6016 C C . ARG C 1 225 ? 45.533 -34.797 49.979 1.00 27.50 226 ARG C C 1
ATOM 6017 O O . ARG C 1 225 ? 45.646 -35.683 49.131 1.00 27.34 226 ARG C O 1
ATOM 6025 N N . SER C 1 226 ? 44.995 -35.005 51.176 1.00 28.27 227 SER C N 1
ATOM 6026 C CA . SER C 1 226 ? 44.505 -36.328 51.562 1.00 28.41 227 SER C CA 1
ATOM 6027 C C . SER C 1 226 ? 43.355 -36.759 50.653 1.00 28.44 227 SER C C 1
ATOM 6028 O O . SER C 1 226 ? 43.067 -37.949 50.526 1.00 28.68 227 SER C O 1
ATOM 6031 N N . ALA C 1 227 ? 42.703 -35.786 50.014 1.00 28.26 228 ALA C N 1
ATOM 6032 C CA . ALA C 1 227 ? 41.584 -36.067 49.121 1.00 27.56 228 ALA C CA 1
ATOM 6033 C C . ALA C 1 227 ? 41.986 -36.119 47.647 1.00 28.30 228 ALA C C 1
ATOM 6034 O O . ALA C 1 227 ? 41.131 -36.189 46.764 1.00 29.36 228 ALA C O 1
ATOM 6036 N N . HIS C 1 228 ? 43.288 -36.084 47.386 1.00 28.37 229 HIS C N 1
ATOM 6037 C CA . HIS C 1 228 ? 43.814 -36.145 46.026 1.00 29.25 229 HIS C CA 1
ATOM 6038 C C . HIS C 1 228 ? 43.504 -34.918 45.165 1.00 28.10 229 HIS C C 1
ATOM 6039 O O . HIS C 1 228 ? 43.498 -35.009 43.937 1.00 28.82 229 HIS C O 1
ATOM 6046 N N . VAL C 1 229 ? 43.246 -33.783 45.807 1.00 26.41 230 VAL C N 1
ATOM 6047 C CA . VAL C 1 229 ? 42.967 -32.540 45.084 1.00 24.61 230 VAL C CA 1
ATOM 6048 C C . VAL C 1 229 ? 44.294 -32.010 44.548 1.00 23.85 230 VAL C C 1
ATOM 6049 O O . VAL C 1 229 ? 45.278 -31.942 45.287 1.00 24.74 230 VAL C O 1
ATOM 6053 N N . ALA C 1 230 ? 44.323 -31.628 43.273 1.00 23.84 231 ALA C N 1
ATOM 6054 C CA . ALA C 1 230 ? 45.550 -31.137 42.651 1.00 22.77 231 ALA C CA 1
ATOM 6055 C C . ALA C 1 230 ? 45.807 -29.645 42.843 1.00 24.20 231 ALA C C 1
ATOM 6056 O O . ALA C 1 230 ? 46.957 -29.195 42.830 1.00 22.21 231 ALA C O 1
ATOM 6058 N N . MET C 1 231 ? 44.742 -28.868 43.010 1.00 23.94 232 MET C N 1
ATOM 6059 C CA . MET C 1 231 ? 44.919 -27.441 43.219 1.00 23.11 232 MET C CA 1
ATOM 6060 C C . MET C 1 231 ? 43.840 -26.835 44.102 1.00 20.02 232 MET C C 1
ATOM 6061 O O . MET C 1 231 ? 42.682 -27.241 44.072 1.00 19.74 232 MET C O 1
ATOM 6066 N N . ALA C 1 232 ? 44.259 -25.890 44.932 1.00 20.22 233 ALA C N 1
ATOM 6067 C CA . ALA C 1 232 ? 43.374 -25.202 45.851 1.00 20.49 233 ALA C CA 1
ATOM 6068 C C . ALA C 1 232 ? 43.231 -23.769 45.368 1.00 19.79 233 ALA C C 1
ATOM 6069 O O . ALA C 1 232 ? 44.221 -23.043 45.275 1.00 20.02 233 ALA C O 1
ATOM 6071 N N . LEU C 1 233 ? 41.999 -23.366 45.082 1.00 19.74 234 LEU C N 1
ATOM 6072 C CA . LEU C 1 233 ? 41.723 -22.018 44.597 1.00 18.47 234 LEU C CA 1
ATOM 6073 C C . LEU C 1 233 ? 41.095 -21.119 45.663 1.00 18.60 234 LEU C C 1
ATOM 6074 O O . LEU C 1 233 ? 40.169 -21.518 46.356 1.00 18.49 234 LEU C O 1
ATOM 6079 N N . TYR C 1 234 ? 41.607 -19.897 45.774 1.00 17.27 235 TYR C N 1
ATOM 6080 C CA . TYR C 1 234 ? 41.108 -18.885 46.716 1.00 18.74 235 TYR C CA 1
ATOM 6081 C C . TYR C 1 234 ? 40.853 -17.712 45.757 1.00 18.37 235 TYR C C 1
ATOM 6082 O O . TYR C 1 234 ? 41.645 -16.772 45.670 1.00 19.16 235 TYR C O 1
ATOM 6091 N N . PRO C 1 235 ? 39.717 -17.754 45.047 1.00 19.25 236 PRO C N 1
ATOM 6092 C CA . PRO C 1 235 ? 39.320 -16.749 44.054 1.00 18.00 236 PRO C CA 1
ATOM 6093 C C . PRO C 1 235 ? 39.172 -15.267 44.371 1.00 18.71 236 PRO C C 1
ATOM 6094 O O . PRO C 1 235 ? 39.556 -14.438 43.540 1.00 17.66 236 PRO C O 1
ATOM 6098 N N . LEU C 1 236 ? 38.636 -14.931 45.543 1.00 17.16 237 LEU C N 1
ATOM 6099 C CA . LEU C 1 236 ? 38.398 -13.530 45.900 1.00 17.70 237 LEU C CA 1
ATOM 6100 C C . LEU C 1 236 ? 38.903 -13.130 47.283 1.00 17.92 237 LEU C C 1
ATOM 6101 O O . LEU C 1 236 ? 38.649 -12.015 47.743 1.00 16.88 237 LEU C O 1
ATOM 6106 N N . SER C 1 237 ? 39.634 -14.025 47.938 1.00 16.58 238 SER C N 1
ATOM 6107 C CA . SER C 1 237 ? 40.135 -13.778 49.285 1.00 17.39 238 SER C CA 1
ATOM 6108 C C . SER C 1 237 ? 40.762 -12.412 49.546 1.00 15.84 238 SER C C 1
ATOM 6109 O O . SER C 1 237 ? 40.346 -11.705 50.466 1.00 15.64 238 SER C O 1
ATOM 6112 N N . ALA C 1 238 ? 41.767 -12.039 48.757 1.00 15.67 239 ALA C N 1
ATOM 6113 C CA . ALA C 1 238 ? 42.421 -10.744 48.958 1.00 15.87 239 ALA C CA 1
ATOM 6114 C C . ALA C 1 238 ? 41.449 -9.605 48.647 1.00 15.67 239 ALA C C 1
ATOM 6115 O O . ALA C 1 238 ? 41.422 -8.586 49.342 1.00 16.91 239 ALA C O 1
ATOM 6117 N N . PHE C 1 239 ? 40.654 -9.785 47.595 1.00 15.72 240 PHE C N 1
ATOM 6118 C CA . PHE C 1 239 ? 39.655 -8.796 47.188 1.00 16.15 240 PHE C CA 1
ATOM 6119 C C . PHE C 1 239 ? 38.697 -8.479 48.344 1.00 15.53 240 PHE C C 1
ATOM 6120 O O . PHE C 1 239 ? 38.411 -7.311 48.636 1.00 15.44 240 PHE C O 1
ATOM 6128 N N . ARG C 1 240 ? 38.193 -9.513 49.013 1.00 14.73 241 ARG C N 1
ATOM 6129 C CA . ARG C 1 240 ? 37.278 -9.276 50.129 1.00 15.70 241 ARG C CA 1
ATOM 6130 C C . ARG C 1 240 ? 37.928 -8.437 51.238 1.00 14.72 241 ARG C C 1
ATOM 6131 O O . ARG C 1 240 ? 37.313 -7.524 51.784 1.00 15.68 241 ARG C O 1
ATOM 6139 N N . ALA C 1 241 ? 39.177 -8.749 51.575 1.00 14.11 242 ALA C N 1
ATOM 6140 C CA . ALA C 1 241 ? 39.868 -7.998 52.615 1.00 16.17 242 ALA C CA 1
ATOM 6141 C C . ALA C 1 241 ? 40.201 -6.589 52.136 1.00 16.51 242 ALA C C 1
ATOM 6142 O O . ALA C 1 241 ? 40.181 -5.643 52.927 1.00 17.18 242 ALA C O 1
ATOM 6144 N N . MET C 1 242 ? 40.488 -6.439 50.840 1.00 15.15 243 MET C N 1
ATOM 6145 C CA . MET C 1 242 ? 40.836 -5.123 50.313 1.00 15.71 243 MET C CA 1
ATOM 6146 C C . MET C 1 242 ? 39.620 -4.196 50.357 1.00 15.10 243 MET C C 1
ATOM 6147 O O . MET C 1 242 ? 39.746 -3.006 50.647 1.00 15.12 243 MET C O 1
ATOM 6152 N N . ASN C 1 243 ? 38.438 -4.737 50.084 1.00 13.73 244 ASN C N 1
ATOM 6153 C CA . ASN C 1 243 ? 37.229 -3.907 50.108 1.00 14.89 244 ASN C CA 1
ATOM 6154 C C . ASN C 1 243 ? 36.863 -3.445 51.519 1.00 15.16 244 ASN C C 1
ATOM 6155 O O . ASN C 1 243 ? 36.410 -2.322 51.707 1.00 15.41 244 ASN C O 1
ATOM 6160 N N . ARG C 1 244 ? 37.030 -4.311 52.514 1.00 14.95 245 ARG C N 1
ATOM 6161 C CA . ARG C 1 244 ? 36.720 -3.920 53.887 1.00 17.03 245 ARG C CA 1
ATOM 6162 C C . ARG C 1 244 ? 37.679 -2.803 54.317 1.00 16.00 245 ARG C C 1
ATOM 6163 O O . ARG C 1 244 ? 37.276 -1.817 54.944 1.00 17.22 245 ARG C O 1
ATOM 6171 N N . ALA C 1 245 ? 38.950 -2.948 53.958 1.00 16.66 246 ALA C N 1
ATOM 6172 C CA . ALA C 1 245 ? 39.950 -1.955 54.337 1.00 15.49 246 ALA C CA 1
ATOM 6173 C C . ALA C 1 245 ? 39.672 -0.612 53.664 1.00 16.15 246 ALA C C 1
ATOM 6174 O O . ALA C 1 245 ? 39.804 0.439 54.286 1.00 16.85 246 ALA C O 1
ATOM 6176 N N . ALA C 1 246 ? 39.296 -0.658 52.387 1.00 15.55 247 ALA C N 1
ATOM 6177 C CA . ALA C 1 246 ? 38.979 0.553 51.627 1.00 16.03 247 ALA C CA 1
ATOM 6178 C C . ALA C 1 246 ? 37.747 1.240 52.240 1.00 16.11 247 ALA C C 1
ATOM 6179 O O . ALA C 1 246 ? 37.733 2.452 52.479 1.00 17.28 247 ALA C O 1
ATOM 6181 N N . GLU C 1 247 ? 36.704 0.463 52.495 1.00 17.10 248 GLU C N 1
ATOM 6182 C CA . GLU C 1 247 ? 35.489 1.020 53.088 1.00 19.25 248 GLU C CA 1
ATOM 6183 C C . GLU C 1 247 ? 35.794 1.708 54.426 1.00 18.26 248 GLU C C 1
ATOM 6184 O O . GLU C 1 247 ? 35.241 2.770 54.732 1.00 18.56 248 GLU C O 1
ATOM 6190 N N . HIS C 1 248 ? 36.688 1.110 55.209 1.00 17.66 249 HIS C N 1
ATOM 6191 C CA . HIS C 1 248 ? 37.068 1.660 56.509 1.00 17.04 249 HIS C CA 1
ATOM 6192 C C . HIS C 1 248 ? 37.726 3.026 56.346 1.00 17.23 249 HIS C C 1
ATOM 6193 O O . HIS C 1 248 ? 37.412 3.972 57.070 1.00 16.91 249 HIS C O 1
ATOM 6200 N N . VAL C 1 249 ? 38.635 3.140 55.382 1.00 15.72 250 VAL C N 1
ATOM 6201 C CA . VAL C 1 249 ? 39.295 4.421 55.147 1.00 16.46 250 VAL C CA 1
ATOM 6202 C C . VAL C 1 249 ? 38.256 5.458 54.727 1.00 15.82 250 VAL C C 1
ATOM 6203 O O . VAL C 1 249 ? 38.247 6.579 55.235 1.00 17.00 250 VAL C O 1
ATOM 6207 N N . TYR C 1 250 ? 37.368 5.084 53.809 1.00 16.38 251 TYR C N 1
ATOM 6208 C CA . TYR C 1 250 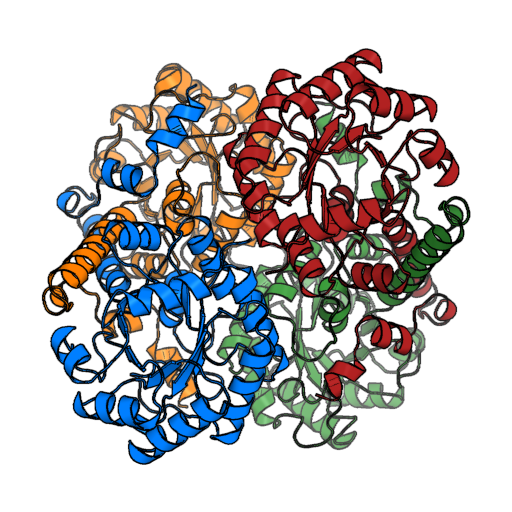? 36.353 6.024 53.357 1.00 17.13 251 TYR C CA 1
ATOM 6209 C C . TYR C 1 250 ? 35.486 6.480 54.521 1.00 17.60 251 TYR C C 1
ATOM 6210 O O . TYR C 1 250 ? 35.177 7.662 54.639 1.00 16.85 251 TYR C O 1
ATOM 6219 N N . ASN C 1 251 ? 35.089 5.547 55.382 1.00 16.72 252 ASN C N 1
ATOM 6220 C CA . ASN C 1 251 ? 34.244 5.909 56.518 1.00 18.23 252 ASN C CA 1
ATOM 6221 C C . ASN C 1 251 ? 34.944 6.808 57.530 1.00 18.36 252 ASN C C 1
ATOM 6222 O O . ASN C 1 251 ? 34.385 7.827 57.948 1.00 18.63 252 ASN C O 1
ATOM 6227 N N . VAL C 1 252 ? 36.167 6.452 57.912 1.00 18.63 253 VAL C N 1
ATOM 6228 C CA . VAL C 1 252 ? 36.901 7.261 58.885 1.00 19.21 253 VAL C CA 1
ATOM 6229 C C . VAL C 1 252 ? 37.172 8.663 58.363 1.00 19.32 253 VAL C C 1
ATOM 6230 O O . VAL C 1 252 ? 37.059 9.639 59.100 1.00 19.16 253 VAL C O 1
ATOM 6234 N N . LEU C 1 253 ? 37.537 8.761 57.090 1.00 18.84 254 LEU C N 1
ATOM 6235 C CA . LEU C 1 253 ? 37.825 10.054 56.486 1.00 19.70 254 LEU C CA 1
ATOM 6236 C C . LEU C 1 253 ? 36.586 10.956 56.457 1.00 20.23 254 LEU C C 1
ATOM 6237 O O . LEU C 1 253 ? 36.682 12.168 56.669 1.00 19.20 254 LEU C O 1
ATOM 6242 N N . ARG C 1 254 ? 35.426 10.356 56.205 1.00 19.30 255 ARG C N 1
ATOM 6243 C CA . ARG C 1 254 ? 34.171 11.100 56.140 1.00 19.31 255 ARG C CA 1
ATOM 6244 C C . ARG C 1 254 ? 33.659 11.505 57.532 1.00 21.44 255 ARG C C 1
ATOM 6245 O O . ARG C 1 254 ? 32.999 12.534 57.695 1.00 20.62 255 ARG C O 1
ATOM 6253 N N . GLN C 1 255 ? 33.970 10.694 58.535 1.00 22.88 256 GLN C N 1
ATOM 6254 C CA . GLN C 1 255 ? 33.533 10.980 59.896 1.00 25.96 256 GLN C CA 1
ATOM 6255 C C . GLN C 1 255 ? 34.461 11.971 60.595 1.00 25.69 256 GLN C C 1
ATOM 6256 O O . GLN C 1 255 ? 34.000 12.863 61.300 1.00 28.27 256 GLN C O 1
ATOM 6262 N N . GLU C 1 256 ? 35.764 11.830 60.370 1.00 24.83 257 GLU C N 1
ATOM 6263 C CA . GLU C 1 256 ? 36.759 12.676 61.031 1.00 24.45 257 GLU C CA 1
ATOM 6264 C C . GLU C 1 256 ? 37.304 13.900 60.302 1.00 23.74 257 GLU C C 1
ATOM 6265 O O . GLU C 1 256 ? 37.845 14.806 60.941 1.00 23.48 257 GLU C O 1
ATOM 6271 N N . GLY C 1 257 ? 37.198 13.928 58.979 1.00 21.22 258 GLY C N 1
ATOM 6272 C CA . GLY C 1 257 ? 37.726 15.055 58.238 1.00 20.20 258 GLY C CA 1
ATOM 6273 C C . GLY C 1 257 ? 39.234 14.948 58.043 1.00 18.64 258 GLY C C 1
ATOM 6274 O O . GLY C 1 257 ? 39.882 15.923 57.672 1.00 17.82 258 GLY C O 1
ATOM 6275 N N . THR C 1 258 ? 39.791 13.768 58.317 1.00 18.25 259 THR C N 1
ATOM 6276 C CA . THR C 1 258 ? 41.223 13.498 58.148 1.00 19.01 259 THR C CA 1
ATOM 6277 C C . THR C 1 258 ? 41.460 11.984 58.232 1.00 18.70 259 THR C C 1
ATOM 6278 O O . THR C 1 258 ? 40.679 11.274 58.860 1.00 19.27 259 THR C O 1
ATOM 6282 N N . GLN C 1 259 ? 42.515 11.490 57.580 1.00 20.48 260 GLN C N 1
ATOM 6283 C CA . GLN C 1 259 ? 42.827 10.059 57.613 1.00 20.74 260 GLN C CA 1
ATOM 6284 C C . GLN C 1 259 ? 43.911 9.706 58.642 1.00 21.29 260 GLN C C 1
ATOM 6285 O O . GLN C 1 259 ? 44.411 8.578 58.664 1.00 19.86 260 GLN C O 1
ATOM 6291 N N . LYS C 1 260 ? 44.266 10.665 59.495 1.00 21.60 261 LYS C N 1
ATOM 6292 C CA . LYS C 1 260 ? 45.297 10.450 60.512 1.00 24.08 261 LYS C CA 1
ATOM 6293 C C . LYS C 1 260 ? 45.144 9.158 61.312 1.00 23.59 261 LYS C C 1
ATOM 6294 O O . LYS C 1 260 ? 46.117 8.437 61.529 1.00 23.38 261 LYS C O 1
ATOM 6300 N N . SER C 1 261 ? 43.925 8.866 61.755 1.00 22.90 262 SER C N 1
ATOM 6301 C CA . SER C 1 261 ? 43.698 7.672 62.572 1.00 22.93 262 SER C CA 1
ATOM 6302 C C . SER C 1 261 ? 43.735 6.318 61.865 1.00 23.27 262 SER C C 1
ATOM 6303 O O . SER C 1 261 ? 43.649 5.282 62.531 1.00 23.76 262 SER C O 1
ATOM 6306 N N . VAL C 1 262 ? 43.853 6.302 60.537 1.00 22.06 263 VAL C N 1
ATOM 6307 C CA . VAL C 1 262 ? 43.927 5.024 59.822 1.00 21.44 263 VAL C CA 1
ATOM 6308 C C . VAL C 1 262 ? 45.222 4.868 59.028 1.00 21.02 263 VAL C C 1
ATOM 6309 O O . VAL C 1 262 ? 45.376 3.938 58.236 1.00 20.20 263 VAL C O 1
ATOM 6313 N N . ILE C 1 263 ? 46.158 5.781 59.248 1.00 20.56 264 ILE C N 1
ATOM 6314 C CA . ILE C 1 263 ? 47.448 5.720 58.577 1.00 21.91 264 ILE C CA 1
ATOM 6315 C C . ILE C 1 263 ? 48.124 4.386 58.903 1.00 21.74 264 ILE C C 1
ATOM 6316 O O . ILE C 1 263 ? 48.808 3.792 58.063 1.00 21.08 264 ILE C O 1
ATOM 6321 N N . ASP C 1 264 ? 47.922 3.913 60.128 1.00 23.20 265 ASP C N 1
ATOM 6322 C CA . ASP C 1 264 ? 48.546 2.667 60.556 1.00 24.89 265 ASP C CA 1
ATOM 6323 C C . ASP C 1 264 ? 47.978 1.422 59.860 1.00 24.39 265 ASP C C 1
ATOM 6324 O O . ASP C 1 264 ? 48.480 0.316 60.057 1.00 24.23 265 ASP C O 1
ATOM 6329 N N . THR C 1 265 ? 46.940 1.596 59.043 1.00 22.35 266 THR C N 1
ATOM 6330 C CA . THR C 1 265 ? 46.353 0.462 58.318 1.00 21.59 266 THR C CA 1
ATOM 6331 C C . THR C 1 265 ? 46.819 0.483 56.863 1.00 20.44 266 THR C C 1
ATOM 6332 O O . THR C 1 265 ? 46.487 -0.406 56.083 1.00 19.67 266 THR C O 1
ATOM 6336 N N . MET C 1 266 ? 47.617 1.488 56.515 1.00 18.90 267 MET C N 1
ATOM 6337 C CA . MET C 1 266 ? 48.073 1.666 55.139 1.00 18.17 267 MET C CA 1
ATOM 6338 C C . MET C 1 266 ? 49.436 1.139 54.729 1.00 17.13 267 MET C C 1
ATOM 6339 O O . MET C 1 266 ? 50.419 1.265 55.458 1.00 18.64 267 MET C O 1
ATOM 6344 N N . GLN C 1 267 ? 49.489 0.556 53.540 1.00 17.55 268 GLN C N 1
ATOM 6345 C CA . GLN C 1 267 ? 50.751 0.104 52.970 1.00 17.42 268 GLN C CA 1
ATOM 6346 C C . GLN C 1 267 ? 51.515 1.428 52.835 1.00 17.98 268 GLN C C 1
ATOM 6347 O O . GLN C 1 267 ? 50.959 2.403 52.333 1.00 16.36 268 GLN C O 1
ATOM 6353 N N . THR C 1 268 ? 52.761 1.489 53.297 1.00 18.21 269 THR C N 1
ATOM 6354 C CA . THR C 1 268 ? 53.504 2.746 53.194 1.00 17.92 269 THR C CA 1
ATOM 6355 C C . THR C 1 268 ? 53.961 2.988 51.762 1.00 17.72 269 THR C C 1
ATOM 6356 O O . THR C 1 268 ? 53.923 2.079 50.920 1.00 16.92 269 THR C O 1
ATOM 6360 N N . ARG C 1 269 ? 54.396 4.213 51.481 1.00 18.29 270 ARG C N 1
ATOM 6361 C CA . ARG C 1 269 ? 54.854 4.532 50.137 1.00 18.29 270 ARG C CA 1
ATOM 6362 C C . ARG C 1 269 ? 56.038 3.648 49.762 1.00 17.30 270 ARG C C 1
ATOM 6363 O O . ARG C 1 269 ? 56.114 3.143 48.640 1.00 16.15 270 ARG C O 1
ATOM 6371 N N . ASN C 1 270 ? 56.965 3.437 50.692 1.00 17.16 271 ASN C N 1
ATOM 6372 C CA . ASN C 1 270 ? 58.103 2.591 50.357 1.00 16.90 271 ASN C CA 1
ATOM 6373 C C . ASN C 1 270 ? 57.681 1.151 50.090 1.00 17.04 271 ASN C C 1
ATOM 6374 O O . ASN C 1 270 ? 58.250 0.491 49.227 1.00 17.37 271 ASN C O 1
ATOM 6379 N N . GLU C 1 271 ? 56.693 0.653 50.831 1.00 17.19 272 GLU C N 1
ATOM 6380 C CA . GLU C 1 271 ? 56.246 -0.717 50.595 1.00 17.16 272 GLU C CA 1
ATOM 6381 C C . GLU C 1 271 ? 55.653 -0.808 49.190 1.00 15.49 272 GLU C C 1
ATOM 6382 O O . GLU C 1 271 ? 55.889 -1.774 48.469 1.00 17.02 272 GLU C O 1
ATOM 6388 N N . LEU C 1 272 ? 54.908 0.214 48.789 1.00 15.28 273 LEU C N 1
ATOM 6389 C CA . LEU C 1 272 ? 54.343 0.217 47.446 1.00 14.74 273 LEU C CA 1
ATOM 6390 C C . LEU C 1 272 ? 55.478 0.268 46.426 1.00 14.96 273 LEU C C 1
ATOM 6391 O O . LEU C 1 272 ? 55.490 -0.501 45.465 1.00 15.34 273 LEU C O 1
ATOM 6396 N N . TYR C 1 273 ? 56.438 1.172 46.639 1.00 14.34 274 TYR C N 1
ATOM 6397 C CA . TYR C 1 273 ? 57.545 1.316 45.706 1.00 14.55 274 TYR C CA 1
ATOM 6398 C C . TYR C 1 273 ? 58.353 0.041 45.553 1.00 16.43 274 TYR C C 1
ATOM 6399 O O . TYR C 1 273 ? 58.748 -0.313 44.444 1.00 16.41 274 TYR C O 1
ATOM 6408 N N . GLU C 1 274 ? 58.592 -0.663 46.656 1.00 17.90 275 GLU C N 1
ATOM 6409 C CA . GLU C 1 274 ? 59.349 -1.908 46.573 1.00 19.61 275 GLU C CA 1
ATOM 6410 C C . GLU C 1 274 ? 58.568 -2.961 45.782 1.00 19.40 275 GLU C C 1
ATOM 6411 O O . GLU C 1 274 ? 59.153 -3.718 44.998 1.00 19.32 275 GLU C O 1
ATOM 6417 N N . SER C 1 275 ? 57.247 -2.990 45.968 1.00 18.82 276 SER C N 1
ATOM 6418 C CA . SER C 1 275 ? 56.379 -3.948 45.281 1.00 19.77 276 SER C CA 1
ATOM 6419 C C . SER C 1 275 ? 56.362 -3.801 43.760 1.00 18.39 276 SER C C 1
ATOM 6420 O O . SER C 1 275 ? 56.238 -4.796 43.040 1.00 20.77 276 SER C O 1
ATOM 6423 N N . ILE C 1 276 ? 56.482 -2.572 43.272 1.00 17.17 277 ILE C N 1
ATOM 6424 C CA . ILE C 1 276 ? 56.441 -2.326 41.833 1.00 16.25 277 ILE C CA 1
ATOM 6425 C C . ILE C 1 276 ? 57.806 -1.989 41.224 1.00 15.79 277 ILE C C 1
ATOM 6426 O O . ILE C 1 276 ? 57.886 -1.558 40.073 1.00 15.67 277 ILE C O 1
ATOM 6431 N N . ASN C 1 277 ? 58.869 -2.185 42.007 1.00 16.99 278 ASN C N 1
ATOM 6432 C CA . ASN C 1 277 ? 60.251 -1.947 41.561 1.00 16.33 278 ASN C CA 1
ATOM 6433 C C . ASN C 1 277 ? 60.459 -0.502 41.144 1.00 15.04 278 ASN C C 1
ATOM 6434 O O . ASN C 1 277 ? 61.174 -0.217 40.186 1.00 15.67 278 ASN C O 1
ATOM 6439 N N . TYR C 1 278 ? 59.842 0.403 41.889 1.00 15.42 279 TYR C N 1
ATOM 6440 C CA . TYR C 1 278 ? 59.897 1.825 41.591 1.00 15.10 279 TYR C CA 1
ATOM 6441 C C . TYR C 1 278 ? 61.271 2.481 41.458 1.00 15.88 279 TYR C C 1
ATOM 6442 O O . TYR C 1 278 ? 61.532 3.190 40.483 1.00 14.53 279 TYR C O 1
ATOM 6451 N N . TYR C 1 279 ? 62.137 2.258 42.441 1.00 15.25 280 TYR C N 1
ATOM 6452 C CA . TYR C 1 279 ? 63.447 2.894 42.442 1.00 17.75 280 TYR C CA 1
ATOM 6453 C C . TYR C 1 279 ? 64.345 2.537 41.272 1.00 17.08 280 TYR C C 1
ATOM 6454 O O . TYR C 1 279 ? 65.093 3.393 40.804 1.00 18.57 280 TYR C O 1
ATOM 6463 N N . GLN C 1 280 ? 64.282 1.294 40.795 1.00 17.08 281 GLN C N 1
ATOM 6464 C CA . GLN C 1 280 ? 65.124 0.900 39.669 1.00 19.11 281 GLN C CA 1
ATOM 6465 C C . GLN C 1 280 ? 64.718 1.667 38.407 1.00 18.86 281 GLN C C 1
ATOM 6466 O O . GLN C 1 280 ? 65.545 1.918 37.535 1.00 19.76 281 GLN C O 1
ATOM 6472 N N . TYR C 1 281 ? 63.445 2.045 38.322 1.00 18.28 282 TYR C N 1
ATOM 6473 C CA . TYR C 1 281 ? 62.952 2.815 37.184 1.00 17.09 282 TYR C CA 1
ATOM 6474 C C . TYR C 1 281 ? 63.339 4.280 37.334 1.00 17.83 282 TYR C C 1
ATOM 6475 O O . TYR C 1 281 ? 63.890 4.876 36.413 1.00 17.72 282 TYR C O 1
ATOM 6484 N N . GLU C 1 282 ? 63.049 4.862 38.497 1.00 17.65 283 GLU C N 1
ATOM 6485 C CA . GLU C 1 282 ? 63.338 6.279 38.685 1.00 18.12 283 GLU C CA 1
ATOM 6486 C C . GLU C 1 282 ? 64.815 6.607 38.531 1.00 19.10 283 GLU C C 1
ATOM 6487 O O . GLU C 1 282 ? 65.164 7.642 37.972 1.00 19.57 283 GLU C O 1
ATOM 6493 N N . GLU C 1 283 ? 65.684 5.724 39.010 1.00 19.72 284 GLU C N 1
ATOM 6494 C CA . GLU C 1 283 ? 67.113 5.970 38.888 1.00 21.30 284 GLU C CA 1
ATOM 6495 C C . GLU C 1 283 ? 67.529 6.082 37.418 1.00 22.19 284 GLU C C 1
ATOM 6496 O O . GLU C 1 283 ? 68.382 6.904 37.071 1.00 22.40 284 GLU C O 1
ATOM 6502 N N . LYS C 1 284 ? 66.936 5.258 36.558 1.00 22.87 285 LYS C N 1
ATOM 6503 C CA . LYS C 1 284 ? 67.256 5.320 35.136 1.00 25.43 285 LYS C CA 1
ATOM 6504 C C . LYS C 1 284 ? 66.882 6.691 34.575 1.00 26.01 285 LYS C C 1
ATOM 6505 O O . LYS C 1 284 ? 67.595 7.236 33.732 1.00 26.30 285 LYS C O 1
ATOM 6511 N N . LEU C 1 285 ? 65.769 7.256 35.037 1.00 27.67 286 LEU C N 1
ATOM 6512 C CA . LEU C 1 285 ? 65.359 8.572 34.563 1.00 29.04 286 LEU C CA 1
ATOM 6513 C C . LEU C 1 285 ? 66.308 9.665 35.049 1.00 30.54 286 LEU C C 1
ATOM 6514 O O . LEU C 1 285 ? 66.630 10.586 34.299 1.00 31.64 286 LEU C O 1
ATOM 6519 N N . ASP C 1 286 ? 66.754 9.567 36.298 1.00 30.71 287 ASP C N 1
ATOM 6520 C CA . ASP C 1 286 ? 67.663 10.570 36.849 1.00 32.93 287 ASP C CA 1
ATOM 6521 C C . ASP C 1 286 ? 69.018 10.537 36.150 1.00 34.87 287 ASP C C 1
ATOM 6522 O O . ASP C 1 286 ? 69.700 11.560 36.052 1.00 33.99 287 ASP C O 1
ATOM 6527 N N . ASN C 1 287 ? 69.406 9.362 35.668 1.00 36.88 288 ASN C N 1
ATOM 6528 C CA . ASN C 1 287 ? 70.697 9.212 35.013 1.00 40.59 288 ASN C CA 1
ATOM 6529 C C . ASN C 1 287 ? 70.656 9.204 33.492 1.00 42.94 288 ASN C C 1
ATOM 6530 O O . ASN C 1 287 ? 71.280 8.356 32.854 1.00 43.55 288 ASN C O 1
ATOM 6535 N N . LEU C 1 288 ? 69.926 10.153 32.916 1.00 45.43 289 LEU C N 1
ATOM 6536 C CA . LEU C 1 288 ? 69.835 10.264 31.464 1.00 48.25 289 LEU C CA 1
ATOM 6537 C C . LEU C 1 288 ? 70.859 11.275 30.955 1.00 49.72 289 LEU C C 1
ATOM 6538 O O . LEU C 1 288 ? 71.599 10.938 30.003 1.00 51.11 289 LEU C O 1
ATOM 6543 N N . LEU D 1 2 ? 20.146 16.387 28.666 1.00 38.37 3 LEU D N 1
ATOM 6544 C CA . LEU D 1 2 ? 21.325 15.496 28.884 1.00 37.13 3 LEU D CA 1
ATOM 6545 C C . LEU D 1 2 ? 22.131 15.983 30.085 1.00 36.64 3 LEU D C 1
ATOM 6546 O O . LEU D 1 2 ? 22.383 17.178 30.232 1.00 38.22 3 LEU D O 1
ATOM 6551 N N . HIS D 1 3 ? 22.537 15.046 30.936 1.00 34.05 4 HIS D N 1
ATOM 6552 C CA . HIS D 1 3 ? 23.295 15.357 32.145 1.00 31.72 4 HIS D CA 1
ATOM 6553 C C . HIS D 1 3 ? 24.790 15.554 31.886 1.00 28.65 4 HIS D C 1
ATOM 6554 O O . HIS D 1 3 ? 25.408 14.795 31.150 1.00 29.14 4 HIS D O 1
ATOM 6561 N N . SER D 1 4 ? 25.346 16.603 32.483 1.00 25.67 5 SER D N 1
ATOM 6562 C CA . SER D 1 4 ? 26.769 16.926 32.362 1.00 22.17 5 SER D CA 1
ATOM 6563 C C . SER D 1 4 ? 27.482 16.644 33.688 1.00 20.03 5 SER D C 1
ATOM 6564 O O . SER D 1 4 ? 27.138 17.224 34.712 1.00 19.06 5 SER D O 1
ATOM 6567 N N . PRO D 1 5 ? 28.473 15.736 33.685 1.00 18.44 6 PRO D N 1
ATOM 6568 C CA . PRO D 1 5 ? 29.220 15.404 34.904 1.00 17.27 6 PRO D CA 1
ATOM 6569 C C . PRO D 1 5 ? 29.944 16.638 35.456 1.00 16.69 6 PRO D C 1
ATOM 6570 O O . PRO D 1 5 ? 30.027 16.837 36.669 1.00 17.47 6 PRO D O 1
ATOM 6574 N N . GLY D 1 6 ? 30.472 17.457 34.555 1.00 15.86 7 GLY D N 1
ATOM 6575 C CA . GLY D 1 6 ? 31.177 18.658 34.977 1.00 16.45 7 GLY D CA 1
ATOM 6576 C C . GLY D 1 6 ? 30.245 19.618 35.686 1.00 18.03 7 GLY D C 1
ATOM 6577 O O . GLY D 1 6 ? 30.619 20.249 36.673 1.00 17.57 7 GLY D O 1
ATOM 6578 N N . LYS D 1 7 ? 29.021 19.736 35.186 1.00 18.81 8 LYS D N 1
ATOM 6579 C CA . LYS D 1 7 ? 28.051 20.620 35.820 1.00 19.44 8 LYS D CA 1
ATOM 6580 C C . LYS D 1 7 ? 27.780 20.097 37.235 1.00 18.40 8 LYS D C 1
ATOM 6581 O O . LYS D 1 7 ? 27.649 20.873 38.181 1.00 17.13 8 LYS D O 1
ATOM 6587 N N . ALA D 1 8 ? 27.726 18.775 37.383 1.00 16.79 9 ALA D N 1
ATOM 6588 C CA . ALA D 1 8 ? 27.479 18.158 38.689 1.00 17.40 9 ALA D CA 1
ATOM 6589 C C . ALA D 1 8 ? 28.648 18.402 39.641 1.00 17.34 9 ALA D C 1
ATOM 6590 O O . ALA D 1 8 ? 28.459 18.554 40.846 1.00 18.75 9 ALA D O 1
ATOM 6592 N N . PHE D 1 9 ? 29.859 18.399 39.101 1.00 17.28 10 PHE D N 1
ATOM 6593 C CA . PHE D 1 9 ? 31.037 18.616 39.923 1.00 18.03 10 PHE D CA 1
ATOM 6594 C C . PHE D 1 9 ? 30.992 20.037 40.478 1.00 18.78 10 PHE D C 1
ATOM 6595 O O . PHE D 1 9 ? 31.205 20.259 41.671 1.00 17.71 10 PHE D O 1
ATOM 6603 N N . ARG D 1 10 ? 30.698 20.995 39.608 1.00 18.17 11 ARG D N 1
ATOM 6604 C CA . ARG D 1 10 ? 30.628 22.386 40.026 1.00 18.72 11 ARG D CA 1
ATOM 6605 C C . ARG D 1 10 ? 29.549 22.573 41.085 1.00 19.67 11 ARG D C 1
ATOM 6606 O O . ARG D 1 10 ? 29.728 23.351 42.025 1.00 19.66 11 ARG D O 1
ATOM 6614 N N . ALA D 1 11 ? 28.439 21.853 40.943 1.00 19.41 12 ALA D N 1
ATOM 6615 C CA . ALA D 1 11 ? 27.348 21.936 41.912 1.00 21.16 12 ALA D CA 1
ATOM 6616 C C . ALA D 1 11 ? 27.775 21.340 43.250 1.00 21.72 12 ALA D C 1
ATOM 6617 O O . ALA D 1 11 ? 27.403 21.837 44.319 1.00 22.47 12 ALA D O 1
ATOM 6619 N N . ALA D 1 12 ? 28.552 20.264 43.195 1.00 21.50 13 ALA D N 1
ATOM 6620 C CA . ALA D 1 12 ? 29.029 19.613 44.408 1.00 19.62 13 ALA D CA 1
ATOM 6621 C C . ALA D 1 12 ? 29.895 20.579 45.218 1.00 21.86 13 ALA D C 1
ATOM 6622 O O . ALA D 1 12 ? 29.872 20.566 46.450 1.00 20.41 13 ALA D O 1
ATOM 6624 N N . LEU D 1 13 ? 30.657 21.416 44.522 1.00 22.47 14 LEU D N 1
ATOM 6625 C CA . LEU D 1 13 ? 31.510 22.393 45.187 1.00 26.38 14 LEU D CA 1
ATOM 6626 C C . LEU D 1 13 ? 30.716 23.382 46.025 1.00 26.62 14 LEU D C 1
ATOM 6627 O O . LEU D 1 13 ? 31.106 23.719 47.143 1.00 27.24 14 LEU D O 1
ATOM 6632 N N . THR D 1 14 ? 29.600 23.850 45.479 1.00 27.92 15 THR D N 1
ATOM 6633 C CA . THR D 1 14 ? 28.760 24.819 46.169 1.00 29.20 15 THR D CA 1
ATOM 6634 C C . THR D 1 14 ? 27.974 24.210 47.330 1.00 29.10 15 THR D C 1
ATOM 6635 O O . THR D 1 14 ? 27.409 24.933 48.143 1.00 31.33 15 THR D O 1
ATOM 6639 N N . LYS D 1 15 ? 27.941 22.882 47.410 1.00 26.08 16 LYS D N 1
ATOM 6640 C CA . LYS D 1 15 ? 27.181 22.203 48.456 1.00 26.02 16 LYS D CA 1
ATOM 6641 C C . LYS D 1 15 ? 28.032 21.575 49.564 1.00 23.55 16 LYS D C 1
ATOM 6642 O O . LYS D 1 15 ? 27.494 21.085 50.561 1.00 24.12 16 LYS D O 1
ATOM 6648 N N . GLU D 1 16 ? 29.351 21.595 49.404 1.00 21.32 17 GLU D N 1
ATOM 6649 C CA . GLU D 1 16 ? 30.227 21.007 50.415 1.00 21.92 17 GLU D CA 1
ATOM 6650 C C . GLU D 1 16 ? 31.533 21.800 50.525 1.00 22.59 17 GLU D C 1
ATOM 6651 O O . GLU D 1 16 ? 32.293 21.915 49.562 1.00 22.84 17 GLU D O 1
ATOM 6657 N N . ASN D 1 17 ? 31.793 22.345 51.706 1.00 23.14 18 ASN D N 1
ATOM 6658 C CA . ASN D 1 17 ? 32.990 23.143 51.913 1.00 24.99 18 ASN D CA 1
ATOM 6659 C C . ASN D 1 17 ? 33.852 22.696 53.099 1.00 23.75 18 ASN D C 1
ATOM 6660 O O . ASN D 1 17 ? 33.453 22.842 54.258 1.00 24.96 18 ASN D O 1
ATOM 6665 N N . PRO D 1 18 ? 35.043 22.128 52.820 1.00 20.88 19 PRO D N 1
ATOM 6666 C CA . PRO D 1 18 ? 35.569 21.904 51.469 1.00 18.74 19 PRO D CA 1
ATOM 6667 C C . PRO D 1 18 ? 34.980 20.623 50.906 1.00 18.26 19 PRO D C 1
ATOM 6668 O O . PRO D 1 18 ? 34.466 19.793 51.654 1.00 18.31 19 PRO D O 1
ATOM 6672 N N . LEU D 1 19 ? 35.078 20.458 49.596 1.00 17.06 20 LEU D N 1
ATOM 6673 C CA . LEU D 1 19 ? 34.549 19.267 48.943 1.00 17.66 20 LEU D CA 1
ATOM 6674 C C . LEU D 1 19 ? 35.580 18.153 49.086 1.00 17.15 20 LEU D C 1
ATOM 6675 O O . LEU D 1 19 ? 36.698 18.282 48.594 1.00 18.78 20 LEU D O 1
ATOM 6680 N N . GLN D 1 20 ? 35.214 17.069 49.764 1.00 16.63 21 GLN D N 1
ATOM 6681 C CA . GLN D 1 20 ? 36.135 15.949 49.912 1.00 17.02 21 GLN D CA 1
ATOM 6682 C C . GLN D 1 20 ? 36.048 15.071 48.673 1.00 16.41 21 GLN D C 1
ATOM 6683 O O . GLN D 1 20 ? 34.979 14.558 48.340 1.00 17.44 21 GLN D O 1
ATOM 6689 N N . ILE D 1 21 ? 37.180 14.902 47.998 1.00 17.01 22 ILE D N 1
ATOM 6690 C CA . ILE D 1 21 ? 37.243 14.084 46.789 1.00 14.52 22 ILE D CA 1
ATOM 6691 C C . ILE D 1 21 ? 38.158 12.885 47.058 1.00 15.65 22 ILE D C 1
ATOM 6692 O O . ILE D 1 21 ? 39.350 13.062 47.276 1.00 15.89 22 ILE D O 1
ATOM 6697 N N . VAL D 1 22 ? 37.608 11.671 47.049 1.00 14.11 23 VAL D N 1
ATOM 6698 C CA . VAL D 1 22 ? 38.430 10.494 47.308 1.00 14.35 23 VAL D CA 1
ATOM 6699 C C . VAL D 1 22 ? 38.778 9.703 46.058 1.00 15.22 23 VAL D C 1
ATOM 6700 O O . VAL D 1 22 ? 37.959 9.567 45.146 1.00 13.01 23 VAL D O 1
ATOM 6704 N N . GLY D 1 23 ? 40.015 9.209 46.024 1.00 15.03 24 GLY D N 1
ATOM 6705 C CA . GLY D 1 23 ? 40.469 8.393 44.916 1.00 14.68 24 GLY D CA 1
ATOM 6706 C C . GLY D 1 23 ? 39.738 7.062 44.968 1.00 15.32 24 GLY D C 1
ATOM 6707 O O . GLY D 1 23 ? 39.516 6.495 46.048 1.00 15.46 24 GLY D O 1
ATOM 6708 N N . THR D 1 24 ? 39.325 6.584 43.801 1.00 13.43 25 THR D N 1
ATOM 6709 C CA . THR D 1 24 ? 38.625 5.308 43.679 1.00 14.18 25 THR D CA 1
ATOM 6710 C C . THR D 1 24 ? 39.433 4.524 42.663 1.00 13.72 25 THR D C 1
ATOM 6711 O O . THR D 1 24 ? 39.462 4.852 41.487 1.00 14.83 25 THR D O 1
ATOM 6715 N N . ILE D 1 25 ? 40.108 3.482 43.137 1.00 14.84 26 ILE D N 1
ATOM 6716 C CA . ILE D 1 25 ? 40.989 2.694 42.287 1.00 12.70 26 ILE D CA 1
ATOM 6717 C C . ILE D 1 25 ? 40.269 1.896 41.199 1.00 13.14 26 ILE D C 1
ATOM 6718 O O . ILE D 1 25 ? 40.865 1.557 40.175 1.00 13.74 26 ILE D O 1
ATOM 6723 N N . ASN D 1 26 ? 38.998 1.581 41.430 1.00 12.37 27 ASN D N 1
ATOM 6724 C CA . ASN D 1 26 ? 38.207 0.845 40.447 1.00 13.35 27 ASN D CA 1
ATOM 6725 C C . ASN D 1 26 ? 36.719 1.131 40.645 1.00 11.66 27 ASN D C 1
ATOM 6726 O O . ASN D 1 26 ? 36.324 1.830 41.591 1.00 11.17 27 ASN D O 1
ATOM 6731 N N . ALA D 1 27 ? 35.896 0.615 39.741 1.00 11.94 28 ALA D N 1
ATOM 6732 C CA . ALA D 1 27 ? 34.452 0.827 39.797 1.00 12.15 28 ALA D CA 1
ATOM 6733 C C . ALA D 1 27 ? 33.817 0.404 41.124 1.00 12.40 28 ALA D C 1
ATOM 6734 O O . ALA D 1 27 ? 32.907 1.064 41.625 1.00 11.46 28 ALA D O 1
ATOM 6736 N N . ASN D 1 28 ? 34.281 -0.707 41.682 1.00 11.50 29 ASN D N 1
ATOM 6737 C CA . ASN D 1 28 ? 33.746 -1.193 42.949 1.00 12.92 29 ASN D CA 1
ATOM 6738 C C . ASN D 1 28 ? 33.956 -0.149 44.059 1.00 11.17 29 ASN D C 1
ATOM 6739 O O . ASN D 1 28 ? 33.021 0.185 44.793 1.00 12.29 29 ASN D O 1
ATOM 6744 N N . HIS D 1 29 ? 35.175 0.375 44.162 1.00 12.41 30 HIS D N 1
ATOM 6745 C CA . HIS D 1 29 ? 35.463 1.363 45.188 1.00 13.03 30 HIS D CA 1
ATOM 6746 C C . HIS D 1 29 ? 34.722 2.676 44.956 1.00 14.25 30 HIS D C 1
ATOM 6747 O O . HIS D 1 29 ? 34.432 3.392 45.907 1.00 12.31 30 HIS D O 1
ATOM 6754 N N . ALA D 1 30 ? 34.407 2.992 43.702 1.00 13.34 31 ALA D N 1
ATOM 6755 C CA . ALA D 1 30 ? 33.636 4.207 43.431 1.00 14.47 31 ALA D CA 1
ATOM 6756 C C . ALA D 1 30 ? 32.250 4.014 44.078 1.00 13.54 31 ALA D C 1
ATOM 6757 O O . ALA D 1 30 ? 31.690 4.936 44.682 1.00 13.90 31 ALA D O 1
ATOM 6759 N N . LEU D 1 31 ? 31.692 2.811 43.967 1.00 12.70 32 LEU D N 1
ATOM 6760 C CA . LEU D 1 31 ? 30.390 2.553 44.584 1.00 13.04 32 LEU D CA 1
ATOM 6761 C C . LEU D 1 31 ? 30.533 2.589 46.113 1.00 12.40 32 LEU D C 1
ATOM 6762 O O . LEU D 1 31 ? 29.633 3.073 46.812 1.00 14.25 32 LEU D O 1
ATOM 6767 N N . LEU D 1 32 ? 31.647 2.086 46.643 1.00 12.30 33 LEU D N 1
ATOM 6768 C CA . LEU D 1 32 ? 31.840 2.135 48.095 1.00 13.65 33 LEU D CA 1
ATOM 6769 C C . LEU D 1 32 ? 31.887 3.589 48.569 1.00 14.62 33 LEU D C 1
ATOM 6770 O O . LEU D 1 32 ? 31.284 3.933 49.589 1.00 15.46 33 LEU D O 1
ATOM 6775 N N . ALA D 1 33 ? 32.599 4.437 47.829 1.00 12.93 34 ALA D N 1
ATOM 6776 C CA . ALA D 1 33 ? 32.696 5.853 48.173 1.00 15.19 34 ALA D CA 1
ATOM 6777 C C . ALA D 1 33 ? 31.314 6.489 48.140 1.00 14.33 34 ALA D C 1
ATOM 6778 O O . ALA D 1 33 ? 30.946 7.271 49.019 1.00 14.36 34 ALA D O 1
ATOM 6780 N N . GLN D 1 34 ? 30.534 6.159 47.124 1.00 14.87 35 GLN D N 1
ATOM 6781 C CA . GLN D 1 34 ? 29.201 6.739 47.015 1.00 15.17 35 GLN D CA 1
ATOM 6782 C C . GLN D 1 34 ? 28.317 6.305 48.177 1.00 16.59 35 GLN D C 1
ATOM 6783 O O . GLN D 1 34 ? 27.567 7.117 48.738 1.00 16.60 35 GLN D O 1
ATOM 6789 N N . ARG D 1 35 ? 28.415 5.030 48.541 1.00 15.31 36 ARG D N 1
ATOM 6790 C CA . ARG D 1 35 ? 27.621 4.490 49.633 1.00 16.49 36 ARG D CA 1
ATOM 6791 C C . ARG D 1 35 ? 28.069 5.095 50.971 1.00 16.94 36 ARG D C 1
ATOM 6792 O O . ARG D 1 35 ? 27.286 5.146 51.920 1.00 18.78 36 ARG D O 1
ATOM 6800 N N . ALA D 1 36 ? 29.312 5.573 51.026 1.00 15.86 37 ALA D N 1
ATOM 6801 C CA . ALA D 1 36 ? 29.854 6.177 52.241 1.00 15.75 37 ALA D CA 1
ATOM 6802 C C . ALA D 1 36 ? 29.501 7.661 52.352 1.00 17.00 37 ALA D C 1
ATOM 6803 O O . ALA D 1 36 ? 29.866 8.315 53.332 1.00 16.90 37 ALA D O 1
ATOM 6805 N N . GLY D 1 37 ? 28.807 8.188 51.345 1.00 17.06 38 GLY D N 1
ATOM 6806 C CA . GLY D 1 37 ? 28.380 9.576 51.402 1.00 17.62 38 GLY D CA 1
ATOM 6807 C C . GLY D 1 37 ? 29.139 10.633 50.616 1.00 16.60 38 GLY D C 1
ATOM 6808 O O . GLY D 1 37 ? 28.758 11.812 50.646 1.00 16.02 38 GLY D O 1
ATOM 6809 N N . TYR D 1 38 ? 30.203 10.240 49.920 1.00 15.54 39 TYR D N 1
ATOM 6810 C CA . TYR D 1 38 ? 30.986 11.201 49.140 1.00 15.13 39 TYR D CA 1
ATOM 6811 C C . TYR D 1 38 ? 30.184 11.746 47.964 1.00 14.94 39 TYR D C 1
ATOM 6812 O O . TYR D 1 38 ? 29.273 11.089 47.459 1.00 14.80 39 TYR D O 1
ATOM 6821 N N . GLN D 1 39 ? 30.518 12.964 47.546 1.00 15.21 40 GLN D N 1
ATOM 6822 C CA . GLN D 1 39 ? 29.818 13.641 46.470 1.00 14.49 40 GLN D CA 1
ATOM 6823 C C . GLN D 1 39 ? 30.653 13.808 45.202 1.00 14.53 40 GLN D C 1
ATOM 6824 O O . GLN D 1 39 ? 30.156 14.264 44.176 1.00 15.09 40 GLN D O 1
ATOM 6830 N N . ALA D 1 40 ? 31.924 13.429 45.280 1.00 14.60 41 ALA D N 1
ATOM 6831 C CA . ALA D 1 40 ? 32.836 13.520 44.143 1.00 13.75 41 ALA D CA 1
ATOM 6832 C C . ALA D 1 40 ? 33.966 12.524 44.342 1.00 14.90 41 ALA D C 1
ATOM 6833 O O . ALA D 1 40 ? 34.385 12.266 45.470 1.00 13.89 41 ALA D O 1
ATOM 6835 N N . ILE D 1 41 ? 34.458 11.964 43.242 1.00 13.44 42 ILE D N 1
ATOM 6836 C CA . ILE D 1 41 ? 35.528 10.984 43.315 1.00 13.50 42 ILE D CA 1
ATOM 6837 C C . ILE D 1 41 ? 36.668 11.322 42.366 1.00 13.31 42 ILE D C 1
ATOM 6838 O O . ILE D 1 41 ? 36.549 12.213 41.527 1.00 13.12 42 ILE D O 1
ATOM 6843 N N . TYR D 1 42 ? 37.765 10.581 42.485 1.00 13.09 43 TYR D N 1
ATOM 6844 C CA . TYR D 1 42 ? 38.963 10.869 41.712 1.00 12.86 43 TYR D CA 1
ATOM 6845 C C . TYR D 1 42 ? 39.635 9.653 41.093 1.00 13.70 43 TYR D C 1
ATOM 6846 O O . TYR D 1 42 ? 39.722 8.589 41.726 1.00 13.29 43 TYR D O 1
ATOM 6855 N N . LEU D 1 43 ? 40.141 9.821 39.873 1.00 11.64 44 LEU D N 1
ATOM 6856 C CA . LEU D 1 43 ? 40.864 8.721 39.222 1.00 13.28 44 LEU D CA 1
ATOM 6857 C C . LEU D 1 43 ? 42.323 9.151 39.212 1.00 13.22 44 LEU D C 1
ATOM 6858 O O . LEU D 1 43 ? 42.748 9.990 38.411 1.00 13.45 44 LEU D O 1
ATOM 6863 N N . SER D 1 44 ? 43.081 8.575 40.135 1.00 12.13 45 SER D N 1
ATOM 6864 C CA . SER D 1 44 ? 44.493 8.873 40.299 1.00 12.06 45 SER D CA 1
ATOM 6865 C C . SER D 1 44 ? 45.378 8.278 39.203 1.00 11.66 45 SER D C 1
ATOM 6866 O O . SER D 1 44 ? 45.248 7.104 38.868 1.00 14.33 45 SER D O 1
ATOM 6869 N N . GLY D 1 45 ? 46.277 9.094 38.659 1.00 14.55 46 GLY D N 1
ATOM 6870 C CA . GLY D 1 45 ? 47.198 8.622 37.640 1.00 14.23 46 GLY D CA 1
ATOM 6871 C C . GLY D 1 45 ? 48.197 7.667 38.277 1.00 13.95 46 GLY D C 1
ATOM 6872 O O . GLY D 1 45 ? 48.628 6.689 37.656 1.00 14.64 46 GLY D O 1
ATOM 6873 N N . GLY D 1 46 ? 48.568 7.958 39.521 1.00 14.06 47 GLY D N 1
ATOM 6874 C CA . GLY D 1 46 ? 49.498 7.106 40.247 1.00 15.11 47 GLY D CA 1
ATOM 6875 C C . GLY D 1 46 ? 48.833 5.776 40.552 1.00 15.67 47 GLY D C 1
ATOM 6876 O O . GLY D 1 46 ? 49.507 4.761 40.718 1.00 16.78 47 GLY D O 1
ATOM 6877 N N . GLY D 1 47 ? 47.503 5.796 40.631 1.00 14.99 48 GLY D N 1
ATOM 6878 C CA . GLY D 1 47 ? 46.733 4.587 40.895 1.00 15.71 48 GLY D CA 1
ATOM 6879 C C . GLY D 1 47 ? 46.540 3.760 39.634 1.00 16.13 48 GLY D C 1
ATOM 6880 O O . GLY D 1 47 ? 46.556 2.524 39.679 1.00 14.74 48 GLY D O 1
ATOM 6881 N N . VAL D 1 48 ? 46.314 4.426 38.502 1.00 14.49 49 VAL D N 1
ATOM 6882 C CA . VAL D 1 48 ? 46.178 3.689 37.253 1.00 12.93 49 VAL D CA 1
ATOM 6883 C C . VAL D 1 48 ? 47.514 2.974 36.997 1.00 13.63 49 VAL D C 1
ATOM 6884 O O . VAL D 1 48 ? 47.552 1.788 36.631 1.00 13.56 49 VAL D O 1
ATOM 6888 N N . ALA D 1 49 ? 48.615 3.687 37.224 1.00 13.13 50 ALA D N 1
ATOM 6889 C CA . ALA D 1 49 ? 49.932 3.109 37.015 1.00 11.94 50 ALA D CA 1
ATOM 6890 C C . ALA D 1 49 ? 50.220 1.967 37.993 1.00 12.98 50 ALA D C 1
ATOM 6891 O O . ALA D 1 49 ? 50.355 0.814 37.587 1.00 14.35 50 ALA D O 1
ATOM 6893 N N . ALA D 1 50 ? 50.280 2.285 39.283 1.00 13.84 51 ALA D N 1
ATOM 6894 C CA . ALA D 1 50 ? 50.601 1.295 40.319 1.00 16.00 51 ALA D CA 1
ATOM 6895 C C . ALA D 1 50 ? 49.573 0.197 40.555 1.00 16.01 51 ALA D C 1
ATOM 6896 O O . ALA D 1 50 ? 49.937 -0.947 40.841 1.00 16.80 51 ALA D O 1
ATOM 6898 N N . GLY D 1 51 ? 48.297 0.541 40.430 1.00 15.20 52 GLY D N 1
ATOM 6899 C CA . GLY D 1 51 ? 47.249 -0.435 40.664 1.00 14.04 52 GLY D CA 1
ATOM 6900 C C . GLY D 1 51 ? 46.785 -1.193 39.432 1.00 14.13 52 GLY D C 1
ATOM 6901 O O . GLY D 1 51 ? 46.857 -2.416 39.388 1.00 14.82 52 GLY D O 1
ATOM 6902 N N . SER D 1 52 ? 46.301 -0.477 38.424 1.00 13.43 53 SER D N 1
ATOM 6903 C CA . SER D 1 52 ? 45.824 -1.141 37.219 1.00 14.20 53 SER D CA 1
ATOM 6904 C C . SER D 1 52 ? 46.935 -1.756 36.390 1.00 13.86 53 SER D C 1
ATOM 6905 O O . SER D 1 52 ? 46.728 -2.794 35.749 1.00 14.48 53 SER D O 1
ATOM 6908 N N . LEU D 1 53 ? 48.108 -1.121 36.381 1.00 12.57 54 LEU D N 1
ATOM 6909 C CA . LEU D 1 53 ? 49.213 -1.645 35.584 1.00 13.30 54 LEU D CA 1
ATOM 6910 C C . LEU D 1 53 ? 50.354 -2.266 36.383 1.00 13.26 54 LEU D C 1
ATOM 6911 O O . LEU D 1 53 ? 51.173 -2.979 35.813 1.00 14.24 54 LEU D O 1
ATOM 6916 N N . GLY D 1 54 ? 50.408 -2.011 37.690 1.00 14.23 55 GLY D N 1
ATOM 6917 C CA . GLY D 1 54 ? 51.489 -2.566 38.497 1.00 13.90 55 GLY D CA 1
ATOM 6918 C C . GLY D 1 54 ? 52.832 -1.959 38.123 1.00 14.82 55 GLY D C 1
ATOM 6919 O O . GLY D 1 54 ? 53.886 -2.586 38.276 1.00 15.22 55 GLY D O 1
ATOM 6920 N N . LEU D 1 55 ? 52.793 -0.715 37.656 1.00 14.43 56 LEU D N 1
ATOM 6921 C CA . LEU D 1 55 ? 53.992 0.007 37.222 1.00 14.73 56 LEU D CA 1
ATOM 6922 C C . LEU D 1 55 ? 54.185 1.331 37.957 1.00 14.13 56 LEU D C 1
ATOM 6923 O O . LEU D 1 55 ? 53.245 1.863 38.531 1.00 13.24 56 LEU D O 1
ATOM 6928 N N . PRO D 1 56 ? 55.408 1.890 37.912 1.00 15.80 57 PRO D N 1
ATOM 6929 C CA . PRO D 1 56 ? 55.720 3.171 38.563 1.00 15.88 57 PRO D CA 1
ATOM 6930 C C . PRO D 1 56 ? 54.942 4.333 37.922 1.00 16.24 57 PRO D C 1
ATOM 6931 O O . PRO D 1 56 ? 54.598 4.288 36.735 1.00 16.61 57 PRO D O 1
ATOM 6935 N N . ASP D 1 57 ? 54.684 5.374 38.710 1.00 15.78 58 ASP D N 1
ATOM 6936 C CA . ASP D 1 57 ? 53.984 6.572 38.230 1.00 16.72 58 ASP D CA 1
ATOM 6937 C C . ASP D 1 57 ? 55.067 7.444 37.567 1.00 16.37 58 ASP D C 1
ATOM 6938 O O . ASP D 1 57 ? 55.495 8.456 38.125 1.00 16.54 58 ASP D O 1
ATOM 6943 N N . LEU D 1 58 ? 55.507 7.032 36.379 1.00 16.73 59 LEU D N 1
ATOM 6944 C CA . LEU D 1 58 ? 56.565 7.746 35.663 1.00 17.34 59 LEU D CA 1
ATOM 6945 C C . LEU D 1 58 ? 56.277 8.008 34.189 1.00 17.27 59 LEU D C 1
ATOM 6946 O O . LEU D 1 58 ? 57.184 7.944 33.353 1.00 16.79 59 LEU D O 1
ATOM 6951 N N . GLY D 1 59 ? 55.020 8.305 33.870 1.00 17.35 60 GLY D N 1
ATOM 6952 C CA . GLY D 1 59 ? 54.663 8.585 32.485 1.00 17.40 60 GLY D CA 1
ATOM 6953 C C . GLY D 1 59 ? 54.671 7.359 31.583 1.00 17.40 60 GLY D C 1
ATOM 6954 O O . GLY D 1 59 ? 54.843 7.472 30.362 1.00 16.84 60 GLY D O 1
ATOM 6955 N N . ILE D 1 60 ? 54.468 6.184 32.172 1.00 15.13 61 ILE D N 1
ATOM 6956 C CA . ILE D 1 60 ? 54.447 4.942 31.397 1.00 17.02 61 ILE D CA 1
ATOM 6957 C C . ILE D 1 60 ? 53.021 4.583 30.942 1.00 18.61 61 ILE D C 1
ATOM 6958 O O . ILE D 1 60 ? 52.831 3.956 29.899 1.00 18.86 61 ILE D O 1
ATOM 6963 N N . SER D 1 61 ? 52.024 4.985 31.724 1.00 18.72 62 SER D N 1
ATOM 6964 C CA . SER D 1 61 ? 50.628 4.715 31.383 1.00 20.02 62 SER D CA 1
ATOM 6965 C C . SER D 1 61 ? 50.232 5.496 30.129 1.00 19.86 62 SER D C 1
ATOM 6966 O O . SER D 1 61 ? 50.779 6.567 29.859 1.00 19.66 62 SER D O 1
ATOM 6969 N N . THR D 1 62 ? 49.286 4.953 29.367 1.00 19.54 63 THR D N 1
ATOM 6970 C CA . THR D 1 62 ? 48.815 5.604 28.144 1.00 20.38 63 THR D CA 1
ATOM 6971 C C . THR D 1 62 ? 47.430 6.194 28.379 1.00 18.02 63 THR D C 1
ATOM 6972 O O . THR D 1 62 ? 46.767 5.879 29.377 1.00 17.07 63 THR D O 1
ATOM 6976 N N . LEU D 1 63 ? 46.992 7.046 27.454 1.00 17.32 64 LEU D N 1
ATOM 6977 C CA . LEU D 1 63 ? 45.671 7.657 27.555 1.00 16.83 64 LEU D CA 1
ATOM 6978 C C . LEU D 1 63 ? 44.626 6.537 27.625 1.00 17.59 64 LEU D C 1
ATOM 6979 O O . LEU D 1 63 ? 43.684 6.604 28.413 1.00 15.05 64 LEU D O 1
ATOM 6984 N N . ASP D 1 64 ? 44.811 5.510 26.796 1.00 17.80 65 ASP D N 1
ATOM 6985 C CA . ASP D 1 64 ? 43.905 4.367 26.755 1.00 20.31 65 ASP D CA 1
ATOM 6986 C C . ASP D 1 64 ? 43.764 3.644 28.102 1.00 17.67 65 ASP D C 1
ATOM 6987 O O . ASP D 1 64 ? 42.664 3.217 28.465 1.00 16.66 65 ASP D O 1
ATOM 6992 N N . ASP D 1 65 ? 44.868 3.479 28.831 1.00 16.28 66 ASP D N 1
ATOM 6993 C CA . ASP D 1 65 ? 44.796 2.819 30.132 1.00 16.41 66 ASP D CA 1
ATOM 6994 C C . ASP D 1 65 ? 43.849 3.628 31.029 1.00 14.51 66 ASP D C 1
ATOM 6995 O O . ASP D 1 65 ? 43.025 3.072 31.744 1.00 15.84 66 ASP D O 1
ATOM 7000 N N . VAL D 1 66 ? 43.981 4.950 30.981 1.00 14.29 67 VAL D N 1
ATOM 7001 C CA . VAL D 1 66 ? 43.136 5.817 31.791 1.00 13.68 67 VAL D CA 1
ATOM 7002 C C . VAL D 1 66 ? 41.679 5.828 31.322 1.00 11.99 67 VAL D C 1
ATOM 7003 O O . VAL D 1 66 ? 40.767 5.755 32.144 1.00 12.08 67 VAL D O 1
ATOM 7007 N N . LEU D 1 67 ? 41.454 5.901 30.007 1.00 12.65 68 LEU D N 1
ATOM 7008 C CA . LEU D 1 67 ? 40.082 5.910 29.474 1.00 11.61 68 LEU D CA 1
ATOM 7009 C C . LEU D 1 67 ? 39.316 4.662 29.885 1.00 11.47 68 LEU D C 1
ATOM 7010 O O . LEU D 1 67 ? 38.131 4.727 30.221 1.00 12.19 68 LEU D O 1
ATOM 7015 N N . THR D 1 68 ? 39.993 3.519 29.852 1.00 12.12 69 THR D N 1
ATOM 7016 C CA . THR D 1 68 ? 39.354 2.274 30.254 1.00 12.77 69 THR D CA 1
ATOM 7017 C C . THR D 1 68 ? 38.818 2.385 31.685 1.00 12.78 69 THR D C 1
ATOM 7018 O O . THR D 1 68 ? 37.667 2.053 31.948 1.00 13.82 69 THR D O 1
ATOM 7022 N N . ASP D 1 69 ? 39.651 2.864 32.604 1.00 12.95 70 ASP D N 1
ATOM 7023 C CA . ASP D 1 69 ? 39.221 3.011 33.990 1.00 13.79 70 ASP D CA 1
ATOM 7024 C C . ASP D 1 69 ? 38.121 4.066 34.146 1.00 11.67 70 ASP D C 1
ATOM 7025 O O . ASP D 1 69 ? 37.238 3.902 34.982 1.00 12.53 70 ASP D O 1
ATOM 7030 N N . ILE D 1 70 ? 38.153 5.130 33.341 1.00 11.53 71 ILE D N 1
ATOM 7031 C CA . ILE D 1 70 ? 37.098 6.147 33.426 1.00 10.75 71 ILE D CA 1
ATOM 7032 C C . ILE D 1 70 ? 35.755 5.522 33.034 1.00 11.16 71 ILE D C 1
ATOM 7033 O O . ILE D 1 70 ? 34.750 5.706 33.717 1.00 11.84 71 ILE D O 1
ATOM 7038 N N . ARG D 1 71 ? 35.739 4.784 31.934 1.00 11.58 72 ARG D N 1
ATOM 7039 C CA . ARG D 1 71 ? 34.489 4.178 31.492 1.00 13.03 72 ARG D CA 1
ATOM 7040 C C . ARG D 1 71 ? 33.963 3.166 32.493 1.00 12.92 72 ARG D C 1
ATOM 7041 O O . ARG D 1 71 ? 32.774 3.116 32.761 1.00 13.22 72 ARG D O 1
ATOM 7049 N N . ARG D 1 72 ? 34.846 2.352 33.053 1.00 13.56 73 ARG D N 1
ATOM 7050 C CA . ARG D 1 72 ? 34.398 1.379 34.028 1.00 12.83 73 ARG D CA 1
ATOM 7051 C C . ARG D 1 72 ? 33.737 2.052 35.224 1.00 11.44 73 ARG D C 1
ATOM 7052 O O . ARG D 1 72 ? 32.645 1.677 35.633 1.00 11.60 73 ARG D O 1
ATOM 7060 N N . ILE D 1 73 ? 34.390 3.071 35.760 1.00 12.12 74 ILE D N 1
ATOM 7061 C CA . ILE D 1 73 ? 33.860 3.784 36.910 1.00 12.40 74 ILE D CA 1
ATOM 7062 C C . ILE D 1 73 ? 32.575 4.566 36.604 1.00 11.95 74 ILE D C 1
ATOM 7063 O O . ILE D 1 73 ? 31.566 4.415 37.303 1.00 11.96 74 ILE D O 1
ATOM 7068 N N . THR D 1 74 ? 32.590 5.383 35.557 1.00 13.53 75 THR D N 1
ATOM 7069 C CA . THR D 1 74 ? 31.418 6.195 35.277 1.00 12.65 75 THR D CA 1
ATOM 7070 C C . THR D 1 74 ? 30.230 5.464 34.653 1.00 13.86 75 THR D C 1
ATOM 7071 O O . THR D 1 74 ? 29.115 5.981 34.677 1.00 14.54 75 THR D O 1
ATOM 7075 N N . ASP D 1 75 ? 30.456 4.266 34.121 1.00 12.50 76 ASP D N 1
ATOM 7076 C CA . ASP D 1 75 ? 29.354 3.494 33.575 1.00 14.44 76 ASP D CA 1
ATOM 7077 C C . ASP D 1 75 ? 28.424 3.011 34.697 1.00 16.09 76 ASP D C 1
ATOM 7078 O O . ASP D 1 75 ? 27.231 2.793 34.458 1.00 16.99 76 ASP D O 1
ATOM 7083 N N . VAL D 1 76 ? 28.954 2.844 35.912 1.00 15.03 77 VAL D N 1
ATOM 7084 C CA . VAL D 1 76 ? 28.146 2.346 37.031 1.00 15.96 77 VAL D CA 1
ATOM 7085 C C . VAL D 1 76 ? 27.951 3.329 38.201 1.00 16.85 77 VAL D C 1
ATOM 7086 O O . VAL D 1 76 ? 26.951 3.253 38.927 1.00 16.77 77 VAL D O 1
ATOM 7090 N N . CYS D 1 77 ? 28.885 4.259 38.374 1.00 14.92 78 CYS D N 1
ATOM 7091 C CA . CYS D 1 77 ? 28.785 5.238 39.456 1.00 16.31 78 CYS D CA 1
ATOM 7092 C C . CYS D 1 77 ? 28.410 6.620 38.911 1.00 16.83 78 CYS D C 1
ATOM 7093 O O . CYS D 1 77 ? 29.061 7.127 38.001 1.00 19.77 78 CYS D O 1
ATOM 7096 N N . SER D 1 78 ? 27.371 7.223 39.482 1.00 16.21 79 SER D N 1
ATOM 7097 C CA . SER D 1 78 ? 26.884 8.531 39.034 1.00 18.05 79 SER D CA 1
ATOM 7098 C C . SER D 1 78 ? 27.624 9.764 39.578 1.00 18.25 79 SER D C 1
ATOM 7099 O O . SER D 1 78 ? 27.370 10.882 39.127 1.00 18.36 79 SER D O 1
ATOM 7102 N N . LEU D 1 79 ? 28.522 9.574 40.539 1.00 15.55 80 LEU D N 1
ATOM 7103 C CA . LEU D 1 79 ? 29.268 10.704 41.103 1.00 16.09 80 LEU D CA 1
ATOM 7104 C C . LEU D 1 79 ? 30.236 11.321 40.092 1.00 15.63 80 LEU D C 1
ATOM 7105 O O . LEU D 1 79 ? 30.828 10.615 39.278 1.00 16.38 80 LEU D O 1
ATOM 7110 N N . PRO D 1 80 ? 30.398 12.655 40.119 1.00 14.69 81 PRO D N 1
ATOM 7111 C CA . PRO D 1 80 ? 31.326 13.283 39.173 1.00 14.88 81 PRO D CA 1
ATOM 7112 C C . PRO D 1 80 ? 32.757 12.835 39.471 1.00 14.01 81 PRO D C 1
ATOM 7113 O O . PRO D 1 80 ? 33.207 12.826 40.634 1.00 15.10 81 PRO D O 1
ATOM 7117 N N . LEU D 1 81 ? 33.455 12.450 38.408 1.00 13.62 82 LEU D N 1
ATOM 7118 C CA . LEU D 1 81 ? 34.818 11.958 38.492 1.00 13.09 82 LEU D CA 1
ATOM 7119 C C . LEU D 1 81 ? 35.866 12.941 37.952 1.00 13.34 82 LEU D C 1
ATOM 7120 O O . LEU D 1 81 ? 35.844 13.308 36.776 1.00 15.20 82 LEU D O 1
ATOM 7125 N N . LEU D 1 82 ? 36.763 13.381 38.830 1.00 13.61 83 LEU D N 1
ATOM 7126 C CA . LEU D 1 82 ? 37.877 14.260 38.455 1.00 13.15 83 LEU D CA 1
ATOM 7127 C C . LEU D 1 82 ? 39.004 13.306 38.030 1.00 13.94 83 LEU D C 1
ATOM 7128 O O . LEU D 1 82 ? 39.323 12.367 38.759 1.00 13.08 83 LEU D O 1
ATOM 7133 N N . VAL D 1 83 ? 39.620 13.548 36.876 1.00 12.79 84 VAL D N 1
ATOM 7134 C CA . VAL D 1 83 ? 40.657 12.647 36.380 1.00 14.45 84 VAL D CA 1
ATOM 7135 C C . VAL D 1 83 ? 42.045 13.258 36.275 1.00 15.97 84 VAL D C 1
ATOM 7136 O O . VAL D 1 83 ? 42.206 14.385 35.810 1.00 15.14 84 VAL D O 1
ATOM 7140 N N . ASP D 1 84 ? 43.046 12.499 36.711 1.00 15.24 85 ASP D N 1
ATOM 7141 C CA . ASP D 1 84 ? 44.450 12.914 36.625 1.00 16.14 85 ASP D CA 1
ATOM 7142 C C . ASP D 1 84 ? 44.871 12.689 35.159 1.00 16.25 85 ASP D C 1
ATOM 7143 O O . ASP D 1 84 ? 44.940 11.547 34.705 1.00 16.66 85 ASP D O 1
ATOM 7148 N N . ALA D 1 85 ? 45.135 13.757 34.406 1.00 15.27 86 ALA D N 1
ATOM 7149 C CA . ALA D 1 85 ? 45.538 13.587 33.008 1.00 15.73 86 ALA D CA 1
ATOM 7150 C C . ALA D 1 85 ? 47.023 13.847 32.757 1.00 17.06 86 ALA D C 1
ATOM 7151 O O . ALA D 1 85 ? 47.425 14.110 31.622 1.00 16.90 86 ALA D O 1
ATOM 7153 N N . ASP D 1 86 ? 47.828 13.765 33.814 1.00 18.30 87 ASP D N 1
ATOM 7154 C CA . ASP D 1 86 ? 49.272 13.997 33.718 1.00 19.40 87 ASP D CA 1
ATOM 7155 C C . ASP D 1 86 ? 49.597 15.238 32.876 1.00 17.74 87 ASP D C 1
ATOM 7156 O O . ASP D 1 86 ? 49.188 16.338 33.241 1.00 19.07 87 ASP D O 1
ATOM 7161 N N . ILE D 1 87 ? 50.323 15.084 31.771 1.00 18.75 88 ILE D N 1
ATOM 7162 C CA . ILE D 1 87 ? 50.655 16.251 30.945 1.00 19.85 88 ILE D CA 1
ATOM 7163 C C . ILE D 1 87 ? 49.901 16.316 29.623 1.00 21.87 88 ILE D C 1
ATOM 7164 O O . ILE D 1 87 ? 50.228 17.131 28.756 1.00 21.96 88 ILE D O 1
ATOM 7169 N N . GLY D 1 88 ? 48.885 15.470 29.465 1.00 21.03 89 GLY D N 1
ATOM 7170 C CA . GLY D 1 88 ? 48.116 15.491 28.235 1.00 21.98 89 GLY D CA 1
ATOM 7171 C C . GLY D 1 88 ? 48.324 14.318 27.301 1.00 22.16 89 GLY D C 1
ATOM 7172 O O . GLY D 1 88 ? 47.700 14.264 26.246 1.00 23.56 89 GLY D O 1
ATOM 7173 N N . PHE D 1 89 ? 49.204 13.393 27.676 1.00 22.47 90 PHE D N 1
ATOM 7174 C CA . PHE D 1 89 ? 49.482 12.181 26.895 1.00 23.64 90 PHE D CA 1
ATOM 7175 C C . PHE D 1 89 ? 49.940 12.347 25.454 1.00 27.13 90 PHE D C 1
ATOM 7176 O O . PHE D 1 89 ? 49.307 11.844 24.521 1.00 28.14 90 PHE D O 1
ATOM 7184 N N . GLY D 1 90 ? 51.059 13.030 25.277 1.00 28.17 91 GLY D N 1
ATOM 7185 C CA . GLY D 1 90 ? 51.581 13.239 23.943 1.00 29.51 91 GLY D CA 1
ATOM 7186 C C . GLY D 1 90 ? 52.484 14.444 23.978 1.00 30.53 91 GLY D C 1
ATOM 7187 O O . GLY D 1 90 ? 52.567 15.128 25.000 1.00 32.40 91 GLY D O 1
ATOM 7188 N N . SER D 1 91 ? 53.146 14.727 22.864 1.00 30.80 92 SER D N 1
ATOM 7189 C CA . SER D 1 91 ? 54.064 15.854 22.823 1.00 30.65 92 SER D CA 1
ATOM 7190 C C . SER D 1 91 ? 53.492 17.168 22.298 1.00 29.02 92 SER D C 1
ATOM 7191 O O . SER D 1 91 ? 54.128 18.210 22.445 1.00 30.47 92 SER D O 1
ATOM 7194 N N . SER D 1 92 ? 52.295 17.144 21.717 1.00 25.82 93 SER D N 1
ATOM 7195 C CA . SER D 1 92 ? 51.730 18.373 21.166 1.00 22.17 93 SER D CA 1
ATOM 7196 C C . SER D 1 92 ? 50.345 18.742 21.668 1.00 21.25 93 SER D C 1
ATOM 7197 O O . SER D 1 92 ? 49.672 17.962 22.344 1.00 19.16 93 SER D O 1
ATOM 7200 N N . ALA D 1 93 ? 49.913 19.943 21.305 1.00 19.82 94 ALA D N 1
ATOM 7201 C CA . ALA D 1 93 ? 48.592 20.412 21.693 1.00 19.43 94 ALA D CA 1
ATOM 7202 C C . ALA D 1 93 ? 47.507 19.546 21.050 1.00 18.50 94 ALA D C 1
ATOM 7203 O O . ALA D 1 93 ? 46.369 19.550 21.515 1.00 17.17 94 ALA D O 1
ATOM 7205 N N . PHE D 1 94 ? 47.849 18.818 19.979 1.00 18.58 95 PHE D N 1
ATOM 7206 C CA . PHE D 1 94 ? 46.864 17.948 19.326 1.00 18.61 95 PHE D CA 1
ATOM 7207 C C . PHE D 1 94 ? 46.569 16.785 20.267 1.00 18.34 95 PHE D C 1
ATOM 7208 O O . PHE D 1 94 ? 45.426 16.317 20.354 1.00 16.50 95 PHE D O 1
ATOM 7216 N N . ASN D 1 95 ? 47.605 16.323 20.970 1.00 16.62 96 ASN D N 1
ATOM 7217 C CA . ASN D 1 95 ? 47.439 15.230 21.921 1.00 16.89 96 ASN D CA 1
ATOM 7218 C C . ASN D 1 95 ? 46.649 15.724 23.134 1.00 17.18 96 ASN D C 1
ATOM 7219 O O . ASN D 1 95 ? 45.787 15.017 23.647 1.00 16.03 96 ASN D O 1
ATOM 7224 N N . VAL D 1 96 ? 46.950 16.936 23.595 1.00 16.58 97 VAL D N 1
ATOM 7225 C CA . VAL D 1 96 ? 46.227 17.498 24.733 1.00 16.45 97 VAL D CA 1
ATOM 7226 C C . VAL D 1 96 ? 44.738 17.605 24.375 1.00 14.33 97 VAL D C 1
ATOM 7227 O O . VAL D 1 96 ? 43.867 17.245 25.169 1.00 14.92 97 VAL D O 1
ATOM 7231 N N . ALA D 1 97 ? 44.444 18.068 23.159 1.00 14.67 98 ALA D N 1
ATOM 7232 C CA . ALA D 1 97 ? 43.059 18.226 22.728 1.00 14.37 98 ALA D CA 1
ATOM 7233 C C . ALA D 1 97 ? 42.332 16.888 22.629 1.00 12.93 98 ALA D C 1
ATOM 7234 O O . ALA D 1 97 ? 41.186 16.771 23.053 1.00 14.64 98 ALA D O 1
ATOM 7236 N N . ARG D 1 98 ? 42.997 15.876 22.087 1.00 14.36 99 ARG D N 1
ATOM 7237 C CA . ARG D 1 98 ? 42.343 14.565 21.971 1.00 14.66 99 ARG D CA 1
ATOM 7238 C C . ARG D 1 98 ? 42.071 13.958 23.354 1.00 15.27 99 ARG D C 1
ATOM 7239 O O . ARG D 1 98 ? 41.053 13.294 23.570 1.00 15.89 99 ARG D O 1
ATOM 7247 N N . THR D 1 99 ? 42.988 14.181 24.286 1.00 14.55 100 THR D N 1
ATOM 7248 C CA . THR D 1 99 ? 42.818 13.685 25.645 1.00 13.93 100 THR D CA 1
ATOM 7249 C C . THR D 1 99 ? 41.559 14.308 26.261 1.00 13.81 100 THR D C 1
ATOM 7250 O O . THR D 1 99 ? 40.729 13.611 26.844 1.00 13.60 100 THR D O 1
ATOM 7254 N N . VAL D 1 100 ? 41.412 15.624 26.127 1.00 12.92 101 VAL D N 1
ATOM 7255 C CA . VAL D 1 100 ? 40.245 16.311 26.679 1.00 12.83 101 VAL D CA 1
ATOM 7256 C C . VAL D 1 100 ? 38.947 15.763 26.100 1.00 12.52 101 VAL D C 1
ATOM 7257 O O . VAL D 1 100 ? 38.024 15.374 26.827 1.00 13.55 101 VAL D O 1
ATOM 7261 N N . LYS D 1 101 ? 38.881 15.726 24.778 1.00 13.39 102 LYS D N 1
ATOM 7262 C CA . LYS D 1 101 ? 37.685 15.252 24.110 1.00 13.38 102 LYS D CA 1
ATOM 7263 C C . LYS D 1 101 ? 37.380 13.803 24.448 1.00 13.83 102 LYS D C 1
ATOM 7264 O O . LYS D 1 101 ? 36.224 13.456 24.681 1.00 14.92 102 LYS D O 1
ATOM 7270 N N . SER D 1 102 ? 38.416 12.973 24.503 1.00 14.13 103 SER D N 1
ATOM 7271 C CA . SER D 1 102 ? 38.239 11.561 24.823 1.00 13.78 103 SER D CA 1
ATOM 7272 C C . SER D 1 102 ? 37.779 11.341 26.264 1.00 13.91 103 SER D C 1
ATOM 7273 O O . SER D 1 102 ? 36.931 10.490 26.524 1.00 13.87 103 SER D O 1
ATOM 7276 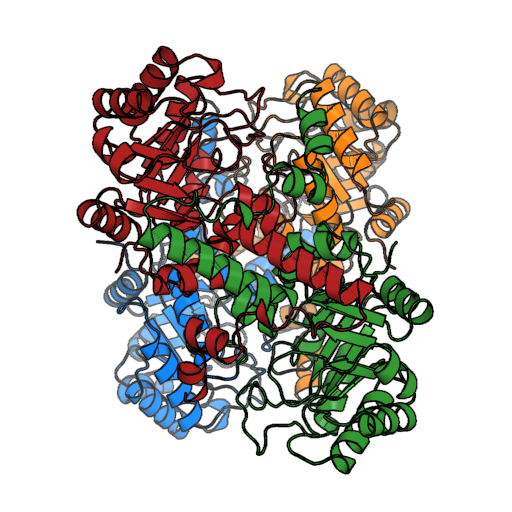N N . MET D 1 103 ? 38.332 12.097 27.207 1.00 13.76 104 MET D N 1
ATOM 7277 C CA . MET D 1 103 ? 37.916 11.921 28.595 1.00 13.30 104 MET D CA 1
ATOM 7278 C C . MET D 1 103 ? 36.483 12.393 28.821 1.00 13.84 104 MET D C 1
ATOM 7279 O O . MET D 1 103 ? 35.772 11.844 29.659 1.00 14.57 104 MET D O 1
ATOM 7284 N N . ILE D 1 104 ? 36.059 13.416 28.080 1.00 13.45 105 ILE D N 1
ATOM 7285 C CA . ILE D 1 104 ? 34.698 13.907 28.209 1.00 15.44 105 ILE D CA 1
ATOM 7286 C C . ILE D 1 104 ? 33.740 12.823 27.718 1.00 15.12 105 ILE D C 1
ATOM 7287 O O . ILE D 1 104 ? 32.742 12.531 28.372 1.00 15.28 105 ILE D O 1
ATOM 7292 N N . LYS D 1 105 ? 34.056 12.223 26.575 1.00 16.06 106 LYS D N 1
ATOM 7293 C CA . LYS D 1 105 ? 33.213 11.171 26.006 1.00 17.57 106 LYS D CA 1
ATOM 7294 C C . LYS D 1 105 ? 33.199 9.940 26.905 1.00 17.04 106 LYS D C 1
ATOM 7295 O O . LYS D 1 105 ? 32.190 9.231 26.990 1.00 18.60 106 LYS D O 1
ATOM 7301 N N . ALA D 1 106 ? 34.321 9.689 27.574 1.00 14.70 107 ALA D N 1
ATOM 7302 C CA . ALA D 1 106 ? 34.431 8.543 28.470 1.00 14.08 107 ALA D CA 1
ATOM 7303 C C . ALA D 1 106 ? 33.564 8.727 29.726 1.00 16.00 107 ALA D C 1
ATOM 7304 O O . ALA D 1 106 ? 33.273 7.760 30.431 1.00 15.21 107 ALA D O 1
ATOM 7306 N N . GLY D 1 107 ? 33.172 9.970 30.016 1.00 14.98 108 GLY D N 1
ATOM 7307 C CA . GLY D 1 107 ? 32.304 10.226 31.155 1.00 14.30 108 GLY D CA 1
ATOM 7308 C C . GLY D 1 107 ? 32.842 11.062 32.306 1.00 13.95 108 GLY D C 1
ATOM 7309 O O . GLY D 1 107 ? 32.138 11.239 33.299 1.00 14.78 108 GLY D O 1
ATOM 7310 N N . ALA D 1 108 ? 34.064 11.569 32.183 1.00 13.37 109 ALA D N 1
ATOM 7311 C CA . ALA D 1 108 ? 34.684 12.369 33.252 1.00 14.74 109 ALA D CA 1
ATOM 7312 C C . ALA D 1 108 ? 34.037 13.734 33.481 1.00 14.02 109 ALA D C 1
ATOM 7313 O O . ALA D 1 108 ? 33.457 14.313 32.565 1.00 13.85 109 ALA D O 1
ATOM 7315 N N . ALA D 1 109 ? 34.156 14.245 34.708 1.00 12.98 110 ALA D N 1
ATOM 7316 C CA . ALA D 1 109 ? 33.591 15.551 35.062 1.00 14.52 110 ALA D CA 1
ATOM 7317 C C . ALA D 1 109 ? 34.632 16.642 34.886 1.00 15.29 110 ALA D C 1
ATOM 7318 O O . ALA D 1 109 ? 34.292 17.813 34.688 1.00 15.44 110 ALA D O 1
ATOM 7320 N N . GLY D 1 110 ? 35.898 16.252 34.963 1.00 14.08 111 GLY D N 1
ATOM 7321 C CA . GLY D 1 110 ? 36.975 17.207 34.798 1.00 14.45 111 GLY D CA 1
ATOM 7322 C C . GLY D 1 110 ? 38.323 16.521 34.804 1.00 14.67 111 GLY D C 1
ATOM 7323 O O . GLY D 1 110 ? 38.416 15.315 34.997 1.00 15.31 111 GLY D O 1
ATOM 7324 N N . LEU D 1 111 ? 39.379 17.285 34.577 1.00 14.08 112 LEU D N 1
ATOM 7325 C CA . LEU D 1 111 ? 40.709 16.697 34.590 1.00 15.49 112 LEU D CA 1
ATOM 7326 C C . LEU D 1 111 ? 41.705 17.758 34.993 1.00 16.74 112 LEU D C 1
ATOM 7327 O O . LEU D 1 111 ? 41.392 18.949 34.950 1.00 15.45 112 LEU D O 1
ATOM 7332 N N . HIS D 1 112 ? 42.879 17.328 35.445 1.00 16.39 113 HIS D N 1
ATOM 7333 C CA . HIS D 1 112 ? 43.932 18.286 35.739 1.00 17.42 113 HIS D CA 1
ATOM 7334 C C . HIS D 1 112 ? 45.146 17.902 34.894 1.00 17.78 113 HIS D C 1
ATOM 7335 O O . HIS D 1 112 ? 45.403 16.720 34.631 1.00 16.62 113 HIS D O 1
ATOM 7342 N N . ILE D 1 113 ? 45.845 18.925 34.421 1.00 15.75 114 ILE D N 1
ATOM 7343 C CA . ILE D 1 113 ? 47.039 18.761 33.612 1.00 17.02 114 ILE D CA 1
ATOM 7344 C C . ILE D 1 113 ? 48.117 19.523 34.368 1.00 17.19 114 ILE D C 1
ATOM 7345 O O . ILE D 1 113 ? 47.832 20.566 34.957 1.00 17.51 114 ILE D O 1
ATOM 7350 N N . GLU D 1 114 ? 49.339 18.996 34.360 1.00 16.99 115 GLU D N 1
ATOM 7351 C CA . GLU D 1 114 ? 50.443 19.613 35.100 1.00 18.02 115 GLU D CA 1
ATOM 7352 C C . GLU D 1 114 ? 51.559 20.183 34.222 1.00 18.68 115 GLU D C 1
ATOM 7353 O O . GLU D 1 114 ? 51.617 19.916 33.020 1.00 18.32 115 GLU D O 1
ATOM 7359 N N . ASP D 1 115 ? 52.446 20.965 34.838 1.00 18.15 116 ASP D N 1
ATOM 7360 C CA . ASP D 1 115 ? 53.545 21.596 34.109 1.00 19.10 116 ASP D CA 1
ATOM 7361 C C . ASP D 1 115 ? 54.881 20.861 34.097 1.00 20.39 116 ASP D C 1
ATOM 7362 O O . ASP D 1 115 ? 55.926 21.480 33.878 1.00 21.23 116 ASP D O 1
ATOM 7367 N N . GLN D 1 116 ? 54.863 19.551 34.323 1.00 19.66 117 GLN D N 1
ATOM 7368 C CA . GLN D 1 116 ? 56.101 18.783 34.304 1.00 20.96 117 GLN D CA 1
ATOM 7369 C C . GLN D 1 116 ? 56.564 18.462 32.884 1.00 22.89 117 GLN D C 1
ATOM 7370 O O . GLN D 1 116 ? 55.791 18.537 31.926 1.00 21.13 117 GLN D O 1
ATOM 7376 N N . VAL D 1 117 ? 57.837 18.098 32.768 1.00 25.00 118 VAL D N 1
ATOM 7377 C CA . VAL 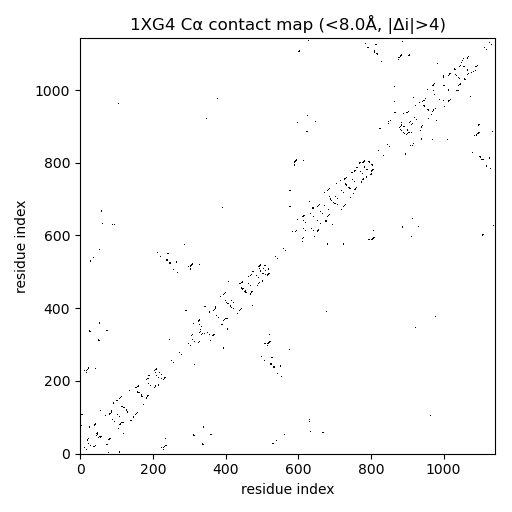D 1 117 ? 58.445 17.776 31.486 1.00 29.95 118 VAL D CA 1
ATOM 7378 C C . VAL D 1 117 ? 58.425 16.287 31.187 1.00 31.73 118 VAL D C 1
ATOM 7379 O O . VAL D 1 117 ? 58.998 15.486 31.937 1.00 35.35 118 VAL D O 1
ATOM 7383 N N . GLY D 1 118 ? 57.760 15.940 30.088 1.00 31.65 119 GLY D N 1
ATOM 7384 C CA . GLY D 1 118 ? 57.667 14.569 29.611 1.00 30.97 119 GLY D CA 1
ATOM 7385 C C . GLY D 1 118 ? 57.354 13.446 30.575 1.00 30.60 119 GLY D C 1
ATOM 7386 O O . GLY D 1 118 ? 56.207 13.264 30.992 1.00 31.98 119 GLY D O 1
ATOM 7387 N N . ALA D 1 119 ? 58.372 12.660 30.903 1.00 27.33 120 ALA D N 1
ATOM 7388 C CA . ALA D 1 119 ? 58.190 11.545 31.819 1.00 25.76 120 ALA D CA 1
ATOM 7389 C C . ALA D 1 119 ? 58.073 12.111 33.231 1.00 24.34 120 ALA D C 1
ATOM 7390 O O . ALA D 1 119 ? 59.067 12.228 33.950 1.00 23.60 120 ALA D O 1
ATOM 7392 N N . LYS D 1 120 ? 56.851 12.466 33.619 1.00 22.12 121 LYS D N 1
ATOM 7393 C CA . LYS D 1 120 ? 56.613 13.044 34.935 1.00 20.83 121 LYS D CA 1
ATOM 7394 C C . LYS D 1 120 ? 56.768 12.063 36.084 1.00 21.00 121 LYS D C 1
ATOM 7395 O O . LYS D 1 120 ? 56.929 10.858 35.878 1.00 20.44 121 LYS D O 1
ATOM 7401 N N . ARG D 1 121 ? 56.734 12.601 37.297 1.00 19.30 122 ARG D N 1
ATOM 7402 C CA . ARG D 1 121 ? 56.833 11.788 38.498 1.00 19.36 122 ARG D CA 1
ATOM 7403 C C . ARG D 1 121 ? 55.918 12.392 39.557 1.00 19.52 122 ARG D C 1
ATOM 7404 O O . ARG D 1 121 ? 55.414 13.513 39.398 1.00 19.89 122 ARG D O 1
ATOM 7412 N N . SER D 1 122 ? 55.681 11.647 40.629 1.00 18.68 123 SER D N 1
ATOM 7413 C CA . SER D 1 122 ? 54.838 12.138 41.714 1.00 18.63 123 SER D CA 1
ATOM 7414 C C . SER D 1 122 ? 55.333 13.500 42.192 1.00 19.28 123 SER D C 1
ATOM 7415 O O . SER D 1 122 ? 56.544 13.745 42.238 1.00 18.81 123 SER D O 1
ATOM 7418 N N . GLY D 1 123 ? 54.395 14.383 42.534 1.00 20.05 124 GLY D N 1
ATOM 7419 C CA . GLY D 1 123 ? 54.759 15.707 43.015 1.00 19.91 124 GLY D CA 1
ATOM 7420 C C . GLY D 1 123 ? 55.491 15.664 44.348 1.00 20.81 124 GLY D C 1
ATOM 7421 O O . GLY D 1 123 ? 56.032 16.676 44.804 1.00 20.87 124 GLY D O 1
ATOM 7422 N N . HIS D 1 124 ? 55.510 14.494 44.974 1.00 19.32 125 HIS D N 1
ATOM 7423 C CA . HIS D 1 124 ? 56.174 14.316 46.260 1.00 20.86 125 HIS D CA 1
ATOM 7424 C C . HIS D 1 124 ? 57.527 13.621 46.119 1.00 22.04 125 HIS D C 1
ATOM 7425 O O . HIS D 1 124 ? 58.112 13.175 47.108 1.00 24.34 125 HIS D O 1
ATOM 7432 N N . ARG D 1 125 ? 58.024 13.544 44.887 1.00 20.80 126 ARG D N 1
ATOM 7433 C CA . ARG D 1 125 ? 59.327 12.939 44.612 1.00 22.80 126 ARG D CA 1
ATOM 7434 C C . ARG D 1 125 ? 60.331 14.047 44.320 1.00 22.30 126 ARG D C 1
ATOM 7435 O O . ARG D 1 125 ? 59.962 15.136 43.872 1.00 23.32 126 ARG D O 1
ATOM 7443 N N . PRO D 1 126 ? 61.618 13.794 44.594 1.00 23.96 127 PRO D N 1
ATOM 7444 C CA . PRO D 1 126 ? 62.623 14.824 44.325 1.00 24.24 127 PRO D CA 1
ATOM 7445 C C . PRO D 1 126 ? 63.001 14.871 42.843 1.00 24.22 127 PRO D C 1
ATOM 7446 O O . PRO D 1 126 ? 62.617 13.997 42.062 1.00 22.45 127 PRO D O 1
ATOM 7450 N N . ASN D 1 127 ? 63.738 15.911 42.464 1.00 24.07 128 ASN D N 1
ATOM 7451 C CA . ASN D 1 127 ? 64.227 16.075 41.101 1.00 25.31 128 ASN D CA 1
ATOM 7452 C C . ASN D 1 127 ? 63.202 16.120 39.980 1.00 25.32 128 ASN D C 1
ATOM 7453 O O . ASN D 1 127 ? 63.410 15.525 38.917 1.00 24.76 128 ASN D O 1
ATOM 7458 N N . LYS D 1 128 ? 62.086 16.803 40.185 1.00 25.31 129 LYS D N 1
ATOM 7459 C CA . LYS D 1 128 ? 61.157 16.879 39.078 1.00 27.21 129 LYS D CA 1
ATOM 7460 C C . LYS D 1 128 ? 61.577 18.058 38.201 1.00 27.29 129 LYS D C 1
ATOM 7461 O O . LYS D 1 128 ? 62.308 18.957 38.645 1.00 27.57 129 LYS D O 1
ATOM 7467 N N . ALA D 1 129 ? 61.166 18.014 36.938 1.00 26.40 130 ALA D N 1
ATOM 7468 C CA . ALA D 1 129 ? 61.494 19.057 35.979 1.00 26.01 130 ALA D CA 1
ATOM 7469 C C . ALA D 1 129 ? 60.206 19.609 35.403 1.00 26.02 130 ALA D C 1
ATOM 7470 O O . ALA D 1 129 ? 59.274 18.856 35.107 1.00 25.23 130 ALA D O 1
ATOM 7472 N N . ILE D 1 130 ? 60.144 20.922 35.241 1.00 24.37 131 ILE D N 1
ATOM 7473 C CA . ILE D 1 130 ? 58.939 21.522 34.704 1.00 25.56 131 ILE D CA 1
ATOM 7474 C C . ILE D 1 130 ? 59.222 22.331 33.448 1.00 25.86 131 ILE D C 1
ATOM 7475 O O . ILE D 1 130 ? 60.339 22.806 33.242 1.00 26.06 131 ILE D O 1
ATOM 7480 N N . VAL D 1 131 ? 58.207 22.465 32.603 1.00 24.00 132 VAL D N 1
ATOM 7481 C CA . VAL D 1 131 ? 58.335 23.213 31.357 1.00 24.08 132 VAL D CA 1
ATOM 7482 C C . VAL D 1 131 ? 58.219 24.700 31.640 1.00 24.71 132 VAL D C 1
ATOM 7483 O O . VAL D 1 131 ? 57.893 25.098 32.752 1.00 24.45 132 VAL D O 1
ATOM 7487 N N . SER D 1 132 ? 58.475 25.516 30.623 1.00 25.12 133 SER D N 1
ATOM 7488 C CA . SER D 1 132 ? 58.396 26.960 30.778 1.00 25.71 133 SER D CA 1
ATOM 7489 C C . SER D 1 132 ? 56.956 27.367 31.042 1.00 26.61 133 SER D C 1
ATOM 7490 O O . SER D 1 132 ? 56.016 26.649 30.683 1.00 26.01 133 SER D O 1
ATOM 7493 N N . LYS D 1 133 ? 56.782 28.518 31.675 1.00 26.83 134 LYS D N 1
ATOM 7494 C CA . LYS D 1 133 ? 55.450 29.018 31.968 1.00 27.44 134 LYS D CA 1
ATOM 7495 C C . LYS D 1 133 ? 54.674 29.145 30.650 1.00 27.40 134 LYS D C 1
ATOM 7496 O O . LYS D 1 133 ? 53.480 28.848 30.586 1.00 26.62 134 LYS D O 1
ATOM 7502 N N . GLU D 1 134 ? 55.378 29.567 29.604 1.00 26.09 135 GLU D N 1
ATOM 7503 C CA . GLU D 1 134 ? 54.795 29.742 28.282 1.00 27.09 135 GLU D CA 1
ATOM 7504 C C . GLU D 1 134 ? 54.298 28.421 27.699 1.00 25.64 135 GLU D C 1
ATOM 7505 O O . GLU D 1 134 ? 53.216 28.371 27.119 1.00 24.15 135 GLU D O 1
ATOM 7511 N N . GLU D 1 135 ? 55.080 27.354 27.849 1.00 24.58 136 GLU D N 1
ATOM 7512 C CA . GLU D 1 135 ? 54.658 26.069 27.311 1.00 25.41 136 GLU D CA 1
ATOM 7513 C C . GLU D 1 135 ? 53.465 25.517 28.074 1.00 23.54 136 GLU D C 1
ATOM 7514 O O . GLU D 1 135 ? 52.590 24.892 27.478 1.00 22.94 136 GLU D O 1
ATOM 7520 N N . MET D 1 136 ? 53.422 25.727 29.388 1.00 22.28 137 MET D N 1
ATOM 7521 C CA . MET D 1 136 ? 52.273 25.234 30.148 1.00 19.85 137 MET D CA 1
ATOM 7522 C C . MET D 1 136 ? 51.037 26.016 29.719 1.00 21.03 137 MET D C 1
ATOM 7523 O O . MET D 1 136 ? 49.947 25.459 29.559 1.00 19.18 137 MET D O 1
ATOM 7528 N N . VAL D 1 137 ? 51.207 27.319 29.518 1.00 19.75 138 VAL D N 1
ATOM 7529 C CA . VAL D 1 137 ? 50.088 28.151 29.086 1.00 20.64 138 VAL D CA 1
ATOM 7530 C C . VAL D 1 137 ? 49.503 27.594 27.789 1.00 20.12 138 VAL D C 1
ATOM 7531 O O . VAL D 1 137 ? 48.279 27.568 27.618 1.00 19.94 138 VAL D O 1
ATOM 7535 N N . ASP D 1 138 ? 50.375 27.140 26.888 1.00 19.73 139 ASP D N 1
ATOM 7536 C CA . ASP D 1 138 ? 49.928 26.567 25.616 1.00 21.41 139 ASP D CA 1
ATOM 7537 C C . ASP D 1 138 ? 49.148 25.275 25.829 1.00 20.66 139 ASP D C 1
ATOM 7538 O O . ASP D 1 138 ? 48.169 25.013 25.132 1.00 19.97 139 ASP D O 1
ATOM 7543 N N . ARG D 1 139 ? 49.581 24.454 26.782 1.00 20.71 140 ARG D N 1
ATOM 7544 C CA . ARG D 1 139 ? 48.862 23.211 27.036 1.00 19.64 140 ARG D CA 1
ATOM 7545 C C . ARG D 1 139 ? 47.473 23.516 27.583 1.00 18.94 140 ARG D C 1
ATOM 7546 O O . ARG D 1 139 ? 46.489 22.876 27.205 1.00 19.06 140 ARG D O 1
ATOM 7554 N N . ILE D 1 140 ? 47.385 24.516 28.452 1.00 17.99 141 ILE D N 1
ATOM 7555 C CA . ILE D 1 140 ? 46.109 24.903 29.038 1.00 18.00 141 ILE D CA 1
ATOM 7556 C C . ILE D 1 140 ? 45.176 25.484 27.965 1.00 17.15 141 ILE D C 1
ATOM 7557 O O . ILE D 1 140 ? 43.999 25.160 27.922 1.00 16.27 141 ILE D O 1
ATOM 7562 N N . ARG D 1 141 ? 45.704 26.340 27.094 1.00 19.86 142 ARG D N 1
ATOM 7563 C CA . ARG D 1 141 ? 44.866 26.921 26.043 1.00 21.01 142 ARG D CA 1
ATOM 7564 C C . ARG D 1 141 ? 44.341 25.822 25.134 1.00 20.26 142 ARG D C 1
ATOM 7565 O O . ARG D 1 141 ? 43.176 25.835 24.729 1.00 21.04 142 ARG D O 1
ATOM 7573 N N . ALA D 1 142 ? 45.204 24.863 24.825 1.00 19.00 143 ALA D N 1
ATOM 7574 C CA . ALA D 1 142 ? 44.814 23.751 23.967 1.00 17.41 143 ALA D CA 1
ATOM 7575 C C . ALA D 1 142 ? 43.696 22.956 24.635 1.00 16.97 143 ALA D C 1
ATOM 7576 O O . ALA D 1 142 ? 42.702 22.606 23.996 1.00 16.86 143 ALA D O 1
ATOM 7578 N N . ALA D 1 143 ? 43.851 22.694 25.931 1.00 16.48 144 ALA D N 1
ATOM 7579 C CA . ALA D 1 143 ? 42.865 21.921 26.677 1.00 16.90 144 ALA D CA 1
ATOM 7580 C C . ALA D 1 143 ? 41.516 22.613 26.768 1.00 17.43 144 ALA D C 1
ATOM 7581 O O . ALA D 1 143 ? 40.481 22.002 26.521 1.00 17.06 144 ALA D O 1
ATOM 7583 N N . VAL D 1 144 ? 41.529 23.893 27.124 1.00 17.19 145 VAL D N 1
ATOM 7584 C CA . VAL D 1 144 ? 40.286 24.642 27.256 1.00 18.70 145 VAL D CA 1
ATOM 7585 C C . VAL D 1 144 ? 39.544 24.765 25.931 1.00 18.89 145 VAL D C 1
ATOM 7586 O O . VAL D 1 144 ? 38.311 24.663 25.885 1.00 17.89 145 VAL D O 1
ATOM 7590 N N . ASP D 1 145 ? 40.289 24.976 24.851 1.00 19.78 146 ASP D N 1
ATOM 7591 C CA . ASP D 1 145 ? 39.656 25.125 23.546 1.00 21.38 146 ASP D CA 1
ATOM 7592 C C . ASP D 1 145 ? 39.048 23.816 23.038 1.00 21.00 146 ASP D C 1
ATOM 7593 O O . ASP D 1 145 ? 38.129 23.833 22.222 1.00 19.23 146 ASP D O 1
ATOM 7598 N N . ALA D 1 146 ? 39.555 22.688 23.530 1.00 18.01 147 ALA D N 1
ATOM 7599 C CA . ALA D 1 146 ? 39.064 21.376 23.110 1.00 17.92 147 ALA D CA 1
ATOM 7600 C C . ALA D 1 146 ? 37.767 20.922 23.792 1.00 18.14 147 ALA D C 1
ATOM 7601 O O . ALA D 1 146 ? 37.127 19.969 23.334 1.00 19.08 147 ALA D O 1
ATOM 7603 N N . LYS D 1 147 ? 37.388 21.587 24.877 1.00 18.99 148 LYS D N 1
ATOM 7604 C CA . LYS D 1 147 ? 36.175 21.232 25.624 1.00 19.42 148 LYS D CA 1
ATOM 7605 C C . LYS D 1 147 ? 34.940 21.127 24.736 1.00 20.94 148 LYS D C 1
ATOM 7606 O O . LYS D 1 147 ? 34.583 22.079 24.044 1.00 20.86 148 LYS D O 1
ATOM 7612 N N . THR D 1 148 ? 34.293 19.968 24.751 1.00 20.86 149 THR D N 1
ATOM 7613 C CA . THR D 1 148 ? 33.083 19.768 23.963 1.00 22.73 149 THR D CA 1
ATOM 7614 C C . THR D 1 148 ? 31.869 19.979 24.864 1.00 23.68 149 THR D C 1
ATOM 7615 O O . THR D 1 148 ? 30.740 20.139 24.390 1.00 25.33 149 THR D O 1
ATOM 7619 N N . ASP D 1 149 ? 32.120 19.965 26.170 1.00 22.26 150 ASP D N 1
ATOM 7620 C CA . ASP D 1 149 ? 31.097 20.209 27.181 1.00 22.73 150 ASP D CA 1
ATOM 7621 C C . ASP D 1 149 ? 31.625 21.438 27.919 1.00 22.84 150 ASP D C 1
ATOM 7622 O O . ASP D 1 149 ? 32.667 21.381 28.582 1.00 21.92 150 ASP D O 1
ATOM 7627 N N . PRO D 1 150 ? 30.922 22.571 27.808 1.00 22.51 151 PRO D N 1
ATOM 7628 C CA . PRO D 1 150 ? 31.370 23.793 28.478 1.00 22.59 151 PRO D CA 1
ATOM 7629 C C . PRO D 1 150 ? 31.553 23.680 29.982 1.00 21.66 151 PRO D C 1
ATOM 7630 O O . PRO D 1 150 ? 32.366 24.395 30.565 1.00 21.22 151 PRO D O 1
ATOM 7634 N N . ASP D 1 151 ? 30.803 22.780 30.612 1.00 20.55 152 ASP D N 1
ATOM 7635 C CA . ASP D 1 151 ? 30.891 22.618 32.052 1.00 20.43 152 ASP D CA 1
ATOM 7636 C C . ASP D 1 151 ? 31.963 21.633 32.511 1.00 18.21 152 ASP D C 1
ATOM 7637 O O . ASP D 1 151 ? 32.184 21.484 33.707 1.00 17.07 152 ASP D O 1
ATOM 7642 N N . PHE D 1 152 ? 32.612 20.960 31.562 1.00 18.13 153 PHE D N 1
ATOM 7643 C CA . PHE D 1 152 ? 33.711 20.054 31.897 1.00 17.46 153 PHE D CA 1
ATOM 7644 C C . PHE D 1 152 ? 34.764 20.948 32.552 1.00 17.49 153 PHE D C 1
ATOM 7645 O O . PHE D 1 152 ? 34.989 22.084 32.119 1.00 19.27 153 PHE D O 1
ATOM 7653 N N . VAL D 1 153 ? 35.423 20.447 33.586 1.00 16.07 154 VAL D N 1
ATOM 7654 C CA . VAL D 1 153 ? 36.405 21.256 34.290 1.00 16.80 154 VAL D CA 1
ATOM 7655 C C . VAL D 1 153 ? 37.859 21.049 33.897 1.00 16.47 154 VAL D C 1
ATOM 7656 O O . VAL D 1 153 ? 38.350 19.926 33.890 1.00 15.55 154 VAL D O 1
ATOM 7660 N N . ILE D 1 154 ? 38.545 22.138 33.549 1.00 15.76 155 ILE D N 1
ATOM 7661 C CA . ILE D 1 154 ? 39.965 22.051 33.222 1.00 16.95 155 ILE D CA 1
ATOM 7662 C C . ILE D 1 154 ? 40.714 22.668 34.407 1.00 18.91 155 ILE D C 1
ATOM 7663 O O . ILE D 1 154 ? 40.655 23.875 34.642 1.00 17.95 155 ILE D O 1
ATOM 7668 N N . MET D 1 155 ? 41.388 21.809 35.167 1.00 16.67 156 MET D N 1
ATOM 7669 C CA . MET D 1 155 ? 42.162 22.221 36.337 1.00 17.13 156 MET D CA 1
ATOM 7670 C C . MET D 1 155 ? 43.661 22.212 36.006 1.00 17.23 156 MET D C 1
ATOM 7671 O O . MET D 1 155 ? 44.154 21.292 35.361 1.00 16.60 156 MET D O 1
ATOM 7676 N N . ALA D 1 156 ? 44.390 23.239 36.431 1.00 16.47 157 ALA D N 1
ATOM 7677 C CA . ALA D 1 156 ? 45.828 23.267 36.182 1.00 17.93 157 ALA D CA 1
ATOM 7678 C C . ALA D 1 156 ? 46.562 22.938 37.473 1.00 17.99 157 ALA D C 1
ATOM 7679 O O . ALA D 1 156 ? 46.226 23.457 38.537 1.00 18.33 157 ALA D O 1
ATOM 7681 N N . ARG D 1 157 ? 47.558 22.065 37.370 1.00 18.12 158 ARG D N 1
ATOM 7682 C CA . ARG D 1 157 ? 48.356 21.665 38.517 1.00 18.50 158 ARG D CA 1
ATOM 7683 C C . ARG D 1 157 ? 49.757 22.196 38.298 1.00 18.52 158 ARG D C 1
ATOM 7684 O O . ARG D 1 157 ? 50.278 22.133 37.178 1.00 19.68 158 ARG D O 1
ATOM 7692 N N . THR D 1 158 ? 50.368 22.746 39.342 1.00 19.46 159 THR D N 1
ATOM 7693 C CA . THR D 1 158 ? 51.739 23.220 39.196 1.00 18.39 159 THR D CA 1
ATOM 7694 C C . THR D 1 158 ? 52.640 22.484 40.175 1.00 17.93 159 THR D C 1
ATOM 7695 O O . THR D 1 158 ? 52.305 22.344 41.350 1.00 19.33 159 THR D O 1
ATOM 7699 N N . ASP D 1 159 ? 53.763 21.986 39.666 1.00 18.96 160 ASP D N 1
ATOM 7700 C CA . ASP D 1 159 ? 54.750 21.277 40.476 1.00 19.54 160 ASP D CA 1
ATOM 7701 C C . ASP D 1 159 ? 55.939 22.196 40.736 1.00 21.25 160 ASP D C 1
ATOM 7702 O O . ASP D 1 159 ? 57.005 21.739 41.139 1.00 21.07 160 ASP D O 1
ATOM 7707 N N . ALA D 1 160 ? 55.742 23.495 40.528 1.00 22.07 161 ALA D N 1
ATOM 7708 C CA . ALA D 1 160 ? 56.820 24.476 40.663 1.00 23.20 161 ALA D CA 1
ATOM 7709 C C . ALA D 1 160 ? 57.355 24.827 42.049 1.00 22.85 161 ALA D C 1
ATOM 7710 O O . ALA D 1 160 ? 58.492 25.287 42.166 1.00 24.43 161 ALA D O 1
ATOM 7712 N N . LEU D 1 161 ? 56.564 24.622 43.095 1.00 22.83 162 LEU D N 1
ATOM 7713 C CA . LEU D 1 161 ? 57.019 24.963 44.441 1.00 22.75 162 LEU D CA 1
ATOM 7714 C C . LEU D 1 161 ? 58.395 24.391 44.788 1.00 23.15 162 LEU D C 1
ATOM 7715 O O . LEU D 1 161 ? 59.302 25.125 45.175 1.00 21.65 162 LEU D O 1
ATOM 7720 N N . ALA D 1 162 ? 58.550 23.080 44.651 1.00 22.22 163 ALA D N 1
ATOM 7721 C CA . ALA D 1 162 ? 59.817 22.434 44.978 1.00 23.12 163 ALA D CA 1
ATOM 7722 C C . ALA D 1 162 ? 60.959 22.799 44.035 1.00 23.94 163 ALA D C 1
ATOM 7723 O O . ALA D 1 162 ? 62.131 22.710 44.408 1.00 25.72 163 ALA D O 1
ATOM 7725 N N . VAL D 1 163 ? 60.627 23.227 42.822 1.00 23.99 164 VAL D N 1
ATOM 7726 C CA . VAL D 1 163 ? 61.662 23.550 41.848 1.00 25.28 164 VAL D CA 1
ATOM 7727 C C . VAL D 1 163 ? 62.071 25.014 41.795 1.00 25.49 164 VAL D C 1
ATOM 7728 O O . VAL D 1 163 ? 63.262 25.333 41.779 1.00 25.83 164 VAL D O 1
ATOM 7732 N N . GLU D 1 164 ? 61.090 25.905 41.768 1.00 25.65 165 GLU D N 1
ATOM 7733 C CA . GLU D 1 164 ? 61.383 27.326 41.661 1.00 25.74 165 GLU D CA 1
ATOM 7734 C C . GLU D 1 164 ? 61.005 28.192 42.856 1.00 25.55 165 GLU D C 1
ATOM 7735 O O . GLU D 1 164 ? 61.297 29.386 42.860 1.00 23.69 165 GLU D O 1
ATOM 7741 N N . GLY D 1 165 ? 60.352 27.612 43.858 1.00 25.33 166 GLY D N 1
ATOM 7742 C CA . GLY D 1 165 ? 59.962 28.398 45.019 1.00 25.35 166 GLY D CA 1
ATOM 7743 C C . GLY D 1 165 ? 58.521 28.885 44.965 1.00 25.54 166 GLY D C 1
ATOM 7744 O O . GLY D 1 165 ? 57.885 28.879 43.909 1.00 24.72 166 GLY D O 1
ATOM 7745 N N . LEU D 1 166 ? 58.020 29.334 46.111 1.00 26.09 167 LEU D N 1
ATOM 7746 C CA . LEU D 1 166 ? 56.644 29.803 46.245 1.00 26.82 167 LEU D CA 1
ATOM 7747 C C . LEU D 1 166 ? 56.236 30.954 45.327 1.00 27.65 167 LEU D C 1
ATOM 7748 O O . LEU D 1 166 ? 55.224 30.867 44.631 1.00 25.87 167 LEU D O 1
ATOM 7753 N N . ASP D 1 167 ? 57.004 32.037 45.324 1.00 28.59 168 ASP D N 1
ATOM 7754 C CA . ASP D 1 167 ? 56.656 33.181 44.483 1.00 29.36 168 ASP D CA 1
ATOM 7755 C C . ASP D 1 167 ? 56.570 32.837 42.998 1.00 28.19 168 ASP D C 1
ATOM 7756 O O . ASP D 1 167 ? 55.662 33.292 42.305 1.00 27.58 168 ASP D O 1
ATOM 7761 N N . ALA D 1 168 ? 57.517 32.040 42.515 1.00 26.69 169 ALA D N 1
ATOM 7762 C CA . ALA D 1 168 ? 57.535 31.637 41.113 1.00 26.51 169 ALA D CA 1
ATOM 7763 C C . ALA D 1 168 ? 56.356 30.705 40.834 1.00 25.88 169 ALA D C 1
ATOM 7764 O O . ALA D 1 168 ? 55.769 30.729 39.747 1.00 26.97 169 ALA D O 1
ATOM 7766 N N . ALA D 1 169 ? 56.007 29.887 41.819 1.00 24.45 170 ALA D N 1
ATOM 7767 C CA . ALA D 1 169 ? 54.888 28.959 41.674 1.00 24.61 170 ALA D CA 1
ATOM 7768 C C . ALA D 1 169 ? 53.575 29.733 41.612 1.00 25.07 170 ALA D C 1
ATOM 7769 O O . ALA D 1 169 ? 52.662 29.372 40.866 1.00 25.65 170 ALA D O 1
ATOM 7771 N N . ILE D 1 170 ? 53.478 30.799 42.400 1.00 23.96 171 ILE D N 1
ATOM 7772 C CA . ILE D 1 170 ? 52.274 31.618 42.409 1.00 24.66 171 ILE D CA 1
ATOM 7773 C C . ILE D 1 170 ? 52.170 32.394 41.098 1.00 24.14 171 ILE D C 1
ATOM 7774 O O . ILE D 1 170 ? 51.084 32.526 40.536 1.00 23.48 171 ILE D O 1
ATOM 7779 N N . GLU D 1 171 ? 53.301 32.893 40.605 1.00 24.51 172 GLU D N 1
ATOM 7780 C CA . GLU D 1 171 ? 53.315 33.632 39.346 1.00 25.87 172 GLU D CA 1
ATOM 7781 C C . GLU D 1 171 ? 52.859 32.713 38.208 1.00 24.59 172 GLU D C 1
ATOM 7782 O O . GLU D 1 171 ? 52.102 33.127 37.328 1.00 24.02 172 GLU D O 1
ATOM 7788 N N . ARG D 1 172 ? 53.320 31.466 38.221 1.00 23.21 173 ARG D N 1
ATOM 7789 C CA . ARG D 1 172 ? 52.904 30.520 37.193 1.00 22.90 173 ARG D CA 1
ATOM 7790 C C . ARG D 1 172 ? 51.406 30.277 37.331 1.00 22.76 173 ARG D C 1
ATOM 7791 O O . ARG D 1 172 ? 50.672 30.266 36.337 1.00 23.14 173 ARG D O 1
ATOM 7799 N N . ALA D 1 173 ? 50.949 30.095 38.568 1.00 23.40 174 ALA D N 1
ATOM 7800 C CA . ALA D 1 173 ? 49.533 29.840 38.821 1.00 23.50 174 ALA D CA 1
ATOM 7801 C C . ALA D 1 173 ? 48.659 30.943 38.240 1.00 23.24 174 ALA D C 1
ATOM 7802 O O . ALA D 1 173 ? 47.613 30.669 37.659 1.00 22.34 174 ALA D O 1
ATOM 7804 N N . GLN D 1 174 ? 49.088 32.194 38.390 1.00 23.26 175 GLN D N 1
ATOM 7805 C CA . GLN D 1 174 ? 48.308 33.308 37.861 1.00 23.43 175 GLN D CA 1
ATOM 7806 C C . GLN D 1 174 ? 48.273 33.278 36.337 1.00 22.99 175 GLN D C 1
ATOM 7807 O O . GLN D 1 174 ? 47.231 33.547 35.732 1.00 24.10 175 GLN D O 1
ATOM 7813 N N . ALA D 1 175 ? 49.400 32.936 35.713 1.00 23.23 176 ALA D N 1
ATOM 7814 C CA . ALA D 1 175 ? 49.461 32.848 34.254 1.00 22.03 176 ALA D CA 1
ATOM 7815 C C . ALA D 1 175 ? 48.566 31.710 33.749 1.00 22.76 176 ALA D C 1
ATOM 7816 O O . ALA D 1 175 ? 47.940 31.819 32.690 1.00 21.43 176 ALA D O 1
ATOM 7818 N N . TYR D 1 176 ? 48.519 30.614 34.505 1.00 20.90 177 TYR D N 1
ATOM 7819 C CA . TYR D 1 176 ? 47.713 29.458 34.115 1.00 20.08 177 TYR D CA 1
ATOM 7820 C C . TYR D 1 176 ? 46.222 29.759 34.143 1.00 20.69 177 TYR D C 1
ATOM 7821 O O . TYR D 1 176 ? 45.485 29.345 33.250 1.00 20.68 177 TYR D O 1
ATOM 7830 N N . VAL D 1 177 ? 45.780 30.469 35.175 1.00 20.41 178 VAL D N 1
ATOM 7831 C CA . VAL D 1 177 ? 44.378 30.817 35.303 1.00 21.92 178 VAL D CA 1
ATOM 7832 C C . VAL D 1 177 ? 44.043 31.849 34.236 1.00 22.99 178 VAL D C 1
ATOM 7833 O O . VAL D 1 177 ? 42.965 31.818 33.644 1.00 22.63 178 VAL D O 1
ATOM 7837 N N . GLU D 1 178 ? 44.982 32.755 33.978 1.00 24.51 179 GLU D N 1
ATOM 7838 C CA . GLU D 1 178 ? 44.771 33.770 32.957 1.00 26.65 179 GLU D CA 1
ATOM 7839 C C . GLU D 1 178 ? 44.596 33.075 31.611 1.00 26.44 179 GLU D C 1
ATOM 7840 O O . GLU D 1 178 ? 43.838 33.535 30.755 1.00 26.09 179 GLU D O 1
ATOM 7846 N N . ALA D 1 179 ? 45.290 31.954 31.432 1.00 25.19 180 ALA D N 1
ATOM 7847 C CA . ALA D 1 179 ? 45.207 31.204 30.183 1.00 24.20 180 ALA D CA 1
ATOM 7848 C C . ALA D 1 179 ? 43.912 30.407 30.064 1.00 23.20 180 ALA D C 1
ATOM 7849 O O . ALA D 1 179 ? 43.639 29.808 29.020 1.00 23.89 180 ALA D O 1
ATOM 7851 N N . GLY D 1 180 ? 43.121 30.377 31.130 1.00 21.90 181 GLY D N 1
ATOM 7852 C CA . GLY D 1 180 ? 41.867 29.644 31.067 1.00 21.97 181 GLY D CA 1
ATOM 7853 C C . GLY D 1 180 ? 41.638 28.549 32.098 1.00 21.59 181 GLY D C 1
ATOM 7854 O O . GLY D 1 180 ? 40.537 27.996 32.158 1.00 21.57 181 GLY D O 1
ATOM 7855 N N . ALA D 1 181 ? 42.654 28.214 32.893 1.00 20.83 182 ALA D N 1
ATOM 7856 C CA . ALA D 1 181 ? 42.494 27.183 33.920 1.00 20.32 182 ALA D CA 1
ATOM 7857 C C . ALA D 1 181 ? 41.341 27.617 34.825 1.00 20.84 182 ALA D C 1
ATOM 7858 O O . ALA D 1 181 ? 41.300 28.758 35.290 1.00 19.73 182 ALA D O 1
ATOM 7860 N N . GLU D 1 182 ? 40.416 26.698 35.086 1.00 19.81 183 GLU D N 1
ATOM 7861 C CA . GLU D 1 182 ? 39.236 26.989 35.888 1.00 19.18 183 GLU D CA 1
ATOM 7862 C C . GLU D 1 182 ? 39.386 26.763 37.383 1.00 19.40 183 GLU D C 1
ATOM 7863 O O . GLU D 1 182 ? 38.639 27.332 38.181 1.00 20.74 183 GLU D O 1
ATOM 7869 N N . MET D 1 183 ? 40.331 25.909 37.753 1.00 18.25 184 MET D N 1
ATOM 7870 C CA . MET D 1 183 ? 40.617 25.615 39.150 1.00 17.33 184 MET D CA 1
ATOM 7871 C C . MET D 1 183 ? 42.114 25.379 39.215 1.00 16.29 184 MET D C 1
ATOM 7872 O O . MET D 1 183 ? 42.742 25.079 38.199 1.00 16.74 184 MET D O 1
ATOM 7877 N N . LEU D 1 184 ? 42.694 25.514 40.400 1.00 18.00 185 LEU D N 1
ATOM 7878 C CA . LEU D 1 184 ? 44.129 25.340 40.533 1.00 19.20 185 LEU D CA 1
ATOM 7879 C C . LEU D 1 184 ? 44.498 24.275 41.556 1.00 19.83 185 LEU D C 1
ATOM 7880 O O . LEU D 1 184 ? 43.856 24.132 42.597 1.00 20.69 185 LEU D O 1
ATOM 7885 N N . PHE D 1 185 ? 45.566 23.557 41.245 1.00 19.49 186 PHE D N 1
ATOM 7886 C CA . PHE D 1 185 ? 46.070 22.466 42.065 1.00 19.19 186 PHE D CA 1
ATOM 7887 C C . PHE D 1 185 ? 47.552 22.701 42.357 1.00 19.94 186 PHE D C 1
ATOM 7888 O O . PHE D 1 185 ? 48.426 22.310 41.575 1.00 19.36 186 PHE D O 1
ATOM 7896 N N . PRO D 1 186 ? 47.855 23.394 43.471 1.00 20.24 187 PRO D N 1
ATOM 7897 C CA . PRO D 1 186 ? 49.249 23.657 43.851 1.00 21.31 187 PRO D CA 1
ATOM 7898 C C . PRO D 1 186 ? 49.705 22.375 44.550 1.00 20.34 187 PRO D C 1
ATOM 7899 O O . PRO D 1 186 ? 49.284 22.080 45.668 1.00 23.27 187 PRO D O 1
ATOM 7903 N N . GLU D 1 187 ? 50.561 21.619 43.881 1.00 20.43 188 GLU D N 1
ATOM 7904 C CA . GLU D 1 187 ? 51.018 20.340 44.397 1.00 20.74 188 GLU D CA 1
ATOM 7905 C C . GLU D 1 187 ? 52.102 20.376 45.468 1.00 20.70 188 GLU D C 1
ATOM 7906 O O . GLU D 1 187 ? 52.971 21.253 45.479 1.00 20.05 188 GLU D O 1
ATOM 7912 N N . ALA D 1 188 ? 52.016 19.409 46.376 1.00 20.39 189 ALA D N 1
ATOM 7913 C CA . ALA D 1 188 ? 52.977 19.225 47.461 1.00 20.45 189 ALA D CA 1
ATOM 7914 C C . ALA D 1 188 ? 53.287 20.456 48.315 1.00 21.60 189 ALA D C 1
ATOM 7915 O O . ALA D 1 188 ? 54.454 20.764 48.582 1.00 22.19 189 ALA D O 1
ATOM 7917 N N . ILE D 1 189 ? 52.237 21.141 48.759 1.00 21.16 190 ILE D N 1
ATOM 7918 C CA . ILE D 1 189 ? 52.382 22.323 49.610 1.00 23.59 190 ILE D CA 1
ATOM 7919 C C . ILE D 1 189 ? 52.875 21.837 50.968 1.00 24.91 190 ILE D C 1
ATOM 7920 O O . ILE D 1 189 ? 52.452 20.783 51.450 1.00 23.44 190 ILE D O 1
ATOM 7925 N N . THR D 1 190 ? 53.755 22.606 51.597 1.00 24.94 191 THR D N 1
ATOM 7926 C CA . THR D 1 190 ? 54.302 22.193 52.882 1.00 26.18 191 THR D CA 1
ATOM 7927 C C . THR D 1 190 ? 53.753 22.951 54.086 1.00 25.53 191 THR D C 1
ATOM 7928 O O . THR D 1 190 ? 53.871 22.485 55.218 1.00 25.66 191 THR D O 1
ATOM 7932 N N . GLU D 1 191 ? 53.147 24.110 53.846 1.00 25.63 192 GLU D N 1
ATOM 7933 C CA . GLU D 1 191 ? 52.592 24.917 54.930 1.00 27.99 192 GLU D CA 1
ATOM 7934 C C . GLU D 1 191 ? 51.186 25.396 54.609 1.00 26.70 192 GLU D C 1
ATOM 7935 O O . GLU D 1 191 ? 50.929 25.895 53.517 1.00 27.14 192 GLU D O 1
ATOM 7941 N N . LEU D 1 192 ? 50.284 25.251 55.574 1.00 26.28 193 LEU D N 1
ATOM 7942 C CA . LEU D 1 192 ? 48.888 25.650 55.409 1.00 27.05 193 LEU D CA 1
ATOM 7943 C C . LEU D 1 192 ? 48.735 27.039 54.787 1.00 26.97 193 LEU D C 1
ATOM 7944 O O . LEU D 1 192 ? 47.967 27.228 53.842 1.00 25.77 193 LEU D O 1
ATOM 7949 N N . ALA D 1 193 ? 49.474 28.005 55.324 1.00 26.98 194 ALA D N 1
ATOM 7950 C CA . ALA D 1 193 ? 49.416 29.387 54.851 1.00 27.56 194 ALA D CA 1
ATOM 7951 C C . ALA D 1 193 ? 49.665 29.538 53.355 1.00 26.58 194 ALA D C 1
ATOM 7952 O O . ALA D 1 193 ? 49.192 30.490 52.739 1.00 27.06 194 ALA D O 1
ATOM 7954 N N . MET D 1 194 ? 50.411 28.610 52.767 1.00 26.10 195 MET D N 1
ATOM 7955 C CA . MET D 1 194 ? 50.685 28.683 51.336 1.00 24.62 195 MET D CA 1
ATOM 7956 C C . MET D 1 194 ? 49.406 28.551 50.523 1.00 23.82 195 MET D C 1
ATOM 7957 O O . MET D 1 194 ? 49.263 29.192 49.485 1.00 23.44 195 MET D O 1
ATOM 7962 N N . TYR D 1 195 ? 48.478 27.715 50.982 1.00 23.31 196 TYR D N 1
ATOM 7963 C CA . TYR D 1 195 ? 47.223 27.547 50.251 1.00 23.41 196 TYR D CA 1
ATOM 7964 C C . TYR D 1 195 ? 46.472 28.874 50.194 1.00 24.43 196 TYR D C 1
ATOM 7965 O O . TYR D 1 195 ? 45.941 29.247 49.147 1.00 23.06 196 TYR D O 1
ATOM 7974 N N . ARG D 1 196 ? 46.436 29.590 51.315 1.00 24.61 197 ARG D N 1
ATOM 7975 C CA . ARG D 1 196 ? 45.747 30.880 51.365 1.00 27.33 197 ARG D CA 1
ATOM 7976 C C . ARG D 1 196 ? 46.371 31.860 50.368 1.00 26.26 197 ARG D C 1
ATOM 7977 O O . ARG D 1 196 ? 45.668 32.664 49.762 1.00 28.45 197 ARG D O 1
ATOM 7985 N N . GLN D 1 197 ? 47.688 31.790 50.198 1.00 26.58 198 GLN D N 1
ATOM 7986 C CA . GLN D 1 197 ? 48.382 32.665 49.250 1.00 26.38 198 GLN D CA 1
ATOM 7987 C C . GLN D 1 197 ? 47.961 32.364 47.816 1.00 25.61 198 GLN D C 1
ATOM 7988 O O . GLN D 1 197 ? 47.717 33.275 47.024 1.00 24.22 198 GLN D O 1
ATOM 7994 N N . PHE D 1 198 ? 47.877 31.083 47.472 1.00 24.26 199 PHE D N 1
ATOM 7995 C CA . PHE D 1 198 ? 47.445 30.718 46.131 1.00 23.52 199 PHE D CA 1
ATOM 7996 C C . PHE D 1 198 ? 45.991 31.143 45.950 1.00 23.85 199 PHE D C 1
ATOM 7997 O O . PHE D 1 198 ? 45.614 31.647 44.897 1.00 25.56 199 PHE D O 1
ATOM 8005 N N . ALA D 1 199 ? 45.179 30.950 46.987 1.00 24.51 200 ALA D N 1
ATOM 8006 C CA . ALA D 1 199 ? 43.771 31.316 46.926 1.00 25.88 200 ALA D CA 1
ATOM 8007 C C . ALA D 1 199 ? 43.601 32.801 46.620 1.00 27.44 200 ALA D C 1
ATOM 8008 O O . ALA D 1 199 ? 42.831 33.175 45.733 1.00 27.58 200 ALA D O 1
ATOM 8010 N N . ASP D 1 200 ? 44.327 33.643 47.353 1.00 27.55 201 ASP D N 1
ATOM 8011 C CA . ASP D 1 200 ? 44.243 35.088 47.162 1.00 29.05 201 ASP D CA 1
ATOM 8012 C C . ASP D 1 200 ? 44.774 35.543 45.809 1.00 28.42 201 ASP D C 1
ATOM 8013 O O . ASP D 1 200 ? 44.280 36.514 45.238 1.00 28.34 201 ASP D O 1
ATOM 8018 N N . ALA D 1 201 ? 45.770 34.836 45.286 1.00 26.94 202 ALA D N 1
ATOM 8019 C CA . ALA D 1 201 ? 46.372 35.211 44.014 1.00 27.88 202 ALA D CA 1
ATOM 8020 C C . ALA D 1 201 ? 45.595 34.870 42.743 1.00 28.75 202 ALA D C 1
ATOM 8021 O O . ALA D 1 201 ? 45.661 35.624 41.769 1.00 28.50 202 ALA D O 1
ATOM 8023 N N . VAL D 1 202 ? 44.856 33.760 42.735 1.00 29.15 203 VAL D N 1
ATOM 8024 C CA . VAL D 1 202 ? 44.137 33.378 41.518 1.00 30.88 203 VAL D CA 1
ATOM 8025 C C . VAL D 1 202 ? 42.620 33.544 41.468 1.00 31.90 203 VAL D C 1
ATOM 8026 O O . VAL D 1 202 ? 42.044 33.612 40.379 1.00 33.68 203 VAL D O 1
ATOM 8030 N N . GLN D 1 203 ? 41.957 33.595 42.615 1.00 32.17 204 GLN D N 1
ATOM 8031 C CA . GLN D 1 203 ? 40.509 33.798 42.614 1.00 33.75 204 GLN D CA 1
ATOM 8032 C C . GLN D 1 203 ? 39.691 32.696 41.933 1.00 32.14 204 GLN D C 1
ATOM 8033 O O . GLN D 1 203 ? 38.628 32.969 41.375 1.00 32.87 204 GLN D O 1
ATOM 8039 N N . VAL D 1 204 ? 40.201 31.472 41.939 1.00 29.19 205 VAL D N 1
ATOM 8040 C CA . VAL D 1 204 ? 39.471 30.336 41.380 1.00 26.72 205 VAL D CA 1
ATOM 8041 C C . VAL D 1 204 ? 39.575 29.258 42.460 1.00 25.08 205 VAL D C 1
ATOM 8042 O O . VAL D 1 204 ? 40.424 29.341 43.349 1.00 25.54 205 VAL D O 1
ATOM 8046 N N . PRO D 1 205 ? 38.717 28.234 42.405 1.00 22.36 206 PRO D N 1
ATOM 8047 C CA . PRO D 1 205 ? 38.800 27.194 43.440 1.00 20.53 206 PRO D CA 1
ATOM 8048 C C . PRO D 1 205 ? 40.174 26.531 43.539 1.00 20.50 206 PRO D C 1
ATOM 8049 O O . PRO D 1 205 ? 40.773 26.175 42.521 1.00 20.48 206 PRO D O 1
ATOM 8053 N N . ILE D 1 206 ? 40.654 26.361 44.771 1.00 20.27 207 ILE D N 1
ATOM 8054 C CA . ILE D 1 206 ? 41.946 25.732 45.043 1.00 19.04 207 ILE D CA 1
ATOM 8055 C C . ILE D 1 206 ? 41.766 24.300 45.575 1.00 18.01 207 ILE D C 1
ATOM 8056 O O . ILE D 1 206 ? 40.914 24.051 46.434 1.00 17.27 207 ILE D O 1
ATOM 8061 N N . LEU D 1 207 ? 42.565 23.367 45.059 1.00 18.08 208 LEU D N 1
ATOM 8062 C CA . LEU D 1 207 ? 42.519 21.978 45.517 1.00 17.67 208 LEU D CA 1
ATOM 8063 C C . LEU D 1 207 ? 43.787 21.642 46.309 1.00 17.28 208 LEU D C 1
ATOM 8064 O O . LEU D 1 207 ? 44.898 21.968 45.882 1.00 17.15 208 LEU D O 1
ATOM 8069 N N . ALA D 1 208 ? 43.608 21.000 47.465 1.00 16.45 209 ALA D N 1
ATOM 8070 C CA . ALA D 1 208 ? 44.719 20.590 48.311 1.00 18.23 209 ALA D CA 1
ATOM 8071 C C . ALA D 1 208 ? 44.841 19.082 48.205 1.00 18.46 209 ALA D C 1
ATOM 8072 O O . ALA D 1 208 ? 43.863 18.365 48.439 1.00 18.67 209 ALA D O 1
ATOM 8074 N N . ASN D 1 209 ? 46.037 18.612 47.854 1.00 17.73 210 ASN D N 1
ATOM 8075 C CA . ASN D 1 209 ? 46.311 17.178 47.704 1.00 20.46 210 ASN D CA 1
ATOM 8076 C C . ASN D 1 209 ? 46.816 16.598 49.030 1.00 19.96 210 ASN D C 1
ATOM 8077 O O . ASN D 1 209 ? 48.017 16.660 49.330 1.00 20.71 210 ASN D O 1
ATOM 8082 N N . ILE D 1 210 ? 45.906 16.030 49.816 1.00 18.41 211 ILE D N 1
ATOM 8083 C CA . ILE D 1 210 ? 46.281 15.467 51.111 1.00 17.46 211 ILE D CA 1
ATOM 8084 C C . ILE D 1 210 ? 46.624 13.992 50.998 1.00 18.16 211 ILE D C 1
ATOM 8085 O O . ILE D 1 210 ? 45.912 13.124 51.510 1.00 19.13 211 ILE D O 1
ATOM 8090 N N . THR D 1 211 ? 47.723 13.714 50.315 1.00 17.31 212 THR D N 1
ATOM 8091 C CA . THR D 1 211 ? 48.175 12.345 50.130 1.00 18.49 212 THR D CA 1
ATOM 8092 C C . THR D 1 211 ? 49.137 11.987 51.271 1.00 19.40 212 THR D C 1
ATOM 8093 O O . THR D 1 211 ? 49.757 12.865 51.866 1.00 20.17 212 THR D O 1
ATOM 8097 N N . GLU D 1 212 ? 49.235 10.702 51.586 1.00 18.96 213 GLU D N 1
ATOM 8098 C CA . GLU D 1 212 ? 50.091 10.234 52.675 1.00 19.98 213 GLU D CA 1
ATOM 8099 C C . GLU D 1 212 ? 51.550 10.046 52.302 1.00 19.76 213 GLU D C 1
ATOM 8100 O O . GLU D 1 212 ? 51.904 9.923 51.129 1.00 18.85 213 GLU D O 1
ATOM 8106 N N . PHE D 1 213 ? 52.395 10.022 53.328 1.00 20.82 214 PHE D N 1
ATOM 8107 C CA . PHE D 1 213 ? 53.821 9.783 53.159 1.00 20.66 214 PHE D CA 1
ATOM 8108 C C . PHE D 1 213 ? 54.493 10.684 52.137 1.00 20.75 214 PHE D C 1
ATOM 8109 O O . PHE D 1 213 ? 55.311 10.222 51.342 1.00 22.22 214 PHE D O 1
ATOM 8117 N N . GLY D 1 214 ? 54.152 11.967 52.174 1.00 22.79 215 GLY D N 1
ATOM 8118 C CA . GLY D 1 214 ? 54.730 12.925 51.250 1.00 23.39 215 GLY D CA 1
ATOM 8119 C C . GLY D 1 214 ? 55.197 14.197 51.939 1.00 24.17 215 GLY D C 1
ATOM 8120 O O . GLY D 1 214 ? 55.514 14.190 53.128 1.00 23.38 215 GLY D O 1
ATOM 8121 N N . ALA D 1 215 ? 55.221 15.296 51.193 1.00 24.79 216 ALA D N 1
ATOM 8122 C CA . ALA D 1 215 ? 55.676 16.574 51.731 1.00 23.24 216 ALA D CA 1
ATOM 8123 C C . ALA D 1 215 ? 54.577 17.409 52.376 1.00 23.90 216 ALA D C 1
ATOM 8124 O O . ALA D 1 215 ? 54.855 18.447 52.977 1.00 24.10 216 ALA D O 1
ATOM 8126 N N . THR D 1 216 ? 53.335 16.960 52.266 1.00 22.66 217 THR D N 1
ATOM 8127 C CA . THR D 1 216 ? 52.222 17.720 52.811 1.00 22.59 217 THR D CA 1
ATOM 8128 C C . THR D 1 216 ? 51.678 17.145 54.112 1.00 22.55 217 THR D C 1
ATOM 8129 O O . THR D 1 216 ? 51.391 15.949 54.207 1.00 22.46 217 THR D O 1
ATOM 8133 N N . PRO D 1 217 ? 51.551 17.990 55.146 1.00 22.46 218 PRO D N 1
ATOM 8134 C CA . PRO D 1 217 ? 51.023 17.509 56.423 1.00 22.50 218 PRO D CA 1
ATOM 8135 C C . PRO D 1 217 ? 49.599 17.012 56.203 1.00 22.08 218 PRO D C 1
ATOM 8136 O O . PRO D 1 217 ? 48.957 17.354 55.202 1.00 22.36 218 PRO D O 1
ATOM 8140 N N . LEU D 1 218 ? 49.104 16.200 57.126 1.00 22.47 219 LEU D N 1
ATOM 8141 C CA . LEU D 1 218 ? 47.739 15.706 57.006 1.00 23.33 219 LEU D CA 1
ATOM 8142 C C . LEU D 1 218 ? 46.789 16.759 57.566 1.00 22.28 219 LEU D C 1
ATOM 8143 O O . LEU D 1 218 ? 46.323 16.654 58.701 1.00 24.53 219 LEU D O 1
ATOM 8148 N N . PHE D 1 219 ? 46.516 17.785 56.768 1.00 20.72 220 PHE D N 1
ATOM 8149 C CA . PHE D 1 219 ? 45.618 18.858 57.190 1.00 21.76 220 PHE D CA 1
ATOM 8150 C C . PHE D 1 219 ? 44.176 18.368 57.264 1.00 21.91 220 PHE D C 1
ATOM 8151 O O . PHE D 1 219 ? 43.742 17.556 56.442 1.00 21.15 220 PHE D O 1
ATOM 8159 N N . THR D 1 220 ? 43.440 18.865 58.254 1.00 19.66 221 THR D N 1
ATOM 8160 C CA . THR D 1 220 ? 42.042 18.494 58.435 1.00 20.96 221 THR D CA 1
ATOM 8161 C C . THR D 1 220 ? 41.190 19.376 57.535 1.00 20.31 221 THR D C 1
ATOM 8162 O O . THR D 1 220 ? 41.666 20.399 57.047 1.00 19.87 221 THR D O 1
ATOM 8166 N N . THR D 1 221 ? 39.934 18.996 57.314 1.00 20.56 222 THR D N 1
ATOM 8167 C CA . THR D 1 221 ? 39.080 19.812 56.468 1.00 20.41 222 THR D CA 1
ATOM 8168 C C . THR D 1 221 ? 38.824 21.186 57.089 1.00 21.00 222 THR D C 1
ATOM 8169 O O . THR D 1 221 ? 38.625 22.156 56.370 1.00 21.52 222 THR D O 1
ATOM 8173 N N . ASP D 1 222 ? 38.845 21.270 58.419 1.00 21.63 223 ASP D N 1
ATOM 8174 C CA . ASP D 1 222 ? 38.649 22.555 59.085 1.00 23.79 223 ASP D CA 1
ATOM 8175 C C . ASP D 1 222 ? 39.852 23.456 58.809 1.00 22.87 223 ASP D C 1
ATOM 8176 O O . ASP D 1 222 ? 39.692 24.640 58.509 1.00 23.75 223 ASP D O 1
ATOM 8181 N N . GLU D 1 223 ? 41.056 22.895 58.894 1.00 21.11 224 GLU D N 1
ATOM 8182 C CA . GLU D 1 223 ? 42.264 23.674 58.636 1.00 22.80 224 GLU D CA 1
ATOM 8183 C C . GLU D 1 223 ? 42.266 24.163 57.192 1.00 21.43 224 GLU D C 1
ATOM 8184 O O . GLU D 1 223 ? 42.558 25.327 56.920 1.00 20.35 224 GLU D O 1
ATOM 8190 N N . LEU D 1 224 ? 41.901 23.276 56.269 1.00 19.60 225 LEU D N 1
ATOM 8191 C CA . LEU D 1 224 ? 41.874 23.624 54.861 1.00 19.78 225 LEU D CA 1
ATOM 8192 C C . LEU D 1 224 ? 40.856 24.716 54.570 1.00 20.72 225 LEU D C 1
ATOM 8193 O O . LEU D 1 224 ? 41.116 25.615 53.768 1.00 22.48 225 LEU D O 1
ATOM 8198 N N . ARG D 1 225 ? 39.704 24.648 55.228 1.00 22.66 226 ARG D N 1
ATOM 8199 C CA . ARG D 1 225 ? 38.663 25.642 55.014 1.00 24.07 226 ARG D CA 1
ATOM 8200 C C . ARG D 1 225 ? 39.151 27.010 55.482 1.00 24.62 226 ARG D C 1
ATOM 8201 O O . ARG D 1 225 ? 38.846 28.024 54.858 1.00 25.80 226 ARG D O 1
ATOM 8209 N N . SER D 1 226 ? 39.921 27.031 56.566 1.00 24.87 227 SER D N 1
ATOM 8210 C CA . SER D 1 226 ? 40.441 28.290 57.101 1.00 26.27 227 SER D CA 1
ATOM 8211 C C . SER D 1 226 ? 41.433 28.940 56.133 1.00 26.15 227 SER D C 1
ATOM 8212 O O . SER D 1 226 ? 41.588 30.164 56.122 1.00 26.67 227 SER D O 1
ATOM 8215 N N . ALA D 1 227 ? 42.101 28.118 55.324 1.00 24.98 228 ALA D N 1
ATOM 8216 C CA . ALA D 1 227 ? 43.072 28.608 54.349 1.00 24.47 228 ALA D CA 1
ATOM 8217 C C . ALA D 1 227 ? 42.432 28.838 52.972 1.00 24.45 228 ALA D C 1
ATOM 8218 O O . ALA D 1 227 ? 43.130 28.973 51.962 1.00 24.65 228 ALA D O 1
ATOM 8220 N N . HIS D 1 228 ? 41.104 28.883 52.949 1.00 24.11 229 HIS D N 1
ATOM 8221 C CA . HIS D 1 228 ? 40.328 29.103 51.729 1.00 24.76 229 HIS D CA 1
ATOM 8222 C C . HIS D 1 228 ? 40.515 28.050 50.640 1.00 23.50 229 HIS D C 1
ATOM 8223 O O . HIS D 1 228 ? 40.511 28.367 49.444 1.00 24.50 229 HIS D O 1
ATOM 8230 N N . VAL D 1 229 ? 40.682 26.802 51.061 1.00 22.47 230 VAL D N 1
ATOM 8231 C CA . VAL D 1 229 ? 40.829 25.688 50.126 1.00 20.56 230 VAL D CA 1
ATOM 8232 C C . VAL D 1 229 ? 39.417 25.176 49.842 1.00 18.85 230 VAL D C 1
ATOM 8233 O O . VAL D 1 229 ? 38.646 24.922 50.771 1.00 20.29 230 VAL D O 1
ATOM 8237 N N . ALA D 1 230 ? 39.088 25.036 48.559 1.00 18.36 231 ALA D N 1
ATOM 8238 C CA . ALA D 1 230 ? 37.761 24.595 48.135 1.00 19.65 231 ALA D CA 1
ATOM 8239 C C . ALA D 1 230 ? 37.586 23.090 48.035 1.00 19.37 231 ALA D C 1
ATOM 8240 O O . ALA D 1 230 ? 36.469 22.588 48.161 1.00 19.48 231 ALA D O 1
ATOM 8242 N N . MET D 1 231 ? 38.686 22.378 47.815 1.00 19.04 232 MET D N 1
ATOM 8243 C CA . MET D 1 231 ? 38.635 20.929 47.648 1.00 18.70 232 MET D CA 1
ATOM 8244 C C . MET D 1 231 ? 39.756 20.215 48.378 1.00 16.32 232 MET D C 1
ATOM 8245 O O . MET D 1 231 ? 40.890 20.678 48.360 1.00 17.04 232 MET D O 1
ATOM 8250 N N . ALA D 1 232 ? 39.430 19.084 49.008 1.00 15.39 233 ALA D N 1
ATOM 8251 C CA . ALA D 1 232 ? 40.420 18.274 49.724 1.00 16.72 233 ALA D CA 1
ATOM 8252 C C . ALA D 1 232 ? 40.490 16.929 49.012 1.00 16.55 233 ALA D C 1
ATOM 8253 O O . ALA D 1 232 ? 39.504 16.193 48.986 1.00 18.16 233 ALA D O 1
ATOM 8255 N N . LEU D 1 233 ? 41.652 16.619 48.439 1.00 16.67 234 LEU D N 1
ATOM 8256 C CA . LEU D 1 233 ? 41.850 15.367 47.692 1.00 16.27 234 LEU D CA 1
ATOM 8257 C C . LEU D 1 233 ? 42.631 14.304 48.474 1.00 15.75 234 LEU D C 1
ATOM 8258 O O . LEU D 1 233 ? 43.637 14.610 49.099 1.00 17.84 234 LEU D O 1
ATOM 8263 N N . TYR D 1 234 ? 42.160 13.057 48.425 1.00 16.17 235 TYR D N 1
ATOM 8264 C CA . TYR D 1 234 ? 42.794 11.912 49.107 1.00 14.98 235 TYR D CA 1
ATOM 8265 C C . TYR D 1 234 ? 42.899 10.917 47.956 1.00 16.29 235 TYR D C 1
ATOM 8266 O O . TYR D 1 234 ? 42.091 9.996 47.822 1.00 14.86 235 TYR D O 1
ATOM 8275 N N . PRO D 1 235 ? 43.924 11.092 47.114 1.00 16.22 236 PRO D N 1
ATOM 8276 C CA . PRO D 1 235 ? 44.174 10.270 45.928 1.00 16.16 236 PRO D CA 1
ATOM 8277 C C . PRO D 1 235 ? 44.363 8.764 45.986 1.00 16.37 236 PRO D C 1
ATOM 8278 O O . PRO D 1 235 ? 43.867 8.060 45.107 1.00 15.03 236 PRO D O 1
ATOM 8282 N N . LEU D 1 236 ? 45.071 8.267 46.996 1.00 16.30 237 LEU D N 1
ATOM 8283 C CA . LEU D 1 236 ? 45.361 6.839 47.084 1.00 16.31 237 LEU D CA 1
ATOM 8284 C C . LEU D 1 236 ? 45.111 6.208 48.452 1.00 15.55 237 LEU D C 1
ATOM 8285 O O . LEU D 1 236 ? 45.461 5.047 48.672 1.00 16.25 237 LEU D O 1
ATOM 8290 N N . SER D 1 237 ? 44.511 6.969 49.359 1.00 15.97 238 SER D N 1
ATOM 8291 C CA . SER D 1 237 ? 44.248 6.512 50.728 1.00 16.35 238 SER D CA 1
ATOM 8292 C C . SER D 1 237 ? 43.629 5.110 50.826 1.00 16.25 238 SER D C 1
ATOM 8293 O O . SER D 1 237 ? 44.167 4.232 51.508 1.00 16.69 238 SER D O 1
ATOM 8296 N N . ALA D 1 238 ? 42.509 4.890 50.147 1.00 15.79 239 ALA D N 1
ATOM 8297 C CA . ALA D 1 238 ? 41.854 3.579 50.200 1.00 15.03 239 ALA D CA 1
ATOM 8298 C C . ALA D 1 238 ? 42.736 2.507 49.571 1.00 15.52 239 ALA D C 1
ATOM 8299 O O . ALA D 1 238 ? 42.792 1.369 50.054 1.00 15.54 239 ALA D O 1
ATOM 8301 N N . PHE D 1 239 ? 43.406 2.865 48.481 1.00 14.15 240 PHE D N 1
ATOM 8302 C CA . PHE D 1 239 ? 44.312 1.952 47.770 1.00 13.53 240 PHE D CA 1
ATOM 8303 C C . PHE D 1 239 ? 45.414 1.439 48.708 1.00 15.05 240 PHE D C 1
ATOM 8304 O O . PHE D 1 239 ? 45.712 0.234 48.742 1.00 13.36 240 PHE D O 1
ATOM 8312 N N . ARG D 1 240 ? 46.012 2.344 49.479 1.00 14.64 241 ARG D N 1
ATOM 8313 C CA . ARG D 1 240 ? 47.088 1.931 50.381 1.00 15.28 241 ARG D CA 1
ATOM 8314 C C . ARG D 1 240 ? 46.602 0.917 51.416 1.00 15.20 241 ARG D C 1
ATOM 8315 O O . ARG D 1 240 ? 47.286 -0.070 51.695 1.00 15.68 241 ARG D O 1
ATOM 8323 N N . ALA D 1 241 ? 45.411 1.143 51.967 1.00 14.44 242 ALA D N 1
ATOM 8324 C CA . ALA D 1 241 ? 44.863 0.239 52.974 1.00 14.55 242 ALA D CA 1
ATOM 8325 C C . ALA D 1 241 ? 44.472 -1.072 52.322 1.00 16.00 242 ALA D C 1
ATOM 8326 O O . ALA D 1 241 ? 44.642 -2.140 52.903 1.00 15.84 242 ALA D O 1
ATOM 8328 N N . MET D 1 242 ? 43.953 -0.987 51.102 1.00 15.27 243 MET D N 1
ATOM 8329 C CA . MET D 1 242 ? 43.539 -2.187 50.391 1.00 13.37 243 MET D CA 1
ATOM 8330 C C . MET D 1 242 ? 44.732 -3.095 50.104 1.00 14.55 243 MET D C 1
ATOM 8331 O O . MET D 1 242 ? 44.617 -4.327 50.165 1.00 13.57 243 MET D O 1
ATOM 8336 N N . ASN D 1 243 ? 45.878 -2.494 49.800 1.00 13.19 244 ASN D N 1
ATOM 8337 C CA . ASN D 1 243 ? 47.068 -3.269 49.483 1.00 14.86 244 ASN D CA 1
ATOM 8338 C C . ASN D 1 243 ? 47.631 -3.989 50.695 1.00 15.03 244 ASN D C 1
ATOM 8339 O O . ASN D 1 243 ? 48.053 -5.135 50.592 1.00 15.38 244 ASN D O 1
ATOM 8344 N N . ARG D 1 244 ? 47.632 -3.327 51.845 1.00 16.50 245 ARG D N 1
ATOM 8345 C CA . ARG D 1 244 ? 48.141 -3.979 53.051 1.00 17.98 245 ARG D CA 1
ATOM 8346 C C . ARG D 1 244 ? 47.247 -5.175 53.392 1.00 18.23 245 ARG D C 1
ATOM 8347 O O . ARG D 1 244 ? 47.734 -6.255 53.733 1.00 16.95 245 ARG D O 1
ATOM 8355 N N . ALA D 1 245 ? 45.938 -4.972 53.295 1.00 17.52 246 ALA D N 1
ATOM 8356 C CA . ALA D 1 245 ? 44.960 -6.019 53.596 1.00 17.20 246 ALA D CA 1
ATOM 8357 C C . ALA D 1 245 ? 45.104 -7.244 52.685 1.00 17.74 246 ALA D C 1
ATOM 8358 O O . ALA D 1 245 ? 45.020 -8.388 53.147 1.00 16.62 246 ALA D O 1
ATOM 8360 N N . ALA D 1 246 ? 45.327 -7.008 51.396 1.00 16.39 247 ALA D N 1
ATOM 8361 C CA . ALA D 1 246 ? 45.494 -8.097 50.438 1.00 16.51 247 ALA D CA 1
ATOM 8362 C C . ALA D 1 246 ? 46.805 -8.828 50.728 1.00 17.30 247 ALA D C 1
ATOM 8363 O O . ALA D 1 246 ? 46.871 -10.054 50.696 1.00 17.26 247 ALA D O 1
ATOM 8365 N N . GLU D 1 247 ? 47.853 -8.062 51.001 1.00 18.06 248 GLU D N 1
ATOM 8366 C CA . GLU D 1 247 ? 49.164 -8.646 51.291 1.00 20.19 248 GLU D CA 1
ATOM 8367 C C . GLU D 1 247 ? 49.059 -9.559 52.513 1.00 19.90 248 GLU D C 1
ATOM 8368 O O . GLU D 1 247 ? 49.625 -10.655 52.536 1.00 18.85 248 GLU D O 1
ATOM 8374 N N . HIS D 1 248 ? 48.314 -9.109 53.518 1.00 19.41 249 HIS D N 1
ATOM 8375 C CA . HIS D 1 248 ? 48.138 -9.887 54.745 1.00 20.05 249 HIS D CA 1
ATOM 8376 C C . HIS D 1 248 ? 47.476 -11.225 54.415 1.00 19.33 249 HIS D C 1
ATOM 8377 O O . HIS D 1 248 ? 47.947 -12.278 54.836 1.00 18.88 249 HIS D O 1
ATOM 8384 N N . VAL D 1 249 ? 46.390 -11.185 53.646 1.00 17.02 250 VAL D N 1
ATOM 8385 C CA . VAL D 1 249 ? 45.692 -12.409 53.261 1.00 16.03 250 VAL D CA 1
ATOM 8386 C C . VAL D 1 249 ? 46.614 -13.353 52.502 1.00 16.92 250 VAL D C 1
ATOM 8387 O O . VAL D 1 249 ? 46.651 -14.553 52.786 1.00 18.01 250 VAL D O 1
ATOM 8391 N N . TYR D 1 250 ? 47.351 -12.827 51.528 1.00 15.42 251 TYR D N 1
ATOM 8392 C CA . TYR D 1 250 ? 48.253 -13.677 50.762 1.00 16.02 251 TYR D CA 1
ATOM 8393 C C . TYR D 1 250 ? 49.297 -14.327 51.671 1.00 17.56 251 TYR D C 1
ATOM 8394 O O . TYR D 1 250 ? 49.583 -15.512 51.540 1.00 18.50 251 TYR D O 1
ATOM 8403 N N . ASN D 1 251 ? 49.874 -13.550 52.580 1.00 18.36 252 ASN D N 1
ATOM 8404 C CA . ASN D 1 251 ? 50.893 -14.101 53.471 1.00 21.89 252 ASN D CA 1
ATOM 8405 C C . ASN D 1 251 ? 50.352 -15.152 54.418 1.00 22.06 252 ASN D C 1
ATOM 8406 O O . ASN D 1 251 ? 50.932 -16.232 54.543 1.00 21.78 252 ASN D O 1
ATOM 8411 N N . VAL D 1 252 ? 49.247 -14.839 55.086 1.00 21.30 253 VAL D N 1
ATOM 8412 C CA . VAL D 1 252 ? 48.663 -15.785 56.024 1.00 22.39 253 VAL D CA 1
ATOM 8413 C C . VAL D 1 252 ? 48.269 -17.077 55.328 1.00 22.60 253 VAL D C 1
ATOM 8414 O O . VAL D 1 252 ? 48.555 -18.166 55.822 1.00 22.73 253 VAL D O 1
ATOM 8418 N N . LEU D 1 253 ? 47.627 -16.963 54.169 1.00 22.48 254 LEU D N 1
ATOM 8419 C CA . LEU D 1 253 ? 47.197 -18.146 53.433 1.00 22.42 254 LEU D CA 1
ATOM 8420 C C . LEU D 1 253 ? 48.377 -19.033 53.036 1.00 22.34 254 LEU D C 1
ATOM 8421 O O . LEU D 1 253 ? 48.278 -20.264 53.060 1.00 21.70 254 LEU D O 1
ATOM 8426 N N . ARG D 1 254 ? 49.490 -18.402 52.674 1.00 21.95 255 ARG D N 1
ATOM 8427 C CA . ARG D 1 254 ? 50.679 -19.128 52.233 1.00 23.45 255 ARG D CA 1
ATOM 8428 C C . ARG D 1 254 ? 51.373 -19.841 53.385 1.00 25.02 255 ARG D C 1
ATOM 8429 O O . ARG D 1 254 ? 51.819 -20.979 53.243 1.00 25.75 255 ARG D O 1
ATOM 8437 N N . GLN D 1 255 ? 51.450 -19.164 54.523 1.00 26.37 256 GLN D N 1
ATOM 8438 C CA . GLN D 1 255 ? 52.115 -19.713 55.700 1.00 29.06 256 GLN D CA 1
ATOM 8439 C C . GLN D 1 255 ? 51.280 -20.727 56.477 1.00 29.68 256 GLN D C 1
ATOM 8440 O O . GLN D 1 255 ? 51.811 -21.725 56.975 1.00 29.40 256 GLN D O 1
ATOM 8446 N N . GLU D 1 256 ? 49.976 -20.487 56.576 1.00 29.20 257 GLU D N 1
ATOM 8447 C CA . GLU D 1 256 ? 49.108 -21.385 57.328 1.00 29.65 257 GLU D CA 1
ATOM 8448 C C . GLU D 1 256 ? 48.388 -22.473 56.535 1.00 29.04 257 GLU D C 1
ATOM 8449 O O . GLU D 1 256 ? 47.910 -23.449 57.115 1.00 29.04 257 GLU D O 1
ATOM 8455 N N . GLY D 1 257 ? 48.297 -22.311 55.220 1.00 26.81 258 GLY D N 1
ATOM 8456 C CA . GLY D 1 257 ? 47.619 -23.306 54.413 1.00 24.78 258 GLY D CA 1
ATOM 8457 C C . GLY D 1 257 ? 46.106 -23.178 54.447 1.00 24.53 258 GLY D C 1
ATOM 8458 O O . GLY D 1 257 ? 45.393 -24.090 54.037 1.00 23.79 258 GLY D O 1
ATOM 8459 N N . THR D 1 258 ? 45.615 -22.047 54.943 1.00 23.30 259 THR D N 1
ATOM 8460 C CA . THR D 1 258 ? 44.181 -21.781 55.020 1.00 24.13 259 THR D CA 1
ATOM 8461 C C . THR D 1 258 ? 43.999 -20.313 55.382 1.00 23.05 259 THR D C 1
ATOM 8462 O O . THR D 1 258 ? 44.890 -19.709 55.985 1.00 23.20 259 THR D O 1
ATOM 8466 N N . GLN D 1 259 ? 42.859 -19.736 55.006 1.00 23.06 260 GLN D N 1
ATOM 8467 C CA . GLN D 1 259 ? 42.591 -18.330 55.300 1.00 23.30 260 GLN D CA 1
ATOM 8468 C C . GLN D 1 259 ? 41.698 -18.156 56.526 1.00 24.58 260 GLN D C 1
ATOM 8469 O O . GLN D 1 259 ? 41.263 -17.044 56.839 1.00 24.27 260 GLN D O 1
ATOM 8475 N N . LYS D 1 260 ? 41.428 -19.248 57.233 1.00 24.37 261 LYS D N 1
ATOM 8476 C CA . LYS D 1 260 ? 40.569 -19.176 58.410 1.00 26.08 261 LYS D CA 1
ATOM 8477 C C . LYS D 1 260 ? 40.858 -18.043 59.394 1.00 24.96 261 LYS D C 1
ATOM 8478 O O . LYS D 1 260 ? 39.930 -17.403 59.883 1.00 24.52 261 LYS D O 1
ATOM 8484 N N . SER D 1 261 ? 42.133 -17.785 59.674 1.00 24.91 262 SER D N 1
ATOM 8485 C CA . SER D 1 261 ? 42.498 -16.760 60.652 1.00 25.57 262 SER D CA 1
ATOM 8486 C C . SER D 1 261 ? 42.328 -15.313 60.210 1.00 25.57 262 SER D C 1
ATOM 8487 O O . SER D 1 261 ? 42.502 -14.401 61.018 1.00 25.26 262 SER D O 1
ATOM 8490 N N . VAL D 1 262 ? 41.994 -15.097 58.941 1.00 25.09 263 VAL D N 1
ATOM 8491 C CA . VAL D 1 262 ? 41.804 -13.736 58.448 1.00 25.12 263 VAL D CA 1
ATOM 8492 C C . VAL D 1 262 ? 40.404 -13.484 57.895 1.00 25.61 263 VAL D C 1
ATOM 8493 O O . VAL D 1 262 ? 40.140 -12.442 57.291 1.00 24.63 263 VAL D O 1
ATOM 8497 N N . ILE D 1 263 ? 39.500 -14.435 58.110 1.00 25.39 264 ILE D N 1
ATOM 8498 C CA . ILE D 1 263 ? 38.126 -14.276 57.649 1.00 27.12 264 ILE D CA 1
ATOM 8499 C C . ILE D 1 263 ? 37.526 -13.002 58.242 1.00 27.17 264 ILE D C 1
ATOM 8500 O O . ILE D 1 263 ? 36.761 -12.301 57.583 1.00 25.96 264 ILE D O 1
ATOM 8505 N N . ASP D 1 264 ? 37.879 -12.702 59.489 1.00 27.78 265 ASP D N 1
ATOM 8506 C CA . ASP D 1 264 ? 37.339 -11.521 60.145 1.00 29.13 265 ASP D CA 1
ATOM 8507 C C . ASP D 1 264 ? 37.799 -10.185 59.558 1.00 27.99 265 ASP D C 1
ATOM 8508 O O . ASP D 1 264 ? 37.292 -9.140 59.951 1.00 29.08 265 ASP D O 1
ATOM 8513 N N . THR D 1 265 ? 38.749 -10.210 58.624 1.00 25.86 266 THR D N 1
ATOM 8514 C CA . THR D 1 265 ? 39.221 -8.971 58.004 1.00 24.90 266 THR D CA 1
ATOM 8515 C C . THR D 1 265 ? 38.567 -8.784 56.636 1.00 23.51 266 THR D C 1
ATOM 8516 O O . THR D 1 265 ? 38.838 -7.803 55.940 1.00 22.23 266 THR D O 1
ATOM 8520 N N . MET D 1 266 ? 37.695 -9.717 56.264 1.00 21.24 267 MET D N 1
ATOM 8521 C CA . MET D 1 266 ? 37.047 -9.682 54.956 1.00 19.68 267 MET D CA 1
ATOM 8522 C C . MET D 1 266 ? 35.626 -9.170 54.874 1.00 20.68 267 MET D C 1
ATOM 8523 O O . MET D 1 266 ? 34.781 -9.456 55.734 1.00 19.21 267 MET D O 1
ATOM 8528 N N . GLN D 1 267 ? 35.363 -8.429 53.804 1.00 18.71 268 GLN D N 1
ATOM 8529 C CA . GLN D 1 267 ? 34.029 -7.927 53.520 1.00 19.24 268 GLN D CA 1
ATOM 8530 C C . GLN D 1 267 ? 33.251 -9.215 53.235 1.00 19.93 268 GLN D C 1
ATOM 8531 O O . GLN D 1 267 ? 33.739 -10.080 52.502 1.00 19.65 268 GLN D O 1
ATOM 8537 N N . THR D 1 268 ? 32.051 -9.346 53.797 1.00 21.77 269 THR D N 1
ATOM 8538 C CA . THR D 1 268 ? 31.262 -10.556 53.578 1.00 22.53 269 THR D CA 1
ATOM 8539 C C . THR D 1 268 ? 30.625 -10.546 52.195 1.00 23.18 269 THR D C 1
ATOM 8540 O O . THR D 1 268 ? 30.563 -9.506 51.536 1.00 22.06 269 THR D O 1
ATOM 8544 N N . ARG D 1 269 ? 30.153 -11.707 51.758 1.00 24.06 270 ARG D N 1
ATOM 8545 C CA . ARG D 1 269 ? 29.497 -11.811 50.464 1.00 24.31 270 ARG D CA 1
ATOM 8546 C C . ARG D 1 269 ? 28.225 -10.967 50.451 1.00 23.67 270 ARG D C 1
ATOM 8547 O O . ARG D 1 269 ? 27.887 -10.356 49.435 1.00 20.81 270 ARG D O 1
ATOM 8555 N N . ASN D 1 270 ? 27.509 -10.932 51.574 1.00 23.66 271 ASN D N 1
ATOM 8556 C CA . ASN D 1 270 ? 26.284 -10.148 51.612 1.00 24.27 271 ASN D CA 1
ATOM 8557 C C . ASN D 1 270 ? 26.592 -8.661 51.485 1.00 22.40 271 ASN D C 1
ATOM 8558 O O . ASN D 1 270 ? 25.847 -7.927 50.843 1.00 22.91 271 ASN D O 1
ATOM 8563 N N . GLU D 1 271 ? 27.696 -8.221 52.084 1.00 21.05 272 GLU D N 1
ATOM 8564 C CA . GLU D 1 271 ? 28.095 -6.820 52.003 1.00 21.27 272 GLU D CA 1
ATOM 8565 C C . GLU D 1 271 ? 28.502 -6.517 50.563 1.00 20.86 272 GLU D C 1
ATOM 8566 O O . GLU D 1 271 ? 28.181 -5.449 50.030 1.00 20.25 272 GLU D O 1
ATOM 8572 N N . LEU D 1 272 ? 29.220 -7.450 49.940 1.00 18.48 273 LEU D N 1
ATOM 8573 C CA . LEU D 1 272 ? 29.642 -7.263 48.548 1.00 19.08 273 LEU D CA 1
ATOM 8574 C C . LEU D 1 272 ? 28.415 -7.127 47.648 1.00 19.16 273 LEU D C 1
ATOM 8575 O O . LEU D 1 272 ? 28.333 -6.215 46.825 1.00 17.48 273 LEU D O 1
ATOM 8580 N N . TYR D 1 273 ? 27.459 -8.036 47.806 1.00 19.16 274 TYR D N 1
ATOM 8581 C CA . TYR D 1 273 ? 26.246 -7.994 47.001 1.00 20.30 274 TYR D CA 1
ATOM 8582 C C . TYR D 1 273 ? 25.472 -6.696 47.183 1.00 21.62 274 TYR D C 1
ATOM 8583 O O . TYR D 1 273 ? 24.913 -6.167 46.221 1.00 21.60 274 TYR D O 1
ATOM 8592 N N . GLU D 1 274 ? 25.437 -6.180 48.411 1.00 21.65 275 GLU D N 1
ATOM 8593 C CA . GLU D 1 274 ? 24.732 -4.931 48.670 1.00 22.17 275 GLU D CA 1
ATOM 8594 C C . GLU D 1 274 ? 25.399 -3.744 47.977 1.00 22.14 275 GLU D C 1
ATOM 8595 O O . GLU D 1 274 ? 24.721 -2.880 47.423 1.00 20.03 275 GLU D O 1
ATOM 8601 N N . SER D 1 275 ? 26.728 -3.716 47.997 1.00 20.05 276 SER D N 1
ATOM 8602 C CA . SER D 1 275 ? 27.469 -2.621 47.384 1.00 20.71 276 SER D CA 1
ATOM 8603 C C . SER D 1 275 ? 27.324 -2.572 45.862 1.00 20.62 276 SER D C 1
ATOM 8604 O O . SER D 1 275 ? 27.474 -1.504 45.274 1.00 21.42 276 SER D O 1
ATOM 8607 N N . ILE D 1 276 ? 27.043 -3.710 45.221 1.00 19.28 277 ILE D N 1
ATOM 8608 C CA . ILE D 1 276 ? 26.880 -3.716 43.767 1.00 19.40 277 ILE D CA 1
ATOM 8609 C C . ILE D 1 276 ? 25.429 -3.921 43.319 1.00 20.13 277 ILE D C 1
ATOM 8610 O O . ILE D 1 276 ? 25.159 -4.134 42.136 1.00 20.11 277 ILE D O 1
ATOM 8615 N N . ASN D 1 277 ? 24.498 -3.842 44.268 1.00 22.08 278 ASN D N 1
ATOM 8616 C CA . ASN D 1 277 ? 23.072 -4.001 43.980 1.00 26.82 278 ASN D CA 1
ATOM 8617 C C . ASN D 1 277 ? 22.738 -5.327 43.316 1.00 27.95 278 ASN D C 1
ATOM 8618 O O . ASN D 1 277 ? 21.893 -5.394 42.420 1.00 28.58 278 ASN D O 1
ATOM 8623 N N . TYR D 1 278 ? 23.390 -6.384 43.785 1.00 27.99 279 TYR D N 1
ATOM 8624 C CA . TYR D 1 278 ? 23.218 -7.725 43.244 1.00 29.41 279 TYR D CA 1
ATOM 8625 C C . TYR D 1 278 ? 21.797 -8.277 43.163 1.00 32.25 279 TYR D C 1
ATOM 8626 O O . TYR D 1 278 ? 21.301 -8.570 42.073 1.00 30.51 279 TYR D O 1
ATOM 8635 N N . TYR D 1 279 ? 21.150 -8.445 44.312 1.00 34.00 280 TYR D N 1
ATOM 8636 C CA . TYR D 1 279 ? 19.801 -8.999 44.324 1.00 37.88 280 TYR D CA 1
ATOM 8637 C C . TYR D 1 279 ? 18.826 -8.175 43.503 1.00 38.73 280 TYR D C 1
ATOM 8638 O O . TYR D 1 279 ? 17.830 -8.696 43.002 1.00 39.99 280 TYR D O 1
ATOM 8647 N N . GLN D 1 280 ? 19.125 -6.891 43.357 1.00 40.86 281 GLN D N 1
ATOM 8648 C CA . GLN D 1 280 ? 18.293 -6.005 42.561 1.00 42.43 281 GLN D CA 1
ATOM 8649 C C . GLN D 1 280 ? 18.341 -6.517 41.116 1.00 42.81 281 GLN D C 1
ATOM 8650 O O . GLN D 1 280 ? 17.328 -6.528 40.412 1.00 43.50 281 GLN D O 1
ATOM 8656 N N . TYR D 1 281 ? 19.525 -6.947 40.685 1.00 41.29 282 TYR D N 1
ATOM 8657 C CA . TYR D 1 281 ? 19.708 -7.479 39.337 1.00 41.18 282 TYR D CA 1
ATOM 8658 C C . TYR D 1 281 ? 19.075 -8.860 39.158 1.00 43.45 282 TYR D C 1
ATOM 8659 O O . TYR D 1 281 ? 18.238 -9.049 38.282 1.00 43.29 282 TYR D O 1
ATOM 8668 N N . GLU D 1 282 ? 19.490 -9.822 39.980 1.00 47.24 283 GLU D N 1
ATOM 8669 C CA . GLU D 1 282 ? 18.976 -11.190 39.891 1.00 51.17 283 GLU D CA 1
ATOM 8670 C C . GLU D 1 282 ? 17.468 -11.302 39.725 1.00 53.39 283 GLU D C 1
ATOM 8671 O O . GLU D 1 282 ? 16.984 -12.070 38.891 1.00 53.63 283 GLU D O 1
ATOM 8677 N N . GLU D 1 283 ? 16.730 -10.545 40.529 1.00 55.65 284 GLU D N 1
ATOM 8678 C CA . GLU D 1 283 ? 15.276 -10.571 40.482 1.00 58.20 284 GLU D CA 1
ATOM 8679 C C . GLU D 1 283 ? 14.726 -10.241 39.096 1.00 59.10 284 GLU D C 1
ATOM 8680 O O . GLU D 1 283 ? 13.585 -10.581 38.777 1.00 59.62 284 GLU D O 1
ATOM 8686 N N . LYS D 1 284 ? 15.541 -9.586 38.273 1.00 59.83 285 LYS D N 1
ATOM 8687 C CA . LYS D 1 284 ? 15.132 -9.216 36.920 1.00 60.78 285 LYS D CA 1
ATOM 8688 C C . LYS D 1 284 ? 15.857 -10.038 35.856 1.00 61.24 285 LYS D C 1
ATOM 8689 O O . LYS D 1 284 ? 15.207 -10.412 34.859 1.00 62.32 285 LYS D O 1
#

B-factor: mean 23.25, std 7.8, range [9.99, 64.72]

Nearest PDB structures (foldseek):
  1xg3-assembly1_B  TM=1.003E+00  e=3.034E-55  Escherichia coli
  1oqf-assembly1_A  TM=9.656E-01  e=5.573E-50  Escherichia coli
  6t4v-assembly1_C  TM=9.807E-01  e=3.634E-41  Pseudomonas aeruginosa PAO1
  3eoo-assembly4_L  TM=9.609E-01  e=8.616E-39  Burkholderia pseudomallei 1655
  1zlp-assembly1_B  TM=9.625E-01  e=7.785E-25  Dianthus caryophyllus

Solvent-accessible surface area: 37279 Å² total; per-residue (Å²): 164,51,127,9,32,0,133,30,3,65,36,8,23,114,167,34,77,4,0,8,0,1,6,2,18,22,0,0,0,0,16,5,0,61,134,20,29,1,86,0,0,6,3,9,3,10,0,1,1,4,0,9,4,0,20,0,30,0,21,6,11,21,8,30,18,3,7,35,6,0,45,24,1,25,71,44,4,90,23,9,0,0,0,10,0,9,19,0,42,34,94,43,52,38,13,4,26,44,1,0,89,14,0,28,54,0,14,2,0,2,0,0,1,0,0,3,71,19,26,4,16,16,5,28,51,74,114,16,60,24,19,58,64,110,74,0,16,75,27,0,139,17,0,49,126,4,40,79,6,99,42,2,0,0,0,0,12,2,1,0,26,81,63,80,32,30,118,30,0,24,97,18,0,72,18,0,30,153,16,27,4,43,6,0,1,1,4,8,0,62,100,45,63,26,1,98,81,1,4,85,31,12,154,34,50,2,0,0,10,0,6,0,75,37,50,9,61,45,18,28,23,91,69,0,112,75,4,106,0,17,0,0,0,1,13,24,2,3,4,1,1,0,0,72,18,0,54,89,0,3,54,15,0,71,136,111,8,21,0,137,77,3,37,108,47,0,5,46,30,74,61,9,14,90,12,7,61,1,95,115,57,9,111,142,47,72,142,103,133,5,33,0,120,30,4,72,51,9,25,111,164,35,83,4,0,9,0,2,5,2,16,21,0,0,0,0,17,7,0,62,155,20,31,2,82,0,0,7,4,9,5,10,0,3,2,5,0,9,5,1,25,0,28,0,18,6,11,23,8,28,19,3,8,34,7,0,43,25,0,25,70,45,3,90,22,8,0,4,0,10,1,9,18,1,37,37,83,11,46,20,11,4,27,46,2,1,102,16,0,28,52,0,14,2,0,2,4,0,2,0,0,2,71,16,25,5,16,18,4,29,47,76,108,18,59,27,12,57,58,112,87,0,16,78,35,0,131,17,0,41,122,5,40,79,7,99,38,1,3,0,2,0,14,2,0,0,25,81,65,80,31,41,119,32,0,24,93,17,0,88,24,0,28,149,19,26,3,45,6,0,2,1,4,8,0,63,104,47,68,20,2,104,79,1,12,75,36,11,149,33,46,2,0,0,11,0,5,1,78,36,50,9,59,49,18,42,19,97,73,0,110,77,5,95,0,13,0,0,0,2,14,29,3,3,6,4,1,0,0,75,19,0,59,86,0,1,54,17,0,72,139,111,9,14,0,109,76,2,40,112,46,0,3,46,31,70,59,7,13,94,8,7,74,2,89,90,48,11,113,119,51,74,141,107,126,11,32,0,128,30,1,66,37,7,23,117,163,33,80,4,0,6,0,2,6,3,18,22,0,0,0,0,17,5,0,61,143,23,31,2,80,0,0,6,3,10,10,15,0,2,2,5,0,9,5,0,20,1,60,9,26,8,22,21,8,52,14,3,10,27,6,0,38,23,0,26,73,44,2,88,22,7,0,0,0,15,0,26,26,0,41,34,77,16,50,17,7,4,26,44,1,1,88,14,0,29,45,0,13,3,0,0,0,0,2,9,0,0,54,17,22,54,37,27,21,111,120,78,105,185,1,22,12,38,69,118,94,0,20,87,41,0,133,18,0,44,119,5,43,81,8,102,42,1,0,0,0,0,47,0,11,0,23,65,50,73,32,48,122,32,0,30,93,19,0,82,22,0,30,161,13,25,4,45,5,0,2,1,27,41,1,52,108,46,68,15,2,91,80,0,14,84,25,11,158,33,47,1,0,0,19,0,20,1,75,39,82,17,58,42,17,32,24,94,71,0,111,78,4,98,0,14,0,0,1,1,13,25,3,2,5,4,0,0,0,80,18,0,50,86,0,2,53,15,0,72,138,109,10,15,0,104,78,4,42,111,46,0,2,44,30,64,63,7,12,88,10,9,64,1,91,117,58,10,112,138,20,69,108,170,106,127,9,32,0,129,29,1,68,56,10,27,124,154,31,92,5,0,10,0,1,6,2,18,21,0,0,0,0,13,4,0,60,137,24,31,1,61,0,0,7,3,9,5,9,0,2,2,3,0,9,6,1,24,0,28,0,21,7,12,20,9,46,10,2,16,23,7,0,43,25,0,25,74,44,3,86,21,10,0,0,0,10,1,8,18,2,33,35,82,15,49,20,8,5,24,42,2,2,87,13,0,29,47,0,11,2,0,1,3,0,2,0,0,2,74,20,22,5,16,17,4,28,49,75,110,16,56,25,21,58,58,109,72,0,17,68,25,0,142,17,0,47,125,4,39,81,6,92,39,2,0,0,0,0,14,2,0,0,26,81,70,78,31,36,118,34,0,22,102,16,0,84,25,0,29,153,14,26,4,44,5,0,1,1,3,10,0,61,103,45,65,22,1,96,76,0,12,79,27,10,146,33,48,1,0,0,9,0,6,0,78,39,49,8,62,44,18,29,19,93,68,0,101,75,6,97,2,22,0,0,0,1,13,21,2,3,4,1,1,0,0,76,18,0,58,89,0,2,58,16,0,68,152,101,9,12,0,100,61,3,43,120,46,1,2,38,64,101,65,7,40,96,4,6,74,7,118,114,57,41,163,177

InterPro domains:
  IPR012695 2-methylisocitrate lyase [MF_01939] (2-293)
  IPR012695 2-methylisocitrate lyase [TIGR02317] (7-291)
  IPR015813 Pyruvate/Phosphoenolpyruvate kinase-like domain superfamily [SSF51621] (5-290)
  IPR018523 Isocitrate lyase/phosphorylmutase, conserved site [PS00161] (121-126)
  IPR039556 ICL/PEPM domain [cd00377] (10-251)
  IPR040442 Pyruvate kinase-like domain superfamily [G3DSA:3.20.20.60] (2-296)

Organism: Escherichia coli (strain K12) (NCBI:txid83333)